Protein 5J34 (pdb70)

Sequence (1436 aa):
KRYTTITLLPGDGIGPEVVSIAKNVLQQAGSLEGVEFNFRREMPIGGAALDLVGVPLPEETISAAKESDAVLLGAIGGYKWDNNEKHLRPEKGLLQIIRAALKVFANLRPATVLPQLVDASTLKREVAEGVDLMVVRELTGGIYFGEPRGIKTNENGEEVGFNTEVYAAHEIDRIARVAFETARKRRGKLCSVVDMMANVLEASILWRKRVTALASEYPDVELSHMYVDNNAAMQLVRDPKQFDTIVTNNIFGDILSDEASMMITGSIGMLPSASLSDDSGPGLFEPIHGSAPDIAGQDKANPLATILSAAMLLKYGLGEEKAAKRIEDAVLVALNNGFRTGDIYSAGTKLVGCKEMGEEVLKSVDSKRYTITLLPGDGIGPEVVSIAKNVLQQAGSLEGVEFNFREMPIGGAALDLVVGVPLPEETISAAKESDAVLLGAIGGYKWDNNEKHLRPEKGLLQIRAALKVFANLRPATTVLPQLVDASTLKREVAEGVDLMVVRELTGGIYFGEPRGIKTNENGEEVGFNTEVYAAHEIDRIARVAFETARKRRGKLCSVVDMMANVLEASILWRKRVTALASEYPDVEELSHMYVDDNNAAMQLVRRDPKQFDTIVTNNIFGDILSDEASMITGSIGMLPSASLSDDSGPGLFEEPIHGSAPDIAGQDKANPLATILSAAMLLKYGLGEEKAAKRIEDAVLVALNNGFRTGDIYSAGTKLVGCKEMGEEVLKSVDSKRYTTITLLPGDGIGPEVVSIAKNVLQQAGSLEGVEFNFRREMPIGGAALDLVGVPLPEETISAAKESDAVLLGAIGGYKWDNNEKHLRPEKGLLQIIRAALKVFANLRPATTVLPQLVDDASTLKREVAEGVDLMVVRELTGGIYFGEPRGIKTNENGEEVGFNTEVYAAHEIDRIARVAFETARKRRGKLCSVVDMMANVLEASILWRKRVTALASEYPDVEELSHMYVDNNAAMQLVRDPKQFDTIVTNNIFGDILSDEASMMITGSIGMLPSASLSDSGPGLFEEPIHGSAPDIAGQDKANPLATILSAAMLLKYGLGEEKAAKRIEDAVLVALNNGFRTGDIYSAGTKLVGCKEMGEEVLKSVDSKRYTITLLPGDGIGPEVVSIAKNVLQQAGSLEGVEFNFRREMPIGGAALDLVGVPLPEETISAAKESDAVLLGAIGGYKWDNNEKHLRPEKGLLQIIRAALKVFANLRPATTVLPQLVVDDASTLKREVAEGVDLMVVRELTGGIYFGEPRGIKTNENGEEVGFNTEVYAAHEIDRIARVAFETARKRRGKLCSVVDMMANVLEASILWRKRVTALASEYPDVELSHMYVDNNAAMQLVRRDPKQFDTIVTNNIFGDILSDEASMITGSIGMLPSASLSDSGPGLFEPIHGSAPDIAGQDKANPLATILSAAMLLKYGLGEEKAAKRIEDAVLVALNNGFRTGDIYSAGTKLVGCKEMGEEVLKSVDS

Foldseek 3Di:
DEFEEEEEQEFFCSVVLSVLLVLLLQLLLVVVVYHYDYDYDYAAVRCCVVPNARADPVSLVSCQPGLAYFTGFHADPVCPPPDPRRGRVVRVLVSCVSQVLQWKKWWQAADPLQQVLFPADSVQLHQQTAIETEGANAFFVPAPDFDWDQPDDRDIDGDTGGDDDLVSLLVSLVVQQVVCVVWVQEEEEEEACVPDPRRVSSCVSNVVCCVVSVSHHYHYYYLVVLLVCLRVHSNVHYYYYYYHVSSVVNSVSSNVRSNFLLQIKMWGHHDDTYIYIYRPDHSPNVCGPVQQGASNRSSLSSLCCCCVRPVNNSSSVLLVVLLSVLSVQQEDGPRRDDPPGHHDGNVVSSVSSSVSSVD/DEFEEEEEQEFFCSVVLSVLLVVLLQLLLVVVVYHYDYDYDYAAVRCCVVPNARADPVSLVSCQPGLAYFTGFHADPVCPPPDPRRGRVVRVLVSCVSNVLQWKKWWQAQDPLQQVLFPADSVQLHQQTAIEIEGANDFFVPAPDFDWDQPPVRDIDGDTDGDDDLVSLQVSLVVQQVVLVVWVQEEEEEEACVPDPRRVSSCVSNVVCCVVNVSHHYHYYYLVVLLVCLRVHSNVHYYYYYYHVSSVVSSVSSNNRSNFLLQIKMWGHHDDTYIYIYRPDHSPNVCGPVQQGASNRSSLSSLCCCCVRPVNNSSSVLLVVLLSVLSVQQEDGPRRDDPPGHHDGNVVSSVSSVVSSND/DEFEEEEEQEFFCSVVLSVLLVVLLQLLLVVVVYHYDYDYDYAAVRCCVVPNARADVVSLVSCQVGLAYFTGFHADPVCPPPDDRRGRVVRVLVSCVSQVLQWKKWWQAQDPLQQVLFPADSVQLHQQTAIETEGANAFFVPAPDFDWDQDDPRDIDGDTGGDDDLVSLLVSLVVLQVVCVVWVQEEEEEEACVPDPRRVSSVVSNVVCCVVSVSHHYHYYYLVVLLVCLRVHSNVHYYYYYYHVSSVVNSVSSCNRSNFLLQIKMWGHHDDTYIYIYRPDHSPNVCGPVQQGASNRSSLSSLCCCVVRPVNNSSSVLLVVLLVVLSVQQEDRPRRDDPPGHHDGNVVSSVSSSVSSND/DEFEEEEEQEFFCSVVLSVLLVVLLQLLLVVVVYHYDYDYDYAAVRCCVVPNARADPVSLVSCQPGLAYFTGFHADPVCPPPPPRRGRVVRVLVSCVSNQLQWKKWWQAQDPLQQVLFPADSVQLHQQTAIETEGANAFFVPAPDFDWDQDPVRDIDGDTGGDDDLVSLLVSLVVQQVVLVVWVQEEEEEEACVPDPRRVSSVVSNVVCCVVSVSHHYHYYYLVVLLVCLRVHSNVHYYYYYYHVSSVVNSVSSCVRSNQLLQIKMWRHHDDTYIYIYRPDHSPNVCGPVQQGASNRSSLSSLCCCCVRPVNNSSSVLSVVLLSVLSVQQEDGPRRDDPPGHHDGNVVSSVSSSVSSND

Structure (mmCIF, N/CA/C/O backbone):
data_5J34
#
_entry.id   5J34
#
_cell.length_a   76.803
_cell.length_b   76.820
_cell.length_c   209.497
_cell.angle_alpha   90.00
_cell.angle_beta   90.22
_cell.angle_gamma   90.00
#
_symmetry.space_group_name_H-M   'P 1 21 1'
#
loop_
_entity.id
_entity.type
_entity.pdbx_description
1 polymer '3-isopropylmalate dehydrogenase 2, chloroplastic'
2 non-polymer 'MAGNESIUM ION'
3 non-polymer 'SULFATE ION'
4 water water
#
loop_
_atom_site.group_PDB
_atom_site.id
_atom_site.type_symbol
_atom_site.label_atom_id
_atom_site.label_alt_id
_atom_site.label_comp_id
_atom_site.label_asym_id
_atom_site.label_entity_id
_atom_site.label_seq_id
_atom_site.pdbx_PDB_ins_code
_atom_site.Cartn_x
_atom_site.Cartn_y
_atom_site.Cartn_z
_atom_site.occupancy
_atom_site.B_iso_or_equiv
_atom_site.auth_seq_id
_atom_site.auth_comp_id
_atom_site.auth_asym_id
_atom_site.auth_atom_id
_atom_site.pdbx_PDB_model_num
ATOM 1 N N . LYS A 1 41 ? 37.682 15.706 68.295 1.00 80.52 41 LYS A N 1
ATOM 2 C CA . LYS A 1 41 ? 37.720 14.348 68.825 1.00 76.57 41 LYS A CA 1
ATOM 3 C C . LYS A 1 41 ? 36.510 13.549 68.347 1.00 69.49 41 LYS A C 1
ATOM 4 O O . LYS A 1 41 ? 36.624 12.359 68.058 1.00 69.99 41 LYS A O 1
ATOM 10 N N . ARG A 1 42 ? 35.352 14.202 68.258 1.00 61.89 42 ARG A N 1
ATOM 11 C CA . ARG A 1 42 ? 34.170 13.547 67.709 1.00 58.48 42 ARG A CA 1
ATOM 12 C C . ARG A 1 42 ? 33.533 14.330 66.568 1.00 53.49 42 ARG A C 1
ATOM 13 O O . ARG A 1 42 ? 33.173 15.496 66.718 1.00 54.28 42 ARG A O 1
ATOM 21 N N . TYR A 1 43 ? 33.387 13.669 65.428 1.00 41.54 43 TYR A N 1
ATOM 22 C CA . TYR A 1 43 ? 32.777 14.290 64.268 1.00 39.79 43 TYR A CA 1
ATOM 23 C C . TYR A 1 43 ? 31.485 13.597 63.856 1.00 40.42 43 TYR A C 1
ATOM 24 O O . TYR A 1 43 ? 31.315 12.398 64.056 1.00 49.66 43 TYR A O 1
ATOM 33 N N . THR A 1 44 ? 30.588 14.369 63.256 1.00 37.73 44 THR A N 1
ATOM 34 C CA A THR A 1 44 ? 29.370 13.816 62.678 0.46 36.86 44 THR A CA 1
ATOM 35 C CA B THR A 1 44 ? 29.360 13.844 62.681 0.54 37.30 44 THR A CA 1
ATOM 36 C C . THR A 1 44 ? 29.545 13.667 61.170 1.00 38.52 44 THR A C 1
ATOM 37 O O . THR A 1 44 ? 29.847 14.636 60.469 1.00 34.93 44 THR A O 1
ATOM 44 N N . ILE A 1 45 ? 29.379 12.433 60.685 1.00 32.25 45 ILE A N 1
ATOM 45 C CA . ILE A 1 45 ? 29.541 12.096 59.266 1.00 28.56 45 ILE A CA 1
ATOM 46 C C . ILE A 1 45 ? 28.235 11.561 58.696 1.00 35.15 45 ILE A C 1
ATOM 47 O O . ILE A 1 45 ? 27.671 10.587 59.213 1.00 36.70 45 ILE A O 1
ATOM 52 N N . THR A 1 46 ? 27.755 12.202 57.638 1.00 30.86 46 THR A N 1
ATOM 53 C CA . THR A 1 46 ? 26.622 11.681 56.880 1.00 30.25 46 THR A CA 1
ATOM 54 C C . THR A 1 46 ? 27.108 10.717 55.800 1.00 30.17 46 THR A C 1
ATOM 55 O O . THR A 1 46 ? 27.945 11.073 54.968 1.00 30.48 46 THR A O 1
ATOM 59 N N . LEU A 1 47 ? 26.580 9.498 55.812 1.00 33.13 47 LEU A N 1
ATOM 60 C CA . LEU A 1 47 ? 26.893 8.527 54.762 1.00 26.76 47 LEU A CA 1
ATOM 61 C C . LEU A 1 47 ? 25.750 8.472 53.762 1.00 29.45 47 LEU A C 1
ATOM 62 O O . LEU A 1 47 ? 24.590 8.332 54.144 1.00 28.69 47 LEU A O 1
ATOM 67 N N . LEU A 1 48 ? 26.082 8.587 52.486 1.00 31.78 48 LEU A N 1
ATOM 68 C CA . LEU A 1 48 ? 25.110 8.433 51.421 1.00 31.30 48 LEU A CA 1
ATOM 69 C C . LEU A 1 48 ? 25.508 7.241 50.551 1.00 27.53 48 LEU A C 1
ATOM 70 O O . LEU A 1 48 ? 26.166 7.414 49.538 1.00 29.74 48 LEU A O 1
ATOM 75 N N . PRO A 1 49 ? 25.119 6.026 50.965 1.00 29.37 49 PRO A N 1
ATOM 76 C CA . PRO A 1 49 ? 25.493 4.804 50.243 1.00 36.97 49 PRO A CA 1
ATOM 77 C C . PRO A 1 49 ? 25.101 4.862 48.765 1.00 35.85 49 PRO A C 1
ATOM 78 O O . PRO A 1 49 ? 25.889 4.498 47.886 1.00 35.18 49 PRO A O 1
ATOM 82 N N . GLY A 1 50 ? 23.890 5.326 48.491 1.00 30.69 50 GLY A N 1
ATOM 83 C CA . GLY A 1 50 ? 23.444 5.443 47.113 1.00 32.54 50 GLY A CA 1
ATOM 84 C C . GLY A 1 50 ? 23.166 4.109 46.440 1.00 31.32 50 GLY A C 1
ATOM 85 O O . GLY A 1 50 ? 22.615 3.190 47.054 1.00 31.88 50 GLY A O 1
ATOM 86 N N . ASP A 1 51 ? 23.563 4.011 45.173 1.00 30.77 51 ASP A N 1
ATOM 87 C CA . ASP A 1 51 ? 23.139 2.933 44.282 1.00 35.35 51 ASP A CA 1
ATOM 88 C C . ASP A 1 51 ? 24.264 1.977 43.885 1.00 37.12 51 ASP A C 1
ATOM 89 O O . ASP A 1 51 ? 25.443 2.285 44.056 1.00 35.66 51 ASP A O 1
ATOM 94 N N . GLY A 1 52 ? 23.882 0.821 43.346 1.00 35.26 52 GLY A N 1
ATOM 95 C CA . GLY A 1 52 ? 24.834 -0.125 42.777 1.00 39.04 52 GLY A CA 1
ATOM 96 C C . GLY A 1 52 ? 25.869 -0.615 43.777 1.00 44.46 52 GLY A C 1
ATOM 97 O O . GLY A 1 52 ? 25.520 -1.217 44.794 1.00 42.48 52 GLY A O 1
ATOM 98 N N . ILE A 1 53 ? 27.143 -0.354 43.494 1.00 37.71 53 ILE A N 1
ATOM 99 C CA . ILE A 1 53 ? 28.214 -0.787 44.383 1.00 41.54 53 ILE A CA 1
ATOM 100 C C . ILE A 1 53 ? 28.433 0.214 45.516 1.00 40.97 53 ILE A C 1
ATOM 101 O O . ILE A 1 53 ? 29.237 -0.023 46.416 1.00 38.23 53 ILE A O 1
ATOM 106 N N . GLY A 1 54 ? 27.708 1.326 45.461 1.00 32.04 54 GLY A N 1
ATOM 107 C CA . GLY A 1 54 ? 27.800 2.382 46.461 1.00 29.76 54 GLY A CA 1
ATOM 108 C C . GLY A 1 54 ? 27.743 1.932 47.922 1.00 33.43 54 GLY A C 1
ATOM 109 O O . GLY A 1 54 ? 28.653 2.237 48.701 1.00 32.30 54 GLY A O 1
ATOM 110 N N . PRO A 1 55 ? 26.680 1.206 48.306 1.00 36.59 55 PRO A N 1
ATOM 111 C CA . PRO A 1 55 ? 26.593 0.772 49.709 1.00 33.49 55 PRO A CA 1
ATOM 112 C C . PRO A 1 55 ? 27.761 -0.123 50.141 1.00 41.11 55 PRO A C 1
ATOM 113 O O . PRO A 1 55 ? 28.269 0.011 51.262 1.00 39.71 55 PRO A O 1
ATOM 117 N N . GLU A 1 56 ? 28.175 -1.016 49.251 1.00 36.54 56 GLU A N 1
ATOM 118 C CA . GLU A 1 56 ? 29.269 -1.941 49.507 1.00 39.87 56 GLU A CA 1
ATOM 119 C C . GLU A 1 56 ? 30.585 -1.212 49.776 1.00 37.77 56 GLU A C 1
ATOM 120 O O . GLU A 1 56 ? 31.293 -1.533 50.723 1.00 37.38 56 GLU A O 1
ATOM 126 N N . VAL A 1 57 ? 30.934 -0.246 48.933 1.00 33.66 57 VAL A N 1
ATOM 127 C CA . VAL A 1 57 ? 32.239 0.380 49.084 1.00 32.89 57 VAL A CA 1
ATOM 128 C C . VAL A 1 57 ? 32.225 1.427 50.209 1.00 38.79 57 VAL A C 1
ATOM 129 O O . VAL A 1 57 ? 33.236 1.612 50.892 1.00 34.53 57 VAL A O 1
ATOM 133 N N . VAL A 1 58 ? 31.091 2.093 50.420 1.00 31.65 58 VAL A N 1
ATOM 134 C CA . VAL A 1 58 ? 30.957 3.021 51.550 1.00 32.48 58 VAL A CA 1
ATOM 135 C C . VAL A 1 58 ? 31.047 2.293 52.893 1.00 33.34 58 VAL A C 1
ATOM 136 O O . VAL A 1 58 ? 31.613 2.815 53.856 1.00 37.86 58 VAL A O 1
ATOM 140 N N . SER A 1 59 ? 30.496 1.087 52.963 1.00 34.94 59 SER A N 1
ATOM 141 C CA . SER A 1 59 ? 30.550 0.317 54.200 1.00 40.06 59 SER A CA 1
ATOM 142 C C . SER A 1 59 ? 31.998 -0.001 54.584 1.00 44.58 59 SER A C 1
ATOM 143 O O . SER A 1 59 ? 32.376 0.058 55.755 1.00 38.14 59 SER A O 1
ATOM 146 N N . ILE A 1 60 ? 32.815 -0.333 53.592 1.00 35.06 60 ILE A N 1
ATOM 147 C CA . ILE A 1 60 ? 34.228 -0.585 53.849 1.00 42.48 60 ILE A CA 1
ATOM 148 C C . ILE A 1 60 ? 34.971 0.704 54.218 1.00 39.57 60 ILE A C 1
ATOM 149 O O . ILE A 1 60 ? 35.762 0.717 55.165 1.00 39.82 60 ILE A O 1
ATOM 154 N N . ALA A 1 61 ? 34.715 1.783 53.480 1.00 34.34 61 ALA A N 1
ATOM 155 C CA . ALA A 1 61 ? 35.359 3.066 53.769 1.00 33.69 61 ALA A CA 1
ATOM 156 C C . ALA A 1 61 ? 34.991 3.583 55.166 1.00 33.82 61 ALA A C 1
ATOM 157 O O . ALA A 1 61 ? 35.827 4.160 55.858 1.00 38.88 61 ALA A O 1
ATOM 159 N N . LYS A 1 62 ? 33.736 3.393 55.560 1.00 35.43 62 LYS A N 1
ATOM 160 C CA . LYS A 1 62 ? 33.285 3.733 56.910 1.00 35.38 62 LYS A CA 1
ATOM 161 C C . LYS A 1 62 ? 34.177 3.086 57.973 1.00 40.93 62 LYS A C 1
ATOM 162 O O . LYS A 1 62 ? 34.625 3.741 58.919 1.00 41.15 62 LYS A O 1
ATOM 168 N N . ASN A 1 63 ? 34.438 1.794 57.810 1.00 39.11 63 ASN A N 1
ATOM 169 C CA . ASN A 1 63 ? 35.257 1.063 58.768 1.00 43.14 63 ASN A CA 1
ATOM 170 C C . ASN A 1 63 ? 36.717 1.497 58.764 1.00 40.83 63 ASN A C 1
ATOM 171 O O . ASN A 1 63 ? 37.339 1.612 59.820 1.00 44.71 63 ASN A O 1
ATOM 176 N N . VAL A 1 64 ? 37.266 1.737 57.576 1.00 38.99 64 VAL A N 1
ATOM 177 C CA . VAL A 1 64 ? 38.640 2.209 57.467 1.00 41.78 64 VAL A CA 1
ATOM 178 C C . VAL A 1 64 ? 38.759 3.577 58.132 1.00 42.54 64 VAL A C 1
ATOM 179 O O . VAL A 1 64 ? 39.742 3.872 58.811 1.00 40.59 64 VAL A O 1
ATOM 183 N N . LEU A 1 65 ? 37.742 4.406 57.924 1.00 39.45 65 LEU A N 1
ATOM 184 C CA . LEU A 1 65 ? 37.705 5.747 58.490 1.00 41.74 65 LEU A CA 1
ATOM 185 C C . LEU A 1 65 ? 37.676 5.675 60.011 1.00 43.78 65 LEU A C 1
ATOM 186 O O . LEU A 1 65 ? 38.395 6.405 60.692 1.00 46.78 65 LEU A O 1
ATOM 191 N N . GLN A 1 66 ? 36.849 4.776 60.536 1.00 42.52 66 GLN A N 1
ATOM 192 C CA . GLN A 1 66 ? 36.782 4.535 61.979 1.00 40.84 66 GLN A CA 1
ATOM 193 C C . GLN A 1 66 ? 38.127 4.157 62.575 1.00 54.35 66 GLN A C 1
ATOM 194 O O . GLN A 1 66 ? 38.585 4.767 63.547 1.00 57.00 66 GLN A O 1
ATOM 200 N N . GLN A 1 67 ? 38.743 3.124 62.006 1.00 48.37 67 GLN A N 1
ATOM 201 C CA . GLN A 1 67 ? 39.995 2.599 62.542 1.00 47.35 67 GLN A CA 1
ATOM 202 C C . GLN A 1 67 ? 41.121 3.620 62.474 1.00 53.65 67 GLN A C 1
ATOM 203 O O . GLN A 1 67 ? 41.846 3.814 63.448 1.00 52.86 67 GLN A O 1
ATOM 209 N N . ALA A 1 68 ? 41.268 4.263 61.318 1.00 54.15 68 ALA A N 1
ATOM 210 C CA . ALA A 1 68 ? 42.314 5.259 61.122 1.00 52.19 68 ALA A CA 1
ATOM 211 C C . ALA A 1 68 ? 42.130 6.428 62.075 1.00 46.72 68 ALA A C 1
ATOM 212 O O . ALA A 1 68 ? 43.088 6.879 62.707 1.00 52.57 68 ALA A O 1
ATOM 214 N N . GLY A 1 69 ? 40.896 6.912 62.176 1.00 44.20 69 GLY A N 1
ATOM 215 C CA . GLY A 1 69 ? 40.578 7.984 63.098 1.00 48.03 69 GLY A CA 1
ATOM 216 C C . GLY A 1 69 ? 40.830 7.579 64.538 1.00 51.89 69 GLY A C 1
ATOM 217 O O . GLY A 1 69 ? 41.339 8.367 65.335 1.00 55.14 69 GLY A O 1
ATOM 218 N N . SER A 1 70 ? 40.491 6.336 64.862 1.00 49.96 70 SER A N 1
ATOM 219 C CA . SER A 1 70 ? 40.661 5.810 66.213 1.00 53.56 70 SER A CA 1
ATOM 220 C C . SER A 1 70 ? 42.108 5.897 66.679 1.00 62.01 70 SER A C 1
ATOM 221 O O . SER A 1 70 ? 42.379 6.162 67.849 1.00 63.97 70 SER A O 1
ATOM 224 N N . LEU A 1 71 ? 43.038 5.683 65.755 1.00 60.80 71 LEU A N 1
ATOM 225 C CA . LEU A 1 71 ? 44.456 5.695 66.089 1.00 68.04 71 LEU A CA 1
ATOM 226 C C . LEU A 1 71 ? 45.007 7.108 66.265 1.00 59.85 71 LEU A C 1
ATOM 227 O O . LEU A 1 71 ? 46.169 7.288 66.629 1.00 68.18 71 LEU A O 1
ATOM 232 N N . GLU A 1 72 ? 44.166 8.104 66.011 1.00 59.11 72 GLU A N 1
ATOM 233 C CA . GLU A 1 72 ? 44.536 9.499 66.206 1.00 65.03 72 GLU A CA 1
ATOM 234 C C . GLU A 1 72 ? 43.630 10.151 67.244 1.00 67.68 72 GLU A C 1
ATOM 235 O O . GLU A 1 72 ? 43.562 11.377 67.342 1.00 63.69 72 GLU A O 1
ATOM 241 N N . GLY A 1 73 ? 42.932 9.321 68.013 1.00 60.01 73 GLY A N 1
ATOM 242 C CA . GLY A 1 73 ? 42.031 9.807 69.041 1.00 65.07 73 GLY A CA 1
ATOM 243 C C . GLY A 1 73 ? 40.793 10.478 68.474 1.00 61.06 73 GLY A C 1
ATOM 244 O O . GLY A 1 73 ? 40.220 11.370 69.098 1.00 66.52 73 GLY A O 1
ATOM 245 N N . VAL A 1 74 ? 40.374 10.051 67.288 1.00 53.89 74 VAL A N 1
ATOM 246 C CA . VAL A 1 74 ? 39.204 10.641 66.650 1.00 50.49 74 VAL A CA 1
ATOM 247 C C . VAL A 1 74 ? 38.072 9.625 66.518 1.00 60.18 74 VAL A C 1
ATOM 248 O O . VAL A 1 74 ? 38.290 8.487 66.098 1.00 61.01 74 VAL A O 1
ATOM 252 N N . GLU A 1 75 ? 36.862 10.042 66.881 1.00 54.96 75 GLU A N 1
ATOM 253 C CA . GLU A 1 75 ? 35.689 9.177 66.811 1.00 47.27 75 GLU A CA 1
ATOM 254 C C . GLU A 1 75 ? 34.600 9.814 65.967 1.00 47.47 75 GLU A C 1
ATOM 255 O O . GLU A 1 75 ? 34.561 11.033 65.808 1.00 54.88 75 GLU A O 1
ATOM 261 N N . PHE A 1 76 ? 33.718 8.986 65.419 1.00 49.22 76 PHE A N 1
ATOM 262 C CA . PHE A 1 76 ? 32.698 9.474 64.501 1.00 39.29 76 PHE A CA 1
ATOM 263 C C . PHE A 1 76 ? 31.312 8.990 64.901 1.00 47.15 76 PHE A C 1
ATOM 264 O O . PHE A 1 76 ? 31.163 7.883 65.422 1.00 46.71 76 PHE A O 1
ATOM 272 N N . ASN A 1 77 ? 30.313 9.838 64.673 1.00 46.16 77 ASN A N 1
ATOM 273 C CA . ASN A 1 77 ? 28.917 9.416 64.644 1.00 42.17 77 ASN A CA 1
ATOM 274 C C . ASN A 1 77 ? 28.462 9.387 63.201 1.00 40.41 77 ASN A C 1
ATOM 275 O O . ASN A 1 77 ? 28.507 10.408 62.509 1.00 40.83 77 ASN A O 1
ATOM 280 N N . PHE A 1 78 ? 28.023 8.221 62.746 1.00 42.60 78 PHE A N 1
ATOM 281 C CA . PHE A 1 78 ? 27.602 8.059 61.357 1.00 38.42 78 PHE A CA 1
ATOM 282 C C . PHE A 1 78 ? 26.087 8.018 61.229 1.00 39.54 78 PHE A C 1
ATOM 283 O O . PHE A 1 78 ? 25.411 7.415 62.049 1.00 36.61 78 PHE A O 1
ATOM 291 N N A ARG A 1 79 ? 25.552 8.678 60.209 0.65 34.06 79 ARG A N 1
ATOM 292 N N B ARG A 1 79 ? 25.564 8.653 60.188 0.35 35.35 79 ARG A N 1
ATOM 293 C CA A ARG A 1 79 ? 24.139 8.525 59.870 0.65 39.09 79 ARG A CA 1
ATOM 294 C CA B ARG A 1 79 ? 24.150 8.541 59.855 0.35 38.35 79 ARG A CA 1
ATOM 295 C C A ARG A 1 79 ? 24.007 8.283 58.367 0.65 35.38 79 ARG A C 1
ATOM 296 C C B ARG A 1 79 ? 23.994 8.295 58.358 0.35 35.46 79 ARG A C 1
ATOM 297 O O A ARG A 1 79 ? 24.520 9.059 57.556 0.65 31.72 79 ARG A O 1
ATOM 298 O O B ARG A 1 79 ? 24.479 9.079 57.541 0.35 32.35 79 ARG A O 1
ATOM 313 N N . GLU A 1 80 ? 23.331 7.200 57.999 1.00 35.11 80 GLU A N 1
ATOM 314 C CA . GLU A 1 80 ? 23.111 6.892 56.581 1.00 33.39 80 GLU A CA 1
ATOM 315 C C . GLU A 1 80 ? 21.816 7.556 56.131 1.00 32.12 80 GLU A C 1
ATOM 316 O O . GLU A 1 80 ? 20.814 7.503 56.845 1.00 33.94 80 GLU A O 1
ATOM 322 N N . MET A 1 81 ? 21.837 8.184 54.958 1.00 32.30 81 MET A N 1
ATOM 323 C CA . MET A 1 81 ? 20.653 8.870 54.458 1.00 34.54 81 MET A CA 1
ATOM 324 C C . MET A 1 81 ? 20.446 8.533 52.986 1.00 31.05 81 MET A C 1
ATOM 325 O O . MET A 1 81 ? 21.397 8.188 52.286 1.00 32.12 81 MET A O 1
ATOM 330 N N . PRO A 1 82 ? 19.192 8.594 52.517 1.00 30.51 82 PRO A N 1
ATOM 331 C CA . PRO A 1 82 ? 18.931 8.183 51.129 1.00 32.64 82 PRO A CA 1
ATOM 332 C C . PRO A 1 82 ? 19.259 9.249 50.079 1.00 31.67 82 PRO A C 1
ATOM 333 O O . PRO A 1 82 ? 19.045 10.443 50.293 1.00 31.15 82 PRO A O 1
ATOM 337 N N . ILE A 1 83 ? 19.789 8.792 48.947 1.00 29.17 83 ILE A N 1
ATOM 338 C CA . ILE A 1 83 ? 20.039 9.641 47.784 1.00 29.43 83 ILE A CA 1
ATOM 339 C C . ILE A 1 83 ? 19.974 8.764 46.539 1.00 31.49 83 ILE A C 1
ATOM 340 O O . ILE A 1 83 ? 20.176 7.544 46.617 1.00 30.12 83 ILE A O 1
ATOM 345 N N . GLY A 1 84 ? 19.664 9.374 45.397 1.00 28.99 84 GLY A N 1
ATOM 346 C CA . GLY A 1 84 ? 19.726 8.680 44.119 1.00 27.30 84 GLY A CA 1
ATOM 347 C C . GLY A 1 84 ? 18.562 7.735 43.920 1.00 35.01 84 GLY A C 1
ATOM 348 O O . GLY A 1 84 ? 17.449 8.018 44.350 1.00 33.74 84 GLY A O 1
ATOM 349 N N . GLY A 1 85 ? 18.821 6.606 43.266 1.00 33.79 85 GLY A N 1
ATOM 350 C CA . GLY A 1 85 ? 17.795 5.597 43.066 1.00 34.33 85 GLY A CA 1
ATOM 351 C C . GLY A 1 85 ? 17.240 5.066 44.381 1.00 38.66 85 GLY A C 1
ATOM 352 O O . GLY A 1 85 ? 16.050 4.769 44.490 1.00 37.44 85 GLY A O 1
ATOM 353 N N . ALA A 1 86 ? 18.104 4.951 45.383 1.00 33.63 86 ALA A N 1
ATOM 354 C CA . ALA A 1 86 ? 17.690 4.464 46.695 1.00 34.55 86 ALA A CA 1
ATOM 355 C C . ALA A 1 86 ? 16.633 5.382 47.297 1.00 32.18 86 ALA A C 1
ATOM 356 O O . ALA A 1 86 ? 15.670 4.923 47.912 1.00 38.14 86 ALA A O 1
ATOM 358 N N . ALA A 1 87 ? 16.816 6.683 47.100 1.00 34.04 87 ALA A N 1
ATOM 359 C CA . ALA A 1 87 ? 15.858 7.669 47.587 1.00 31.04 87 ALA A CA 1
ATOM 360 C C . ALA A 1 87 ? 14.592 7.623 46.740 1.00 30.81 87 ALA A C 1
ATOM 361 O O . ALA A 1 87 ? 13.480 7.756 47.251 1.00 34.02 87 ALA A O 1
ATOM 363 N N . LEU A 1 88 ? 14.764 7.436 45.433 1.00 32.33 88 LEU A N 1
ATOM 364 C CA . LEU A 1 88 ? 13.611 7.356 44.540 1.00 36.12 88 LEU A CA 1
ATOM 365 C C . LEU A 1 88 ? 12.695 6.205 44.935 1.00 38.98 88 LEU A C 1
ATOM 366 O O . LEU A 1 88 ? 11.463 6.347 44.960 1.00 38.46 88 LEU A O 1
ATOM 371 N N . ASP A 1 89 ? 13.301 5.067 45.261 1.00 37.93 89 ASP A N 1
ATOM 372 C CA . ASP A 1 89 ? 12.541 3.882 45.642 1.00 40.15 89 ASP A CA 1
ATOM 373 C C . ASP A 1 89 ? 11.902 4.020 47.021 1.00 44.20 89 ASP A C 1
ATOM 374 O O . ASP A 1 89 ? 10.816 3.509 47.263 1.00 42.80 89 ASP A O 1
ATOM 379 N N . LEU A 1 90 ? 12.590 4.710 47.918 1.00 40.58 90 LEU A N 1
ATOM 380 C CA . LEU A 1 90 ? 12.156 4.834 49.304 1.00 41.89 90 LEU A CA 1
ATOM 381 C C . LEU A 1 90 ? 11.198 6.008 49.511 1.00 40.61 90 LEU A C 1
ATOM 382 O O . LEU A 1 90 ? 10.135 5.854 50.110 1.00 43.29 90 LEU A O 1
ATOM 387 N N . VAL A 1 91 ? 11.578 7.175 49.000 1.00 43.94 91 VAL A N 1
ATOM 388 C CA . VAL A 1 91 ? 10.841 8.408 49.255 1.00 43.66 91 VAL A CA 1
ATOM 389 C C . VAL A 1 91 ? 10.113 8.937 48.018 1.00 47.42 91 VAL A C 1
ATOM 390 O O . VAL A 1 91 ? 9.084 9.600 48.135 1.00 52.06 91 VAL A O 1
ATOM 394 N N . GLY A 1 92 ? 10.649 8.656 46.835 1.00 38.35 92 GLY A N 1
ATOM 395 C CA . GLY A 1 92 ? 10.003 9.066 45.597 1.00 43.60 92 GLY A CA 1
ATOM 396 C C . GLY A 1 92 ? 10.664 10.235 44.883 1.00 41.90 92 GLY A C 1
ATOM 397 O O . GLY A 1 92 ? 10.213 10.655 43.820 1.00 41.62 92 GLY A O 1
ATOM 398 N N . VAL A 1 93 ? 11.721 10.778 45.481 1.00 34.87 93 VAL A N 1
ATOM 399 C CA . VAL A 1 93 ? 12.507 11.837 44.858 1.00 34.82 93 VAL A CA 1
ATOM 400 C C . VAL A 1 93 ? 13.981 11.483 44.997 1.00 33.61 93 VAL A C 1
ATOM 401 O O . VAL A 1 93 ? 14.335 10.687 45.863 1.00 36.69 93 VAL A O 1
ATOM 405 N N . PRO A 1 94 ? 14.845 12.062 44.139 1.00 31.73 94 PRO A N 1
ATOM 406 C CA . PRO A 1 94 ? 16.285 11.767 44.178 1.00 34.34 94 PRO A CA 1
ATOM 407 C C . PRO A 1 94 ? 17.001 12.312 45.394 1.00 32.85 94 PRO A C 1
ATOM 408 O O . PRO A 1 94 ? 18.065 11.786 45.752 1.00 32.61 94 PRO A O 1
ATOM 412 N N . LEU A 1 95 ? 16.458 13.363 46.001 1.00 32.86 95 LEU A N 1
ATOM 413 C CA . LEU A 1 95 ? 17.078 13.934 47.188 1.00 33.39 95 LEU A CA 1
ATOM 414 C C . LEU A 1 95 ? 16.029 14.484 48.150 1.00 29.83 95 LEU A C 1
ATOM 415 O O . LEU A 1 95 ? 15.538 15.593 47.956 1.00 34.56 95 LEU A O 1
ATOM 420 N N . PRO A 1 96 ? 15.678 13.708 49.186 1.00 28.53 96 PRO A N 1
ATOM 421 C CA . PRO A 1 96 ? 14.715 14.250 50.155 1.00 28.88 96 PRO A CA 1
ATOM 422 C C . PRO A 1 96 ? 15.334 15.341 51.010 1.00 25.58 96 PRO A C 1
ATOM 423 O O . PRO A 1 96 ? 16.563 15.381 51.185 1.00 28.02 96 PRO A O 1
ATOM 427 N N . GLU A 1 97 ? 14.482 16.232 51.509 1.00 28.14 97 GLU A N 1
ATOM 428 C CA . GLU A 1 97 ? 14.920 17.333 52.350 1.00 33.37 97 GLU A CA 1
ATOM 429 C C . GLU A 1 97 ? 15.655 16.835 53.598 1.00 34.01 97 GLU A C 1
ATOM 430 O O . GLU A 1 97 ? 16.640 17.440 54.026 1.00 30.55 97 GLU A O 1
ATOM 436 N N . GLU A 1 98 ? 15.184 15.733 54.175 1.00 29.80 98 GLU A N 1
ATOM 437 C CA . GLU A 1 98 ? 15.822 15.173 55.371 1.00 31.87 98 GLU A CA 1
ATOM 438 C C . GLU A 1 98 ? 17.309 14.887 55.114 1.00 28.37 98 GLU A C 1
ATOM 439 O O . GLU A 1 98 ? 18.147 15.077 55.996 1.00 30.49 98 GLU A O 1
ATOM 445 N N . THR A 1 99 ? 17.638 14.461 53.893 1.00 25.77 99 THR A N 1
ATOM 446 C CA . THR A 1 99 ? 19.017 14.168 53.544 1.00 25.33 99 THR A CA 1
ATOM 447 C C . THR A 1 99 ? 19.843 15.449 53.444 1.00 31.55 99 THR A C 1
ATOM 448 O O . THR A 1 99 ? 20.999 15.484 53.879 1.00 28.42 99 THR A O 1
ATOM 452 N N . ILE A 1 100 ? 19.254 16.495 52.871 1.00 27.35 100 ILE A N 1
ATOM 453 C CA . ILE A 1 100 ? 19.911 17.802 52.829 1.00 25.10 100 ILE A CA 1
ATOM 454 C C . ILE A 1 100 ? 20.166 18.312 54.243 1.00 30.44 100 ILE A C 1
ATOM 455 O O . ILE A 1 100 ? 21.271 18.759 54.568 1.00 29.26 100 ILE A O 1
ATOM 460 N N . SER A 1 101 ? 19.141 18.232 55.083 1.00 29.77 101 SER A N 1
ATOM 461 C CA . SER A 1 101 ? 19.259 18.689 56.468 1.00 26.66 101 SER A CA 1
ATOM 462 C C . SER A 1 101 ? 20.382 17.947 57.195 1.00 37.77 101 SER A C 1
ATOM 463 O O . SER A 1 101 ? 21.245 18.563 57.823 1.00 33.84 101 SER A O 1
ATOM 466 N N . ALA A 1 102 ? 20.362 16.622 57.110 1.00 31.30 102 ALA A N 1
ATOM 467 C CA . ALA A 1 102 ? 21.371 15.806 57.786 1.00 34.15 102 ALA A CA 1
ATOM 468 C C . ALA A 1 102 ? 22.784 16.113 57.293 1.00 34.80 102 ALA A C 1
ATOM 469 O O . ALA A 1 102 ? 23.716 16.208 58.098 1.00 32.88 102 ALA A O 1
ATOM 471 N N . ALA A 1 103 ? 22.938 16.245 55.974 1.00 29.16 103 ALA A N 1
ATOM 472 C CA . ALA A 1 103 ? 24.215 16.598 55.380 1.00 30.99 103 ALA A CA 1
ATOM 473 C C . ALA A 1 103 ? 24.693 17.949 55.900 1.00 35.75 103 ALA A C 1
ATOM 474 O O . ALA A 1 103 ? 25.829 18.070 56.347 1.00 30.50 103 ALA A O 1
ATOM 476 N N . LYS A 1 104 ? 23.826 18.960 55.845 1.00 28.53 104 LYS A N 1
ATOM 477 C CA . LYS A 1 104 ? 24.203 20.309 56.250 1.00 32.49 104 LYS A CA 1
ATOM 478 C C . LYS A 1 104 ? 24.608 20.402 57.711 1.00 42.54 104 LYS A C 1
ATOM 479 O O . LYS A 1 104 ? 25.466 21.219 58.066 1.00 38.15 104 LYS A O 1
ATOM 485 N N . GLU A 1 105 ? 23.989 19.576 58.555 1.00 32.45 105 GLU A N 1
ATOM 486 C CA . GLU A 1 105 ? 24.250 19.635 59.987 1.00 36.47 105 GLU A CA 1
ATOM 487 C C . GLU A 1 105 ? 25.443 18.777 60.396 1.00 33.19 105 GLU A C 1
ATOM 488 O O . GLU A 1 105 ? 25.832 18.781 61.544 1.00 37.92 105 GLU A O 1
ATOM 494 N N . SER A 1 106 ? 26.031 18.067 59.446 1.00 31.65 106 SER A N 1
ATOM 495 C CA . SER A 1 106 ? 27.154 17.180 59.746 1.00 39.03 106 SER A CA 1
ATOM 496 C C . SER A 1 106 ? 28.491 17.870 59.482 1.00 34.07 106 SER A C 1
ATOM 497 O O . SER A 1 106 ? 28.539 19.000 58.990 1.00 32.45 106 SER A O 1
ATOM 500 N N . ASP A 1 107 ? 29.578 17.203 59.851 1.00 31.22 107 ASP A N 1
ATOM 501 C CA . ASP A 1 107 ? 30.908 17.759 59.656 1.00 33.19 107 ASP A CA 1
ATOM 502 C C . ASP A 1 107 ? 31.451 17.434 58.273 1.00 34.00 107 ASP A C 1
ATOM 503 O O . ASP A 1 107 ? 32.311 18.140 57.761 1.00 30.81 107 ASP A O 1
ATOM 508 N N . ALA A 1 108 ? 30.950 16.356 57.681 1.00 28.79 108 ALA A N 1
ATOM 509 C CA . ALA A 1 108 ? 31.382 15.945 56.345 1.00 29.35 108 ALA A CA 1
ATOM 510 C C . ALA A 1 108 ? 30.458 14.865 55.810 1.00 31.41 108 ALA A C 1
ATOM 511 O O . ALA A 1 108 ? 29.780 14.176 56.574 1.00 30.47 108 ALA A O 1
ATOM 513 N N . VAL A 1 109 ? 30.449 14.717 54.489 1.00 26.20 109 VAL A N 1
ATOM 514 C CA . VAL A 1 109 ? 29.556 13.791 53.821 1.00 29.21 109 VAL A CA 1
ATOM 515 C C . VAL A 1 109 ? 30.357 12.833 52.924 1.00 27.36 109 VAL A C 1
ATOM 516 O O . VAL A 1 109 ? 31.191 13.265 52.123 1.00 27.59 109 VAL A O 1
ATOM 520 N N . LEU A 1 110 ? 30.097 11.540 53.073 1.00 26.49 110 LEU A N 1
ATOM 521 C CA . LEU A 1 110 ? 30.742 10.518 52.246 1.00 30.41 110 LEU A CA 1
ATOM 522 C C . LEU A 1 110 ? 29.686 9.809 51.415 1.00 25.71 110 LEU A C 1
ATOM 523 O O . LEU A 1 110 ? 28.788 9.178 51.958 1.00 28.72 110 LEU A O 1
ATOM 528 N N . LEU A 1 111 ? 29.813 9.925 50.095 1.00 26.00 111 LEU A N 1
ATOM 529 C CA . LEU A 1 111 ? 28.827 9.416 49.154 1.00 29.48 111 LEU A CA 1
ATOM 530 C C . LEU A 1 111 ? 29.407 8.256 48.354 1.00 26.17 111 LEU A C 1
ATOM 531 O O . LEU A 1 111 ? 30.578 8.274 47.977 1.00 32.66 111 LEU A O 1
ATOM 536 N N . GLY A 1 112 ? 28.589 7.239 48.103 1.00 29.27 112 GLY A N 1
ATOM 537 C CA . GLY A 1 112 ? 29.037 6.091 47.338 1.00 28.66 112 GLY A CA 1
ATOM 538 C C . GLY A 1 112 ? 28.973 6.306 45.844 1.00 30.93 112 GLY A C 1
ATOM 539 O O . GLY A 1 112 ? 29.939 6.726 45.220 1.00 33.41 112 GLY A O 1
ATOM 540 N N . ALA A 1 113 ? 27.826 5.993 45.262 1.00 31.93 113 ALA A N 1
ATOM 541 C CA . ALA A 1 113 ? 27.633 6.192 43.835 1.00 33.65 113 ALA 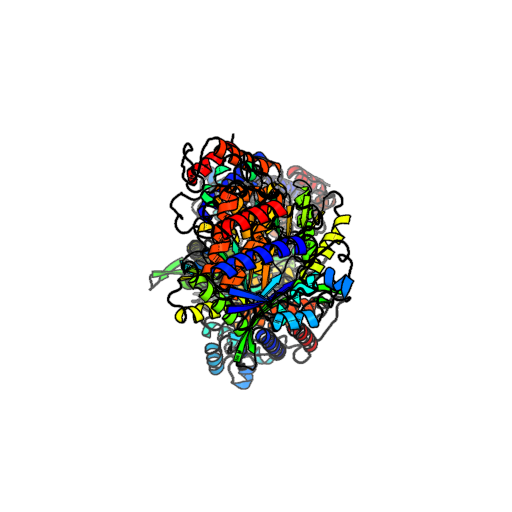A CA 1
ATOM 542 C C . ALA A 1 113 ? 26.159 6.411 43.565 1.00 32.03 113 ALA A C 1
ATOM 543 O O . ALA A 1 113 ? 25.318 6.146 44.422 1.00 30.98 113 ALA A O 1
ATOM 545 N N . ILE A 1 114 ? 25.845 6.897 42.374 1.00 34.30 114 ILE A N 1
ATOM 546 C CA . ILE A 1 114 ? 24.466 7.191 42.033 1.00 33.78 114 ILE A CA 1
ATOM 547 C C . ILE A 1 114 ? 24.175 6.706 40.615 1.00 31.85 114 ILE A C 1
ATOM 548 O O . ILE A 1 114 ? 24.996 6.885 39.714 1.00 35.83 114 ILE A O 1
ATOM 553 N N . GLY A 1 115 ? 23.034 6.041 40.436 1.00 34.10 115 GLY A N 1
ATOM 554 C CA . GLY A 1 115 ? 22.587 5.638 39.111 1.00 33.64 115 GLY A CA 1
ATOM 555 C C . GLY A 1 115 ? 22.212 4.177 38.955 1.00 40.07 115 GLY A C 1
ATOM 556 O O . GLY A 1 115 ? 22.729 3.303 39.652 1.00 44.39 115 GLY A O 1
ATOM 557 N N . GLY A 1 116 ? 21.308 3.907 38.017 1.00 44.40 116 GLY A N 1
ATOM 558 C CA . GLY A 1 116 ? 20.853 2.552 37.775 1.00 45.14 116 GLY A CA 1
ATOM 559 C C . GLY A 1 116 ? 19.872 2.460 36.620 1.00 56.20 116 GLY A C 1
ATOM 560 O O . GLY A 1 116 ? 19.192 3.438 36.301 1.00 49.49 116 GLY A O 1
ATOM 561 N N . TYR A 1 117 ? 19.797 1.280 36.008 1.00 54.73 117 TYR A N 1
ATOM 562 C CA . TYR A 1 117 ? 18.928 1.037 34.857 1.00 62.36 117 TYR A CA 1
ATOM 563 C C . TYR A 1 117 ? 17.470 1.357 35.149 1.00 59.14 117 TYR A C 1
ATOM 564 O O . TYR A 1 117 ? 16.742 1.862 34.292 1.00 57.41 117 TYR A O 1
ATOM 573 N N . LYS A 1 118 ? 17.059 1.044 36.372 1.00 57.49 118 LYS A N 1
ATOM 574 C CA . LYS A 1 118 ? 15.667 1.124 36.788 1.00 58.33 118 LYS A CA 1
ATOM 575 C C . LYS A 1 118 ? 15.072 2.520 36.595 1.00 55.60 118 LYS A C 1
ATOM 576 O O . LYS A 1 118 ? 13.892 2.663 36.275 1.00 58.55 118 LYS A O 1
ATOM 582 N N . TRP A 1 119 ? 15.898 3.544 36.778 1.00 49.03 119 TRP A N 1
ATOM 583 C CA . TRP A 1 119 ? 15.415 4.918 36.815 1.00 48.89 119 TRP A CA 1
ATOM 584 C C . TRP A 1 119 ? 15.842 5.706 35.579 1.00 58.19 119 TRP A C 1
ATOM 585 O O . TRP A 1 119 ? 15.573 6.902 35.475 1.00 58.03 119 TRP A O 1
ATOM 596 N N . ASP A 1 120 ? 16.501 5.030 34.640 1.00 58.29 120 ASP A N 1
ATOM 597 C CA . ASP A 1 120 ? 17.060 5.702 33.466 1.00 63.75 120 ASP A CA 1
ATOM 598 C C . ASP A 1 120 ? 15.986 6.324 32.580 1.00 68.06 120 ASP A C 1
ATOM 599 O O . ASP A 1 120 ? 16.248 7.285 31.858 1.00 79.30 120 ASP A O 1
ATOM 604 N N . ASN A 1 121 ? 14.775 5.785 32.637 1.00 57.92 121 ASN A N 1
ATOM 605 C CA . ASN A 1 121 ? 13.684 6.338 31.851 1.00 65.38 121 ASN A CA 1
ATOM 606 C C . ASN A 1 121 ? 12.701 7.165 32.673 1.00 65.87 121 ASN A C 1
ATOM 607 O O . ASN A 1 121 ? 11.562 7.383 32.249 1.00 65.77 121 ASN A O 1
ATOM 612 N N . ASN A 1 122 ? 13.140 7.614 33.850 1.00 61.64 122 ASN A N 1
ATOM 613 C CA . ASN A 1 122 ? 12.400 8.617 34.608 1.00 59.37 122 ASN A CA 1
ATOM 614 C C . ASN A 1 122 ? 12.489 9.973 33.920 1.00 57.11 122 ASN A C 1
ATOM 615 O O . ASN A 1 122 ? 13.431 10.231 33.169 1.00 61.34 122 ASN A O 1
ATOM 620 N N . GLU A 1 123 ? 11.523 10.847 34.191 1.00 58.89 123 GLU A N 1
ATOM 621 C CA . GLU A 1 123 ? 11.651 12.252 33.819 1.00 62.98 123 GLU A CA 1
ATOM 622 C C . GLU A 1 123 ? 12.941 12.809 34.410 1.00 58.47 123 GLU A C 1
ATOM 623 O O . GLU A 1 123 ? 13.430 12.299 35.421 1.00 54.67 123 GLU A O 1
ATOM 629 N N . LYS A 1 124 ? 13.469 13.865 33.797 1.00 59.82 124 LYS A N 1
ATOM 630 C CA . LYS A 1 124 ? 14.793 14.383 34.138 1.00 55.98 124 LYS A CA 1
ATOM 631 C C . LYS A 1 124 ? 14.941 14.770 35.609 1.00 46.54 124 LYS A C 1
ATOM 632 O O . LYS A 1 124 ? 15.944 14.445 36.231 1.00 47.59 124 LYS A O 1
ATOM 638 N N . HIS A 1 125 ? 13.944 15.451 36.164 1.00 43.86 125 HIS A N 1
ATOM 639 C CA . HIS A 1 125 ? 14.044 15.927 37.538 1.00 46.79 125 HIS A CA 1
ATOM 640 C C . HIS A 1 125 ? 13.870 14.788 38.540 1.00 45.54 125 HIS A C 1
ATOM 641 O O . HIS A 1 125 ? 14.049 14.980 39.741 1.00 49.27 125 HIS A O 1
ATOM 648 N N . LEU A 1 126 ? 13.529 13.603 38.044 1.00 46.43 126 LEU A N 1
ATOM 649 C CA . LEU A 1 126 ? 13.382 12.437 38.909 1.00 45.12 126 LEU A CA 1
ATOM 650 C C . LEU A 1 126 ? 14.396 11.349 38.576 1.00 46.27 126 LEU A C 1
ATOM 651 O O . LEU A 1 126 ? 14.202 10.188 38.921 1.00 45.29 126 LEU A O 1
ATOM 656 N N . ARG A 1 127 ? 15.469 11.724 37.891 1.00 40.25 127 ARG A N 1
ATOM 657 C CA . ARG A 1 127 ? 16.580 10.806 37.664 1.00 40.67 127 ARG A CA 1
ATOM 658 C C . ARG A 1 127 ? 17.550 10.868 38.838 1.00 40.96 127 ARG A C 1
ATOM 659 O O . ARG A 1 127 ? 17.695 11.914 39.476 1.00 35.41 127 ARG A O 1
ATOM 667 N N . PRO A 1 128 ? 18.211 9.741 39.144 1.00 38.61 128 PRO A N 1
ATOM 668 C CA . PRO A 1 128 ? 19.111 9.716 40.305 1.00 35.66 128 PRO A CA 1
ATOM 669 C C . PRO A 1 128 ? 20.152 10.831 40.261 1.00 30.34 128 PRO A C 1
ATOM 670 O O . PRO A 1 128 ? 20.451 11.416 41.300 1.00 35.19 128 PRO A O 1
ATOM 674 N N . GLU A 1 129 ? 20.650 11.150 39.065 1.00 31.22 129 GLU A N 1
ATOM 675 C CA . GLU A 1 129 ? 21.698 12.161 38.910 1.00 33.05 129 GLU A CA 1
ATOM 676 C C . GLU A 1 129 ? 21.267 13.534 39.406 1.00 33.08 129 GLU A C 1
ATOM 677 O O . GLU A 1 129 ? 22.091 14.314 39.877 1.00 34.60 129 GLU A O 1
ATOM 683 N N . LYS A 1 130 ? 19.978 13.835 39.281 1.00 33.63 130 LYS A N 1
ATOM 684 C CA . LYS A 1 130 ? 19.437 15.105 39.753 1.00 37.59 130 LYS A CA 1
ATOM 685 C C . LYS A 1 130 ? 19.735 15.325 41.233 1.00 31.09 130 LYS A C 1
ATOM 686 O O . LYS A 1 130 ? 19.994 16.447 41.667 1.00 31.54 130 LYS A O 1
ATOM 692 N N . GLY A 1 131 ? 19.702 14.246 42.006 1.00 26.32 131 GLY A N 1
ATOM 693 C CA . GLY A 1 131 ? 19.950 14.341 43.432 1.00 26.47 131 GLY A CA 1
ATOM 694 C C . GLY A 1 131 ? 21.378 14.775 43.714 1.00 30.06 131 GLY A C 1
ATOM 695 O O . GLY A 1 131 ? 21.649 15.471 44.692 1.00 28.14 131 GLY A O 1
ATOM 696 N N . LEU A 1 132 ? 22.299 14.368 42.852 1.00 30.79 132 LEU A N 1
ATOM 697 C CA . LEU A 1 132 ? 23.691 14.767 43.026 1.00 30.35 132 LEU A CA 1
ATOM 698 C C . LEU A 1 132 ? 23.845 16.257 42.723 1.00 34.19 132 LEU A C 1
ATOM 699 O O . LEU A 1 132 ? 24.508 16.974 43.463 1.00 28.00 132 LEU A O 1
ATOM 704 N N . LEU A 1 133 ? 23.226 16.727 41.643 1.00 29.19 133 LEU A N 1
ATOM 705 C CA . LEU A 1 133 ? 23.265 18.156 41.335 1.00 25.52 133 LEU A CA 1
ATOM 706 C C . LEU A 1 133 ? 22.634 18.952 42.476 1.00 31.08 133 LEU A C 1
ATOM 707 O O . LEU A 1 133 ? 23.149 19.997 42.881 1.00 27.70 133 LEU A O 1
ATOM 712 N N . GLN A 1 134 ? 21.523 18.448 42.995 1.00 26.27 134 GLN A N 1
ATOM 713 C CA . GLN A 1 134 ? 20.808 19.156 44.055 1.00 28.55 134 GLN A CA 1
ATOM 714 C C . GLN A 1 134 ? 21.597 19.217 45.364 1.00 27.83 134 GLN A C 1
ATOM 715 O O . GLN A 1 134 ? 21.559 20.235 46.063 1.00 27.59 134 GLN A O 1
ATOM 721 N N . ILE A 1 135 ? 22.310 18.155 45.725 1.00 26.36 135 ILE A N 1
ATOM 722 C CA A ILE A 1 135 ? 22.979 18.187 47.022 0.62 26.82 135 ILE A CA 1
ATOM 723 C CA B ILE A 1 135 ? 23.017 18.139 47.009 0.38 26.91 135 ILE A CA 1
ATOM 724 C C . ILE A 1 135 ? 24.248 19.043 46.945 1.00 27.12 135 ILE A C 1
ATOM 725 O O . ILE A 1 135 ? 24.632 19.672 47.930 1.00 27.59 135 ILE A O 1
ATOM 734 N N . ARG A 1 136 ? 24.871 19.114 45.768 1.00 26.45 136 ARG A N 1
ATOM 735 C CA . ARG A 1 136 ? 26.009 20.008 45.573 1.00 26.23 136 ARG A CA 1
ATOM 736 C C . ARG A 1 136 ? 25.562 21.452 45.725 1.00 28.29 136 ARG A C 1
ATOM 737 O O . ARG A 1 136 ? 26.250 22.266 46.351 1.00 29.22 136 ARG A O 1
ATOM 745 N N . ALA A 1 137 ? 24.414 21.771 45.129 1.00 23.11 137 ALA A N 1
ATOM 746 C CA . ALA A 1 137 ? 23.867 23.119 45.209 1.00 25.23 137 ALA A CA 1
ATOM 747 C C . ALA A 1 137 ? 23.513 23.459 46.659 1.00 24.16 137 ALA A C 1
ATOM 748 O O . ALA A 1 137 ? 23.827 24.545 47.138 1.00 30.55 137 ALA A O 1
ATOM 750 N N . ALA A 1 138 ? 22.849 22.534 47.337 1.00 24.72 138 ALA A N 1
ATOM 751 C CA . ALA A 1 138 ? 22.380 22.788 48.703 1.00 27.31 138 ALA A CA 1
ATOM 752 C C . ALA A 1 138 ? 23.550 22.936 49.687 1.00 29.45 138 ALA A C 1
ATOM 753 O O . ALA A 1 138 ? 23.486 23.746 50.613 1.00 31.61 138 ALA A O 1
ATOM 755 N N . LEU A 1 139 ? 24.615 22.165 49.481 1.00 23.88 139 LEU A N 1
ATOM 756 C CA . LEU A 1 139 ? 25.805 22.265 50.337 1.00 25.86 139 LEU A CA 1
ATOM 757 C C . LEU A 1 139 ? 26.734 23.387 49.900 1.00 32.30 139 LEU A C 1
ATOM 758 O O . LEU A 1 139 ? 27.766 23.629 50.536 1.00 31.55 139 LEU A O 1
ATOM 763 N N . LYS A 1 140 ? 26.385 24.051 48.797 1.00 28.96 140 LYS A N 1
ATOM 764 C CA . LYS A 1 140 ? 27.223 25.112 48.227 1.00 28.84 140 LYS A CA 1
ATOM 765 C C . LYS A 1 140 ? 28.669 24.685 48.035 1.00 27.32 140 LYS A C 1
ATOM 766 O O . LYS A 1 140 ? 29.597 25.457 48.286 1.00 29.08 140 LYS A O 1
ATOM 772 N N . VAL A 1 141 ? 28.873 23.458 47.570 1.00 29.32 141 VAL A N 1
ATOM 773 C CA . VAL A 1 141 ? 30.230 22.972 47.368 1.00 25.02 141 VAL A CA 1
ATOM 774 C C . VAL A 1 141 ? 30.667 23.299 45.932 1.00 30.26 141 VAL A C 1
ATOM 775 O O . VAL A 1 141 ? 30.611 22.459 45.037 1.00 31.97 141 VAL A O 1
ATOM 779 N N . PHE A 1 142 ? 31.094 24.546 45.737 1.00 24.92 142 PHE A N 1
ATOM 780 C CA . PHE A 1 142 ? 31.474 25.073 44.414 1.00 24.84 142 PHE A CA 1
ATOM 781 C C . PHE A 1 142 ? 32.842 24.586 43.926 1.00 26.43 142 PHE A C 1
ATOM 782 O O . PHE A 1 142 ? 33.210 24.828 42.785 1.00 25.56 142 PHE A O 1
ATOM 790 N N . ALA A 1 143 ? 33.612 23.927 44.787 1.00 28.59 143 ALA A N 1
ATOM 791 C CA . ALA A 1 143 ? 34.962 23.528 44.404 1.00 27.49 143 ALA A CA 1
ATOM 792 C C . ALA A 1 143 ? 35.104 22.011 44.335 1.00 24.27 143 ALA A C 1
ATOM 793 O O . ALA A 1 143 ? 35.060 21.341 45.352 1.00 28.29 143 ALA A O 1
ATOM 795 N N . ASN A 1 144 ? 35.295 21.485 43.131 1.00 23.13 144 ASN A N 1
ATOM 796 C CA . ASN A 1 144 ? 35.475 20.044 42.947 1.00 27.30 144 ASN A CA 1
ATOM 797 C C . ASN A 1 144 ? 36.961 19.735 42.802 1.00 23.27 144 ASN A C 1
ATOM 798 O O . ASN A 1 144 ? 37.609 20.214 41.881 1.00 26.27 144 ASN A O 1
ATOM 803 N N . LEU A 1 145 ? 37.492 18.942 43.722 1.00 22.26 145 LEU A N 1
ATOM 804 C CA . LEU A 1 145 ? 38.914 18.579 43.724 1.00 24.55 145 LEU A CA 1
ATOM 805 C C . LEU A 1 145 ? 39.065 17.138 43.281 1.00 27.55 145 LEU A C 1
ATOM 806 O O . LEU A 1 145 ? 38.580 16.244 43.956 1.00 25.11 145 LEU A O 1
ATOM 811 N N . ARG A 1 146 ? 39.739 16.915 42.159 1.00 24.92 146 ARG A N 1
ATOM 812 C CA . ARG A 1 146 ? 39.976 15.560 41.671 1.00 25.47 146 ARG A CA 1
ATOM 813 C C . ARG A 1 146 ? 41.454 15.325 41.419 1.00 24.62 146 ARG A C 1
ATOM 814 O O . ARG A 1 146 ? 42.003 15.818 40.426 1.00 24.83 146 ARG A O 1
ATOM 822 N N . PRO A 1 147 ? 42.105 14.603 42.333 1.00 27.23 147 PRO A N 1
ATOM 823 C CA . PRO A 1 147 ? 43.530 14.292 42.189 1.00 28.93 147 PRO A CA 1
ATOM 824 C C . PRO A 1 147 ? 43.745 13.141 41.215 1.00 30.87 147 PRO A C 1
ATOM 825 O O . PRO A 1 147 ? 43.211 12.045 41.410 1.00 36.58 147 PRO A O 1
ATOM 829 N N . ALA A 1 148 ? 44.506 13.398 40.160 1.00 25.56 148 ALA A N 1
ATOM 830 C CA . ALA A 1 148 ? 44.904 12.340 39.247 1.00 22.89 148 ALA A CA 1
ATOM 831 C C . ALA A 1 148 ? 46.347 11.952 39.548 1.00 30.15 148 ALA A C 1
ATOM 832 O O . ALA A 1 148 ? 47.266 12.693 39.218 1.00 28.23 148 ALA A O 1
ATOM 834 N N . THR A 1 149 ? 46.533 10.808 40.199 1.00 27.80 149 THR A N 1
ATOM 835 C CA . THR A 1 149 ? 47.865 10.302 40.500 1.00 31.99 149 THR A CA 1
ATOM 836 C C . THR A 1 149 ? 48.061 8.936 39.891 1.00 34.49 149 THR A C 1
ATOM 837 O O . THR A 1 149 ? 47.132 8.129 39.806 1.00 39.19 149 THR A O 1
ATOM 841 N N . VAL A 1 150 ? 49.280 8.672 39.458 1.00 30.81 150 VAL A N 1
ATOM 842 C CA . VAL A 1 150 ? 49.602 7.335 39.006 1.00 30.99 150 VAL A CA 1
ATOM 843 C C . VAL A 1 150 ? 50.378 6.673 40.124 1.00 33.15 150 VAL A C 1
ATOM 844 O O . VAL A 1 150 ? 51.482 7.102 40.458 1.00 35.45 150 VAL A O 1
ATOM 848 N N . LEU A 1 151 ? 49.785 5.653 40.733 1.00 34.30 151 LEU A N 1
ATOM 849 C CA . LEU A 1 151 ? 50.482 4.913 41.782 1.00 36.22 151 LEU A CA 1
ATOM 850 C C . LEU A 1 151 ? 51.556 4.017 41.174 1.00 36.14 151 LEU A C 1
ATOM 851 O O . LEU A 1 151 ? 51.328 3.399 40.139 1.00 35.00 151 LEU A O 1
ATOM 856 N N . PRO A 1 152 ? 52.728 3.927 41.833 1.00 38.78 152 PRO A N 1
ATOM 857 C CA . PRO A 1 152 ? 53.855 3.118 41.344 1.00 38.49 152 PRO A CA 1
ATOM 858 C C . PRO A 1 152 ? 53.462 1.678 41.015 1.00 44.26 152 PRO A C 1
ATOM 859 O O . PRO A 1 152 ? 53.989 1.093 40.072 1.00 44.35 152 PRO A O 1
ATOM 863 N N . GLN A 1 153 ? 52.544 1.111 41.791 1.00 36.15 153 GLN A N 1
ATOM 864 C CA . GLN A 1 153 ? 52.155 -0.281 41.607 1.00 37.04 153 GLN A CA 1
ATOM 865 C C . GLN A 1 153 ? 51.247 -0.475 40.390 1.00 37.45 153 GLN A C 1
ATOM 866 O O . GLN A 1 153 ? 51.062 -1.604 39.926 1.00 36.11 153 GLN A O 1
ATOM 872 N N . LEU A 1 154 ? 50.690 0.622 39.878 1.00 34.34 154 LEU A N 1
ATOM 873 C CA . LEU A 1 154 ? 49.678 0.542 38.829 1.00 34.33 154 LEU A CA 1
ATOM 874 C C . LEU A 1 154 ? 50.054 1.316 37.568 1.00 38.53 154 LEU A C 1
ATOM 875 O O . LEU A 1 154 ? 49.179 1.628 36.756 1.00 33.87 154 LEU A O 1
ATOM 880 N N . VAL A 1 155 ? 51.338 1.631 37.416 1.00 31.79 155 VAL A N 1
ATOM 881 C CA . VAL A 1 155 ? 51.805 2.436 36.284 1.00 33.55 155 VAL A CA 1
ATOM 882 C C . VAL A 1 155 ? 51.461 1.810 34.931 1.00 33.45 155 VAL A C 1
ATOM 883 O O . VAL A 1 155 ? 51.116 2.515 33.998 1.00 34.56 155 VAL A O 1
ATOM 887 N N . ASP A 1 156 ? 51.545 0.485 34.825 1.00 34.83 156 ASP A N 1
ATOM 888 C CA . ASP A 1 156 ? 51.352 -0.161 33.525 1.00 32.35 156 ASP A CA 1
ATOM 889 C C . ASP A 1 156 ? 49.888 -0.144 33.067 1.00 35.17 156 ASP A C 1
ATOM 890 O O . ASP A 1 156 ? 49.601 -0.474 31.923 1.00 35.03 156 ASP A O 1
ATOM 895 N N . ALA A 1 157 ? 48.969 0.254 33.950 1.00 30.23 157 ALA A N 1
ATOM 896 C CA . ALA A 1 157 ? 47.556 0.402 33.574 1.00 29.11 157 ALA A CA 1
ATOM 897 C C . ALA A 1 157 ? 47.318 1.581 32.636 1.00 35.08 157 ALA A C 1
ATOM 898 O O . ALA A 1 157 ? 46.342 1.592 31.887 1.00 34.74 157 ALA A O 1
ATOM 900 N N . SER A 1 158 ? 48.179 2.590 32.702 1.00 27.89 158 SER A N 1
ATOM 901 C CA . SER A 1 158 ? 48.052 3.738 31.809 1.00 28.14 158 SER A CA 1
ATOM 902 C C . SER A 1 158 ? 48.407 3.348 30.376 1.00 29.08 158 SER A C 1
ATOM 903 O O . SER A 1 158 ? 49.272 2.516 30.164 1.00 30.51 158 SER A O 1
ATOM 906 N N . THR A 1 159 ? 47.736 3.945 29.394 1.00 26.76 159 THR A N 1
ATOM 907 C CA . THR A 1 159 ? 48.135 3.747 27.995 1.00 31.70 159 THR A CA 1
ATOM 908 C C . THR A 1 159 ? 49.357 4.596 27.626 1.00 32.43 159 THR A C 1
ATOM 909 O O . THR A 1 159 ? 49.938 4.424 26.548 1.00 30.81 159 THR A O 1
ATOM 913 N N . LEU A 1 160 ? 49.748 5.510 28.513 1.00 27.47 160 LEU A N 1
ATOM 914 C CA . LEU A 1 160 ? 50.981 6.280 28.310 1.00 31.15 160 LEU A CA 1
ATOM 915 C C . LEU A 1 160 ? 52.190 5.430 28.662 1.00 33.05 160 LEU A C 1
ATOM 916 O O . LEU A 1 160 ? 52.119 4.586 29.557 1.00 33.78 160 LEU A O 1
ATOM 921 N N . LYS A 1 161 ? 53.300 5.648 27.958 1.00 29.28 161 LYS A N 1
ATOM 922 C CA . LYS A 1 161 ? 54.554 4.983 28.291 1.00 31.11 161 LYS A CA 1
ATOM 923 C C . LYS A 1 161 ? 54.911 5.176 29.759 1.00 28.60 161 LYS A C 1
ATOM 924 O O . LYS A 1 161 ? 54.561 6.182 30.365 1.00 30.17 161 LYS A O 1
ATOM 930 N N . ARG A 1 162 ? 55.595 4.183 30.313 1.00 30.07 162 ARG A N 1
ATOM 931 C CA . ARG A 1 162 ? 55.996 4.185 31.711 1.00 32.29 162 ARG A CA 1
ATOM 932 C C . ARG A 1 162 ? 56.666 5.486 32.135 1.00 37.89 162 ARG A C 1
ATOM 933 O O . ARG A 1 162 ? 56.271 6.110 33.125 1.00 36.35 162 ARG A O 1
ATOM 941 N N . GLU A 1 163 ? 57.676 5.899 31.374 1.00 34.32 163 GLU A N 1
ATOM 942 C CA . GLU A 1 163 ? 58.465 7.071 31.746 1.00 43.13 163 GLU A CA 1
ATOM 943 C C . GLU A 1 163 ? 57.657 8.361 31.684 1.00 40.94 163 GLU A C 1
ATOM 944 O O . GLU A 1 163 ? 58.069 9.372 32.246 1.00 38.42 163 GLU A O 1
ATOM 950 N N . VAL A 1 164 ? 56.510 8.334 31.004 1.00 30.24 164 VAL A N 1
ATOM 951 C CA . VAL A 1 164 ? 55.627 9.494 30.982 1.00 27.70 164 VAL A CA 1
ATOM 952 C C . VAL A 1 164 ? 54.558 9.425 32.086 1.00 32.65 164 VAL A C 1
ATOM 953 O O . VAL A 1 164 ? 54.239 10.437 32.712 1.00 32.28 164 VAL A O 1
ATOM 957 N N . ALA A 1 165 ? 54.010 8.237 32.328 1.00 31.76 165 ALA A N 1
ATOM 958 C CA . ALA A 1 165 ? 52.939 8.089 33.322 1.00 31.29 165 ALA A CA 1
ATOM 959 C C . ALA A 1 165 ? 53.468 8.043 34.767 1.00 30.21 165 ALA A C 1
ATOM 960 O O . ALA A 1 165 ? 52.786 8.491 35.703 1.00 31.38 165 ALA A O 1
ATOM 962 N N . GLU A 1 166 ? 54.667 7.497 34.951 1.00 30.42 166 GLU A N 1
ATOM 963 C CA . GLU A 1 166 ? 55.224 7.348 36.298 1.00 32.13 166 GLU A CA 1
ATOM 964 C C . GLU A 1 166 ? 55.409 8.711 36.963 1.00 39.11 166 GLU A C 1
ATOM 965 O O . GLU A 1 166 ? 55.958 9.633 36.360 1.00 41.43 166 GLU A O 1
ATOM 971 N N . GLY A 1 167 ? 54.942 8.843 38.203 1.00 36.67 167 GLY A N 1
ATOM 972 C CA . GLY A 1 167 ? 55.078 10.099 38.915 1.00 35.14 167 GLY A CA 1
ATOM 973 C C . GLY A 1 167 ? 54.037 11.177 38.642 1.00 38.15 167 GLY A C 1
ATOM 974 O O . GLY A 1 167 ? 54.108 12.255 39.242 1.00 35.83 167 GLY A O 1
ATOM 975 N N . VAL A 1 168 ? 53.085 10.919 37.743 1.00 31.86 168 VAL A N 1
ATOM 976 C CA . VAL A 1 168 ? 52.001 11.875 37.502 1.00 28.53 168 VAL A CA 1
ATOM 977 C C . VAL A 1 168 ? 51.249 12.093 38.806 1.00 29.59 168 VAL A C 1
ATOM 978 O O . VAL A 1 168 ? 50.946 11.135 39.505 1.00 26.73 168 VAL A O 1
ATOM 982 N N . ASP A 1 169 ? 50.970 13.353 39.130 1.00 27.25 169 ASP A N 1
ATOM 983 C CA . ASP A 1 169 ? 50.391 13.725 40.428 1.00 27.22 169 ASP A CA 1
ATOM 984 C C . ASP A 1 169 ? 49.876 15.140 40.337 1.00 25.04 169 ASP A C 1
ATOM 985 O O . ASP A 1 169 ? 50.588 16.096 40.657 1.00 27.05 169 ASP A O 1
ATOM 990 N N . LEU A 1 170 ? 48.648 15.281 39.866 1.00 22.28 170 LEU A N 1
ATOM 991 C CA . LEU A 1 170 ? 48.086 16.601 39.650 1.00 21.95 170 LEU A CA 1
ATOM 992 C C . LEU A 1 170 ? 46.728 16.662 40.303 1.00 29.69 170 LEU A C 1
ATOM 993 O O . LEU A 1 170 ? 46.138 15.632 40.613 1.00 27.93 170 LEU A O 1
ATOM 998 N N . MET A 1 171 ? 46.246 17.878 40.513 1.00 23.21 171 MET A N 1
ATOM 999 C CA . MET A 1 171 ? 44.937 18.094 41.112 1.00 27.43 171 MET A CA 1
ATOM 1000 C C . MET A 1 171 ? 44.168 19.054 40.247 1.00 23.74 171 MET A C 1
ATOM 1001 O O . MET A 1 171 ? 44.630 20.179 40.039 1.00 25.81 171 MET A O 1
ATOM 1006 N N . VAL A 1 172 ? 43.006 18.632 39.739 1.00 21.37 172 VAL A N 1
ATOM 1007 C CA . VAL A 1 172 ? 42.140 19.550 39.007 1.00 25.16 172 VAL A CA 1
ATOM 1008 C C . VAL A 1 172 ? 41.134 20.148 39.984 1.00 29.40 172 VAL A C 1
ATOM 1009 O O . VAL A 1 172 ? 40.336 19.417 40.593 1.00 26.47 172 VAL A O 1
ATOM 1013 N N . VAL A 1 173 ? 41.208 21.468 40.157 1.00 23.74 173 VAL A N 1
ATOM 1014 C CA . VAL A 1 173 ? 40.220 22.204 40.936 1.00 24.12 173 VAL A CA 1
ATOM 1015 C C . VAL A 1 173 ? 39.217 22.799 39.957 1.00 25.29 173 VAL A C 1
ATOM 1016 O O . VAL A 1 173 ? 39.526 23.721 39.199 1.00 27.47 173 VAL A O 1
ATOM 1020 N N . ARG A 1 174 ? 38.017 22.232 39.965 1.00 23.25 174 ARG A N 1
ATOM 1021 C CA . ARG A 1 174 ? 36.993 22.569 38.978 1.00 23.95 174 ARG A CA 1
ATOM 1022 C C . ARG A 1 174 ? 35.815 23.301 39.629 1.00 26.84 174 ARG A C 1
ATOM 1023 O O . ARG A 1 174 ? 35.269 22.838 40.638 1.00 25.97 174 ARG A O 1
ATOM 1031 N N . GLU A 1 175 ? 35.440 24.456 39.071 1.00 21.92 175 GLU A N 1
ATOM 1032 C CA . GLU A 1 175 ? 34.247 25.172 39.524 1.00 28.85 175 GLU A CA 1
ATOM 1033 C C . GLU A 1 175 ? 33.054 24.249 39.303 1.00 24.38 175 GLU A C 1
ATOM 1034 O O . GLU A 1 175 ? 32.895 23.722 38.220 1.00 25.35 175 GLU A O 1
ATOM 1040 N N . LEU A 1 176 ? 32.233 24.021 40.323 1.00 27.11 176 LEU A N 1
ATOM 1041 C CA . LEU A 1 176 ? 31.306 22.888 40.263 1.00 23.35 176 LEU A CA 1
ATOM 1042 C C . LEU A 1 176 ? 29.828 23.260 40.146 1.00 25.41 176 LEU A C 1
ATOM 1043 O O . LEU A 1 176 ? 29.028 22.460 39.664 1.00 26.49 176 LEU A O 1
ATOM 1048 N N . THR A 1 177 ? 29.452 24.458 40.580 1.00 24.39 177 THR A N 1
ATOM 1049 C CA . THR A 1 177 ? 28.027 24.772 40.642 1.00 25.33 177 THR A CA 1
ATOM 1050 C C . THR A 1 177 ? 27.574 25.901 39.711 1.00 25.48 177 THR A C 1
ATOM 1051 O O . THR A 1 177 ? 26.415 26.336 39.785 1.00 29.83 177 THR A O 1
ATOM 1055 N N . GLY A 1 178 ? 28.456 26.358 38.826 1.00 25.75 178 GLY A N 1
ATOM 1056 C CA . GLY A 1 178 ? 28.117 27.468 37.953 1.00 26.39 178 GLY A CA 1
ATOM 1057 C C . GLY A 1 178 ? 28.506 27.238 36.498 1.00 23.54 178 GLY A C 1
ATOM 1058 O O . GLY A 1 178 ? 28.680 26.098 36.054 1.00 25.78 178 GLY A O 1
ATOM 1059 N N . GLY A 1 179 ? 28.642 28.331 35.752 1.00 24.97 179 GLY A N 1
ATOM 1060 C CA . GLY A 1 179 ? 29.037 28.239 34.353 1.00 21.89 179 GLY A CA 1
ATOM 1061 C C . GLY A 1 179 ? 27.933 27.730 33.440 1.00 26.75 179 GLY A C 1
ATOM 1062 O O . GLY A 1 179 ? 26.768 27.646 33.839 1.00 28.05 179 GLY A O 1
ATOM 1063 N N . ILE A 1 180 ? 28.314 27.361 32.214 1.00 24.48 180 ILE A N 1
ATOM 1064 C CA . ILE A 1 180 ? 27.347 27.118 31.149 1.00 25.02 180 ILE A CA 1
ATOM 1065 C C . ILE A 1 180 ? 26.339 26.000 31.452 1.00 26.60 180 ILE A C 1
ATOM 1066 O O . ILE A 1 180 ? 25.200 26.052 30.976 1.00 27.43 180 ILE A O 1
ATOM 1071 N N . TYR A 1 181 ? 26.733 25.008 32.256 1.00 24.48 181 TYR A N 1
ATOM 1072 C CA . TYR A 1 181 ? 25.799 23.940 32.643 1.00 25.85 181 TYR A CA 1
ATOM 1073 C C . TYR A 1 181 ? 24.569 24.486 33.374 1.00 30.11 181 TYR A C 1
ATOM 1074 O O . TYR A 1 181 ? 23.506 23.856 33.373 1.00 28.83 181 TYR A O 1
ATOM 1083 N N . PHE A 1 182 ? 24.720 25.644 34.017 1.00 25.69 182 PHE A N 1
ATOM 1084 C CA . PHE A 1 182 ? 23.625 26.234 34.782 1.00 27.57 182 PHE A CA 1
ATOM 1085 C C . PHE A 1 182 ? 23.232 27.632 34.291 1.00 29.64 182 PHE A C 1
ATOM 1086 O O . PHE A 1 182 ? 22.359 28.276 34.869 1.00 31.24 182 PHE A O 1
ATOM 1094 N N . GLY A 1 183 ? 23.863 28.082 33.210 1.00 27.64 183 GLY A N 1
ATOM 1095 C CA . GLY A 1 183 ? 23.738 29.459 32.768 1.00 26.14 183 GLY A CA 1
ATOM 1096 C C . GLY A 1 183 ? 22.441 29.791 32.056 1.00 28.38 183 GLY A C 1
ATOM 1097 O O . GLY A 1 183 ? 21.879 28.966 31.333 1.00 30.75 183 GLY A O 1
ATOM 1098 N N . GLU A 1 184 ? 21.969 31.017 32.268 1.00 28.79 184 GLU A N 1
ATOM 1099 C CA . GLU A 1 184 ? 20.777 31.536 31.597 1.00 30.93 184 GLU A CA 1
ATOM 1100 C C . GLU A 1 184 ? 21.140 32.757 30.748 1.00 33.72 184 GLU A C 1
ATOM 1101 O O . GLU A 1 184 ? 22.011 33.533 31.131 1.00 36.34 184 GLU A O 1
ATOM 1107 N N . PRO A 1 185 ? 20.455 32.959 29.612 1.00 32.06 185 PRO A N 1
ATOM 1108 C CA . PRO A 1 185 ? 19.350 32.162 29.076 1.00 34.79 185 PRO A CA 1
ATOM 1109 C C . PRO A 1 185 ? 19.830 30.887 28.394 1.00 31.73 185 PRO A C 1
ATOM 1110 O O . PRO A 1 185 ? 21.027 30.717 28.145 1.00 28.77 185 PRO A O 1
ATOM 1114 N N . ARG A 1 186 ? 18.885 30.003 28.102 1.00 30.78 186 ARG A N 1
ATOM 1115 C CA . ARG A 1 186 ? 19.190 28.708 27.504 1.00 30.02 186 ARG A CA 1
ATOM 1116 C C . ARG A 1 186 ? 17.910 28.178 26.891 1.00 33.35 186 ARG A C 1
ATOM 1117 O O . ARG A 1 186 ? 16.823 28.562 27.310 1.00 34.59 186 ARG A O 1
ATOM 1125 N N . GLY A 1 187 ? 18.028 27.309 25.894 1.00 32.53 187 GLY A N 1
ATOM 1126 C CA . GLY A 1 187 ? 16.832 26.749 25.293 1.00 33.56 187 GLY A CA 1
ATOM 1127 C C . GLY A 1 187 ? 16.993 26.352 23.841 1.00 34.42 187 GLY A C 1
ATOM 1128 O O . GLY A 1 187 ? 18.058 26.486 23.242 1.00 29.71 187 GLY A O 1
ATOM 1129 N N . ILE A 1 188 ? 15.913 25.820 23.294 1.00 31.71 188 ILE A N 1
ATOM 1130 C CA . ILE A 1 188 ? 15.784 25.602 21.870 1.00 34.11 188 ILE A CA 1
ATOM 1131 C C . ILE A 1 188 ? 14.556 26.393 21.452 1.00 39.13 188 ILE A C 1
ATOM 1132 O O . ILE A 1 188 ? 13.465 26.156 21.953 1.00 39.73 188 ILE A O 1
ATOM 1137 N N . LYS A 1 189 ? 14.742 27.373 20.576 1.00 37.11 189 LYS A N 1
ATOM 1138 C CA . LYS A 1 189 ? 13.633 28.215 20.137 1.00 42.10 189 LYS A CA 1
ATOM 1139 C C . LYS A 1 189 ? 13.480 28.123 18.630 1.00 45.60 189 LYS A C 1
ATOM 1140 O O . LYS A 1 189 ? 14.423 27.780 17.928 1.00 42.02 189 LYS A O 1
ATOM 1146 N N . THR A 1 190 ? 12.282 28.413 18.138 1.00 41.91 190 THR A N 1
ATOM 1147 C CA . THR A 1 190 ? 12.046 28.466 16.709 1.00 46.38 190 THR A CA 1
ATOM 1148 C C . THR A 1 190 ? 12.093 29.917 16.286 1.00 58.77 190 THR A C 1
ATOM 1149 O O . THR A 1 190 ? 11.258 30.712 16.716 1.00 62.68 190 THR A O 1
ATOM 1153 N N . ASN A 1 191 ? 13.072 30.276 15.460 1.00 58.03 191 ASN A N 1
ATOM 1154 C CA . ASN A 1 191 ? 13.253 31.681 15.109 1.00 57.16 191 ASN A CA 1
ATOM 1155 C C . ASN A 1 191 ? 12.237 32.121 14.070 1.00 68.39 191 ASN A C 1
ATOM 1156 O O . ASN A 1 191 ? 11.211 31.478 13.886 1.00 62.69 191 ASN A O 1
ATOM 1161 N N . GLU A 1 192 ? 12.524 33.205 13.368 1.00 73.74 192 GLU A N 1
ATOM 1162 C CA . GLU A 1 192 ? 11.483 33.776 12.531 1.00 81.42 192 GLU A CA 1
ATOM 1163 C C . GLU A 1 192 ? 11.013 32.902 11.351 1.00 81.26 192 GLU A C 1
ATOM 1164 O O . GLU A 1 192 ? 9.937 33.199 10.784 1.00 80.38 192 GLU A O 1
ATOM 1170 N N . ASN A 1 193 ? 11.749 31.851 10.969 1.00 84.46 193 ASN A N 1
ATOM 1171 C CA . ASN A 1 193 ? 11.245 31.053 9.864 1.00 84.10 193 ASN A CA 1
ATOM 1172 C C . ASN A 1 193 ? 11.087 29.736 10.542 1.00 81.58 193 ASN A C 1
ATOM 1173 O O . ASN A 1 193 ? 11.120 29.697 11.758 1.00 83.01 193 ASN A O 1
ATOM 1178 N N . GLY A 1 194 ? 11.075 28.624 9.803 1.00 84.41 194 GLY A N 1
ATOM 1179 C CA . GLY A 1 194 ? 10.780 27.319 10.421 1.00 78.89 194 GLY A CA 1
ATOM 1180 C C . GLY A 1 194 ? 11.813 26.768 11.394 1.00 54.47 194 GLY A C 1
ATOM 1181 O O . GLY A 1 194 ? 11.594 25.716 11.995 1.00 62.32 194 GLY A O 1
ATOM 1182 N N . GLU A 1 195 ? 12.906 27.503 11.587 1.00 50.42 195 GLU A N 1
ATOM 1183 C CA . GLU A 1 195 ? 14.163 26.907 12.026 1.00 41.51 195 GLU A CA 1
ATOM 1184 C C . GLU A 1 195 ? 14.455 26.977 13.522 1.00 40.57 195 GLU A C 1
ATOM 1185 O O . GLU A 1 195 ? 14.359 28.036 14.134 1.00 41.42 195 GLU A O 1
ATOM 1191 N N . GLU A 1 196 ? 14.837 25.846 14.102 1.00 35.29 196 GLU A N 1
ATOM 1192 C CA . GLU A 1 196 ? 15.208 25.819 15.505 1.00 33.90 196 GLU A CA 1
ATOM 1193 C C . GLU A 1 196 ? 16.622 26.344 15.709 1.00 40.96 196 GLU A C 1
ATOM 1194 O O . GLU A 1 196 ? 17.507 26.161 14.875 1.00 39.39 196 GLU A O 1
ATOM 1200 N N . VAL A 1 197 ? 16.801 27.027 16.826 1.00 31.62 197 VAL A N 1
ATOM 1201 C CA . VAL A 1 197 ? 18.095 27.519 17.266 1.00 30.14 197 VAL A CA 1
ATOM 1202 C C . VAL A 1 197 ? 18.307 27.071 18.708 1.00 36.65 197 VAL A C 1
ATOM 1203 O O . VAL A 1 197 ? 17.449 27.309 19.553 1.00 35.31 197 VAL A O 1
ATOM 1207 N N . GLY A 1 198 ? 19.436 26.418 18.982 1.00 30.61 198 GLY A N 1
ATOM 1208 C CA . GLY A 1 198 ? 19.731 25.928 20.318 1.00 26.44 198 GLY A CA 1
ATOM 1209 C C . GLY A 1 198 ? 20.843 26.751 20.930 1.00 29.82 198 GLY A C 1
ATOM 1210 O O . GLY A 1 198 ? 21.836 27.032 20.267 1.00 29.97 198 GLY A O 1
ATOM 1211 N N . PHE A 1 199 ? 20.684 27.144 22.193 1.00 30.44 199 PHE A N 1
ATOM 1212 C CA . PHE A 1 199 ? 21.647 28.050 22.809 1.00 27.34 199 PHE A CA 1
ATOM 1213 C C . PHE A 1 199 ? 21.830 27.825 24.302 1.00 28.25 199 PHE A C 1
ATOM 1214 O O . PHE A 1 199 ? 20.936 27.334 24.985 1.00 27.31 199 PHE A O 1
ATOM 1222 N N . ASN A 1 200 ? 23.021 28.181 24.775 1.00 26.31 200 ASN A N 1
ATOM 1223 C CA . ASN A 1 200 ? 23.405 28.108 26.174 1.00 29.48 200 ASN A CA 1
ATOM 1224 C C . ASN A 1 200 ? 24.322 29.276 26.475 1.00 31.39 200 ASN A C 1
ATOM 1225 O O . ASN A 1 200 ? 24.950 29.829 25.568 1.00 27.64 200 ASN A O 1
ATOM 1230 N N . THR A 1 201 ? 24.429 29.623 27.749 1.00 29.94 201 THR A N 1
ATOM 1231 C CA . THR A 1 201 ? 25.205 30.785 28.166 1.00 26.55 201 THR A CA 1
ATOM 1232 C C . THR A 1 201 ? 26.283 30.430 29.178 1.00 27.05 201 THR A C 1
ATOM 1233 O O . THR A 1 201 ? 25.988 30.015 30.286 1.00 28.44 201 THR A O 1
ATOM 1237 N N . GLU A 1 202 ? 27.535 30.587 28.787 1.00 25.02 202 GLU A N 1
ATOM 1238 C CA . GLU A 1 202 ? 28.636 30.468 29.725 1.00 22.14 202 GLU A CA 1
ATOM 1239 C C . GLU A 1 202 ? 28.710 31.804 30.435 1.00 28.13 202 GLU A C 1
ATOM 1240 O O . GLU A 1 202 ? 28.880 32.835 29.797 1.00 29.68 202 GLU A O 1
ATOM 1246 N N . VAL A 1 203 ? 28.514 31.806 31.747 1.00 24.85 203 VAL A N 1
ATOM 1247 C CA . VAL A 1 203 ? 28.515 33.061 32.482 1.00 25.63 203 VAL A CA 1
ATOM 1248 C C . VAL A 1 203 ? 29.061 32.843 33.888 1.00 31.83 203 VAL A C 1
ATOM 1249 O O . VAL A 1 203 ? 28.731 31.850 34.551 1.00 29.02 203 VAL A O 1
ATOM 1253 N N . TYR A 1 204 ? 29.932 33.755 34.314 1.00 31.00 204 TYR A N 1
ATOM 1254 C CA . TYR A 1 204 ? 30.424 33.787 35.686 1.00 31.71 204 TYR A CA 1
ATOM 1255 C C . TYR A 1 204 ? 30.466 35.222 36.175 1.00 29.72 204 TYR A C 1
ATOM 1256 O O . TYR A 1 204 ? 30.900 36.115 35.445 1.00 29.84 204 TYR A O 1
ATOM 1265 N N . ALA A 1 205 ? 30.016 35.433 37.409 1.00 28.82 205 ALA A N 1
ATOM 1266 C CA . ALA A 1 205 ? 30.213 36.702 38.098 1.00 32.22 205 ALA A CA 1
ATOM 1267 C C . ALA A 1 205 ? 31.566 36.668 38.804 1.00 29.71 205 ALA A C 1
ATOM 1268 O O . ALA A 1 205 ? 32.060 35.592 39.139 1.00 28.99 205 ALA A O 1
ATOM 1270 N N . ALA A 1 206 ? 32.161 37.837 39.031 1.00 31.82 206 ALA A N 1
ATOM 1271 C CA . ALA A 1 206 ? 33.494 37.913 39.632 1.00 34.10 206 ALA A CA 1
ATOM 1272 C C . ALA A 1 206 ? 33.614 37.126 40.949 1.00 34.79 206 ALA A C 1
ATOM 1273 O O . ALA A 1 206 ? 34.630 36.462 41.188 1.00 30.77 206 ALA A O 1
ATOM 1275 N N . HIS A 1 207 ? 32.588 37.179 41.795 1.00 30.86 207 HIS A N 1
ATOM 1276 C CA . HIS A 1 207 ? 32.687 36.510 43.095 1.00 32.70 207 HIS A CA 1
ATOM 1277 C C . HIS A 1 207 ? 32.700 34.980 42.960 1.00 31.80 207 HIS A C 1
ATOM 1278 O O . HIS A 1 207 ? 33.272 34.294 43.806 1.00 31.52 207 HIS A O 1
ATOM 1285 N N . GLU A 1 208 ? 32.094 34.453 41.896 1.00 30.16 208 GLU A N 1
ATOM 1286 C CA . GLU A 1 208 ? 32.139 33.016 41.640 1.00 32.49 208 GLU A CA 1
ATOM 1287 C C . GLU A 1 208 ? 33.542 32.572 41.244 1.00 28.84 208 GLU A C 1
ATOM 1288 O O . GLU A 1 208 ? 33.979 31.492 41.620 1.00 27.09 208 GLU A O 1
ATOM 1294 N N . ILE A 1 209 ? 34.228 33.397 40.453 1.00 26.73 209 ILE A N 1
ATOM 1295 C CA . ILE A 1 209 ? 35.605 33.107 40.057 1.00 26.37 209 ILE A CA 1
ATOM 1296 C C . ILE A 1 209 ? 36.549 33.232 41.250 1.00 25.80 209 ILE A C 1
ATOM 1297 O O . ILE A 1 209 ? 37.430 32.390 41.459 1.00 26.72 209 ILE A O 1
ATOM 1302 N N . ASP A 1 210 ? 36.356 34.290 42.028 1.00 27.43 210 ASP A N 1
ATOM 1303 C CA . ASP A 1 210 ? 37.194 34.534 43.197 1.00 28.06 210 ASP A CA 1
ATOM 1304 C C . ASP A 1 210 ? 37.201 33.335 44.154 1.00 35.68 210 ASP A C 1
ATOM 1305 O O . ASP A 1 210 ? 38.256 32.919 44.633 1.00 29.95 210 ASP A O 1
ATOM 1310 N N . ARG A 1 211 ? 36.028 32.773 44.435 1.00 27.15 211 ARG A N 1
ATOM 1311 C CA . ARG A 1 211 ? 35.960 31.774 45.497 1.00 30.65 211 ARG A CA 1
ATOM 1312 C C . ARG A 1 211 ? 36.573 30.441 45.057 1.00 29.15 211 ARG A C 1
ATOM 1313 O O . ARG A 1 211 ? 37.253 29.792 45.859 1.00 27.29 211 ARG A O 1
ATOM 1321 N N . ILE A 1 212 ? 36.375 30.050 43.798 1.00 28.49 212 ILE A N 1
ATOM 1322 C CA . ILE A 1 212 ? 36.999 28.822 43.287 1.00 29.23 212 ILE A CA 1
ATOM 1323 C C . ILE A 1 212 ? 38.516 29.025 43.178 1.00 30.66 212 ILE A C 1
ATOM 1324 O O . ILE A 1 212 ? 39.289 28.127 43.512 1.00 25.56 212 ILE A O 1
ATOM 1329 N N . ALA A 1 213 ? 38.943 30.210 42.744 1.00 25.82 213 ALA A N 1
ATOM 1330 C CA . ALA A 1 213 ? 40.371 30.517 42.679 1.00 30.67 213 ALA A CA 1
ATOM 1331 C C . ALA A 1 213 ? 41.046 30.443 44.063 1.00 30.85 213 ALA A C 1
ATOM 1332 O O . ALA A 1 213 ? 42.114 29.837 44.200 1.00 28.72 213 ALA A O 1
ATOM 1334 N N . ARG A 1 214 ? 40.428 31.048 45.077 1.00 28.36 214 ARG A N 1
ATOM 1335 C CA . ARG A 1 214 ? 40.971 30.989 46.442 1.00 29.54 214 ARG A CA 1
ATOM 1336 C C . ARG A 1 214 ? 41.138 29.557 46.929 1.00 32.73 214 ARG A C 1
ATOM 1337 O O . ARG A 1 214 ? 42.158 29.222 47.529 1.00 29.22 214 ARG A O 1
ATOM 1345 N N . VAL A 1 215 ? 40.141 28.711 46.685 1.00 26.93 215 VAL A N 1
ATOM 1346 C CA . VAL A 1 215 ? 40.269 27.305 47.059 1.00 28.39 215 VAL A CA 1
ATOM 1347 C C . VAL A 1 215 ? 41.452 26.653 46.329 1.00 25.94 215 VAL A C 1
ATOM 1348 O O . VAL A 1 215 ? 42.203 25.863 46.914 1.00 27.16 215 VAL A O 1
ATOM 1352 N N . ALA A 1 216 ? 41.631 27.001 45.054 1.00 25.13 216 ALA A N 1
ATOM 1353 C CA . ALA A 1 216 ? 42.731 26.442 44.280 1.00 22.74 216 ALA A CA 1
ATOM 1354 C C . ALA A 1 216 ? 44.093 26.891 44.821 1.00 25.52 216 ALA A C 1
ATOM 1355 O O . ALA A 1 216 ? 45.007 26.079 44.914 1.00 26.22 216 ALA A O 1
ATOM 1357 N N . PHE A 1 217 ? 44.231 28.172 45.166 1.00 25.69 217 PHE A N 1
ATOM 1358 C CA . PHE A 1 217 ? 45.470 28.655 45.789 1.00 26.26 217 PHE A CA 1
ATOM 1359 C C . PHE A 1 217 ? 45.738 27.946 47.122 1.00 29.17 217 PHE A C 1
ATOM 1360 O O . PHE A 1 217 ? 46.878 27.593 47.426 1.00 28.45 217 PHE A O 1
ATOM 1368 N N . GLU A 1 218 ? 44.696 27.763 47.931 1.00 26.67 218 GLU A N 1
ATOM 1369 C CA . GLU A 1 218 ? 44.858 27.080 49.220 1.00 26.61 218 GLU A CA 1
ATOM 1370 C C . GLU A 1 218 ? 45.233 25.615 49.018 1.00 30.75 218 GLU A C 1
ATOM 1371 O O . GLU A 1 218 ? 46.002 25.041 49.802 1.00 32.35 218 GLU A O 1
ATOM 1377 N N . THR A 1 219 ? 44.678 25.013 47.967 1.00 27.07 219 THR A N 1
ATOM 1378 C CA . THR A 1 219 ? 44.959 23.622 47.622 1.00 29.45 219 THR A CA 1
ATOM 1379 C C . THR A 1 219 ? 46.406 23.463 47.128 1.00 28.04 219 THR A C 1
ATOM 1380 O O . THR A 1 219 ? 47.097 22.526 47.542 1.00 31.10 219 THR A O 1
ATOM 1384 N N . ALA A 1 220 ? 46.877 24.381 46.281 1.00 27.62 220 ALA A N 1
ATOM 1385 C CA . ALA A 1 220 ? 48.297 24.383 45.880 1.00 29.52 220 ALA A CA 1
ATOM 1386 C C . ALA A 1 220 ? 49.231 24.472 47.087 1.00 28.77 220 ALA A C 1
ATOM 1387 O O . ALA A 1 220 ? 50.312 23.873 47.100 1.00 28.12 220 ALA A O 1
ATOM 1389 N N . ARG A 1 221 ? 48.817 25.202 48.115 1.00 28.81 221 ARG A N 1
ATOM 1390 C CA . ARG A 1 221 ? 49.649 25.321 49.313 1.00 31.62 221 ARG A CA 1
ATOM 1391 C C . ARG A 1 221 ? 49.774 24.000 50.071 1.00 32.35 221 ARG A C 1
ATOM 1392 O O . ARG A 1 221 ? 50.728 23.793 50.833 1.00 30.75 221 ARG A O 1
ATOM 1400 N N . LYS A 1 222 ? 48.798 23.125 49.875 1.00 28.33 222 LYS A N 1
ATOM 1401 C CA . LYS A 1 222 ? 48.802 21.809 50.517 1.00 30.80 222 LYS A CA 1
ATOM 1402 C C . LYS A 1 222 ? 49.498 20.768 49.648 1.00 30.51 222 LYS A C 1
ATOM 1403 O O . LYS A 1 222 ? 49.541 19.585 49.993 1.00 29.57 222 LYS A O 1
ATOM 1409 N N . ARG A 1 223 ? 50.024 21.214 48.514 1.00 28.25 223 ARG A N 1
ATOM 1410 C CA . ARG A 1 223 ? 50.645 20.311 47.555 1.00 27.13 223 ARG A CA 1
ATOM 1411 C C . ARG A 1 223 ? 52.076 20.753 47.222 1.00 29.05 223 ARG A C 1
ATOM 1412 O O . ARG A 1 223 ? 52.976 20.569 48.050 1.00 30.14 223 ARG A O 1
ATOM 1420 N N . ARG A 1 224 ? 52.310 21.314 46.034 1.00 26.84 224 ARG A N 1
ATOM 1421 C CA . ARG A 1 224 ? 53.673 21.688 45.664 1.00 32.36 224 ARG A CA 1
ATOM 1422 C C . ARG A 1 224 ? 53.808 23.171 45.325 1.00 31.90 224 ARG A C 1
ATOM 1423 O O . ARG A 1 224 ? 54.857 23.619 44.853 1.00 30.16 224 ARG A O 1
ATOM 1431 N N . GLY A 1 225 ? 52.748 23.929 45.574 1.00 27.13 225 GLY A N 1
ATOM 1432 C CA . GLY A 1 225 ? 52.816 25.378 45.474 1.00 28.74 225 GLY A CA 1
ATOM 1433 C C . GLY A 1 225 ? 52.783 25.902 44.052 1.00 25.62 225 GLY A C 1
ATOM 1434 O O . GLY A 1 225 ? 53.221 27.017 43.784 1.00 28.61 225 GLY A O 1
ATOM 1435 N N . LYS A 1 226 ? 52.248 25.105 43.132 1.00 26.08 226 LYS A N 1
ATOM 1436 C CA . LYS A 1 226 ? 52.177 25.537 41.739 1.00 25.02 226 LYS A CA 1
ATOM 1437 C C . LYS A 1 226 ? 50.757 25.418 41.237 1.00 26.76 226 LYS A C 1
ATOM 1438 O O . LYS A 1 226 ? 50.140 24.359 41.333 1.00 26.69 226 LYS A O 1
ATOM 1444 N N . LEU A 1 227 ? 50.243 26.527 40.719 1.00 25.85 227 LEU A N 1
ATOM 1445 C CA . LEU A 1 227 ? 48.860 26.589 40.253 1.00 23.33 227 LEU A CA 1
ATOM 1446 C C . LEU A 1 227 ? 48.821 27.046 38.798 1.00 24.88 227 LEU A C 1
ATOM 1447 O O . LEU A 1 227 ? 49.431 28.056 38.455 1.00 26.05 227 LEU A O 1
ATOM 1452 N N . CYS A 1 228 ? 48.102 26.300 37.955 1.00 21.80 228 CYS A N 1
ATOM 1453 C CA . CYS A 1 228 ? 47.955 26.657 36.558 1.00 22.37 228 CYS A CA 1
ATOM 1454 C C . CYS A 1 228 ? 46.478 26.934 36.290 1.00 23.82 228 CYS A C 1
ATOM 1455 O O . CYS A 1 228 ? 45.652 26.036 36.416 1.00 24.40 228 CYS A O 1
ATOM 1458 N N . SER A 1 229 ? 46.147 28.179 35.971 1.00 24.08 229 SER A N 1
ATOM 1459 C CA . SER A 1 229 ? 44.763 28.550 35.696 1.00 22.84 229 SER A CA 1
ATOM 1460 C C . SER A 1 229 ? 44.525 28.364 34.207 1.00 24.00 229 SER A C 1
ATOM 1461 O O . SER A 1 229 ? 45.274 28.887 33.390 1.00 24.16 229 SER A O 1
ATOM 1464 N N . VAL A 1 230 ? 43.488 27.613 33.854 1.00 24.82 230 VAL A N 1
ATOM 1465 C CA A VAL A 1 230 ? 43.227 27.191 32.486 0.80 20.90 230 VAL A CA 1
ATOM 1466 C CA B VAL A 1 230 ? 43.296 27.338 32.443 0.20 23.22 230 VAL A CA 1
ATOM 1467 C C . VAL A 1 230 ? 41.929 27.806 31.955 1.00 25.22 230 VAL A C 1
ATOM 1468 O O . VAL A 1 230 ? 40.888 27.672 32.608 1.00 22.96 230 VAL A O 1
ATOM 1475 N N . ASP A 1 231 ? 41.978 28.455 30.795 1.00 23.30 231 ASP A N 1
ATOM 1476 C CA . ASP A 1 231 ? 40.824 29.197 30.296 1.00 22.55 231 ASP A CA 1
ATOM 1477 C C . ASP A 1 231 ? 40.933 29.334 28.781 1.00 22.62 231 ASP A C 1
ATOM 1478 O O . ASP A 1 231 ? 41.836 28.757 28.175 1.00 22.85 231 ASP A O 1
ATOM 1483 N N . MET A 1 232 ? 40.024 30.096 28.178 1.00 25.97 232 MET A N 1
ATOM 1484 C CA A MET A 1 232 ? 40.132 30.460 26.767 0.52 23.81 232 MET A CA 1
ATOM 1485 C CA B MET A 1 232 ? 40.135 30.452 26.763 0.48 23.96 232 MET A CA 1
ATOM 1486 C C . MET A 1 232 ? 40.122 31.970 26.600 1.00 25.91 232 MET A C 1
ATOM 1487 O O . MET A 1 232 ? 39.319 32.518 25.837 1.00 26.83 232 MET A O 1
ATOM 1496 N N . ALA A 1 233 ? 41.016 32.643 27.318 1.00 22.59 233 ALA A N 1
ATOM 1497 C CA . ALA A 1 233 ? 41.033 34.105 27.343 1.00 24.46 233 ALA A CA 1
ATOM 1498 C C . ALA A 1 233 ? 41.432 34.727 26.014 1.00 24.42 233 ALA A C 1
ATOM 1499 O O . ALA A 1 233 ? 41.298 35.937 25.833 1.00 28.70 233 ALA A O 1
ATOM 1501 N N . ASN A 1 234 ? 41.905 33.920 25.076 1.00 25.66 234 ASN A N 1
ATOM 1502 C CA . ASN A 1 234 ? 42.183 34.475 23.755 1.00 27.47 234 ASN A CA 1
ATOM 1503 C C . ASN A 1 234 ? 40.913 34.699 22.929 1.00 35.04 234 ASN A C 1
ATOM 1504 O O . ASN A 1 234 ? 40.964 35.351 21.887 1.00 32.41 234 ASN A O 1
ATOM 1509 N N . VAL A 1 235 ? 39.772 34.182 23.377 1.00 27.16 235 VAL A N 1
ATOM 1510 C CA . VAL A 1 235 ? 38.556 34.341 22.574 1.00 26.53 235 VAL A CA 1
ATOM 1511 C C . VAL A 1 235 ? 37.281 34.604 23.393 1.00 28.57 235 VAL A C 1
ATOM 1512 O O . VAL A 1 235 ? 36.396 35.340 22.940 1.00 29.28 235 VAL A O 1
ATOM 1516 N N . LEU A 1 236 ? 37.177 34.029 24.594 1.00 25.59 236 LEU A N 1
ATOM 1517 C CA . LEU A 1 236 ? 35.950 34.168 25.387 1.00 23.94 236 LEU A CA 1
ATOM 1518 C C . LEU A 1 236 ? 36.063 35.266 26.442 1.00 27.91 236 LEU A C 1
ATOM 1519 O O . LEU A 1 236 ? 36.981 35.247 27.264 1.00 27.58 236 LEU A O 1
ATOM 1524 N N . GLU A 1 237 ? 35.126 36.215 26.401 1.00 25.92 237 GLU A N 1
ATOM 1525 C CA . GLU A 1 237 ? 35.005 37.255 27.420 1.00 22.52 237 GLU A CA 1
ATOM 1526 C C . GLU A 1 237 ? 34.887 36.671 28.820 1.00 26.11 237 GLU A C 1
ATOM 1527 O O . GLU A 1 237 ? 35.444 37.224 29.770 1.00 30.52 237 GLU A O 1
ATOM 1533 N N . ALA A 1 238 ? 34.139 35.575 28.954 1.00 26.18 238 ALA A N 1
ATOM 1534 C CA . ALA A 1 238 ? 33.990 34.921 30.258 1.00 26.29 238 ALA A CA 1
ATOM 1535 C C . ALA A 1 238 ? 35.351 34.449 30.762 1.00 28.16 238 ALA A C 1
ATOM 1536 O O . ALA A 1 238 ? 35.621 34.488 31.955 1.00 29.29 238 ALA A O 1
ATOM 1538 N N . SER A 1 239 ? 36.206 34.017 29.840 1.00 24.78 239 SER A N 1
ATOM 1539 C CA . SER A 1 239 ? 37.568 33.589 30.185 1.00 25.64 239 SER A CA 1
ATOM 1540 C C . SER A 1 239 ? 38.486 34.783 30.442 1.00 25.18 239 SER A C 1
ATOM 1541 O O . SER A 1 239 ? 39.407 34.701 31.248 1.00 24.67 239 SER A O 1
ATOM 1544 N N . ILE A 1 240 ? 38.257 35.887 29.736 1.00 25.61 240 ILE A N 1
ATOM 1545 C CA . ILE A 1 240 ? 39.011 37.104 29.999 1.00 27.93 240 ILE A CA 1
ATOM 1546 C C . ILE A 1 240 ? 38.758 37.558 31.436 1.00 31.94 240 ILE A C 1
ATOM 1547 O O . ILE A 1 240 ? 39.686 37.943 32.161 1.00 27.66 240 ILE A O 1
ATOM 1552 N N . LEU A 1 241 ? 37.504 37.496 31.865 1.00 28.69 241 LEU A N 1
ATOM 1553 C CA . LEU A 1 241 ? 37.192 37.895 33.236 1.00 27.82 241 LEU A CA 1
ATOM 1554 C C . LEU A 1 241 ? 37.771 36.878 34.220 1.00 27.19 241 LEU A C 1
ATOM 1555 O O . LEU A 1 241 ? 38.266 37.259 35.285 1.00 30.43 241 LEU A O 1
ATOM 1560 N N . TRP A 1 242 ? 37.702 35.593 33.866 1.00 26.88 242 TRP A N 1
ATOM 1561 C CA . TRP A 1 242 ? 38.315 34.526 34.670 1.00 25.31 242 TRP A CA 1
ATOM 1562 C C . TRP A 1 242 ? 39.777 34.877 34.944 1.00 27.48 242 TRP A C 1
ATOM 1563 O O . TRP A 1 242 ? 40.216 34.978 36.098 1.00 28.75 242 TRP A O 1
ATOM 1574 N N . ARG A 1 243 ? 40.523 35.095 33.868 1.00 25.95 243 ARG A N 1
ATOM 1575 C CA . ARG A 1 243 ? 41.955 35.328 33.988 1.00 27.88 243 ARG A CA 1
ATOM 1576 C C . ARG A 1 243 ? 42.242 36.605 34.753 1.00 30.01 243 ARG A C 1
ATOM 1577 O O . ARG A 1 243 ? 43.188 36.660 35.536 1.00 33.24 243 ARG A O 1
ATOM 1585 N N . LYS A 1 244 ? 41.424 37.631 34.538 1.00 27.21 244 LYS A N 1
ATOM 1586 C CA . LYS A 1 244 ? 41.603 38.883 35.263 1.00 28.59 244 LYS A CA 1
ATOM 1587 C C . LYS A 1 244 ? 41.476 38.691 36.782 1.00 31.41 244 LYS A C 1
ATOM 1588 O O . LYS A 1 244 ? 42.310 39.180 37.551 1.00 31.94 244 LYS A O 1
ATOM 1594 N N . ARG A 1 245 ? 40.444 37.976 37.218 1.00 30.94 245 ARG A N 1
ATOM 1595 C CA . ARG A 1 245 ? 40.243 37.782 38.658 1.00 30.40 245 ARG A CA 1
ATOM 1596 C C . ARG A 1 245 ? 41.344 36.905 39.264 1.00 31.14 245 ARG A C 1
ATOM 1597 O O . ARG A 1 245 ? 41.832 37.192 40.355 1.00 32.58 245 ARG A O 1
ATOM 1605 N N . VAL A 1 246 ? 41.729 35.838 38.567 1.00 30.49 246 VAL A N 1
ATOM 1606 C CA . VAL A 1 246 ? 42.763 34.940 39.090 1.00 31.87 246 VAL A CA 1
ATOM 1607 C C . VAL A 1 246 ? 44.084 35.692 39.204 1.00 30.54 246 VAL A C 1
ATOM 1608 O O . VAL A 1 246 ? 44.759 35.626 40.228 1.00 31.87 246 VAL A O 1
ATOM 1612 N N . THR A 1 247 ? 44.433 36.427 38.153 1.00 28.10 247 THR A N 1
ATOM 1613 C CA . THR A 1 247 ? 45.645 37.226 38.145 1.00 32.64 247 THR A CA 1
ATOM 1614 C C . THR A 1 247 ? 45.669 38.220 39.311 1.00 36.73 247 THR A C 1
ATOM 1615 O O . THR A 1 247 ? 46.713 38.423 39.940 1.00 33.43 247 THR A O 1
ATOM 1619 N N . ALA A 1 248 ? 44.517 38.805 39.627 1.00 30.89 248 ALA A N 1
ATOM 1620 C CA . ALA A 1 248 ? 44.448 39.811 40.692 1.00 33.42 248 ALA A CA 1
ATOM 1621 C C . ALA A 1 248 ? 44.645 39.195 42.073 1.00 34.88 248 ALA A C 1
ATOM 1622 O O . ALA A 1 248 ? 45.143 39.851 42.981 1.00 37.31 248 ALA A O 1
ATOM 1624 N N . LEU A 1 249 ? 44.238 37.942 42.231 1.00 33.13 249 LEU A N 1
ATOM 1625 C CA . LEU A 1 249 ? 44.365 37.271 43.524 1.00 38.41 249 LEU A CA 1
ATOM 1626 C C . LEU A 1 249 ? 45.792 36.805 43.804 1.00 33.08 249 LEU A C 1
ATOM 1627 O O . LEU A 1 249 ? 46.125 36.475 44.945 1.00 38.31 249 LEU A O 1
ATOM 1632 N N . ALA A 1 250 ? 46.626 36.773 42.769 1.00 31.50 250 ALA A N 1
ATOM 1633 C CA . ALA A 1 250 ? 47.982 36.242 42.911 1.00 33.77 250 ALA A CA 1
ATOM 1634 C C . ALA A 1 250 ? 48.745 36.941 44.030 1.00 37.06 250 ALA A C 1
ATOM 1635 O O . ALA A 1 250 ? 49.461 36.292 44.782 1.00 36.61 250 ALA A O 1
ATOM 1637 N N . SER A 1 251 ? 48.573 38.254 44.158 1.00 37.90 251 SER A N 1
ATOM 1638 C CA . SER A 1 251 ? 49.321 39.018 45.156 1.00 41.95 251 SER A CA 1
ATOM 1639 C C . SER A 1 251 ? 48.940 38.630 46.586 1.00 42.26 251 SER A C 1
ATOM 1640 O O . SER A 1 251 ? 49.693 38.888 47.527 1.00 38.28 251 SER A O 1
ATOM 1643 N N . GLU A 1 252 ? 47.770 38.020 46.752 1.00 37.09 252 GLU A N 1
ATOM 1644 C CA . GLU A 1 252 ? 47.322 37.599 48.080 1.00 40.32 252 GLU A CA 1
ATOM 1645 C C . GLU A 1 252 ? 47.877 36.222 48.415 1.00 40.34 252 GLU A C 1
ATOM 1646 O O . GLU A 1 252 ? 47.876 35.805 49.567 1.00 41.62 252 GLU A O 1
ATOM 1652 N N . TYR A 1 253 ? 48.334 35.516 47.390 1.00 37.15 253 TYR A N 1
ATOM 1653 C CA . TYR A 1 253 ? 48.997 34.233 47.556 1.00 36.16 253 TYR A CA 1
ATOM 1654 C C . TYR A 1 253 ? 50.360 34.274 46.873 1.00 33.38 253 TYR A C 1
ATOM 1655 O O . TYR A 1 253 ? 50.617 33.486 45.957 1.00 34.22 253 TYR A O 1
ATOM 1664 N N . PRO A 1 254 ? 51.242 35.193 47.309 1.00 38.39 254 PRO A N 1
ATOM 1665 C CA . PRO A 1 254 ? 52.497 35.396 46.578 1.00 41.08 254 PRO A CA 1
ATOM 1666 C C . PRO A 1 254 ? 53.439 34.203 46.678 1.00 38.98 254 PRO A C 1
ATOM 1667 O O . PRO A 1 254 ? 54.369 34.104 45.883 1.00 38.71 254 PRO A O 1
ATOM 1671 N N . ASP A 1 255 ? 53.200 33.326 47.649 1.00 35.98 255 ASP A N 1
ATOM 1672 C CA . ASP A 1 255 ? 53.991 32.114 47.828 1.00 35.57 255 ASP A CA 1
ATOM 1673 C C . ASP A 1 255 ? 53.721 31.065 46.737 1.00 30.46 255 ASP A C 1
ATOM 1674 O O . ASP A 1 255 ? 54.562 30.213 46.472 1.00 35.48 255 ASP A O 1
ATOM 1679 N N . VAL A 1 256 ? 52.550 31.131 46.103 1.00 27.86 256 VAL A N 1
ATOM 1680 C CA . VAL A 1 256 ? 52.169 30.164 45.077 1.00 27.60 256 VAL A CA 1
ATOM 1681 C C . VAL A 1 256 ? 52.626 30.628 43.689 1.00 31.82 256 VAL A C 1
ATOM 1682 O O . VAL A 1 256 ? 52.485 31.799 43.355 1.00 31.92 256 VAL A O 1
ATOM 1686 N N . GLU A 1 257 ? 53.195 29.717 42.898 1.00 28.48 257 GLU A N 1
ATOM 1687 C CA . GLU A 1 257 ? 53.610 30.043 41.528 1.00 30.24 257 GLU A CA 1
ATOM 1688 C C . GLU A 1 257 ? 52.418 29.921 40.597 1.00 29.75 257 GLU A C 1
ATOM 1689 O O . GLU A 1 257 ? 51.928 28.816 40.380 1.00 30.86 257 GLU A O 1
ATOM 1695 N N . LEU A 1 258 ? 51.966 31.046 40.044 1.00 26.12 258 LEU A N 1
ATOM 1696 C CA . LEU A 1 258 ? 50.780 31.058 39.188 1.00 26.13 258 LEU A CA 1
ATOM 1697 C C . LEU A 1 258 ? 51.167 31.149 37.723 1.00 25.69 258 LEU A C 1
ATOM 1698 O O . LEU A 1 258 ? 51.985 31.990 37.338 1.00 28.60 258 LEU A O 1
ATOM 1703 N N . SER A 1 259 ? 50.587 30.280 36.907 1.00 25.57 259 SER A N 1
ATOM 1704 C CA . SER A 1 259 ? 50.760 30.369 35.469 1.00 26.41 259 SER A CA 1
ATOM 1705 C C . SER A 1 259 ? 49.375 30.261 34.844 1.00 25.69 259 SER A C 1
ATOM 1706 O O . SER A 1 259 ? 48.419 29.912 35.533 1.00 25.15 259 SER A O 1
ATOM 1709 N N . HIS A 1 260 ? 49.274 30.582 33.555 1.00 23.83 260 HIS A N 1
ATOM 1710 C CA . HIS A 1 260 ? 48.007 30.495 32.840 1.00 26.53 260 HIS A CA 1
ATOM 1711 C C . HIS A 1 260 ? 48.207 29.656 31.585 1.00 27.34 260 HIS A C 1
ATOM 1712 O O . HIS A 1 260 ? 49.280 29.686 30.966 1.00 26.36 260 HIS A O 1
ATOM 1719 N N . MET A 1 261 ? 47.172 28.922 31.196 1.00 23.01 261 MET A N 1
ATOM 1720 C CA . MET A 1 261 ? 47.280 28.059 30.020 1.00 26.70 261 MET A CA 1
ATOM 1721 C C . MET A 1 261 ? 45.939 27.969 29.322 1.00 24.48 261 MET A C 1
ATOM 1722 O O . MET A 1 261 ? 44.906 27.956 29.971 1.00 22.69 261 MET A O 1
ATOM 1727 N N . TYR A 1 262 ? 45.942 27.925 27.994 1.00 23.02 262 TYR A N 1
ATOM 1728 C CA . TYR A 1 262 ? 44.686 27.782 27.277 1.00 22.69 262 TYR A CA 1
ATOM 1729 C C . TYR A 1 262 ? 44.206 26.343 27.347 1.00 23.48 262 TYR A C 1
ATOM 1730 O O . TYR A 1 262 ? 45.014 25.409 27.416 1.00 24.55 262 TYR A O 1
ATOM 1739 N N . VAL A 1 263 ? 42.891 26.155 27.303 1.00 19.38 263 VAL A N 1
ATOM 1740 C CA . VAL A 1 263 ? 42.300 24.821 27.431 1.00 23.60 263 VAL A CA 1
ATOM 1741 C C . VAL A 1 263 ? 42.812 23.818 26.397 1.00 24.65 263 VAL A C 1
ATOM 1742 O O . VAL A 1 263 ? 43.124 22.669 26.739 1.00 23.80 263 VAL A O 1
ATOM 1746 N N . ASP A 1 264 ? 42.870 24.214 25.124 1.00 20.47 264 ASP A N 1
ATOM 1747 C CA . ASP A 1 264 ? 43.263 23.224 24.121 1.00 20.05 264 ASP A CA 1
ATOM 1748 C C . ASP A 1 264 ? 44.737 22.852 24.348 1.00 23.76 264 ASP A C 1
ATOM 1749 O O . ASP A 1 264 ? 45.116 21.691 24.189 1.00 26.73 264 ASP A O 1
ATOM 1754 N N A ASN A 1 265 ? 45.559 23.821 24.744 0.62 23.12 265 ASN A N 1
ATOM 1755 N N B ASN A 1 265 ? 45.551 23.823 24.753 0.38 23.37 265 ASN A N 1
ATOM 1756 C CA A ASN A 1 265 ? 46.949 23.513 25.091 0.62 24.62 265 ASN A CA 1
ATOM 1757 C CA B ASN A 1 265 ? 46.934 23.523 25.110 0.38 24.93 265 ASN A CA 1
ATOM 1758 C C A ASN A 1 265 ? 47.053 22.591 26.322 0.62 26.71 265 ASN A C 1
ATOM 1759 C C B ASN A 1 265 ? 47.018 22.564 26.301 0.38 25.97 265 ASN A C 1
ATOM 1760 O O A ASN A 1 265 ? 47.901 21.694 26.364 0.62 26.10 265 ASN A O 1
ATOM 1761 O O B ASN A 1 265 ? 47.819 21.626 26.297 0.38 25.99 265 ASN A O 1
ATOM 1770 N N . ALA A 1 266 ? 46.193 22.798 27.317 1.00 22.95 266 ALA A N 1
ATOM 1771 C CA . ALA A 1 266 ? 46.196 21.924 28.494 1.00 22.91 266 ALA A CA 1
ATOM 1772 C C . ALA A 1 266 ? 45.798 20.494 28.118 1.00 25.45 266 ALA A C 1
ATOM 1773 O O . ALA A 1 266 ? 46.349 19.526 28.645 1.00 23.60 266 ALA A O 1
ATOM 1775 N N . ALA A 1 267 ? 44.844 20.361 27.205 1.00 23.15 267 ALA A N 1
ATOM 1776 C CA . ALA A 1 267 ? 44.468 19.044 26.712 1.00 25.69 267 ALA A CA 1
ATOM 1777 C C . ALA A 1 267 ? 45.661 18.368 26.029 1.00 27.49 267 ALA A C 1
ATOM 1778 O O . ALA A 1 267 ? 45.840 17.167 26.144 1.00 23.20 267 ALA A O 1
ATOM 1780 N N . MET A 1 268 ? 46.486 19.135 25.324 1.00 22.48 268 MET A N 1
ATOM 1781 C CA . MET A 1 268 ? 47.688 18.564 24.726 1.00 24.18 268 MET A CA 1
ATOM 1782 C C . MET A 1 268 ? 48.749 18.256 25.789 1.00 25.96 268 MET A C 1
ATOM 1783 O O . MET A 1 268 ? 49.413 17.216 25.734 1.00 21.58 268 MET A O 1
ATOM 1788 N N . GLN A 1 269 ? 48.898 19.146 26.765 1.00 20.52 269 GLN A N 1
ATOM 1789 C CA . GLN A 1 269 ? 49.980 18.990 27.751 1.00 25.20 269 GLN A CA 1
ATOM 1790 C C . GLN A 1 269 ? 49.729 17.810 28.694 1.00 24.51 269 GLN A C 1
ATOM 1791 O O . GLN A 1 269 ? 50.668 17.180 29.180 1.00 25.62 269 GLN A O 1
ATOM 1797 N N . LEU A 1 270 ? 48.468 17.505 28.948 1.00 24.21 270 LEU A N 1
ATOM 1798 C CA . LEU A 1 270 ? 48.130 16.320 29.738 1.00 23.77 270 LEU A CA 1
ATOM 1799 C C . LEU A 1 270 ? 48.584 15.039 29.047 1.00 26.71 270 LEU A C 1
ATOM 1800 O O . LEU A 1 270 ? 48.910 14.056 29.696 1.00 24.28 270 LEU A O 1
ATOM 1805 N N . VAL A 1 271 ? 48.605 15.049 27.716 1.00 23.24 271 VAL A N 1
ATOM 1806 C CA . VAL A 1 271 ? 49.088 13.900 26.957 1.00 21.49 271 VAL A CA 1
ATOM 1807 C C . VAL A 1 271 ? 50.610 13.888 26.836 1.00 26.64 271 VAL A C 1
ATOM 1808 O O . VAL A 1 271 ? 51.249 12.845 26.955 1.00 25.58 271 VAL A O 1
ATOM 1812 N N . ARG A 1 272 ? 51.189 15.058 26.600 1.00 24.51 272 ARG A N 1
ATOM 1813 C CA . ARG A 1 272 ? 52.623 15.150 26.341 1.00 27.65 272 ARG A CA 1
ATOM 1814 C C . ARG A 1 272 ? 53.514 15.094 27.574 1.00 26.71 272 ARG A C 1
ATOM 1815 O O . ARG A 1 272 ? 54.588 14.500 27.534 1.00 27.06 272 ARG A O 1
ATOM 1823 N N . ASP A 1 273 ? 53.102 15.764 28.646 1.00 26.82 273 ASP A N 1
ATOM 1824 C CA . ASP A 1 273 ? 53.945 15.870 29.838 1.00 30.20 273 ASP A CA 1
ATOM 1825 C C . ASP A 1 273 ? 53.086 16.174 31.058 1.00 30.02 273 ASP A C 1
ATOM 1826 O O . ASP A 1 273 ? 53.170 17.261 31.632 1.00 29.78 273 ASP A O 1
ATOM 1831 N N . PRO A 1 274 ? 52.226 15.221 31.443 1.00 26.14 274 PRO A N 1
ATOM 1832 C CA . PRO A 1 274 ? 51.312 15.485 32.556 1.00 25.10 274 PRO A CA 1
ATOM 1833 C C . PRO A 1 274 ? 52.051 15.712 33.887 1.00 24.03 274 PRO A C 1
ATOM 1834 O O . PRO A 1 274 ? 51.482 16.328 34.796 1.00 26.71 274 PRO A O 1
ATOM 1838 N N . LYS A 1 275 ? 53.300 15.261 33.991 1.00 28.04 275 LYS A N 1
ATOM 1839 C CA . LYS A 1 275 ? 54.061 15.478 35.227 1.00 26.90 275 LYS A CA 1
ATOM 1840 C C . LYS A 1 275 ? 54.320 16.959 35.508 1.00 30.98 275 LYS A C 1
ATOM 1841 O O . LYS A 1 275 ? 54.709 17.321 36.614 1.00 30.00 275 LYS A O 1
ATOM 1847 N N . GLN A 1 276 ? 54.099 17.823 34.519 1.00 26.80 276 GLN A N 1
ATOM 1848 C CA . GLN A 1 276 ? 54.371 19.247 34.710 1.00 28.40 276 GLN A CA 1
ATOM 1849 C C . GLN A 1 276 ? 53.383 19.905 35.670 1.00 30.76 276 GLN A C 1
ATOM 1850 O O . GLN A 1 276 ? 53.683 20.952 36.244 1.00 29.84 276 GLN A O 1
ATOM 1856 N N . PHE A 1 277 ? 52.200 19.312 35.828 1.00 23.89 277 PHE A N 1
ATOM 1857 C CA . PHE A 1 277 ? 51.146 19.942 36.628 1.00 22.38 277 PHE A CA 1
ATOM 1858 C C . PHE A 1 277 ? 51.172 19.567 38.104 1.00 29.61 277 PHE A C 1
ATOM 1859 O O . PHE A 1 277 ? 51.404 18.418 38.463 1.00 27.31 277 PHE A O 1
ATOM 1867 N N . ASP A 1 278 ? 50.923 20.563 38.950 1.00 25.05 278 ASP A N 1
ATOM 1868 C CA . ASP A 1 278 ? 50.635 20.339 40.361 1.00 25.49 278 ASP A CA 1
ATOM 1869 C C . ASP A 1 278 ? 49.137 20.533 40.518 1.00 27.57 278 ASP A C 1
ATOM 1870 O O . ASP A 1 278 ? 48.380 19.571 40.537 1.00 28.47 278 ASP A O 1
ATOM 1875 N N . THR A 1 279 ? 48.713 21.785 40.608 1.00 25.25 279 THR A N 1
ATOM 1876 C CA . THR A 1 279 ? 47.302 22.108 40.758 1.00 22.47 279 THR A CA 1
ATOM 1877 C C . THR A 1 279 ? 46.841 22.893 39.540 1.00 24.64 279 THR A C 1
ATOM 1878 O O . THR A 1 279 ? 47.562 23.747 39.037 1.00 24.57 279 THR A O 1
ATOM 1882 N N . ILE A 1 280 ? 45.650 22.561 39.056 1.00 22.25 280 ILE A N 1
ATOM 1883 C CA . ILE A 1 280 ? 45.022 23.249 37.941 1.00 24.85 280 ILE A CA 1
ATOM 1884 C C . ILE A 1 280 ? 43.727 23.838 38.455 1.00 25.96 280 ILE A C 1
ATOM 1885 O O . ILE A 1 280 ? 43.024 23.174 39.208 1.00 25.80 280 ILE A O 1
ATOM 1890 N N . VAL A 1 281 ? 43.400 25.071 38.075 1.00 21.58 281 VAL A N 1
ATOM 1891 C CA . VAL A 1 281 ? 42.059 25.572 38.371 1.00 21.08 281 VAL A CA 1
ATOM 1892 C C . VAL A 1 281 ? 41.383 25.996 37.083 1.00 20.31 281 VAL A C 1
ATOM 1893 O O . VAL A 1 281 ? 42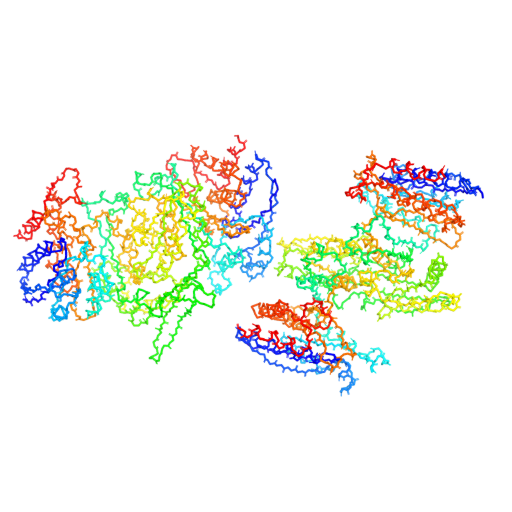.003 26.590 36.210 1.00 22.85 281 VAL A O 1
ATOM 1897 N N . THR A 1 282 ? 40.101 25.681 36.953 1.00 20.40 282 THR A N 1
ATOM 1898 C CA . THR A 1 282 ? 39.418 25.998 35.709 1.00 21.89 282 THR A CA 1
ATOM 1899 C C . THR A 1 282 ? 37.914 25.996 35.953 1.00 24.59 282 THR A C 1
ATOM 1900 O O . THR A 1 282 ? 37.471 25.694 37.070 1.00 23.83 282 THR A O 1
ATOM 1904 N N . ASN A 1 283 ? 37.127 26.366 34.946 1.00 21.25 283 ASN A N 1
ATOM 1905 C CA . ASN A 1 283 ? 35.684 26.463 35.156 1.00 23.19 283 ASN A CA 1
ATOM 1906 C C . ASN A 1 283 ? 35.012 25.087 35.098 1.00 25.78 283 ASN A C 1
ATOM 1907 O O . ASN A 1 283 ? 35.674 24.056 35.044 1.00 22.48 283 ASN A O 1
ATOM 1912 N N . ASN A 1 284 ? 33.690 25.078 35.090 1.00 21.92 284 ASN A N 1
ATOM 1913 C CA . ASN A 1 284 ? 32.973 23.822 35.236 1.00 24.41 284 ASN A CA 1
ATOM 1914 C C . ASN A 1 284 ? 33.130 22.928 33.980 1.00 23.77 284 ASN A C 1
ATOM 1915 O O . ASN A 1 284 ? 33.556 21.771 34.066 1.00 23.94 284 ASN A O 1
ATOM 1920 N N . ILE A 1 285 ? 32.827 23.466 32.809 1.00 21.24 285 ILE A N 1
ATOM 1921 C CA . ILE A 1 285 ? 32.863 22.631 31.610 1.00 21.45 285 ILE A CA 1
ATOM 1922 C C . ILE A 1 285 ? 34.302 22.234 31.232 1.00 23.15 285 ILE A C 1
ATOM 1923 O O . ILE A 1 285 ? 34.551 21.087 30.854 1.00 23.62 285 ILE A O 1
ATOM 1928 N N . PHE A 1 286 ? 35.254 23.156 31.337 1.00 22.68 286 PHE A N 1
ATOM 1929 C CA . PHE A 1 286 ? 36.639 22.808 31.018 1.00 21.54 286 PHE A CA 1
ATOM 1930 C C . PHE A 1 286 ? 37.200 21.842 32.058 1.00 24.01 286 PHE A C 1
ATOM 1931 O O . PHE A 1 286 ? 37.948 20.923 31.732 1.00 20.71 286 PHE A O 1
ATOM 1939 N N . GLY A 1 287 ? 36.822 22.037 33.316 1.00 21.58 287 GLY A N 1
ATOM 1940 C CA . GLY A 1 287 ? 37.279 21.147 34.370 1.00 21.09 287 GLY A CA 1
ATOM 1941 C C . GLY A 1 287 ? 36.728 19.752 34.222 1.00 25.26 287 GLY A C 1
ATOM 1942 O O . GLY A 1 287 ? 37.402 18.771 34.480 1.00 23.28 287 GLY A O 1
ATOM 1943 N N . ASP A 1 288 ? 35.475 19.671 33.809 1.00 18.54 288 ASP A N 1
ATOM 1944 C CA . ASP A 1 288 ? 34.840 18.399 33.537 1.00 22.58 288 ASP A CA 1
ATOM 1945 C C . ASP A 1 288 ? 35.659 17.652 32.472 1.00 28.96 288 ASP A C 1
ATOM 1946 O O . ASP A 1 288 ? 36.096 16.514 32.682 1.00 25.07 288 ASP A O 1
ATOM 1951 N N . ILE A 1 289 ? 35.906 18.318 31.347 1.00 21.65 289 ILE A N 1
ATOM 1952 C CA . ILE A 1 289 ? 36.614 17.675 30.229 1.00 20.17 289 ILE A CA 1
ATOM 1953 C C . ILE A 1 289 ? 38.054 17.325 30.616 1.00 25.05 289 ILE A C 1
ATOM 1954 O O . ILE A 1 289 ? 38.494 16.190 30.449 1.00 21.06 289 ILE A O 1
ATOM 1959 N N . LEU A 1 290 ? 38.782 18.299 31.146 1.00 21.07 290 LEU A N 1
ATOM 1960 C CA . LEU A 1 290 ? 40.209 18.096 31.427 1.00 20.26 290 LEU A CA 1
ATOM 1961 C C . LEU A 1 290 ? 40.445 17.081 32.560 1.00 22.36 290 LEU A C 1
ATOM 1962 O O . LEU A 1 290 ? 41.392 16.280 32.504 1.00 20.90 290 LEU A O 1
ATOM 1967 N N . SER A 1 291 ? 39.597 17.106 33.588 1.00 24.20 291 SER A N 1
ATOM 1968 C CA . SER A 1 291 ? 39.762 16.127 34.662 1.00 23.09 291 SER A CA 1
ATOM 1969 C C . SER A 1 291 ? 39.502 14.717 34.152 1.00 23.85 291 SER A C 1
ATOM 1970 O O . SER A 1 291 ? 40.224 13.793 34.505 1.00 23.41 291 SER A O 1
ATOM 1973 N N . ASP A 1 292 ? 38.473 14.539 33.322 1.00 22.97 292 ASP A N 1
ATOM 1974 C CA . ASP A 1 292 ? 38.203 13.210 32.788 1.00 23.09 292 ASP A CA 1
ATOM 1975 C C . ASP A 1 292 ? 39.369 12.722 31.938 1.00 23.47 292 ASP A C 1
ATOM 1976 O O . ASP A 1 292 ? 39.748 11.556 32.034 1.00 21.85 292 ASP A O 1
ATOM 1981 N N . GLU A 1 293 ? 39.945 13.606 31.123 1.00 21.70 293 GLU A N 1
ATOM 1982 C CA . GLU A 1 293 ? 41.152 13.249 30.372 1.00 23.08 293 GLU A CA 1
ATOM 1983 C C . GLU A 1 293 ? 42.271 12.801 31.330 1.00 21.91 293 GLU A C 1
ATOM 1984 O O . GLU A 1 293 ? 42.905 11.765 31.128 1.00 22.64 293 GLU A O 1
ATOM 1990 N N . ALA A 1 294 ? 42.514 13.598 32.363 1.00 24.45 294 ALA A N 1
ATOM 1991 C CA . ALA A 1 294 ? 43.558 13.273 33.340 1.00 25.33 294 ALA A CA 1
ATOM 1992 C C . ALA A 1 294 ? 43.272 11.938 34.017 1.00 22.45 294 ALA A C 1
ATOM 1993 O O . ALA A 1 294 ? 44.176 11.123 34.216 1.00 25.66 294 ALA A O 1
ATOM 1995 N N . SER A 1 295 ? 42.013 11.713 34.379 1.00 22.37 295 SER A N 1
ATOM 1996 C CA . SER A 1 295 ? 41.637 10.463 35.031 1.00 26.62 295 SER A CA 1
ATOM 1997 C C . SER A 1 295 ? 41.993 9.268 34.155 1.00 25.43 295 SER A C 1
ATOM 1998 O O . SER A 1 295 ? 42.559 8.279 34.622 1.00 25.03 295 SER A O 1
ATOM 2001 N N . MET A 1 296 ? 41.671 9.352 32.870 1.00 23.14 296 MET A N 1
ATOM 2002 C CA A MET A 1 296 ? 41.955 8.244 31.955 0.52 21.68 296 MET A CA 1
ATOM 2003 C CA B MET A 1 296 ? 41.955 8.233 31.974 0.48 21.36 296 MET A CA 1
ATOM 2004 C C . MET A 1 296 ? 43.456 8.058 31.768 1.00 23.76 296 MET A C 1
ATOM 2005 O O . MET A 1 296 ? 43.951 6.926 31.633 1.00 25.36 296 MET A O 1
ATOM 2014 N N . ILE A 1 297 ? 44.179 9.169 31.746 1.00 23.95 297 ILE A N 1
ATOM 2015 C CA . ILE A 1 297 ? 45.637 9.108 31.654 1.00 26.19 297 ILE A CA 1
ATOM 2016 C C . ILE A 1 297 ? 46.272 8.287 32.792 1.00 25.58 297 ILE A C 1
ATOM 2017 O O . ILE A 1 297 ? 47.251 7.563 32.577 1.00 28.31 297 ILE A O 1
ATOM 2022 N N . THR A 1 298 ? 45.720 8.372 33.999 1.00 25.85 298 THR A N 1
ATOM 2023 C CA . THR A 1 298 ? 46.281 7.579 35.098 1.00 25.82 298 THR A CA 1
ATOM 2024 C C . THR A 1 298 ? 46.070 6.090 34.870 1.00 31.93 298 THR A C 1
ATOM 2025 O O . THR A 1 298 ? 46.834 5.261 35.375 1.00 28.66 298 THR A O 1
ATOM 2029 N N . GLY A 1 299 ? 45.016 5.748 34.132 1.00 34.19 299 GLY A N 1
ATOM 2030 C CA . GLY A 1 299 ? 44.805 4.373 33.717 1.00 32.33 299 GLY A CA 1
ATOM 2031 C C . GLY A 1 299 ? 43.902 3.549 34.623 1.00 39.46 299 GLY A C 1
ATOM 2032 O O . GLY A 1 299 ? 43.457 2.471 34.239 1.00 36.25 299 GLY A O 1
ATOM 2033 N N . SER A 1 300 ? 43.629 4.030 35.831 1.00 35.21 300 SER A N 1
ATOM 2034 C CA . SER A 1 300 ? 42.826 3.240 36.763 1.00 31.91 300 SER A CA 1
ATOM 2035 C C . SER A 1 300 ? 41.698 4.050 37.385 1.00 33.85 300 SER A C 1
ATOM 2036 O O . SER A 1 300 ? 41.841 4.586 38.488 1.00 30.25 300 SER A O 1
ATOM 2039 N N . ILE A 1 301 ? 40.567 4.120 36.687 1.00 33.42 301 ILE A N 1
ATOM 2040 C CA . ILE A 1 301 ? 39.441 4.940 37.139 1.00 27.99 301 ILE A CA 1
ATOM 2041 C C . ILE A 1 301 ? 38.928 4.484 38.509 1.00 28.09 301 ILE A C 1
ATOM 2042 O O . ILE A 1 301 ? 38.519 5.305 39.325 1.00 31.58 301 ILE A O 1
ATOM 2047 N N . GLY A 1 302 ? 38.986 3.180 38.775 1.00 30.36 302 GLY A N 1
ATOM 2048 C CA . GLY A 1 302 ? 38.531 2.641 40.053 1.00 31.94 302 GLY A CA 1
ATOM 2049 C C . GLY A 1 302 ? 39.334 3.054 41.281 1.00 32.91 302 GLY A C 1
ATOM 2050 O O . GLY A 1 302 ? 38.961 2.739 42.416 1.00 32.81 302 GLY A O 1
ATOM 2051 N N . MET A 1 303 ? 40.435 3.768 41.066 1.00 33.26 303 MET A N 1
ATOM 2052 C CA . MET A 1 303 ? 41.303 4.190 42.161 1.00 30.80 303 MET A CA 1
ATOM 2053 C C . MET A 1 303 ? 41.086 5.642 42.583 1.00 32.36 303 MET A C 1
ATOM 2054 O O . MET A 1 303 ? 41.632 6.086 43.589 1.00 31.17 303 MET A O 1
ATOM 2059 N N . LEU A 1 304 ? 40.300 6.387 41.814 1.00 26.17 304 LEU A N 1
ATOM 2060 C CA . LEU A 1 304 ? 40.313 7.845 41.928 1.00 24.62 304 LEU A CA 1
ATOM 2061 C C . LEU A 1 304 ? 39.235 8.448 42.830 1.00 27.11 304 LEU A C 1
ATOM 2062 O O . LEU A 1 304 ? 38.036 8.252 42.606 1.00 28.63 304 LEU A O 1
ATOM 2067 N N . PRO A 1 305 ? 39.661 9.219 43.845 1.00 30.09 305 PRO A N 1
ATOM 2068 C CA . PRO A 1 305 ? 38.737 9.880 44.770 1.00 23.90 305 PRO A CA 1
ATOM 2069 C C . PRO A 1 305 ? 38.368 11.306 44.339 1.00 25.98 305 PRO A C 1
ATOM 2070 O O . PRO A 1 305 ? 38.916 11.828 43.365 1.00 26.93 305 PRO A O 1
ATOM 2074 N N . SER A 1 306 ? 37.440 11.932 45.061 1.00 26.35 306 SER A N 1
ATOM 2075 C CA . SER A 1 306 ? 37.126 13.332 44.794 1.00 26.69 306 SER A CA 1
ATOM 2076 C C . SER A 1 306 ? 36.607 14.002 46.047 1.00 25.90 306 SER A C 1
ATOM 2077 O O . SER A 1 306 ? 36.084 13.345 46.955 1.00 24.43 306 SER A O 1
ATOM 2080 N N . ALA A 1 307 ? 36.789 15.315 46.090 1.00 24.79 307 ALA A N 1
ATOM 2081 C CA . ALA A 1 307 ? 36.300 16.145 47.181 1.00 28.37 307 ALA A CA 1
ATOM 2082 C C . ALA A 1 307 ? 35.542 17.310 46.569 1.00 28.16 307 ALA A C 1
ATOM 2083 O O . ALA A 1 307 ? 35.947 17.846 45.543 1.00 30.71 307 ALA A O 1
ATOM 2085 N N . SER A 1 308 ? 34.443 17.694 47.193 1.00 26.90 308 SER A N 1
ATOM 2086 C CA . SER A 1 308 ? 33.714 18.884 46.790 1.00 21.77 308 SER A CA 1
ATOM 2087 C C . SER A 1 308 ? 33.599 19.760 48.017 1.00 24.84 308 SER A C 1
ATOM 2088 O O . SER A 1 308 ? 33.005 19.360 49.027 1.00 27.89 308 SER A O 1
ATOM 2091 N N . LEU A 1 309 ? 34.208 20.940 47.939 1.00 23.96 309 LEU A N 1
ATOM 2092 C CA . LEU A 1 309 ? 34.355 21.798 49.108 1.00 24.31 309 LEU A CA 1
ATOM 2093 C C . LEU A 1 309 ? 33.543 23.079 48.998 1.00 26.26 309 LEU A C 1
ATOM 2094 O O . LEU A 1 309 ? 33.310 23.582 47.907 1.00 29.95 309 LEU A O 1
ATOM 2099 N N . SER A 1 310 ? 33.131 23.597 50.157 1.00 26.92 310 SER A N 1
ATOM 2100 C CA . SER A 1 310 ? 32.428 24.873 50.258 1.00 28.55 310 SER A CA 1
ATOM 2101 C C . SER A 1 310 ? 33.274 25.880 51.031 1.00 33.97 310 SER A C 1
ATOM 2102 O O . SER A 1 310 ? 34.385 25.566 51.454 1.00 37.78 310 SER A O 1
ATOM 2105 N N . ASP A 1 311 ? 32.737 27.079 51.229 1.00 34.45 311 ASP A N 1
ATOM 2106 C CA A ASP A 1 311 ? 33.421 28.121 51.990 0.45 36.88 311 ASP A CA 1
ATOM 2107 C CA B ASP A 1 311 ? 33.441 28.116 51.982 0.55 36.10 311 ASP A CA 1
ATOM 2108 C C . ASP A 1 311 ? 33.517 27.792 53.477 1.00 41.78 311 ASP A C 1
ATOM 2109 O O . ASP A 1 311 ? 34.557 27.995 54.100 1.00 39.42 311 ASP A O 1
ATOM 2118 N N . SER A 1 312 ? 32.427 27.296 54.058 1.00 39.08 312 SER A N 1
ATOM 2119 C CA . SER A 1 312 ? 32.436 27.073 55.506 1.00 44.25 312 SER A CA 1
ATOM 2120 C C . SER A 1 312 ? 31.611 25.901 56.038 1.00 51.59 312 SER A C 1
ATOM 2121 O O . SER A 1 312 ? 31.502 25.731 57.250 1.00 68.15 312 SER A O 1
ATOM 2124 N N . GLY A 1 313 ? 31.025 25.098 55.164 1.00 41.57 313 GLY A N 1
ATOM 2125 C CA . GLY A 1 313 ? 30.239 23.968 55.628 1.00 44.09 313 GLY A CA 1
ATOM 2126 C C . GLY A 1 313 ? 30.917 22.633 55.381 1.00 39.84 313 GLY A C 1
ATOM 2127 O O . GLY A 1 313 ? 32.085 22.589 54.985 1.00 34.54 313 GLY A O 1
ATOM 2128 N N . PRO A 1 314 ? 30.187 21.532 55.610 1.00 32.57 314 PRO A N 1
ATOM 2129 C CA . PRO A 1 314 ? 30.701 20.191 55.323 1.00 32.17 314 PRO A CA 1
ATOM 2130 C C . PRO A 1 314 ? 30.975 19.988 53.838 1.00 30.75 314 PRO A C 1
ATOM 2131 O O . PRO A 1 314 ? 30.220 20.473 52.985 1.00 31.05 314 PRO A O 1
ATOM 2135 N N . GLY A 1 315 ? 32.055 19.274 53.550 1.00 24.25 315 GLY A N 1
ATOM 2136 C CA . GLY A 1 315 ? 32.394 18.912 52.185 1.00 25.16 315 GLY A CA 1
ATOM 2137 C C . GLY A 1 315 ? 31.723 17.608 51.807 1.00 31.23 315 GLY A C 1
ATOM 2138 O O . GLY A 1 315 ? 31.168 16.906 52.663 1.00 26.93 315 GLY A O 1
ATOM 2139 N N . LEU A 1 316 ? 31.781 17.288 50.519 1.00 26.15 316 LEU A N 1
ATOM 2140 C CA . LEU A 1 316 ? 31.204 16.066 49.986 1.00 28.66 316 LEU A CA 1
ATOM 2141 C C . LEU A 1 316 ? 32.286 15.245 49.279 1.00 27.62 316 LEU A C 1
ATOM 2142 O O . LEU A 1 316 ? 32.941 15.716 48.345 1.00 27.82 316 LEU A O 1
ATOM 2147 N N . PHE A 1 317 ? 32.461 14.011 49.733 1.00 25.83 317 PHE A N 1
ATOM 2148 C CA . PHE A 1 317 ? 33.584 13.184 49.305 1.00 26.37 317 PHE A CA 1
ATOM 2149 C C . PHE A 1 317 ? 33.054 11.902 48.662 1.00 28.11 317 PHE A C 1
ATOM 2150 O O . PHE A 1 317 ? 32.158 11.263 49.198 1.00 29.17 317 PHE A O 1
ATOM 2158 N N . GLU A 1 318 ? 33.579 11.565 47.478 1.00 25.32 318 GLU A N 1
ATOM 2159 C CA . GLU A 1 318 ? 32.950 10.575 46.622 1.00 27.54 318 GLU A CA 1
ATOM 2160 C C . GLU A 1 318 ? 33.956 10.019 45.625 1.00 26.51 318 GLU A C 1
ATOM 2161 O O . GLU A 1 318 ? 34.758 10.776 45.093 1.00 26.76 318 GLU A O 1
ATOM 2167 N N . PRO A 1 319 ? 33.911 8.704 45.358 1.00 26.65 319 PRO A N 1
ATOM 2168 C CA . PRO A 1 319 ? 34.751 8.190 44.269 1.00 23.96 319 PRO A CA 1
ATOM 2169 C C . PRO A 1 319 ? 34.235 8.711 42.932 1.00 30.11 319 PRO A C 1
ATOM 2170 O O . PRO A 1 319 ? 33.036 8.991 42.807 1.00 26.75 319 PRO A O 1
ATOM 2174 N N . ILE A 1 320 ? 35.092 8.837 41.931 1.00 28.41 320 ILE A N 1
ATOM 2175 C CA . ILE A 1 320 ? 34.569 9.335 40.671 1.00 27.69 320 ILE A CA 1
ATOM 2176 C C . ILE A 1 320 ? 33.967 8.244 39.811 1.00 30.06 320 ILE A C 1
ATOM 2177 O O . ILE A 1 320 ? 33.275 8.558 38.844 1.00 28.70 320 ILE A O 1
ATOM 2182 N N . HIS A 1 321 ? 34.218 6.974 40.133 1.00 26.28 321 HIS A N 1
ATOM 2183 C CA . HIS A 1 321 ? 33.612 5.899 39.347 1.00 28.90 321 HIS A CA 1
ATOM 2184 C C . HIS A 1 321 ? 32.100 5.903 39.551 1.00 33.35 321 HIS A C 1
ATOM 2185 O O . HIS A 1 321 ? 31.585 6.548 40.458 1.00 35.02 321 HIS A O 1
ATOM 2192 N N . GLY A 1 322 ? 31.386 5.195 38.689 1.00 36.73 322 GLY A N 1
ATOM 2193 C CA . GLY A 1 322 ? 29.939 5.182 38.777 1.00 39.32 322 GLY A CA 1
ATOM 2194 C C . GLY A 1 322 ? 29.440 4.118 39.731 1.00 35.59 322 GLY A C 1
ATOM 2195 O O . GLY A 1 322 ? 30.206 3.601 40.558 1.00 34.26 322 GLY A O 1
ATOM 2196 N N . SER A 1 323 ? 28.163 3.772 39.600 1.00 33.65 323 SER A N 1
ATOM 2197 C CA . SER A 1 323 ? 27.539 2.794 40.487 1.00 37.05 323 SER A CA 1
ATOM 2198 C C . SER A 1 323 ? 27.770 1.356 40.040 1.00 39.70 323 SER A C 1
ATOM 2199 O O . SER A 1 323 ? 27.418 0.420 40.759 1.00 35.90 323 SER A O 1
ATOM 2202 N N . ALA A 1 324 ? 28.369 1.194 38.858 1.00 36.63 324 ALA A N 1
ATOM 2203 C CA . ALA A 1 324 ? 28.715 -0.122 38.300 1.00 39.43 324 ALA A CA 1
ATOM 2204 C C . ALA A 1 324 ? 27.670 -1.191 38.591 1.00 41.00 324 ALA A C 1
ATOM 2205 O O . ALA A 1 324 ? 27.967 -2.190 39.247 1.00 42.71 324 ALA A O 1
ATOM 2207 N N . PRO A 1 325 ? 26.434 -0.980 38.115 1.00 42.19 325 PRO A N 1
ATOM 2208 C CA . PRO A 1 325 ? 25.330 -1.864 38.492 1.00 45.84 325 PRO A CA 1
ATOM 2209 C C . PRO A 1 325 ? 25.537 -3.333 38.107 1.00 52.83 325 PRO A C 1
ATOM 2210 O O . PRO A 1 325 ? 24.939 -4.205 38.732 1.00 62.95 325 PRO A O 1
ATOM 2214 N N . ASP A 1 326 ? 26.384 -3.608 37.121 1.00 51.08 326 ASP A N 1
ATOM 2215 C CA . ASP A 1 326 ? 26.551 -4.977 36.640 1.00 58.57 326 ASP A CA 1
ATOM 2216 C C . ASP A 1 326 ? 27.341 -5.885 37.589 1.00 57.60 326 ASP A C 1
ATOM 2217 O O . ASP A 1 326 ? 27.265 -7.108 37.478 1.00 54.11 326 ASP A O 1
ATOM 2222 N N . ILE A 1 327 ? 28.094 -5.300 38.517 1.00 48.05 327 ILE A N 1
ATOM 2223 C CA . ILE A 1 327 ? 28.860 -6.098 39.471 1.00 48.34 327 ILE A CA 1
ATOM 2224 C C . ILE A 1 327 ? 28.394 -5.884 40.906 1.00 51.77 327 ILE A C 1
ATOM 2225 O O . ILE A 1 327 ? 29.046 -6.337 41.850 1.00 50.09 327 ILE A O 1
ATOM 2230 N N . ALA A 1 328 ? 27.273 -5.189 41.070 1.00 45.35 328 ALA A N 1
ATOM 2231 C CA . ALA A 1 328 ? 26.717 -4.962 42.400 1.00 47.26 328 ALA A CA 1
ATOM 2232 C C . ALA A 1 328 ? 26.346 -6.294 43.039 1.00 53.46 328 ALA A C 1
ATOM 2233 O O . ALA A 1 328 ? 25.812 -7.185 42.375 1.00 60.15 328 ALA A O 1
ATOM 2235 N N . GLY A 1 329 ? 26.656 -6.435 44.324 1.00 50.34 329 GLY A N 1
ATOM 2236 C CA . GLY A 1 329 ? 26.341 -7.647 45.059 1.00 51.92 329 GLY A CA 1
ATOM 2237 C C . GLY A 1 329 ? 27.205 -8.839 44.693 1.00 56.50 329 GLY A C 1
ATOM 2238 O O . GLY A 1 329 ? 26.996 -9.937 45.206 1.00 66.74 329 GLY A O 1
ATOM 2239 N N . GLN A 1 330 ? 28.181 -8.632 43.813 1.00 53.74 330 GLN A N 1
ATOM 2240 C CA . GLN A 1 330 ? 29.019 -9.729 43.335 1.00 52.31 330 GLN A CA 1
ATOM 2241 C C . GLN A 1 330 ? 30.402 -9.725 43.985 1.00 58.61 330 GLN A C 1
ATOM 2242 O O . GLN A 1 330 ? 31.252 -10.547 43.638 1.00 55.34 330 GLN A O 1
ATOM 2248 N N . ASP A 1 331 ? 30.622 -8.795 44.913 1.00 53.99 331 ASP A N 1
ATOM 2249 C CA . ASP A 1 331 ? 31.872 -8.713 45.671 1.00 48.94 331 ASP A CA 1
ATOM 2250 C C . ASP A 1 331 ? 33.070 -8.501 44.742 1.00 46.12 331 ASP A C 1
ATOM 2251 O O . ASP A 1 331 ? 34.138 -9.073 44.948 1.00 53.69 331 ASP A O 1
ATOM 2256 N N . LYS A 1 332 ? 32.884 -7.679 43.714 1.00 47.44 332 LYS A N 1
ATOM 2257 C CA . LYS A 1 332 ? 33.943 -7.426 42.745 1.00 49.98 332 LYS A CA 1
ATOM 2258 C C . LYS A 1 332 ? 34.468 -6.000 42.791 1.00 49.02 332 LYS A C 1
ATOM 2259 O O . LYS A 1 332 ? 35.571 -5.731 42.309 1.00 42.22 332 LYS A O 1
ATOM 2265 N N . ALA A 1 333 ? 33.672 -5.093 43.355 1.00 42.82 333 ALA A N 1
ATOM 2266 C CA . ALA A 1 333 ? 33.989 -3.669 43.346 1.00 40.93 333 ALA A CA 1
ATOM 2267 C C . ALA A 1 333 ? 35.363 -3.371 43.922 1.00 36.67 333 ALA A C 1
ATOM 2268 O O . ALA A 1 333 ? 35.847 -4.078 44.801 1.00 38.30 333 ALA A O 1
ATOM 2270 N N . ASN A 1 334 ? 35.986 -2.321 43.402 1.00 32.60 334 ASN A N 1
ATOM 2271 C CA . ASN A 1 334 ? 37.205 -1.779 43.978 1.00 33.55 334 ASN A CA 1
ATOM 2272 C C . ASN A 1 334 ? 36.837 -0.763 45.071 1.00 32.82 334 ASN A C 1
ATOM 2273 O O . ASN A 1 334 ? 36.293 0.293 44.769 1.00 32.88 334 ASN A O 1
ATOM 2278 N N . PRO A 1 335 ? 37.110 -1.087 46.348 1.00 31.47 335 PRO A N 1
ATOM 2279 C CA . PRO A 1 335 ? 36.752 -0.139 47.413 1.00 33.71 335 PRO A CA 1
ATOM 2280 C C . PRO A 1 335 ? 37.780 0.990 47.610 1.00 33.92 335 PRO A C 1
ATOM 2281 O O . PRO A 1 335 ? 37.527 1.913 48.393 1.00 31.20 335 PRO A O 1
ATOM 2285 N N . LEU A 1 336 ? 38.914 0.921 46.919 1.00 31.16 336 LEU A N 1
ATOM 2286 C CA . LEU A 1 336 ? 40.021 1.839 47.196 1.00 31.09 336 LEU A CA 1
ATOM 2287 C C . LEU A 1 336 ? 39.712 3.309 46.865 1.00 34.09 336 LEU A C 1
ATOM 2288 O O . LEU A 1 336 ? 40.155 4.203 47.592 1.00 30.96 336 LEU A O 1
ATOM 2293 N N . ALA A 1 337 ? 38.956 3.576 45.797 1.00 30.36 337 ALA A N 1
ATOM 2294 C CA . ALA A 1 337 ? 38.588 4.960 45.492 1.00 32.71 337 ALA A CA 1
ATOM 2295 C C . ALA A 1 337 ? 37.768 5.574 46.628 1.00 26.47 337 ALA A C 1
ATOM 2296 O O . ALA A 1 337 ? 37.969 6.730 46.972 1.00 30.86 337 ALA A O 1
ATOM 2298 N N . THR A 1 338 ? 36.835 4.809 47.186 1.00 27.27 338 THR A N 1
ATOM 2299 C CA . THR A 1 338 ? 35.990 5.344 48.258 1.00 31.97 338 THR A CA 1
ATOM 2300 C C . THR A 1 338 ? 36.809 5.485 49.535 1.00 31.46 338 THR A C 1
ATOM 2301 O O . THR A 1 338 ? 36.660 6.462 50.286 1.00 32.13 338 THR A O 1
ATOM 2305 N N . ILE A 1 339 ? 37.685 4.513 49.770 1.00 30.66 339 ILE A N 1
ATOM 2306 C CA . ILE A 1 339 ? 38.622 4.591 50.885 1.00 31.54 339 ILE A CA 1
ATOM 2307 C C . ILE A 1 339 ? 39.500 5.843 50.766 1.00 28.68 339 ILE A C 1
ATOM 2308 O O . ILE A 1 339 ? 39.692 6.575 51.738 1.00 31.52 339 ILE A O 1
ATOM 2313 N N . LEU A 1 340 ? 40.003 6.111 49.568 1.00 27.05 340 LEU A N 1
ATOM 2314 C CA . LEU A 1 340 ? 40.819 7.297 49.357 1.00 25.02 340 LEU A CA 1
ATOM 2315 C C . LEU A 1 340 ? 39.979 8.567 49.414 1.00 26.50 340 LEU A C 1
ATOM 2316 O O . LEU A 1 340 ? 40.502 9.639 49.692 1.00 28.78 340 LEU A O 1
ATOM 2321 N N . SER A 1 341 ? 38.680 8.448 49.146 1.00 26.71 341 SER A N 1
ATOM 2322 C CA . SER A 1 341 ? 37.782 9.586 49.310 1.00 24.81 341 SER A CA 1
ATOM 2323 C C . SER A 1 341 ? 37.595 9.892 50.791 1.00 22.72 341 SER A C 1
ATOM 2324 O O . SER A 1 341 ? 37.469 11.057 51.172 1.00 29.44 341 SER A O 1
ATOM 2327 N N . ALA A 1 342 ? 37.590 8.849 51.624 1.00 27.84 342 ALA A N 1
ATOM 2328 C CA . ALA A 1 342 ? 37.520 9.051 53.068 1.00 29.56 342 ALA A CA 1
ATOM 2329 C C . ALA A 1 342 ? 38.827 9.678 53.564 1.00 29.97 342 ALA A C 1
ATOM 2330 O O . ALA A 1 342 ? 38.836 10.421 54.546 1.00 31.07 342 ALA A O 1
ATOM 2332 N N . ALA A 1 343 ? 39.932 9.395 52.887 1.00 31.52 343 ALA A N 1
ATOM 2333 C CA . ALA A 1 343 ? 41.180 10.065 53.236 1.00 30.23 343 ALA A CA 1
ATOM 2334 C C . ALA A 1 343 ? 41.100 11.553 52.873 1.00 32.47 343 ALA A C 1
ATOM 2335 O O . ALA A 1 343 ? 41.558 12.409 53.639 1.00 34.03 343 ALA A O 1
ATOM 2337 N N . MET A 1 344 ? 40.516 11.872 51.717 1.00 30.95 344 MET A N 1
ATOM 2338 C CA . MET A 1 344 ? 40.327 13.280 51.368 1.00 29.17 344 MET A CA 1
ATOM 2339 C C . MET A 1 344 ? 39.370 13.949 52.374 1.00 27.73 344 MET A C 1
ATOM 2340 O O . MET A 1 344 ? 39.565 15.096 52.756 1.00 28.78 344 MET A O 1
ATOM 2345 N N . LEU A 1 345 ? 38.339 13.217 52.790 1.00 28.43 345 LEU A N 1
ATOM 2346 C CA . LEU A 1 345 ? 37.412 13.692 53.820 1.00 29.55 345 LEU A CA 1
ATOM 2347 C C . LEU A 1 345 ? 38.173 14.137 55.060 1.00 31.66 345 LEU A C 1
ATOM 2348 O O . LEU A 1 345 ? 37.961 15.226 55.575 1.00 30.40 345 LEU A O 1
ATOM 2353 N N . LEU A 1 346 ? 39.069 13.286 55.535 1.00 33.51 346 LEU A N 1
ATOM 2354 C CA . LEU A 1 346 ? 39.855 13.599 56.726 1.00 32.94 346 LEU A CA 1
ATOM 2355 C C . LEU A 1 346 ? 40.747 14.820 56.488 1.00 34.94 346 LEU A C 1
ATOM 2356 O O . LEU A 1 346 ? 40.785 15.741 57.299 1.00 38.55 346 LEU A O 1
ATOM 2361 N N . LYS A 1 347 ? 41.453 14.831 55.361 1.00 35.16 347 LYS A N 1
ATOM 2362 C CA . LYS A 1 347 ? 42.443 15.877 55.105 1.00 34.25 347 LYS A CA 1
ATOM 2363 C C . LYS A 1 347 ? 41.798 17.202 54.712 1.00 36.85 347 LYS A C 1
ATOM 2364 O O . LYS A 1 347 ? 42.030 18.225 55.356 1.00 38.10 347 LYS A O 1
ATOM 2370 N N . TYR A 1 348 ? 41.002 17.174 53.644 1.00 33.59 348 TYR A N 1
ATOM 2371 C CA . TYR A 1 348 ? 40.404 18.385 53.088 1.00 32.07 348 TYR A CA 1
ATOM 2372 C C . TYR A 1 348 ? 39.123 18.784 53.793 1.00 35.75 348 TYR A C 1
ATOM 2373 O O . TYR A 1 348 ? 38.770 19.957 53.819 1.00 39.99 348 TYR A O 1
ATOM 2382 N N . GLY A 1 349 ? 38.426 17.806 54.359 1.00 33.96 349 GLY A N 1
ATOM 2383 C CA . GLY A 1 349 ? 37.173 18.079 55.031 1.00 30.04 349 GLY A CA 1
ATOM 2384 C C . GLY A 1 349 ? 37.357 18.485 56.482 1.00 39.72 349 GLY A C 1
ATOM 2385 O O . GLY A 1 349 ? 36.758 19.460 56.925 1.00 38.31 349 GLY A O 1
ATOM 2386 N N . LEU A 1 350 ? 38.195 17.754 57.216 1.00 33.13 350 LEU A N 1
ATOM 2387 C CA . LEU A 1 350 ? 38.276 17.928 58.670 1.00 33.10 350 LEU A CA 1
ATOM 2388 C C . LEU A 1 350 ? 39.642 18.401 59.169 1.00 37.02 350 LEU A C 1
ATOM 2389 O O . LEU A 1 350 ? 39.795 18.724 60.341 1.00 38.46 350 LEU A O 1
ATOM 2394 N N . GLY A 1 351 ? 40.637 18.446 58.292 1.00 39.85 351 GLY A N 1
ATOM 2395 C CA . GLY A 1 351 ? 41.965 18.871 58.708 1.00 42.91 351 GLY A CA 1
ATOM 2396 C C . GLY A 1 351 ? 42.676 17.843 59.569 1.00 46.18 351 GLY A C 1
ATOM 2397 O O . GLY A 1 351 ? 43.629 18.163 60.293 1.00 47.74 351 GLY A O 1
ATOM 2398 N N . GLU A 1 352 ? 42.213 16.599 59.496 1.00 43.20 352 GLU A N 1
ATOM 2399 C CA . GLU A 1 352 ? 42.853 15.505 60.212 1.00 47.58 352 GLU A CA 1
ATOM 2400 C C . GLU A 1 352 ? 43.916 14.870 59.322 1.00 47.49 352 GLU A C 1
ATOM 2401 O O . GLU A 1 352 ? 43.696 13.816 58.725 1.00 41.82 352 GLU A O 1
ATOM 2407 N N . GLU A 1 353 ? 45.070 15.528 59.248 1.00 47.99 353 GLU A N 1
ATOM 2408 C CA . GLU A 1 353 ? 46.137 15.145 58.326 1.00 52.17 353 GLU A CA 1
ATOM 2409 C C . GLU A 1 353 ? 46.739 13.780 58.639 1.00 49.18 353 GLU A C 1
ATOM 2410 O O . GLU A 1 353 ? 46.957 12.966 57.741 1.00 43.36 353 GLU A O 1
ATOM 2416 N N . LYS A 1 354 ? 47.011 13.534 59.915 1.00 49.05 354 LYS A N 1
ATOM 2417 C CA . LYS A 1 354 ? 47.650 12.285 60.309 1.00 52.83 354 LYS A CA 1
ATOM 2418 C C . LYS A 1 354 ? 46.764 11.077 60.033 1.00 50.72 354 LYS A C 1
ATOM 2419 O O . LYS A 1 354 ? 47.243 10.057 59.539 1.00 48.53 354 LYS A O 1
ATOM 2425 N N . ALA A 1 355 ? 45.476 11.200 60.346 1.00 43.57 355 ALA A N 1
ATOM 2426 C CA . ALA A 1 355 ? 44.530 10.116 60.119 1.00 44.64 355 ALA A CA 1
ATOM 2427 C C . ALA A 1 355 ? 44.399 9.832 58.626 1.00 45.66 355 ALA A C 1
ATOM 2428 O O . ALA A 1 355 ? 44.297 8.679 58.202 1.00 42.31 355 ALA A O 1
ATOM 2430 N N . ALA A 1 356 ? 44.415 10.891 57.825 1.00 42.47 356 ALA A N 1
ATOM 2431 C CA . ALA A 1 356 ? 44.318 10.741 56.377 1.00 37.52 356 ALA A CA 1
ATOM 2432 C C . ALA A 1 356 ? 45.531 10.003 55.823 1.00 42.47 356 ALA A C 1
ATOM 2433 O O . ALA A 1 356 ? 45.404 9.155 54.936 1.00 40.73 356 ALA A O 1
ATOM 2435 N N . LYS A 1 357 ? 46.709 10.345 56.341 1.00 39.09 357 LYS A N 1
ATOM 2436 C CA . LYS A 1 357 ? 47.951 9.707 55.917 1.00 42.02 357 LYS A CA 1
ATOM 2437 C C . LYS A 1 357 ? 47.934 8.217 56.271 1.00 43.15 357 LYS A C 1
ATOM 2438 O O . LYS A 1 357 ? 48.424 7.387 55.509 1.00 47.80 357 LYS A O 1
ATOM 2444 N N . ARG A 1 358 ? 47.352 7.882 57.422 1.00 43.09 358 ARG A N 1
ATOM 2445 C CA . ARG A 1 358 ? 47.228 6.487 57.832 1.00 40.84 358 ARG A CA 1
ATOM 2446 C C . ARG A 1 358 ? 46.467 5.678 56.791 1.00 43.00 358 ARG A C 1
ATOM 2447 O O . ARG A 1 358 ? 46.850 4.559 56.459 1.00 45.91 358 ARG A O 1
ATOM 2455 N N . ILE A 1 359 ? 45.385 6.254 56.278 1.00 38.57 359 ILE A N 1
ATOM 2456 C CA . ILE A 1 359 ? 44.596 5.590 55.258 1.00 35.95 359 ILE A CA 1
ATOM 2457 C C . ILE A 1 359 ? 45.391 5.430 53.955 1.00 38.80 359 ILE A C 1
ATOM 2458 O O . ILE A 1 359 ? 45.470 4.340 53.395 1.00 36.55 359 ILE A O 1
ATOM 2463 N N . GLU A 1 360 ? 45.980 6.519 53.480 1.00 39.05 360 GLU A N 1
ATOM 2464 C CA . GLU A 1 360 ? 46.766 6.471 52.256 1.00 40.80 360 GLU A CA 1
ATOM 2465 C C . GLU A 1 360 ? 47.894 5.445 52.355 1.00 46.20 360 GLU A C 1
ATOM 2466 O O . GLU A 1 360 ? 48.132 4.682 51.415 1.00 40.06 360 GLU A O 1
ATOM 2472 N N . ASP A 1 361 ? 48.570 5.408 53.501 1.00 38.90 361 ASP A N 1
ATOM 2473 C CA . ASP A 1 361 ? 49.652 4.450 53.702 1.00 47.29 361 ASP A CA 1
ATOM 2474 C C . ASP A 1 361 ? 49.159 3.007 53.623 1.00 46.18 361 ASP A C 1
ATOM 2475 O O . ASP A 1 361 ? 49.827 2.153 53.045 1.00 47.61 361 ASP A O 1
ATOM 2480 N N . ALA A 1 362 ? 47.993 2.733 54.203 1.00 46.32 362 ALA A N 1
ATOM 2481 C CA . ALA A 1 362 ? 47.483 1.363 54.244 1.00 46.84 362 ALA A CA 1
ATOM 2482 C C . ALA A 1 362 ? 47.062 0.883 52.858 1.00 45.19 362 ALA A C 1
ATOM 2483 O O . ALA A 1 362 ? 47.197 -0.301 52.537 1.00 44.01 362 ALA A O 1
ATOM 2485 N N . VAL A 1 363 ? 46.539 1.796 52.043 1.00 44.64 363 VAL A N 1
ATOM 2486 C CA . VAL A 1 363 ? 46.219 1.461 50.658 1.00 38.39 363 VAL A CA 1
ATOM 2487 C C . VAL A 1 363 ? 47.490 1.070 49.908 1.00 42.85 363 VAL A C 1
ATOM 2488 O O . VAL A 1 363 ? 47.512 0.071 49.186 1.00 38.85 363 VAL A O 1
ATOM 2492 N N . LEU A 1 364 ? 48.556 1.841 50.102 1.00 37.91 364 LEU A N 1
ATOM 2493 C CA . LEU A 1 364 ? 49.833 1.529 49.460 1.00 45.32 364 LEU A CA 1
ATOM 2494 C C . LEU A 1 364 ? 50.385 0.182 49.919 1.00 49.18 364 LEU A C 1
ATOM 2495 O O . LEU A 1 364 ? 50.990 -0.545 49.130 1.00 45.41 364 LEU A O 1
ATOM 2500 N N . VAL A 1 365 ? 50.173 -0.158 51.188 1.00 46.17 365 VAL A N 1
ATOM 2501 C CA . VAL A 1 365 ? 50.678 -1.422 51.707 1.00 44.82 365 VAL A CA 1
ATOM 2502 C C . VAL A 1 365 ? 49.929 -2.588 51.064 1.00 43.47 365 VAL A C 1
ATOM 2503 O O . VAL A 1 365 ? 50.535 -3.585 50.666 1.00 45.25 365 VAL A O 1
ATOM 2507 N N . ALA A 1 366 ? 48.611 -2.453 50.955 1.00 42.55 366 ALA A N 1
ATOM 2508 C CA . ALA A 1 366 ? 47.796 -3.481 50.322 1.00 44.75 366 ALA A CA 1
ATOM 2509 C C . ALA A 1 366 ? 48.252 -3.731 48.877 1.00 42.26 366 ALA A C 1
ATOM 2510 O O . ALA A 1 366 ? 48.406 -4.881 48.451 1.00 45.43 366 ALA A O 1
ATOM 2512 N N . LEU A 1 367 ? 48.484 -2.653 48.133 1.00 41.46 367 LEU A N 1
ATOM 2513 C CA . LEU A 1 367 ? 48.956 -2.769 46.754 1.00 38.43 367 LEU A CA 1
ATOM 2514 C C . LEU A 1 367 ? 50.370 -3.349 46.687 1.00 47.94 367 LEU A C 1
ATOM 2515 O O . LEU A 1 367 ? 50.665 -4.189 45.828 1.00 45.00 367 LEU A O 1
ATOM 2520 N N . ASN A 1 368 ? 51.238 -2.901 47.592 1.00 42.48 368 ASN A N 1
ATOM 2521 C CA . ASN A 1 368 ? 52.583 -3.464 47.711 1.00 47.59 368 ASN A CA 1
ATOM 2522 C C . ASN A 1 368 ? 52.556 -4.955 47.997 1.00 51.79 368 ASN A C 1
ATOM 2523 O O . ASN A 1 368 ? 53.448 -5.683 47.580 1.00 54.06 368 ASN A O 1
ATOM 2528 N N . ASN A 1 369 ? 51.533 -5.406 48.715 1.00 51.95 369 ASN A N 1
ATOM 2529 C CA . ASN A 1 369 ? 51.410 -6.821 49.041 1.00 55.08 369 ASN A CA 1
ATOM 2530 C C . ASN A 1 369 ? 50.818 -7.625 47.888 1.00 54.89 369 ASN A C 1
ATOM 2531 O O . ASN A 1 369 ? 50.631 -8.839 47.993 1.00 52.44 369 ASN A O 1
ATOM 2536 N N . GLY A 1 370 ? 50.529 -6.942 46.786 1.00 50.50 370 GLY A N 1
ATOM 2537 C CA . GLY A 1 370 ? 50.155 -7.616 45.559 1.00 49.37 370 GLY A CA 1
ATOM 2538 C C . GLY A 1 370 ? 48.665 -7.790 45.351 1.00 50.79 370 GLY A C 1
ATOM 2539 O O . GLY A 1 370 ? 48.246 -8.391 44.360 1.00 50.19 370 GLY A O 1
ATOM 2540 N N . PHE A 1 371 ? 47.861 -7.271 46.273 1.00 42.53 371 PHE A N 1
ATOM 2541 C CA . PHE A 1 371 ? 46.414 -7.435 46.177 1.00 45.40 371 PHE A CA 1
ATOM 2542 C C . PHE A 1 371 ? 45.812 -6.536 45.103 1.00 46.57 371 PHE A C 1
ATOM 2543 O O . PHE A 1 371 ? 46.138 -5.349 45.010 1.00 39.07 371 PHE A O 1
ATOM 2551 N N . ARG A 1 372 ? 44.937 -7.110 44.282 1.00 43.09 372 ARG A N 1
ATOM 2552 C CA . ARG A 1 372 ? 44.268 -6.349 43.221 1.00 41.80 372 ARG A CA 1
ATOM 2553 C C . ARG A 1 372 ? 42.831 -6.817 43.048 1.00 41.24 372 ARG A C 1
ATOM 2554 O O . ARG A 1 372 ? 42.577 -8.022 42.980 1.00 45.93 372 ARG A O 1
ATOM 2562 N N . THR A 1 373 ? 41.891 -5.882 42.968 1.00 38.49 373 THR A N 1
ATOM 2563 C CA . THR A 1 373 ? 40.556 -6.230 42.499 1.00 43.47 373 THR A CA 1
ATOM 2564 C C . THR A 1 373 ? 40.635 -6.360 40.973 1.00 45.95 373 THR A C 1
ATOM 2565 O O . THR A 1 373 ? 41.655 -6.007 40.375 1.00 46.07 373 THR A O 1
ATOM 2569 N N . GLY A 1 374 ? 39.580 -6.879 40.351 1.00 43.98 374 GLY A N 1
ATOM 2570 C CA . GLY A 1 374 ? 39.603 -7.200 38.929 1.00 44.45 374 GLY A CA 1
ATOM 2571 C C . GLY A 1 374 ? 39.983 -6.060 37.996 1.00 39.97 374 GLY A C 1
ATOM 2572 O O . GLY A 1 374 ? 40.650 -6.269 36.981 1.00 42.76 374 GLY A O 1
ATOM 2573 N N . ASP A 1 375 ? 39.570 -4.850 38.357 1.00 36.41 375 ASP A N 1
ATOM 2574 C CA . ASP A 1 375 ? 39.781 -3.673 37.520 1.00 40.37 375 ASP A CA 1
ATOM 2575 C C . ASP A 1 375 ? 41.240 -3.227 37.490 1.00 43.79 375 ASP A C 1
ATOM 2576 O O . ASP A 1 375 ? 41.643 -2.472 36.606 1.00 46.74 375 ASP A O 1
ATOM 2581 N N . ILE A 1 376 ? 42.024 -3.665 38.470 1.00 34.36 376 ILE A N 1
ATOM 2582 C CA . ILE A 1 376 ? 43.447 -3.326 38.512 1.00 38.53 376 ILE A CA 1
ATOM 2583 C C . ILE A 1 376 ? 44.332 -4.564 38.519 1.00 44.69 376 ILE A C 1
ATOM 2584 O O . ILE A 1 376 ? 45.523 -4.489 38.831 1.00 45.53 376 ILE A O 1
ATOM 2589 N N . TYR A 1 377 ? 43.749 -5.704 38.167 1.00 39.42 377 TYR A N 1
ATOM 2590 C CA . TYR A 1 377 ? 44.487 -6.959 38.180 1.00 42.68 377 TYR A CA 1
ATOM 2591 C C . TYR A 1 377 ? 45.513 -7.018 37.048 1.00 49.01 377 TYR A C 1
ATOM 2592 O O . TYR A 1 377 ? 45.243 -6.586 35.931 1.00 46.20 377 TYR A O 1
ATOM 2601 N N . SER A 1 378 ? 46.687 -7.559 37.350 1.00 45.76 378 SER A N 1
ATOM 2602 C CA . SER A 1 378 ? 47.710 -7.810 36.341 1.00 50.79 378 SER A CA 1
ATOM 2603 C C . SER A 1 378 ? 48.452 -9.082 36.703 1.00 55.83 378 SER A C 1
ATOM 2604 O O . SER A 1 378 ? 48.445 -9.491 37.860 1.00 53.88 378 SER A O 1
ATOM 2607 N N . ALA A 1 379 ? 49.082 -9.709 35.713 1.00 56.16 379 ALA A N 1
ATOM 2608 C CA . ALA A 1 379 ? 49.768 -10.977 35.926 1.00 53.95 379 ALA A CA 1
ATOM 2609 C C . ALA A 1 379 ? 50.749 -10.903 37.092 1.00 58.14 379 ALA A C 1
ATOM 2610 O O . ALA A 1 379 ? 51.486 -9.927 37.235 1.00 62.89 379 ALA A O 1
ATOM 2612 N N . GLY A 1 380 ? 50.737 -11.932 37.936 1.00 58.28 380 GLY A N 1
ATOM 2613 C CA . GLY A 1 380 ? 51.651 -12.005 39.058 1.00 57.29 380 GLY A CA 1
ATOM 2614 C C . GLY A 1 380 ? 51.125 -11.347 40.318 1.00 58.84 380 GLY A C 1
ATOM 2615 O O . GLY A 1 380 ? 51.805 -11.320 41.340 1.00 63.42 380 GLY A O 1
ATOM 2616 N N . THR A 1 381 ? 49.915 -10.807 40.256 1.00 54.53 381 THR A N 1
ATOM 2617 C CA . THR A 1 381 ? 49.319 -10.217 41.449 1.00 53.53 381 THR A CA 1
ATOM 2618 C C . THR A 1 381 ? 48.257 -11.142 42.029 1.00 52.57 381 THR A C 1
ATOM 2619 O O . THR A 1 381 ? 47.959 -12.193 41.465 1.00 56.77 381 THR A O 1
ATOM 2623 N N . LYS A 1 382 ? 47.710 -10.756 43.175 1.00 53.33 382 LYS A N 1
ATOM 2624 C CA . LYS A 1 382 ? 46.693 -11.557 43.845 1.00 57.58 382 LYS A CA 1
ATOM 2625 C C . LYS A 1 382 ? 45.309 -10.977 43.589 1.00 53.04 382 LYS A C 1
ATOM 2626 O O . LYS A 1 382 ? 44.951 -9.962 44.179 1.00 48.58 382 LYS A O 1
ATOM 2632 N N . LEU A 1 383 ? 44.538 -11.619 42.716 1.00 51.21 383 LEU A N 1
ATOM 2633 C CA . LEU A 1 383 ? 43.170 -11.185 42.443 1.00 47.77 383 LEU A CA 1
ATOM 2634 C C . LEU A 1 383 ? 42.289 -11.422 43.661 1.00 51.87 383 LEU A C 1
ATOM 2635 O O . LEU A 1 383 ? 42.187 -12.546 44.150 1.00 53.36 383 LEU A O 1
ATOM 2640 N N . VAL A 1 384 ? 41.667 -10.362 44.161 1.00 48.79 384 VAL A N 1
ATOM 2641 C CA . VAL A 1 384 ? 40.800 -10.475 45.330 1.00 52.18 384 VAL A CA 1
ATOM 2642 C C . VAL A 1 384 ? 39.465 -9.781 45.107 1.00 46.82 384 VAL A C 1
ATOM 2643 O O . VAL A 1 384 ? 39.310 -8.968 44.190 1.00 52.35 384 VAL A O 1
ATOM 2647 N N . GLY A 1 385 ? 38.504 -10.108 45.962 1.00 49.87 385 GLY A N 1
ATOM 2648 C CA . GLY A 1 385 ? 37.203 -9.479 45.925 1.00 46.41 385 GLY A CA 1
ATOM 2649 C C . GLY A 1 385 ? 37.197 -8.195 46.724 1.00 45.48 385 GLY A C 1
ATOM 2650 O O . GLY A 1 385 ? 38.186 -7.845 47.370 1.00 45.08 385 GLY A O 1
ATOM 2651 N N . CYS A 1 386 ? 36.072 -7.494 46.675 1.00 40.95 386 CYS A N 1
ATOM 2652 C CA . CYS A 1 386 ? 35.912 -6.244 47.394 1.00 42.00 386 CYS A CA 1
ATOM 2653 C C . CYS A 1 386 ? 36.171 -6.398 48.895 1.00 45.00 386 CYS A C 1
ATOM 2654 O O . CYS A 1 386 ? 36.938 -5.627 49.476 1.00 49.99 386 CYS A O 1
ATOM 2657 N N . LYS A 1 387 ? 35.534 -7.390 49.513 1.00 47.70 387 LYS A N 1
ATOM 2658 C CA . LYS A 1 387 ? 35.681 -7.614 50.950 1.00 47.20 387 LYS A CA 1
ATOM 2659 C C . LYS A 1 387 ? 37.139 -7.846 51.348 1.00 52.09 387 LYS A C 1
ATOM 2660 O O . LYS A 1 387 ? 37.652 -7.195 52.258 1.00 50.00 387 LYS A O 1
ATOM 2666 N N . GLU A 1 388 ? 37.805 -8.767 50.657 1.00 48.30 388 GLU A N 1
ATOM 2667 C CA . GLU A 1 388 ? 39.182 -9.108 50.995 1.00 46.36 388 GLU A CA 1
ATOM 2668 C C . GLU A 1 388 ? 40.128 -7.917 50.817 1.00 45.99 388 GLU A C 1
ATOM 2669 O O . GLU A 1 388 ? 41.042 -7.726 51.618 1.00 46.15 388 GLU A O 1
ATOM 2675 N N . MET A 1 389 ? 39.911 -7.111 49.779 1.00 46.20 389 MET A N 1
ATOM 2676 C CA . MET A 1 389 ? 40.711 -5.899 49.607 1.00 42.60 389 MET A CA 1
ATOM 2677 C C . MET A 1 389 ? 40.493 -4.960 50.797 1.00 46.60 389 MET A C 1
ATOM 2678 O O . MET A 1 389 ? 41.448 -4.412 51.350 1.00 42.36 389 MET A O 1
ATOM 2683 N N . GLY A 1 390 ? 39.234 -4.788 51.192 1.00 45.00 390 GLY A N 1
ATOM 2684 C CA . GLY A 1 390 ? 38.909 -3.981 52.353 1.00 45.38 390 GLY A CA 1
ATOM 2685 C C . GLY A 1 390 ? 39.612 -4.495 53.596 1.00 48.55 390 GLY A C 1
ATOM 2686 O O . GLY A 1 390 ? 40.184 -3.721 54.368 1.00 48.93 390 GLY A O 1
ATOM 2687 N N . GLU A 1 391 ? 39.575 -5.812 53.781 1.00 47.07 391 GLU A N 1
ATOM 2688 C CA . GLU A 1 391 ? 40.214 -6.441 54.933 1.00 56.16 391 GLU A CA 1
ATOM 2689 C C . GLU A 1 391 ? 41.714 -6.180 54.954 1.00 53.90 391 GLU A C 1
ATOM 2690 O O . GLU A 1 391 ? 42.280 -5.918 56.011 1.00 49.72 391 GLU A O 1
ATOM 2696 N N . GLU A 1 392 ? 42.354 -6.231 53.789 1.00 48.65 392 GLU A N 1
ATOM 2697 C CA . GLU A 1 392 ? 43.799 -6.033 53.725 1.00 50.12 392 GLU A CA 1
ATOM 2698 C C . GLU A 1 392 ? 44.178 -4.597 54.072 1.00 46.61 392 GLU A C 1
ATOM 2699 O O . GLU A 1 392 ? 45.187 -4.360 54.729 1.00 47.76 392 GLU A O 1
ATOM 2705 N N . VAL A 1 393 ? 43.375 -3.639 53.621 1.00 45.11 393 VAL A N 1
ATOM 2706 C CA . VAL A 1 393 ? 43.600 -2.246 53.991 1.00 42.60 393 VAL A CA 1
ATOM 2707 C C . VAL A 1 393 ? 43.449 -2.086 55.513 1.00 41.54 393 VAL A C 1
ATOM 2708 O O . VAL A 1 393 ? 44.268 -1.436 56.165 1.00 47.39 393 VAL A O 1
ATOM 2712 N N . LEU A 1 394 ? 42.409 -2.690 56.073 1.00 44.79 394 LEU A N 1
ATOM 2713 C CA . LEU A 1 394 ? 42.146 -2.573 57.511 1.00 50.78 394 LEU A CA 1
ATOM 2714 C C . LEU A 1 394 ? 43.287 -3.109 58.383 1.00 54.96 394 LEU A C 1
ATOM 2715 O O . LEU A 1 394 ? 43.566 -2.563 59.454 1.00 57.49 394 LEU A O 1
ATOM 2720 N N . LYS A 1 395 ? 43.956 -4.166 57.934 1.00 56.03 395 LYS A N 1
ATOM 2721 C CA . LYS A 1 395 ? 45.054 -4.712 58.734 1.00 56.44 395 LYS A CA 1
ATOM 2722 C C . LYS A 1 395 ? 46.287 -3.814 58.728 1.00 57.21 395 LYS A C 1
ATOM 2723 O O . LYS A 1 395 ? 46.995 -3.739 59.726 1.00 63.00 395 LYS A O 1
ATOM 2729 N N . SER A 1 396 ? 46.548 -3.118 57.628 1.00 50.86 396 SER A N 1
ATOM 2730 C CA . SER A 1 396 ? 47.706 -2.238 57.609 1.00 60.30 396 SER A CA 1
ATOM 2731 C C . SER A 1 396 ? 47.450 -1.058 58.533 1.00 59.54 396 SER A C 1
ATOM 2732 O O . SER A 1 396 ? 48.337 -0.645 59.284 1.00 64.83 396 SER A O 1
ATOM 2735 N N . VAL A 1 397 ? 46.231 -0.529 58.480 1.00 49.06 397 VAL A N 1
ATOM 2736 C CA . VAL A 1 397 ? 45.817 0.502 59.419 1.00 57.92 397 VAL A CA 1
ATOM 2737 C C . VAL A 1 397 ? 46.067 0.039 60.848 1.00 56.26 397 VAL A C 1
ATOM 2738 O O . VAL A 1 397 ? 46.724 0.726 61.626 1.00 62.25 397 VAL A O 1
ATOM 2742 N N . ASP A 1 398 ? 45.551 -1.139 61.175 1.00 57.84 398 ASP A N 1
ATOM 2743 C CA . ASP A 1 398 ? 45.585 -1.641 62.551 1.00 60.98 398 ASP A CA 1
ATOM 2744 C C . ASP A 1 398 ? 46.912 -2.305 62.914 1.00 68.88 398 ASP A C 1
ATOM 2745 O O . ASP A 1 398 ? 47.089 -2.769 64.039 1.00 73.25 398 ASP A O 1
ATOM 2750 N N . SER A 1 399 ? 47.842 -2.346 61.966 1.00 69.53 399 SER A N 1
ATOM 2751 C CA . SER A 1 399 ? 49.153 -2.936 62.218 1.00 79.45 399 SER A CA 1
ATOM 2752 C C . SER A 1 399 ? 49.929 -2.122 63.246 1.00 85.02 399 SER A C 1
ATOM 2753 O O . SER A 1 399 ? 50.901 -1.447 62.910 1.00 92.56 399 SER A O 1
ATOM 2756 N N . LYS B 1 41 ? 76.159 22.890 36.460 1.00 80.16 41 LYS B N 1
ATOM 2757 C CA . LYS B 1 41 ? 76.165 24.256 35.949 1.00 72.24 41 LYS B CA 1
ATOM 2758 C C . LYS B 1 41 ? 74.940 25.022 36.444 1.00 66.31 41 LYS B C 1
ATOM 2759 O O . LYS B 1 41 ? 75.041 26.204 36.773 1.00 66.33 41 LYS B O 1
ATOM 2765 N N . ARG B 1 42 ? 73.787 24.354 36.501 1.00 57.96 42 ARG B N 1
ATOM 2766 C CA . ARG B 1 42 ? 72.587 24.981 37.057 1.00 56.19 42 ARG B CA 1
ATOM 2767 C C . ARG B 1 42 ? 71.978 24.186 38.209 1.00 53.60 42 ARG B C 1
ATOM 2768 O O . ARG B 1 42 ? 71.659 23.004 38.069 1.00 52.10 42 ARG B O 1
ATOM 2776 N N . TYR B 1 43 ? 71.805 24.856 39.344 1.00 39.70 43 TYR B N 1
ATOM 2777 C CA . TYR B 1 43 ? 71.186 24.244 40.514 1.00 36.78 43 TYR B CA 1
ATOM 2778 C C . TYR B 1 43 ? 69.911 24.973 40.913 1.00 42.12 43 TYR B C 1
ATOM 2779 O O . TYR B 1 43 ? 69.778 26.172 40.694 1.00 48.55 43 TYR B O 1
ATOM 2788 N N . THR B 1 44 ? 68.992 24.248 41.536 1.00 39.32 44 THR B N 1
ATOM 2789 C CA . THR B 1 44 ? 67.789 24.854 42.079 1.00 39.22 44 THR B CA 1
ATOM 2790 C C . THR B 1 44 ? 67.954 25.002 43.580 1.00 41.30 44 THR B C 1
ATOM 2791 O O . THR B 1 44 ? 68.267 24.029 44.266 1.00 36.45 44 THR B O 1
ATOM 2795 N N . ILE B 1 45 ? 67.778 26.225 44.074 1.00 31.07 45 ILE B N 1
ATOM 2796 C CA . ILE B 1 45 ? 67.937 26.518 45.492 1.00 29.21 45 ILE B CA 1
ATOM 2797 C C . ILE B 1 45 ? 66.629 27.037 46.058 1.00 33.02 45 ILE B C 1
ATOM 2798 O O . ILE B 1 45 ? 66.026 27.961 45.504 1.00 38.00 45 ILE B O 1
ATOM 2803 N N . THR B 1 46 ? 66.183 26.422 47.149 1.00 31.22 46 THR B N 1
ATOM 2804 C CA . THR B 1 46 ? 65.041 26.919 47.888 1.00 31.07 46 THR B CA 1
ATOM 2805 C C . THR B 1 46 ? 65.536 27.872 48.969 1.00 30.89 46 THR B C 1
ATOM 2806 O O . THR B 1 46 ? 66.414 27.518 49.760 1.00 31.51 46 THR B O 1
ATOM 2810 N N . LEU B 1 47 ? 64.986 29.081 48.989 1.00 29.65 47 LEU B N 1
ATOM 2811 C CA . LEU B 1 47 ? 65.288 30.040 50.050 1.00 28.82 47 LEU B CA 1
ATOM 2812 C C . LEU B 1 47 ? 64.140 30.064 51.040 1.00 27.26 47 LEU B C 1
ATOM 2813 O O . LEU B 1 47 ? 62.981 30.187 50.655 1.00 30.21 47 LEU B O 1
ATOM 2818 N N . LEU B 1 48 ? 64.469 29.936 52.316 1.00 27.84 48 LEU B N 1
ATOM 2819 C CA . LEU B 1 48 ? 63.498 30.087 53.379 1.00 31.88 48 LEU B CA 1
ATOM 2820 C C . LEU B 1 48 ? 63.908 31.286 54.236 1.00 28.67 48 LEU B C 1
ATOM 2821 O O . LEU B 1 48 ? 64.601 31.116 55.227 1.00 30.34 48 LEU B O 1
ATOM 2826 N N . PRO B 1 49 ? 63.500 32.502 53.829 1.00 32.66 49 PRO B N 1
ATOM 2827 C CA . PRO B 1 49 ? 63.892 33.733 54.530 1.00 38.59 49 PRO B CA 1
ATOM 2828 C C . PRO B 1 49 ? 63.503 33.697 56.009 1.00 35.53 49 PRO B C 1
ATOM 2829 O O . PRO B 1 49 ? 64.297 34.051 56.885 1.00 34.63 49 PRO B O 1
ATOM 2833 N N . GLY B 1 50 ? 62.283 33.263 56.286 1.00 28.41 50 GLY B N 1
ATOM 2834 C CA . GLY B 1 50 ? 61.839 33.143 57.666 1.00 29.02 50 GLY B CA 1
ATOM 2835 C C . GLY B 1 50 ? 61.535 34.465 58.349 1.00 31.77 50 GLY B C 1
ATOM 2836 O O . GLY B 1 50 ? 60.973 35.373 57.736 1.00 31.04 50 GLY B O 1
ATOM 2837 N N . ASP B 1 51 ? 61.926 34.568 59.619 1.00 29.48 51 ASP B N 1
ATOM 2838 C CA . ASP B 1 51 ? 61.490 35.644 60.510 1.00 33.01 51 ASP B CA 1
ATOM 2839 C C . ASP B 1 51 ? 62.618 36.580 60.939 1.00 36.26 51 ASP B C 1
ATOM 2840 O O . ASP B 1 51 ? 63.794 36.248 60.790 1.00 36.80 51 ASP B O 1
ATOM 2845 N N . GLY B 1 52 ? 62.242 37.732 61.500 1.00 34.49 52 GLY B N 1
ATOM 2846 C CA . GLY B 1 52 ? 63.199 38.683 62.054 1.00 34.73 52 GLY B CA 1
ATOM 2847 C C . GLY B 1 52 ? 64.232 39.132 61.032 1.00 40.01 52 GLY B C 1
ATOM 2848 O O . GLY B 1 52 ? 63.880 39.665 59.979 1.00 34.79 52 GLY B O 1
ATOM 2849 N N . ILE B 1 53 ? 65.509 38.911 61.330 1.00 40.50 53 ILE B N 1
ATOM 2850 C CA . ILE B 1 53 ? 66.570 39.345 60.428 1.00 37.15 53 ILE B CA 1
ATOM 2851 C C . ILE B 1 53 ? 66.804 38.331 59.316 1.00 42.49 53 ILE B C 1
ATOM 2852 O O . ILE B 1 53 ? 67.631 38.557 58.433 1.00 40.80 53 ILE B O 1
ATOM 2857 N N . GLY B 1 54 ? 66.065 37.223 59.362 1.00 33.14 54 GLY B N 1
ATOM 2858 C CA . GLY B 1 54 ? 66.140 36.177 58.349 1.00 31.22 54 GLY B CA 1
ATOM 2859 C C . GLY B 1 54 ? 66.142 36.643 56.898 1.00 35.06 54 GLY B C 1
ATOM 2860 O O . GLY B 1 54 ? 67.079 36.353 56.151 1.00 34.78 54 GLY B O 1
ATOM 2861 N N . PRO B 1 55 ? 65.087 37.362 56.483 1.00 35.53 55 PRO B N 1
ATOM 2862 C CA . PRO B 1 55 ? 65.000 37.810 55.084 1.00 33.07 55 PRO B CA 1
ATOM 2863 C C . PRO B 1 55 ? 66.159 38.723 54.670 1.00 36.92 55 PRO B C 1
ATOM 2864 O O . PRO B 1 55 ? 66.667 38.634 53.546 1.00 35.48 55 PRO B O 1
ATOM 2868 N N . GLU B 1 56 ? 66.566 39.592 55.583 1.00 35.19 56 GLU B N 1
ATOM 2869 C CA . GLU B 1 56 ? 67.649 40.523 55.333 1.00 42.21 56 GLU B CA 1
ATOM 2870 C C . GLU B 1 56 ? 68.958 39.787 55.063 1.00 43.11 56 GLU B C 1
ATOM 2871 O O . GLU B 1 56 ? 69.677 40.124 54.126 1.00 36.62 56 GLU B O 1
ATOM 2877 N N . VAL B 1 57 ? 69.279 38.785 55.879 1.00 34.65 57 VAL B N 1
ATOM 2878 C CA . VAL B 1 57 ? 70.587 38.158 55.749 1.00 37.22 57 VAL B CA 1
ATOM 2879 C C . VAL B 1 57 ? 70.591 37.127 54.612 1.00 39.74 57 VAL B C 1
ATOM 2880 O O . VAL B 1 57 ? 71.624 36.921 53.965 1.00 34.16 57 VAL B O 1
ATOM 2884 N N . VAL B 1 58 ? 69.440 36.512 54.338 1.00 32.17 58 VAL B N 1
ATOM 2885 C CA . VAL B 1 58 ? 69.333 35.568 53.220 1.00 30.91 58 VAL B CA 1
ATOM 2886 C C . VAL B 1 58 ? 69.438 36.293 51.877 1.00 33.02 58 VAL B C 1
ATOM 2887 O O . VAL B 1 58 ? 70.040 35.787 50.932 1.00 35.71 58 VAL B O 1
ATOM 2891 N N . SER B 1 59 ? 68.864 37.486 51.798 1.00 34.88 59 SER B N 1
ATOM 2892 C CA . SER B 1 59 ? 68.925 38.273 50.576 1.00 38.65 59 SER B CA 1
ATOM 2893 C C . SER B 1 59 ? 70.373 38.570 50.185 1.00 42.76 59 SER B C 1
ATOM 2894 O O . SER B 1 59 ? 70.745 38.509 49.007 1.00 37.79 59 SER B O 1
ATOM 2897 N N . ILE B 1 60 ? 71.193 38.885 51.180 1.00 37.09 60 ILE B N 1
ATOM 2898 C CA . ILE B 1 60 ? 72.608 39.137 50.939 1.00 38.97 60 ILE B CA 1
ATOM 2899 C C . ILE B 1 60 ? 73.354 37.850 50.569 1.00 39.18 60 ILE B C 1
ATOM 2900 O O . ILE B 1 60 ? 74.126 37.834 49.605 1.00 38.73 60 ILE B O 1
ATOM 2905 N N . ALA B 1 61 ? 73.121 36.777 51.327 1.00 33.78 61 ALA B N 1
ATOM 2906 C CA . ALA B 1 61 ? 73.743 35.482 51.036 1.00 33.99 61 ALA B CA 1
ATOM 2907 C C . ALA B 1 61 ? 73.402 34.987 49.627 1.00 32.65 61 ALA B C 1
ATOM 2908 O O . ALA B 1 61 ? 74.254 34.418 48.943 1.00 37.38 61 ALA B O 1
ATOM 2910 N N . LYS B 1 62 ? 72.152 35.194 49.212 1.00 33.22 62 LYS B N 1
ATOM 2911 C CA . LYS B 1 62 ? 71.700 34.816 47.878 1.00 38.02 62 LYS B CA 1
ATOM 2912 C C . LYS B 1 62 ? 72.589 35.450 46.811 1.00 43.55 62 LYS B C 1
ATOM 2913 O O . LYS B 1 62 ? 73.050 34.780 45.882 1.00 43.62 62 LYS B O 1
ATOM 2919 N N . ASN B 1 63 ? 72.838 36.746 46.961 1.00 40.78 63 ASN B N 1
ATOM 2920 C CA . ASN B 1 63 ? 73.653 37.485 46.005 1.00 44.90 63 ASN B CA 1
ATOM 2921 C C . ASN B 1 63 ? 75.128 37.093 46.043 1.00 43.83 63 ASN B C 1
ATOM 2922 O O . ASN B 1 63 ? 75.784 37.021 45.006 1.00 45.36 63 ASN B O 1
ATOM 2927 N N . VAL B 1 64 ? 75.654 36.843 47.235 1.00 41.40 64 VAL B N 1
ATOM 2928 C CA . VAL B 1 64 ? 77.032 36.381 47.349 1.00 40.07 64 VAL B CA 1
ATOM 2929 C C . VAL B 1 64 ? 77.156 35.017 46.677 1.00 40.84 64 VAL B C 1
ATOM 2930 O O . VAL B 1 64 ? 78.129 34.744 45.968 1.00 43.76 64 VAL B O 1
ATOM 2934 N N . LEU B 1 65 ? 76.154 34.172 46.904 1.00 39.49 65 LEU B N 1
ATOM 2935 C CA . LEU B 1 65 ? 76.101 32.838 46.319 1.00 40.62 65 LEU B CA 1
ATOM 2936 C C . LEU B 1 65 ? 76.109 32.918 44.801 1.00 43.23 65 LEU B C 1
ATOM 2937 O O . LEU B 1 65 ? 76.818 32.173 44.124 1.00 46.97 65 LEU B O 1
ATOM 2942 N N . GLN B 1 66 ? 75.305 33.833 44.272 1.00 43.11 66 GLN B N 1
ATOM 2943 C CA . GLN B 1 66 ? 75.248 34.078 42.835 1.00 40.71 66 GLN B CA 1
ATOM 2944 C C . GLN B 1 66 ? 76.581 34.481 42.239 1.00 49.67 66 GLN B C 1
ATOM 2945 O O . GLN B 1 66 ? 77.043 33.884 41.262 1.00 50.78 66 GLN B O 1
ATOM 2951 N N . GLN B 1 67 ? 77.179 35.524 42.805 1.00 47.60 67 GLN B N 1
ATOM 2952 C CA . GLN B 1 67 ? 78.425 36.060 42.276 1.00 45.48 67 GLN B CA 1
ATOM 2953 C C . GLN B 1 67 ? 79.557 35.043 42.355 1.00 45.44 67 GLN B C 1
ATOM 2954 O O . GLN B 1 67 ? 80.278 34.840 41.385 1.00 48.74 67 GLN B O 1
ATOM 2960 N N . ALA B 1 68 ? 79.709 34.401 43.509 1.00 45.81 68 ALA B N 1
ATOM 2961 C CA . ALA B 1 68 ? 80.747 33.391 43.682 1.00 48.13 68 ALA B CA 1
ATOM 2962 C C . ALA B 1 68 ? 80.535 32.218 42.735 1.00 47.90 68 ALA B C 1
ATOM 2963 O O . ALA B 1 68 ? 81.486 31.720 42.136 1.00 51.43 68 ALA B O 1
ATOM 2965 N N . GLY B 1 69 ? 79.287 31.772 42.616 1.00 45.01 69 GLY B N 1
ATOM 2966 C CA . GLY B 1 69 ? 78.955 30.676 41.723 1.00 46.43 69 GLY B CA 1
ATOM 2967 C C . GLY B 1 69 ? 79.245 31.030 40.277 1.00 48.98 69 GLY B C 1
ATOM 2968 O O . GLY B 1 69 ? 79.782 30.221 39.513 1.00 51.68 69 GLY B O 1
ATOM 2969 N N . SER B 1 70 ? 78.904 32.261 39.910 1.00 48.61 70 SER B N 1
ATOM 2970 C CA . SER B 1 70 ? 79.105 32.754 38.554 1.00 51.11 70 SER B CA 1
ATOM 2971 C C . SER B 1 70 ? 80.556 32.645 38.109 1.00 58.93 70 SER B C 1
ATOM 2972 O O . SER B 1 70 ? 80.839 32.321 36.956 1.00 59.80 70 SER B O 1
ATOM 2975 N N . LEU B 1 71 ? 81.476 32.908 39.028 1.00 57.48 71 LEU B N 1
ATOM 2976 C CA . LEU B 1 71 ? 82.899 32.893 38.708 1.00 64.94 71 LEU B CA 1
ATOM 2977 C C . LEU B 1 71 ? 83.449 31.482 38.516 1.00 57.01 71 LEU B C 1
ATOM 2978 O O . LEU B 1 71 ? 84.599 31.308 38.119 1.00 64.03 71 LEU B O 1
ATOM 2983 N N . GLU B 1 72 ? 82.619 30.485 38.789 1.00 56.84 72 GLU B N 1
ATOM 2984 C CA . GLU B 1 72 ? 82.985 29.090 38.589 1.00 62.96 72 GLU B CA 1
ATOM 2985 C C . GLU B 1 72 ? 82.058 28.454 37.562 1.00 64.66 72 GLU B C 1
ATOM 2986 O O . GLU B 1 72 ? 82.015 27.233 37.420 1.00 65.25 72 GLU B O 1
ATOM 2992 N N . GLY B 1 73 ? 81.307 29.294 36.857 1.00 59.56 73 GLY B N 1
ATOM 2993 C CA . GLY B 1 73 ? 80.414 28.829 35.812 1.00 59.82 73 GLY B CA 1
ATOM 2994 C C . GLY B 1 73 ? 79.165 28.144 36.328 1.00 56.70 73 GLY B C 1
ATOM 2995 O O . GLY B 1 73 ? 78.604 27.275 35.660 1.00 64.95 73 GLY B O 1
ATOM 2996 N N . VAL B 1 74 ? 78.722 28.538 37.519 1.00 54.20 74 VAL B N 1
ATOM 2997 C CA . VAL B 1 74 ? 77.549 27.943 38.138 1.00 49.23 74 VAL B CA 1
ATOM 2998 C C . VAL B 1 74 ? 76.400 28.945 38.247 1.00 58.44 74 VAL B C 1
ATOM 2999 O O . VAL B 1 74 ? 76.596 30.082 38.686 1.00 55.93 74 VAL B O 1
ATOM 3003 N N . GLU B 1 75 ? 75.205 28.516 37.846 1.00 53.33 75 GLU B N 1
ATOM 3004 C CA . GLU B 1 75 ? 74.011 29.353 37.912 1.00 45.50 75 GLU B CA 1
ATOM 3005 C C . GLU B 1 75 ? 72.951 28.736 38.805 1.00 48.71 75 GLU B C 1
ATOM 3006 O O . GLU B 1 75 ? 72.918 27.519 39.000 1.00 54.47 75 GLU B O 1
ATOM 3012 N N . PHE B 1 76 ? 72.078 29.579 39.343 1.00 46.97 76 PHE B N 1
ATOM 3013 C CA . PHE B 1 76 ? 71.054 29.118 40.271 1.00 39.85 76 PHE B CA 1
ATOM 3014 C C . PHE B 1 76 ? 69.663 29.602 39.872 1.00 49.50 76 PHE B C 1
ATOM 3015 O O . PHE B 1 76 ? 69.503 30.720 39.377 1.00 49.00 76 PHE B O 1
ATOM 3023 N N . ASN B 1 77 ? 68.671 28.740 40.070 1.00 42.27 77 ASN B N 1
ATOM 3024 C CA . ASN B 1 77 ? 67.274 29.146 40.108 1.00 41.50 77 ASN B CA 1
ATOM 3025 C C . ASN B 1 77 ? 66.850 29.206 41.574 1.00 38.81 77 ASN B C 1
ATOM 3026 O O . ASN B 1 77 ? 66.918 28.201 42.278 1.00 43.37 77 ASN B O 1
ATOM 3031 N N . PHE B 1 78 ? 66.423 30.373 42.041 1.00 42.32 78 PHE B N 1
ATOM 3032 C CA . PHE B 1 78 ? 65.986 30.520 43.429 1.00 42.01 78 PHE B CA 1
ATOM 3033 C C . PHE B 1 78 ? 64.470 30.534 43.544 1.00 42.93 78 PHE B C 1
ATOM 3034 O O . PHE B 1 78 ? 63.796 31.103 42.700 1.00 39.86 78 PHE B O 1
ATOM 3042 N N . ARG B 1 79 ? 63.937 29.901 44.584 1.00 36.31 79 ARG B N 1
ATOM 3043 C CA . ARG B 1 79 ? 62.522 30.055 44.915 1.00 41.18 79 ARG B CA 1
ATOM 3044 C C . ARG B 1 79 ? 62.405 30.317 46.409 1.00 34.18 79 ARG B C 1
ATOM 3045 O O . ARG B 1 79 ? 62.892 29.528 47.219 1.00 33.53 79 ARG B O 1
ATOM 3053 N N . GLU B 1 80 ? 61.771 31.423 46.776 1.00 33.10 80 GLU B N 1
ATOM 3054 C CA . GLU B 1 80 ? 61.523 31.694 48.192 1.00 30.00 80 GLU B CA 1
ATOM 3055 C C . GLU B 1 80 ? 60.225 31.021 48.634 1.00 34.62 80 GLU B C 1
ATOM 3056 O O . GLU B 1 80 ? 59.211 31.094 47.931 1.00 38.40 80 GLU B O 1
ATOM 3062 N N . MET B 1 81 ? 60.254 30.377 49.797 1.00 32.31 81 MET B N 1
ATOM 3063 C CA . MET B 1 81 ? 59.072 29.688 50.309 1.00 34.06 81 MET B CA 1
ATOM 3064 C C . MET B 1 81 ? 58.864 30.012 51.785 1.00 31.57 81 MET B C 1
ATOM 3065 O O . MET B 1 81 ? 59.822 30.307 52.496 1.00 32.41 81 MET B O 1
ATOM 3070 N N . PRO B 1 82 ? 57.607 29.984 52.248 1.00 29.94 82 PRO B N 1
ATOM 3071 C CA . PRO B 1 82 ? 57.356 30.374 53.648 1.00 31.22 82 PRO B CA 1
ATOM 3072 C C . PRO B 1 82 ? 57.685 29.303 54.688 1.00 30.12 82 PRO B C 1
ATOM 3073 O O . PRO B 1 82 ? 57.488 28.109 54.463 1.00 31.56 82 PRO B O 1
ATOM 3077 N N . ILE B 1 83 ? 58.190 29.753 55.835 1.00 29.52 83 ILE B N 1
ATOM 3078 C CA . ILE B 1 83 ? 58.414 28.887 56.988 1.00 28.48 83 ILE B CA 1
ATOM 3079 C C . ILE B 1 83 ? 58.330 29.767 58.231 1.00 29.41 83 ILE B C 1
ATOM 3080 O O . ILE B 1 83 ? 58.498 30.987 58.137 1.00 28.80 83 ILE B O 1
ATOM 3085 N N . GLY B 1 84 ? 58.044 29.160 59.379 1.00 27.99 84 GLY B N 1
ATOM 3086 C CA . GLY B 1 84 ? 58.071 29.862 60.653 1.00 25.98 84 GLY B CA 1
ATOM 3087 C C . GLY B 1 84 ? 56.913 30.815 60.851 1.00 34.54 84 GLY B C 1
ATOM 3088 O O . GLY B 1 84 ? 55.797 30.546 60.412 1.00 33.83 84 GLY B O 1
ATOM 3089 N N . GLY B 1 85 ? 57.178 31.937 61.516 1.00 30.44 85 GLY B N 1
ATOM 3090 C CA . GLY B 1 85 ? 56.152 32.941 61.727 1.00 33.75 85 GLY B CA 1
ATOM 3091 C C . GLY B 1 85 ? 55.602 33.480 60.415 1.00 39.23 85 GLY B C 1
ATOM 3092 O O . GLY B 1 85 ? 54.412 33.792 60.306 1.00 37.39 85 GLY B O 1
ATOM 3093 N N . ALA B 1 86 ? 56.472 33.582 59.414 1.00 33.56 86 ALA B N 1
ATOM 3094 C CA . ALA B 1 86 ? 56.071 34.073 58.100 1.00 38.08 86 ALA B CA 1
ATOM 3095 C C . ALA B 1 86 ? 55.031 33.149 57.479 1.00 34.41 86 ALA B C 1
ATOM 3096 O O . ALA B 1 86 ? 54.068 33.609 56.867 1.00 36.88 86 ALA B O 1
ATOM 3098 N N . ALA B 1 87 ? 55.224 31.844 57.648 1.00 33.65 87 ALA B N 1
ATOM 3099 C CA . ALA B 1 87 ? 54.240 30.873 57.176 1.00 30.29 87 ALA B CA 1
ATOM 3100 C C . ALA B 1 87 ? 52.977 30.951 58.015 1.00 31.07 87 ALA B C 1
ATOM 3101 O O . ALA B 1 87 ? 51.868 30.880 57.489 1.00 35.32 87 ALA B O 1
ATOM 3103 N N . LEU B 1 88 ? 53.141 31.112 59.329 1.00 32.12 88 LEU B N 1
ATOM 3104 C CA . LEU B 1 88 ? 51.987 31.197 60.213 1.00 35.21 88 LEU B CA 1
ATOM 3105 C C . LEU B 1 88 ? 51.066 32.338 59.802 1.00 39.52 88 LEU B C 1
ATOM 3106 O O . LEU B 1 88 ? 49.842 32.174 59.724 1.00 36.98 88 LEU B O 1
ATOM 3111 N N . ASP B 1 89 ? 51.662 33.496 59.530 1.00 36.16 89 ASP B N 1
ATOM 3112 C CA . ASP B 1 89 ? 50.892 34.674 59.137 1.00 37.46 89 ASP B CA 1
ATOM 3113 C C . ASP B 1 89 ? 50.226 34.508 57.772 1.00 38.59 89 ASP B C 1
ATOM 3114 O O . ASP B 1 89 ? 49.114 34.976 57.543 1.00 42.41 89 ASP B O 1
ATOM 3119 N N . LEU B 1 90 ? 50.926 33.835 56.872 1.00 36.69 90 LEU B N 1
ATOM 3120 C CA . LEU B 1 90 ? 50.506 33.712 55.484 1.00 39.60 90 LEU B CA 1
ATOM 3121 C C . LEU B 1 90 ? 49.577 32.518 55.250 1.00 43.61 90 LEU B C 1
ATOM 3122 O O . LEU B 1 90 ? 48.520 32.664 54.634 1.00 43.87 90 LEU B O 1
ATOM 3127 N N . VAL B 1 91 ? 49.950 31.343 55.753 1.00 39.21 91 VAL B N 1
ATOM 3128 C CA A VAL B 1 91 ? 49.207 30.116 55.486 0.56 44.22 91 VAL B CA 1
ATOM 3129 C CA B VAL B 1 91 ? 49.159 30.146 55.480 0.44 44.59 91 VAL B CA 1
ATOM 3130 C C . VAL B 1 91 ? 48.477 29.583 56.725 1.00 49.41 91 VAL B C 1
ATOM 3131 O O . VAL B 1 91 ? 47.478 28.871 56.616 1.00 55.37 91 VAL B O 1
ATOM 3138 N N . GLY B 1 92 ? 48.990 29.910 57.906 1.00 42.11 92 GLY B N 1
ATOM 3139 C CA . GLY B 1 92 ? 48.360 29.461 59.140 1.00 43.89 92 GLY B CA 1
ATOM 3140 C C . GLY B 1 92 ? 49.041 28.302 59.859 1.00 43.66 92 GLY B C 1
ATOM 3141 O O . GLY B 1 92 ? 48.617 27.910 60.948 1.00 41.86 92 GLY B O 1
ATOM 3142 N N . VAL B 1 93 ? 50.083 27.743 59.253 1.00 35.44 93 VAL B N 1
ATOM 3143 C CA . VAL B 1 93 ? 50.865 26.682 59.885 1.00 36.54 93 VAL B CA 1
ATOM 3144 C C . VAL B 1 93 ? 52.342 27.033 59.769 1.00 36.61 93 VAL B C 1
ATOM 3145 O O . VAL B 1 93 ? 52.702 27.857 58.934 1.00 37.84 93 VAL B O 1
ATOM 3149 N N . PRO B 1 94 ? 53.202 26.425 60.613 1.00 32.55 94 PRO B N 1
ATOM 3150 C CA . PRO B 1 94 ? 54.638 26.732 60.580 1.00 30.99 94 PRO B CA 1
ATOM 3151 C C . PRO B 1 94 ? 55.355 26.237 59.338 1.00 32.20 94 PRO B C 1
ATOM 3152 O O . PRO B 1 94 ? 56.404 26.778 58.971 1.00 31.32 94 PRO B O 1
ATOM 3156 N N . LEU B 1 95 ? 54.813 25.201 58.709 1.00 30.92 95 LEU B N 1
ATOM 3157 C CA . LEU B 1 95 ? 55.460 24.628 57.542 1.00 29.21 95 LEU B CA 1
ATOM 3158 C C . LEU B 1 95 ? 54.428 24.051 56.587 1.00 28.58 95 LEU B C 1
ATOM 3159 O O . LEU B 1 95 ? 53.980 22.918 56.769 1.00 34.41 95 LEU B O 1
ATOM 3164 N N . PRO B 1 96 ? 54.048 24.831 55.567 1.00 30.26 96 PRO B N 1
ATOM 3165 C CA . PRO B 1 96 ? 53.087 24.292 54.597 1.00 32.00 96 PRO B CA 1
ATOM 3166 C C . PRO B 1 96 ? 53.720 23.205 53.741 1.00 26.34 96 PRO B C 1
ATOM 3167 O O . PRO B 1 96 ? 54.952 23.149 53.574 1.00 28.25 96 PRO B O 1
ATOM 3171 N N . GLU B 1 97 ? 52.870 22.321 53.236 1.00 26.12 97 GLU B N 1
ATOM 3172 C CA . GLU B 1 97 ? 53.308 21.215 52.404 1.00 31.40 97 GLU B CA 1
ATOM 3173 C C . GLU B 1 97 ? 54.061 21.701 51.155 1.00 32.36 97 GLU B C 1
ATOM 3174 O O . GLU B 1 97 ? 55.052 21.090 50.747 1.00 31.29 97 GLU B O 1
ATOM 3180 N N . GLU B 1 98 ? 53.604 22.807 50.569 1.00 29.21 98 GLU B N 1
ATOM 3181 C CA . GLU B 1 98 ? 54.252 23.373 49.374 1.00 29.31 98 GLU B CA 1
ATOM 3182 C C . GLU B 1 98 ? 55.731 23.648 49.650 1.00 26.83 98 GLU B C 1
ATOM 3183 O O . GLU B 1 98 ? 56.575 23.489 48.773 1.00 30.26 98 GLU B O 1
ATOM 3189 N N . THR B 1 99 ? 56.042 24.035 50.886 1.00 24.07 99 THR B N 1
ATOM 3190 C CA . THR B 1 99 ? 57.420 24.354 51.243 1.00 24.92 99 THR B CA 1
ATOM 3191 C C . THR B 1 99 ? 58.235 23.075 51.353 1.00 28.08 99 THR B C 1
ATOM 3192 O O . THR B 1 99 ? 59.383 23.021 50.912 1.00 30.93 99 THR B O 1
ATOM 3196 N N . ILE B 1 100 ? 57.643 22.043 51.947 1.00 29.25 100 ILE B N 1
ATOM 3197 C CA . ILE B 1 100 ? 58.291 20.742 51.969 1.00 27.16 100 ILE B CA 1
ATOM 3198 C C . ILE B 1 100 ? 58.579 20.276 50.538 1.00 32.16 100 ILE B C 1
ATOM 3199 O O . ILE B 1 100 ? 59.685 19.845 50.226 1.00 26.95 100 ILE B O 1
ATOM 3204 N N . SER B 1 101 ? 57.585 20.392 49.668 1.00 30.51 101 SER B N 1
ATOM 3205 C CA . SER B 1 101 ? 57.721 19.920 48.286 1.00 30.37 101 SER B CA 1
ATOM 3206 C C . SER B 1 101 ? 58.815 20.667 47.527 1.00 34.25 101 SER B C 1
ATOM 3207 O O . SER B 1 101 ? 59.643 20.057 46.854 1.00 33.65 101 SER B O 1
ATOM 3210 N N . ALA B 1 102 ? 58.797 21.990 47.616 1.00 29.92 102 ALA B N 1
ATOM 3211 C CA . ALA B 1 102 ? 59.807 22.810 46.951 1.00 39.61 102 ALA B CA 1
ATOM 3212 C C . ALA B 1 102 ? 61.219 22.481 47.442 1.00 33.68 102 ALA B C 1
ATOM 3213 O O . ALA B 1 102 ? 62.156 22.401 46.647 1.00 33.80 102 ALA B O 1
ATOM 3215 N N . ALA B 1 103 ? 61.359 22.303 48.753 1.00 27.07 103 ALA B N 1
ATOM 3216 C CA . ALA B 1 103 ? 62.643 21.952 49.346 1.00 28.50 103 ALA B CA 1
ATOM 3217 C C . ALA B 1 103 ? 63.129 20.600 48.819 1.00 32.68 103 ALA B C 1
ATOM 3218 O O . ALA B 1 103 ? 64.253 20.477 48.344 1.00 32.83 103 ALA B O 1
ATOM 3220 N N . LYS B 1 104 ? 62.259 19.594 48.886 1.00 29.26 104 LYS B N 1
ATOM 3221 C CA . LYS B 1 104 ? 62.604 18.245 48.456 1.00 31.22 104 LYS B CA 1
ATOM 3222 C C . LYS B 1 104 ? 63.006 18.184 46.994 1.00 40.26 104 LYS B C 1
ATOM 3223 O O . LYS B 1 104 ? 63.856 17.383 46.613 1.00 35.42 104 LYS B O 1
ATOM 3229 N N . GLU B 1 105 ? 62.367 19.017 46.177 1.00 29.65 105 GLU B N 1
ATOM 3230 C CA . GLU B 1 105 ? 62.606 18.980 44.742 1.00 32.76 105 GLU B CA 1
ATOM 3231 C C . GLU B 1 105 ? 63.807 19.820 44.336 1.00 32.55 105 GLU B C 1
ATOM 3232 O O . GLU B 1 105 ? 64.206 19.796 43.192 1.00 37.54 105 GLU B O 1
ATOM 3238 N N . SER B 1 106 ? 64.401 20.535 45.278 1.00 31.98 106 SER B N 1
ATOM 3239 C CA . SER B 1 106 ? 65.553 21.379 44.960 1.00 41.89 106 SER B CA 1
ATOM 3240 C C . SER B 1 106 ? 66.885 20.675 45.246 1.00 35.30 106 SER B C 1
ATOM 3241 O O . SER B 1 106 ? 66.918 19.545 45.741 1.00 34.19 106 SER B O 1
ATOM 3244 N N . ASP B 1 107 ? 67.981 21.341 44.905 1.00 30.79 107 ASP B N 1
ATOM 3245 C CA . ASP B 1 107 ? 69.310 20.775 45.116 1.00 36.54 107 ASP B CA 1
ATOM 3246 C C . ASP B 1 107 ? 69.858 21.124 46.491 1.00 35.99 107 ASP B C 1
ATOM 3247 O O . ASP B 1 107 ? 70.727 20.431 47.014 1.00 33.08 107 ASP B O 1
ATOM 3252 N N . ALA B 1 108 ? 69.369 22.221 47.055 1.00 28.35 108 ALA B N 1
ATOM 3253 C CA . ALA B 1 108 ? 69.776 22.641 48.394 1.00 27.24 108 ALA B CA 1
ATOM 3254 C C . ALA B 1 108 ? 68.847 23.711 48.922 1.00 30.35 108 ALA B C 1
ATOM 3255 O O . ALA B 1 108 ? 68.186 24.417 48.150 1.00 29.80 108 ALA B O 1
ATOM 3257 N N . VAL B 1 109 ? 68.824 23.842 50.249 1.00 27.68 109 VAL B N 1
ATOM 3258 C CA . VAL B 1 109 ? 67.924 24.761 50.917 1.00 30.99 109 VAL B CA 1
ATOM 3259 C C . VAL B 1 109 ? 68.724 25.701 51.820 1.00 30.20 109 VAL B C 1
ATOM 3260 O O . VAL B 1 109 ? 69.569 25.255 52.598 1.00 27.63 109 VAL B O 1
ATOM 3264 N N . LEU B 1 110 ? 68.462 26.994 51.697 1.00 27.47 110 LEU B N 1
ATOM 3265 C CA . LEU B 1 110 ? 69.128 28.007 52.526 1.00 32.06 110 LEU B CA 1
ATOM 3266 C C . LEU B 1 110 ? 68.079 28.728 53.351 1.00 28.41 110 LEU B C 1
ATOM 3267 O O . LEU B 1 110 ? 67.178 29.371 52.804 1.00 30.48 110 LEU B O 1
ATOM 3272 N N . LEU B 1 111 ? 68.203 28.598 54.668 1.00 27.16 111 LEU B N 1
ATOM 3273 C CA . LEU B 1 111 ? 67.225 29.105 55.615 1.00 26.75 111 LEU B CA 1
ATOM 3274 C C . LEU B 1 111 ? 67.789 30.279 56.419 1.00 27.88 111 LEU B C 1
ATOM 3275 O O . LEU B 1 111 ? 68.961 30.283 56.793 1.00 31.23 111 LEU B O 1
ATOM 3280 N N . GLY B 1 112 ? 66.960 31.284 56.673 1.00 28.60 112 GLY B N 1
ATOM 3281 C CA . GLY B 1 112 ? 67.409 32.429 57.444 1.00 26.66 112 GLY B CA 1
ATOM 3282 C C . GLY B 1 112 ? 67.313 32.236 58.941 1.00 31.24 112 GLY B C 1
ATOM 3283 O O . GLY B 1 112 ? 68.268 31.835 59.603 1.00 32.40 112 GLY B O 1
ATOM 3284 N N . ALA B 1 113 ? 66.154 32.547 59.493 1.00 31.13 113 ALA B N 1
ATOM 3285 C CA . ALA B 1 113 ? 65.955 32.384 60.925 1.00 31.57 113 ALA B CA 1
ATOM 3286 C C . ALA B 1 113 ? 64.488 32.161 61.197 1.00 29.70 113 ALA B C 1
ATOM 3287 O O . ALA B 1 113 ? 63.644 32.439 60.348 1.00 32.65 113 ALA B O 1
ATOM 3289 N N . ILE B 1 114 ? 64.189 31.674 62.397 1.00 34.05 114 ILE B N 1
ATOM 3290 C CA . ILE B 1 114 ? 62.830 31.326 62.753 1.00 36.26 114 ILE B CA 1
ATOM 3291 C C . ILE B 1 114 ? 62.540 31.799 64.176 1.00 33.54 114 ILE B C 1
ATOM 3292 O O . ILE B 1 114 ? 63.366 31.626 65.068 1.00 36.95 114 ILE B O 1
ATOM 3297 N N . GLY B 1 115 ? 61.389 32.439 64.360 1.00 31.05 115 GLY B N 1
ATOM 3298 C CA . GLY B 1 115 ? 60.925 32.824 65.683 1.00 30.68 115 GLY B CA 1
ATOM 3299 C C . GLY B 1 115 ? 60.582 34.294 65.846 1.00 37.81 115 GLY B C 1
ATOM 3300 O O . GLY B 1 115 ? 61.105 35.152 65.135 1.00 41.67 115 GLY B O 1
ATOM 3301 N N . GLY B 1 116 ? 59.702 34.588 66.800 1.00 44.40 116 GLY B N 1
ATOM 3302 C CA . GLY B 1 116 ? 59.319 35.962 67.084 1.00 48.54 116 GLY B CA 1
ATOM 3303 C C . GLY B 1 116 ? 58.272 36.076 68.176 1.00 55.16 116 GLY B C 1
ATOM 3304 O O . GLY B 1 116 ? 57.545 35.117 68.442 1.00 49.91 116 GLY B O 1
ATOM 3305 N N . TYR B 1 117 ? 58.191 37.257 68.792 1.00 51.66 117 TYR B N 1
ATOM 3306 C CA . TYR B 1 117 ? 57.301 37.504 69.924 1.00 55.10 117 TYR B CA 1
ATOM 3307 C C . TYR B 1 117 ? 55.849 37.202 69.609 1.00 56.39 117 TYR B C 1
ATOM 3308 O O . TYR B 1 117 ? 55.102 36.735 70.469 1.00 53.44 117 TYR B O 1
ATOM 3317 N N . LYS B 1 118 ? 55.462 37.486 68.370 1.00 54.01 118 LYS B N 1
ATOM 3318 C CA . LYS B 1 118 ? 54.076 37.397 67.943 1.00 55.99 118 LYS B CA 1
ATOM 3319 C C . LYS B 1 118 ? 53.489 36.009 68.186 1.00 50.95 118 LYS B C 1
ATOM 3320 O O . LYS B 1 118 ? 52.327 35.877 68.572 1.00 58.52 118 LYS B O 1
ATOM 3326 N N . TRP B 1 119 ? 54.305 34.980 67.975 1.00 46.84 119 TRP B N 1
ATOM 3327 C CA . TRP B 1 119 ? 53.815 33.609 67.961 1.00 48.81 119 TRP B CA 1
ATOM 3328 C C . TRP B 1 119 ? 54.238 32.814 69.195 1.00 59.29 119 TRP B C 1
ATOM 3329 O O . TRP B 1 119 ? 53.991 31.612 69.278 1.00 56.94 119 TRP B O 1
ATOM 3340 N N . ASP B 1 120 ? 54.865 33.486 70.158 1.00 62.31 120 ASP B N 1
ATOM 3341 C CA . ASP B 1 120 ? 55.401 32.802 71.336 1.00 63.51 120 ASP B CA 1
ATOM 3342 C C . ASP B 1 120 ? 54.308 32.175 72.200 1.00 66.12 120 ASP B C 1
ATOM 3343 O O . ASP B 1 120 ? 54.560 31.214 72.926 1.00 75.64 120 ASP B O 1
ATOM 3348 N N . ASN B 1 121 ? 53.096 32.710 72.123 1.00 59.71 121 ASN B N 1
ATOM 3349 C CA . ASN B 1 121 ? 51.999 32.170 72.911 1.00 65.34 121 ASN B CA 1
ATOM 3350 C C . ASN B 1 121 ? 51.041 31.300 72.107 1.00 62.35 121 ASN B C 1
ATOM 3351 O O . ASN B 1 121 ? 49.925 31.019 72.555 1.00 62.28 121 ASN B O 1
ATOM 3356 N N . ASN B 1 122 ? 51.481 30.882 70.920 1.00 62.47 122 ASN B N 1
ATOM 3357 C CA . ASN B 1 122 ? 50.753 29.897 70.129 1.00 59.15 122 ASN B CA 1
ATOM 3358 C C . ASN B 1 122 ? 50.809 28.527 70.785 1.00 57.39 122 ASN B C 1
ATOM 3359 O O . ASN B 1 122 ? 51.762 28.223 71.504 1.00 53.56 122 ASN B O 1
ATOM 3364 N N . GLU B 1 123 ? 49.806 27.695 70.517 1.00 57.39 123 GLU B N 1
ATOM 3365 C CA . GLU B 1 123 ? 49.904 26.268 70.804 1.00 60.34 123 GLU B CA 1
ATOM 3366 C C . GLU B 1 123 ? 51.225 25.712 70.274 1.00 57.39 123 GLU B C 1
ATOM 3367 O O . GLU B 1 123 ? 51.763 26.215 69.283 1.00 53.23 123 GLU B O 1
ATOM 3373 N N . LYS B 1 124 ? 51.727 24.668 70.928 1.00 50.52 124 LYS B N 1
ATOM 3374 C CA . LYS B 1 124 ? 53.037 24.090 70.622 1.00 51.97 124 LYS B CA 1
ATOM 3375 C C . LYS B 1 124 ? 53.216 23.739 69.147 1.00 50.26 124 LYS B C 1
ATOM 3376 O O . LYS B 1 124 ? 54.225 24.090 68.539 1.00 47.36 124 LYS B O 1
ATOM 3382 N N . HIS B 1 125 ? 52.232 23.055 68.571 1.00 48.28 125 HIS B N 1
ATOM 3383 C CA . HIS B 1 125 ? 52.351 22.589 67.196 1.00 47.41 125 HIS B CA 1
ATOM 3384 C C . HIS B 1 125 ? 52.195 23.732 66.200 1.00 42.80 125 HIS B C 1
ATOM 3385 O O . HIS B 1 125 ? 52.330 23.534 64.994 1.00 41.78 125 HIS B O 1
ATOM 3392 N N . LEU B 1 126 ? 51.913 24.929 66.705 1.00 42.49 126 LEU B N 1
ATOM 3393 C CA . LEU B 1 126 ? 51.786 26.099 65.844 1.00 39.70 126 LEU B CA 1
ATOM 3394 C C . LEU B 1 126 ? 52.791 27.183 66.218 1.00 45.18 126 LEU B C 1
ATOM 3395 O O . LEU B 1 126 ? 52.585 28.358 65.921 1.00 44.15 126 LEU B O 1
ATOM 3400 N N . ARG B 1 127 ? 53.871 26.796 66.885 1.00 41.75 127 ARG B N 1
ATOM 3401 C CA . ARG B 1 127 ? 54.968 27.728 67.099 1.00 40.69 127 ARG B CA 1
ATOM 3402 C C . ARG B 1 127 ? 55.936 27.658 65.921 1.00 40.02 127 ARG B C 1
ATOM 3403 O O . ARG B 1 127 ? 56.065 26.610 65.269 1.00 36.30 127 ARG B O 1
ATOM 3411 N N . PRO B 1 128 ? 56.606 28.780 65.620 1.00 37.83 128 PRO B N 1
ATOM 3412 C CA . PRO B 1 128 ? 57.484 28.815 64.446 1.00 35.86 128 PRO B CA 1
ATOM 3413 C C . PRO B 1 128 ? 58.519 27.696 64.462 1.00 35.05 128 PRO B C 1
ATOM 3414 O O . PRO B 1 128 ? 58.819 27.135 63.407 1.00 36.36 128 PRO B O 1
ATOM 3418 N N . GLU B 1 129 ? 59.013 27.355 65.653 1.00 34.04 129 GLU B N 1
ATOM 3419 C CA . GLU B 1 129 ? 60.068 26.354 65.808 1.00 35.89 129 GLU B CA 1
ATOM 3420 C C . GLU B 1 129 ? 59.634 24.959 65.350 1.00 32.30 129 GLU B C 1
ATOM 3421 O O . GLU B 1 129 ? 60.453 24.159 64.908 1.00 34.26 129 GLU B O 1
ATOM 3427 N N . LYS B 1 130 ? 58.342 24.668 65.466 1.00 35.28 130 LYS B N 1
ATOM 3428 C CA . LYS B 1 130 ? 57.802 23.401 64.992 1.00 36.55 130 LYS B CA 1
ATOM 3429 C C . LYS B 1 130 ? 58.102 23.200 63.502 1.00 29.43 130 LYS B C 1
ATOM 3430 O O . LYS B 1 130 ? 58.390 22.088 63.060 1.00 31.35 130 LYS B O 1
ATOM 3436 N N . GLY B 1 131 ? 58.046 24.285 62.736 1.00 28.10 131 GLY B N 1
ATOM 3437 C CA . GLY B 1 131 ? 58.348 24.229 61.316 1.00 25.40 131 GLY B CA 1
ATOM 3438 C C . GLY B 1 131 ? 59.763 23.760 61.019 1.00 28.83 131 GLY B C 1
ATOM 3439 O O . GLY B 1 131 ? 60.005 23.049 60.047 1.00 28.80 131 GLY B O 1
ATOM 3440 N N . LEU B 1 132 ? 60.707 24.174 61.855 1.00 31.24 132 LEU B N 1
ATOM 3441 C CA . LEU B 1 132 ? 62.090 23.741 61.705 1.00 27.81 132 LEU B CA 1
ATOM 3442 C C . LEU B 1 132 ? 62.230 22.243 62.000 1.00 29.11 132 LEU B C 1
ATOM 3443 O O . LEU B 1 132 ? 62.878 21.518 61.247 1.00 28.19 132 LEU B O 1
ATOM 3448 N N . LEU B 1 133 ? 61.623 21.777 63.091 1.00 25.95 133 LEU B N 1
ATOM 3449 C CA . LEU B 1 133 ? 61.643 20.348 63.390 1.00 26.08 133 LEU B CA 1
ATOM 3450 C C . LEU B 1 133 ? 61.011 19.551 62.255 1.00 30.55 133 LEU B C 1
ATOM 3451 O O . LEU B 1 133 ? 61.527 18.502 61.850 1.00 27.53 133 LEU B O 1
ATOM 3456 N N . GLN B 1 134 ? 59.891 20.052 61.745 1.00 26.34 134 GLN B N 1
ATOM 3457 C CA . GLN B 1 134 ? 59.173 19.345 60.701 1.00 26.78 134 GLN B CA 1
ATOM 3458 C C . GLN B 1 134 ? 59.955 19.294 59.392 1.00 27.58 134 GLN B C 1
ATOM 3459 O O . GLN B 1 134 ? 59.925 18.280 58.697 1.00 29.43 134 GLN B O 1
ATOM 3465 N N . ILE B 1 135 ? 60.652 20.368 59.040 1.00 24.61 135 ILE B N 1
ATOM 3466 C CA . ILE B 1 135 ? 61.327 20.347 57.738 1.00 25.69 135 ILE B CA 1
ATOM 3467 C C . ILE B 1 135 ? 62.593 19.480 57.801 1.00 26.10 135 ILE B C 1
ATOM 3468 O O . ILE B 1 135 ? 62.955 18.829 56.820 1.00 26.79 135 ILE B O 1
ATOM 3473 N N . ARG B 1 136 ? 63.236 19.428 58.967 1.00 24.06 136 ARG B N 1
ATOM 3474 C CA . ARG B 1 136 ? 64.374 18.521 59.150 1.00 27.47 136 ARG B CA 1
ATOM 3475 C C . ARG B 1 136 ? 63.929 17.080 58.978 1.00 29.03 136 ARG B C 1
ATOM 3476 O O . ARG B 1 136 ? 64.602 16.284 58.306 1.00 31.04 136 ARG B O 1
ATOM 3484 N N . ALA B 1 137 ? 62.803 16.742 59.603 1.00 26.15 137 ALA B N 1
ATOM 3485 C CA . ALA B 1 137 ? 62.270 15.388 59.508 1.00 25.75 137 ALA B CA 1
ATOM 3486 C C . ALA B 1 137 ? 61.913 15.067 58.048 1.00 25.69 137 ALA B C 1
ATOM 3487 O O . ALA B 1 137 ? 62.271 14.012 57.530 1.00 31.17 137 ALA B O 1
ATOM 3489 N N . ALA B 1 138 ? 61.195 15.976 57.404 1.00 25.91 138 ALA B N 1
ATOM 3490 C CA . ALA B 1 138 ? 60.747 15.747 56.023 1.00 29.10 138 ALA B CA 1
ATOM 3491 C C . ALA B 1 138 ? 61.927 15.559 55.059 1.00 33.65 138 ALA B C 1
ATOM 3492 O O . ALA B 1 138 ? 61.880 14.711 54.162 1.00 27.42 138 ALA B O 1
ATOM 3494 N N . LEU B 1 139 ? 62.986 16.341 55.256 1.00 25.36 139 LEU B N 1
ATOM 3495 C CA . LEU B 1 139 ? 64.172 16.281 54.394 1.00 28.00 139 LEU B CA 1
ATOM 3496 C C . LEU B 1 139 ? 65.109 15.153 54.812 1.00 27.99 139 LEU B C 1
ATOM 3497 O O . LEU B 1 139 ? 66.109 14.879 54.135 1.00 28.48 139 LEU B O 1
ATOM 3502 N N . LYS B 1 140 ? 64.794 14.516 55.941 1.00 27.70 140 LYS B N 1
ATOM 3503 C CA . LYS B 1 140 ? 65.612 13.434 56.499 1.00 27.42 140 LYS B CA 1
ATOM 3504 C C . LYS B 1 140 ? 67.067 13.838 56.679 1.00 29.27 140 LYS B C 1
ATOM 3505 O O . LYS B 1 140 ? 67.972 13.040 56.422 1.00 28.08 140 LYS B O 1
ATOM 3511 N N . VAL B 1 141 ? 67.290 15.070 57.128 1.00 27.85 141 VAL B N 1
ATOM 3512 C CA . VAL B 1 141 ? 68.641 15.556 57.362 1.00 27.59 141 VAL B CA 1
ATOM 3513 C C . VAL B 1 141 ? 69.055 15.232 58.803 1.00 30.66 141 VAL B C 1
ATOM 3514 O O . VAL B 1 141 ? 68.971 16.064 59.712 1.00 28.57 141 VAL B O 1
ATOM 3518 N N . PHE B 1 142 ? 69.502 13.993 58.982 1.00 28.27 142 PHE B N 1
ATOM 3519 C CA . PHE B 1 142 ? 69.844 13.441 60.295 1.00 27.57 142 PHE B CA 1
ATOM 3520 C C . PHE B 1 142 ? 71.211 13.895 60.796 1.00 27.50 142 PHE B C 1
ATOM 3521 O O . PHE B 1 142 ? 71.580 13.578 61.914 1.00 23.53 142 PHE B O 1
ATOM 3529 N N . ALA B 1 143 ? 71.974 14.608 59.970 1.00 25.61 143 ALA B N 1
ATOM 3530 C CA . ALA B 1 143 ? 73.329 15.013 60.371 1.00 26.69 143 ALA B CA 1
ATOM 3531 C C . ALA B 1 143 ? 73.479 16.528 60.425 1.00 26.06 143 ALA B C 1
ATOM 3532 O O . ALA B 1 143 ? 73.478 17.190 59.396 1.00 28.34 143 ALA B O 1
ATOM 3534 N N . ASN B 1 144 ? 73.635 17.067 61.624 1.00 23.89 144 ASN B N 1
ATOM 3535 C CA . ASN B 1 144 ? 73.839 18.499 61.802 1.00 22.17 144 ASN B CA 1
ATOM 3536 C C . ASN B 1 144 ? 75.341 18.794 61.925 1.00 24.42 144 ASN B C 1
ATOM 3537 O O . ASN B 1 144 ? 76.005 18.272 62.810 1.00 26.83 144 ASN B O 1
ATOM 3542 N N . LEU B 1 145 ? 75.872 19.594 61.002 1.00 22.47 145 LEU B N 1
ATOM 3543 C CA . LEU B 1 145 ? 77.291 19.975 61.011 1.00 23.21 145 LEU B CA 1
ATOM 3544 C C . LEU B 1 145 ? 77.436 21.417 61.469 1.00 27.92 145 LEU B C 1
ATOM 3545 O O . LEU B 1 145 ? 76.968 22.323 60.789 1.00 27.60 145 LEU B O 1
ATOM 3550 N N . ARG B 1 146 ? 78.089 21.633 62.612 1.00 25.95 146 ARG B N 1
ATOM 3551 C CA . ARG B 1 146 ? 78.348 22.986 63.091 1.00 22.95 146 ARG B CA 1
ATOM 3552 C C . ARG B 1 146 ? 79.826 23.188 63.357 1.00 21.35 146 ARG B C 1
ATOM 3553 O O . ARG B 1 146 ? 80.350 22.668 64.350 1.00 24.74 146 ARG B O 1
ATOM 3561 N N . PRO B 1 147 ? 80.497 23.927 62.467 1.00 27.56 147 PRO B N 1
ATOM 3562 C CA . PRO B 1 147 ? 81.923 24.230 62.618 1.00 27.17 147 PRO B CA 1
ATOM 3563 C C . PRO B 1 147 ? 82.139 25.386 63.579 1.00 34.85 147 PRO B C 1
ATOM 3564 O O . PRO B 1 147 ? 81.585 26.468 63.391 1.00 38.11 147 PRO B O 1
ATOM 3568 N N . ALA B 1 148 ? 82.930 25.141 64.617 1.00 25.55 148 ALA B N 1
ATOM 3569 C CA . ALA B 1 148 ? 83.277 26.174 65.563 1.00 24.70 148 ALA B CA 1
ATOM 3570 C C . ALA B 1 148 ? 84.717 26.571 65.286 1.00 29.49 148 ALA B C 1
ATOM 3571 O O . ALA B 1 148 ? 85.642 25.834 65.619 1.00 27.08 148 ALA B O 1
ATOM 3573 N N . THR B 1 149 ? 84.883 27.714 64.630 1.00 28.45 149 THR B N 1
ATOM 3574 C CA A THR B 1 149 ? 86.201 28.234 64.302 0.63 33.06 149 THR B CA 1
ATOM 3575 C CA B THR B 1 149 ? 86.200 28.248 64.303 0.37 33.16 149 THR B CA 1
ATOM 3576 C C . THR B 1 149 ? 86.405 29.601 64.943 1.00 36.80 149 THR B C 1
ATOM 3577 O O . THR B 1 149 ? 85.485 30.420 65.003 1.00 41.14 149 THR B O 1
ATOM 3584 N N . VAL B 1 150 ? 87.610 29.843 65.426 1.00 29.60 150 VAL B N 1
ATOM 3585 C CA . VAL B 1 150 ? 87.941 31.171 65.882 1.00 31.25 150 VAL B CA 1
ATOM 3586 C C . VAL B 1 150 ? 88.727 31.817 64.751 1.00 35.51 150 VAL B C 1
ATOM 3587 O O . VAL B 1 150 ? 89.827 31.374 64.413 1.00 34.55 150 VAL B O 1
ATOM 3591 N N . LEU B 1 151 ? 88.143 32.841 64.142 1.00 32.12 151 LEU B N 1
ATOM 3592 C CA . LEU B 1 151 ? 88.831 33.563 63.081 1.00 32.80 151 LEU B CA 1
ATOM 3593 C C . LEU B 1 151 ? 89.897 34.483 63.676 1.00 41.47 151 LEU B C 1
ATOM 3594 O O . LEU B 1 151 ? 89.672 35.100 64.722 1.00 36.01 151 LEU B O 1
ATOM 3599 N N . PRO B 1 152 ? 91.060 34.587 63.003 1.00 40.79 152 PRO B N 1
ATOM 3600 C CA . PRO B 1 152 ? 92.199 35.372 63.497 1.00 40.54 152 PRO B CA 1
ATOM 3601 C C . PRO B 1 152 ? 91.825 36.819 63.823 1.00 42.16 152 PRO B C 1
ATOM 3602 O O . PRO B 1 152 ? 92.370 37.393 64.756 1.00 42.80 152 PRO B O 1
ATOM 3606 N N . GLN B 1 153 ? 90.900 37.393 63.059 1.00 39.90 153 GLN B N 1
ATOM 3607 C CA . GLN B 1 153 ? 90.525 38.790 63.252 1.00 38.05 153 GLN B CA 1
ATOM 3608 C C . GLN B 1 153 ? 89.609 38.966 64.466 1.00 36.69 153 GLN B C 1
ATOM 3609 O O . GLN B 1 153 ? 89.406 40.086 64.930 1.00 36.56 153 GLN B O 1
ATOM 3615 N N . LEU B 1 154 ? 89.065 37.864 64.979 1.00 32.32 154 LEU B N 1
ATOM 3616 C CA . LEU B 1 154 ? 88.030 37.929 66.003 1.00 35.28 154 LEU B CA 1
ATOM 3617 C C . LEU B 1 154 ? 88.405 37.174 67.277 1.00 37.32 154 LEU B C 1
ATOM 3618 O O . LEU B 1 154 ? 87.532 36.858 68.083 1.00 32.74 154 LEU B O 1
ATOM 3623 N N . VAL B 1 155 ? 89.690 36.875 67.446 1.00 33.69 155 VAL B N 1
ATOM 3624 C CA . VAL B 1 155 ? 90.145 36.081 68.592 1.00 33.54 155 VAL B CA 1
ATOM 3625 C C . VAL B 1 155 ? 89.763 36.713 69.929 1.00 31.05 155 VAL B C 1
ATOM 3626 O O . VAL B 1 155 ? 89.380 36.017 70.865 1.00 35.46 155 VAL B O 1
ATOM 3630 N N . ASP B 1 156 ? 89.847 38.035 70.020 1.00 35.42 156 ASP B N 1
ATOM 3631 C CA . ASP B 1 156 ? 89.633 38.696 71.305 1.00 35.36 156 ASP B CA 1
ATOM 3632 C C . ASP B 1 156 ? 88.177 38.654 71.766 1.00 33.41 156 ASP B C 1
ATOM 3633 O O . ASP B 1 156 ? 87.875 38.994 72.906 1.00 35.04 156 ASP B O 1
ATOM 3638 N N . ALA B 1 157 ? 87.277 38.235 70.881 1.00 31.13 157 ALA B N 1
ATOM 3639 C CA . ALA B 1 157 ? 85.872 38.102 71.237 1.00 32.61 157 ALA B CA 1
ATOM 3640 C C . ALA B 1 157 ? 85.647 36.927 72.182 1.00 34.03 157 ALA B C 1
ATOM 3641 O O . ALA B 1 157 ? 84.682 36.917 72.935 1.00 35.32 157 ALA B O 1
ATOM 3643 N N . SER B 1 158 ? 86.531 35.935 72.140 1.00 29.83 158 SER B N 1
ATOM 3644 C CA . SER B 1 158 ? 86.399 34.782 73.031 1.00 31.06 158 SER B CA 1
ATOM 3645 C C . SER B 1 158 ? 86.702 35.168 74.471 1.00 31.87 158 SER B C 1
ATOM 3646 O O . SER B 1 158 ? 87.543 36.032 74.714 1.00 32.53 158 SER B O 1
ATOM 3649 N N . THR B 1 159 ? 86.028 34.530 75.428 1.00 27.60 159 THR B N 1
ATOM 3650 C CA . THR B 1 159 ? 86.390 34.726 76.835 1.00 29.82 159 THR B CA 1
ATOM 3651 C C . THR B 1 159 ? 87.605 33.874 77.199 1.00 28.26 159 THR B C 1
ATOM 3652 O O . THR B 1 159 ? 88.188 34.055 78.267 1.00 29.76 159 THR B O 1
ATOM 3656 N N . LEU B 1 160 ? 87.999 32.956 76.310 1.00 26.39 160 LEU B N 1
ATOM 3657 C CA . LEU B 1 160 ? 89.242 32.200 76.519 1.00 31.56 160 LEU B CA 1
ATOM 3658 C C . LEU B 1 160 ? 90.461 33.063 76.200 1.00 34.05 160 LEU B C 1
ATOM 3659 O O . LEU B 1 160 ? 90.403 33.935 75.326 1.00 31.77 160 LEU B O 1
ATOM 3664 N N . LYS B 1 161 ? 91.567 32.825 76.909 1.00 30.68 161 LYS B N 1
ATOM 3665 C CA . LYS B 1 161 ? 92.822 33.502 76.609 1.00 31.60 161 LYS B CA 1
ATOM 3666 C C . LYS B 1 161 ? 93.207 33.321 75.139 1.00 29.62 161 LYS B C 1
ATOM 3667 O O . LYS B 1 161 ? 92.911 32.293 74.543 1.00 30.53 161 LYS B O 1
ATOM 3673 N N . ARG B 1 162 ? 93.869 34.324 74.576 1.00 30.26 162 ARG B N 1
ATOM 3674 C CA . ARG B 1 162 ? 94.238 34.301 73.162 1.00 35.70 162 ARG B CA 1
ATOM 3675 C C . ARG B 1 162 ? 94.964 33.015 72.760 1.00 35.61 162 ARG B C 1
ATOM 3676 O O . ARG B 1 162 ? 94.605 32.379 71.771 1.00 35.37 162 ARG B O 1
ATOM 3684 N N . GLU B 1 163 ? 95.971 32.616 73.535 1.00 33.25 163 GLU B N 1
ATOM 3685 C CA . GLU B 1 163 ? 96.758 31.439 73.166 1.00 41.23 163 GLU B CA 1
ATOM 3686 C C . GLU B 1 163 ? 95.937 30.147 73.175 1.00 41.35 163 GLU B C 1
ATOM 3687 O O . GLU B 1 163 ? 96.328 29.159 72.562 1.00 39.25 163 GLU B O 1
ATOM 3693 N N . VAL B 1 164 ? 94.796 30.155 73.860 1.00 31.95 164 VAL B N 1
ATOM 3694 C CA . VAL B 1 164 ? 93.928 28.984 73.879 1.00 30.37 164 VAL B CA 1
ATOM 3695 C C . VAL B 1 164 ? 92.871 29.046 72.768 1.00 32.67 164 VAL B C 1
ATOM 3696 O O . VAL B 1 164 ? 92.542 28.027 72.148 1.00 32.52 164 VAL B O 1
ATOM 3700 N N . ALA B 1 165 ? 92.329 30.234 72.519 1.00 28.17 165 ALA B N 1
ATOM 3701 C CA . ALA B 1 165 ? 91.262 30.376 71.519 1.00 28.90 165 ALA B CA 1
ATOM 3702 C C . ALA B 1 165 ? 91.805 30.408 70.085 1.00 29.63 165 ALA B C 1
ATOM 3703 O O . ALA B 1 165 ? 91.148 29.914 69.156 1.00 30.59 165 ALA B O 1
ATOM 3705 N N . GLU B 1 166 ? 92.989 30.994 69.901 1.00 30.36 166 GLU B N 1
ATOM 3706 C CA . GLU B 1 166 ? 93.531 31.159 68.550 1.00 30.11 166 GLU B CA 1
ATOM 3707 C C . GLU B 1 166 ? 93.732 29.790 67.887 1.00 39.66 166 GLU B C 1
ATOM 3708 O O . GLU B 1 166 ? 94.262 28.865 68.495 1.00 40.83 166 GLU B O 1
ATOM 3714 N N . GLY B 1 167 ? 93.275 29.652 66.647 1.00 39.19 167 GLY B N 1
ATOM 3715 C CA . GLY B 1 167 ? 93.426 28.396 65.939 1.00 35.87 167 GLY B CA 1
ATOM 3716 C C . GLY B 1 167 ? 92.395 27.307 66.212 1.00 42.92 167 GLY B C 1
ATOM 3717 O O . GLY B 1 167 ? 92.474 26.238 65.604 1.00 35.99 167 GLY B O 1
ATOM 3718 N N . VAL B 1 168 ? 91.448 27.544 67.125 1.00 34.44 168 VAL B N 1
ATOM 3719 C CA . VAL B 1 168 ? 90.360 26.588 67.335 1.00 30.38 168 VAL B CA 1
ATOM 3720 C C . VAL B 1 168 ? 89.612 26.403 66.021 1.00 28.10 168 VAL B C 1
ATOM 3721 O O . VAL B 1 168 ? 89.285 27.375 65.346 1.00 27.50 168 VAL B O 1
ATOM 3725 N N . ASP B 1 169 ? 89.357 25.147 65.666 1.00 28.55 169 ASP B N 1
ATOM 3726 C CA . ASP B 1 169 ? 88.778 24.797 64.368 1.00 28.41 169 ASP B CA 1
ATOM 3727 C C . ASP B 1 169 ? 88.249 23.388 64.458 1.00 28.19 169 ASP B C 1
ATOM 3728 O O . ASP B 1 169 ? 88.947 22.424 64.133 1.00 27.74 169 ASP B O 1
ATOM 3733 N N . LEU B 1 170 ? 87.025 23.259 64.940 1.00 26.37 170 LEU B N 1
ATOM 3734 C CA . LEU B 1 170 ? 86.448 21.941 65.118 1.00 20.28 170 LEU B CA 1
ATOM 3735 C C . LEU B 1 170 ? 85.095 21.889 64.443 1.00 26.54 170 LEU B C 1
ATOM 3736 O O . LEU B 1 170 ? 84.521 22.919 64.104 1.00 26.78 170 LEU B O 1
ATOM 3741 N N . MET B 1 171 ? 84.602 20.677 64.248 1.00 24.01 171 MET B N 1
ATOM 3742 C CA . MET B 1 171 ? 83.297 20.458 63.629 1.00 23.52 171 MET B CA 1
ATOM 3743 C C . MET B 1 171 ? 82.518 19.506 64.512 1.00 26.06 171 MET B C 1
ATOM 3744 O O . MET B 1 171 ? 82.985 18.395 64.763 1.00 25.29 171 MET B O 1
ATOM 3749 N N . VAL B 1 172 ? 81.348 19.923 64.999 1.00 23.08 172 VAL B N 1
ATOM 3750 C CA . VAL B 1 172 ? 80.497 18.993 65.737 1.00 25.37 172 VAL B CA 1
ATOM 3751 C C . VAL B 1 172 ? 79.479 18.400 64.775 1.00 29.80 172 VAL B C 1
ATOM 3752 O O . VAL B 1 172 ? 78.689 19.133 64.174 1.00 25.62 172 VAL B O 1
ATOM 3756 N N . VAL B 1 173 ? 79.538 17.079 64.605 1.00 22.06 173 VAL B N 1
ATOM 3757 C CA . VAL B 1 173 ? 78.558 16.346 63.807 1.00 24.43 173 VAL B CA 1
ATOM 3758 C C . VAL B 1 173 ? 77.575 15.734 64.792 1.00 25.88 173 VAL B C 1
ATOM 3759 O O . VAL B 1 173 ? 77.927 14.823 65.553 1.00 26.11 173 VAL B O 1
ATOM 3763 N N . ARG B 1 174 ? 76.349 16.259 64.779 1.00 24.63 174 ARG B N 1
ATOM 3764 C CA . ARG B 1 174 ? 75.339 15.921 65.774 1.00 23.21 174 ARG B CA 1
ATOM 3765 C C . ARG B 1 174 ? 74.162 15.217 65.113 1.00 24.94 174 ARG B C 1
ATOM 3766 O O . ARG B 1 174 ? 73.621 15.699 64.105 1.00 24.70 174 ARG B O 1
ATOM 3774 N N . GLU B 1 175 ? 73.783 14.060 65.654 1.00 20.62 175 GLU B N 1
ATOM 3775 C CA . GLU B 1 175 ? 72.587 13.356 65.168 1.00 24.44 175 GLU B CA 1
ATOM 3776 C C . GLU B 1 175 ? 71.392 14.280 65.364 1.00 25.23 175 GLU B C 1
ATOM 3777 O O . GLU B 1 175 ? 71.209 14.803 66.449 1.00 26.14 175 GLU B O 1
ATOM 3783 N N . LEU B 1 176 ? 70.586 14.520 64.333 1.00 28.28 176 LEU B N 1
ATOM 3784 C CA . LEU B 1 176 ? 69.644 15.637 64.410 1.00 21.75 176 LEU B CA 1
ATOM 3785 C C . LEU B 1 176 ? 68.169 15.249 64.553 1.00 23.66 176 LEU B C 1
ATOM 3786 O O . LEU B 1 176 ? 67.368 16.041 65.046 1.00 26.92 176 LEU B O 1
ATOM 3791 N N . THR B 1 177 ? 67.804 14.044 64.132 1.00 23.68 177 THR B N 1
ATOM 3792 C CA . THR B 1 177 ? 66.380 13.732 64.032 1.00 25.06 177 THR B CA 1
ATOM 3793 C C . THR B 1 177 ? 65.920 12.593 64.942 1.00 25.51 177 THR B C 1
ATOM 3794 O O . THR B 1 177 ? 64.758 12.187 64.883 1.00 26.07 177 THR B O 1
ATOM 3798 N N . GLY B 1 178 ? 66.808 12.101 65.802 1.00 24.80 178 GLY B N 1
ATOM 3799 C CA . GLY B 1 178 ? 66.440 11.035 66.716 1.00 28.53 178 GLY B CA 1
ATOM 3800 C C . GLY B 1 178 ? 66.834 11.290 68.164 1.00 25.96 178 GLY B C 1
ATOM 3801 O O . GLY B 1 178 ? 67.011 12.437 68.594 1.00 27.61 178 GLY B O 1
ATOM 3802 N N . GLY B 1 179 ? 66.969 10.206 68.919 1.00 29.64 179 GLY B N 1
ATOM 3803 C CA . GLY B 1 179 ? 67.352 10.293 70.317 1.00 27.80 179 GLY B CA 1
ATOM 3804 C C . GLY B 1 179 ? 66.240 10.772 71.230 1.00 25.66 179 GLY B C 1
ATOM 3805 O O . GLY B 1 179 ? 65.072 10.837 70.836 1.00 27.03 179 GLY B O 1
ATOM 3806 N N . ILE B 1 180 ? 66.613 11.130 72.456 1.00 25.40 180 ILE B N 1
ATOM 3807 C CA . ILE B 1 180 ? 65.637 11.383 73.520 1.00 25.54 180 ILE B CA 1
ATOM 3808 C C . ILE B 1 180 ? 64.644 12.519 73.208 1.00 27.96 180 ILE B C 1
ATOM 3809 O O . ILE B 1 180 ? 63.504 12.485 73.681 1.00 28.04 180 ILE B O 1
ATOM 3814 N N . TYR B 1 181 ? 65.038 13.496 72.382 1.00 23.88 181 TYR B N 1
ATOM 3815 C CA . TYR B 1 181 ? 64.099 14.561 71.989 1.00 24.81 181 TYR B CA 1
ATOM 3816 C C . TYR B 1 181 ? 62.871 14.010 71.267 1.00 26.14 181 TYR B C 1
ATOM 3817 O O . TYR B 1 181 ? 61.803 14.638 71.265 1.00 28.17 181 TYR B O 1
ATOM 3826 N N . PHE B 1 182 ? 63.031 12.842 70.646 1.00 23.69 182 PHE B N 1
ATOM 3827 C CA . PHE B 1 182 ? 61.954 12.251 69.857 1.00 25.05 182 PHE B CA 1
ATOM 3828 C C . PHE B 1 182 ? 61.563 10.861 70.360 1.00 31.85 182 PHE B C 1
ATOM 3829 O O . PHE B 1 182 ? 60.661 10.226 69.817 1.00 30.23 182 PHE B O 1
ATOM 3837 N N . GLY B 1 183 ? 62.226 10.405 71.417 1.00 28.74 183 GLY B N 1
ATOM 3838 C CA . GLY B 1 183 ? 62.072 9.041 71.882 1.00 26.20 183 GLY B CA 1
ATOM 3839 C C . GLY B 1 183 ? 60.745 8.693 72.536 1.00 29.21 183 GLY B C 1
ATOM 3840 O O . GLY B 1 183 ? 60.161 9.500 73.278 1.00 31.13 183 GLY B O 1
ATOM 3841 N N . GLU B 1 184 ? 60.277 7.473 72.269 1.00 30.38 184 GLU B N 1
ATOM 3842 C CA . GLU B 1 184 ? 59.088 6.925 72.925 1.00 34.59 184 GLU B CA 1
ATOM 3843 C C . GLU B 1 184 ? 59.464 5.721 73.795 1.00 34.51 184 GLU B C 1
ATOM 3844 O O . GLU B 1 184 ? 60.343 4.949 73.431 1.00 35.63 184 GLU B O 1
ATOM 3850 N N . PRO B 1 185 ? 58.782 5.534 74.935 1.00 34.34 185 PRO B N 1
ATOM 3851 C CA . PRO B 1 185 ? 57.675 6.332 75.474 1.00 37.16 185 PRO B CA 1
ATOM 3852 C C . PRO B 1 185 ? 58.125 7.599 76.199 1.00 31.02 185 PRO B C 1
ATOM 3853 O O . PRO B 1 185 ? 59.309 7.769 76.511 1.00 28.34 185 PRO B O 1
ATOM 3857 N N . ARG B 1 186 ? 57.164 8.478 76.466 1.00 31.58 186 ARG B N 1
ATOM 3858 C CA . ARG B 1 186 ? 57.441 9.763 77.098 1.00 29.94 186 ARG B CA 1
ATOM 3859 C C . ARG B 1 186 ? 56.155 10.302 77.699 1.00 33.43 186 ARG B C 1
ATOM 3860 O O . ARG B 1 186 ? 55.066 9.974 77.235 1.00 36.34 186 ARG B O 1
ATOM 3868 N N . GLY B 1 187 ? 56.265 11.122 78.737 1.00 33.21 187 GLY B N 1
ATOM 3869 C CA . GLY B 1 187 ? 55.071 11.718 79.301 1.00 32.45 187 GLY B CA 1
ATOM 3870 C C . GLY B 1 187 ? 55.222 12.130 80.746 1.00 35.11 187 GLY B C 1
ATOM 3871 O O . GLY B 1 187 ? 56.283 11.980 81.361 1.00 29.99 187 GLY B O 1
ATOM 3872 N N . ILE B 1 188 ? 54.154 12.710 81.262 1.00 30.72 188 ILE B N 1
ATOM 3873 C CA . ILE B 1 188 ? 53.980 12.890 82.692 1.00 34.02 188 ILE B CA 1
ATOM 3874 C C . ILE B 1 188 ? 52.760 12.093 83.101 1.00 40.99 188 ILE B C 1
ATOM 3875 O O . ILE B 1 188 ? 51.643 12.399 82.690 1.00 38.68 188 ILE B O 1
ATOM 3880 N N . LYS B 1 189 ? 52.978 11.049 83.895 1.00 39.52 189 LYS B N 1
ATOM 3881 C CA . LYS B 1 189 ? 51.883 10.202 84.345 1.00 40.12 189 LYS B CA 1
ATOM 3882 C C . LYS B 1 189 ? 51.693 10.342 85.849 1.00 48.37 189 LYS B C 1
ATOM 3883 O O . LYS B 1 189 ? 52.600 10.771 86.567 1.00 44.05 189 LYS B O 1
ATOM 3889 N N . THR B 1 190 ? 50.507 9.983 86.321 1.00 46.11 190 THR B N 1
ATOM 3890 C CA . THR B 1 190 ? 50.239 9.927 87.744 1.00 48.24 190 THR B CA 1
ATOM 3891 C C . THR B 1 190 ? 50.207 8.473 88.183 1.00 58.37 190 THR B C 1
ATOM 3892 O O . THR B 1 190 ? 49.371 7.706 87.700 1.00 58.01 190 THR B O 1
ATOM 3896 N N . ASN B 1 191 ? 51.113 8.082 89.079 1.00 56.69 191 ASN B N 1
ATOM 3897 C CA . ASN B 1 191 ? 51.089 6.714 89.594 1.00 62.59 191 ASN B CA 1
ATOM 3898 C C . ASN B 1 191 ? 49.991 6.582 90.649 1.00 64.24 191 ASN B C 1
ATOM 3899 O O . ASN B 1 191 ? 49.252 7.536 90.892 1.00 65.86 191 ASN B O 1
ATOM 3904 N N . GLU B 1 192 ? 49.868 5.409 91.263 1.00 74.21 192 GLU B N 1
ATOM 3905 C CA . GLU B 1 192 ? 48.717 5.145 92.125 1.00 82.67 192 GLU B CA 1
ATOM 3906 C C . GLU B 1 192 ? 48.637 6.087 93.325 1.00 84.41 192 GLU B C 1
ATOM 3907 O O . GLU B 1 192 ? 47.538 6.435 93.772 1.00 84.12 192 GLU B O 1
ATOM 3913 N N . ASN B 1 193 ? 49.795 6.512 93.827 1.00 81.68 193 ASN B N 1
ATOM 3914 C CA . ASN B 1 193 ? 49.853 7.381 94.998 1.00 80.62 193 ASN B CA 1
ATOM 3915 C C . ASN B 1 193 ? 49.342 8.794 94.725 1.00 74.85 193 ASN B C 1
ATOM 3916 O O . ASN B 1 193 ? 49.148 9.580 95.652 1.00 69.47 193 ASN B O 1
ATOM 3921 N N . GLY B 1 194 ? 49.118 9.112 93.454 1.00 61.51 194 GLY B N 1
ATOM 3922 C CA . GLY B 1 194 ? 48.657 10.437 93.084 1.00 63.22 194 GLY B CA 1
ATOM 3923 C C . GLY B 1 194 ? 49.836 11.349 92.812 1.00 56.38 194 GLY B C 1
ATOM 3924 O O . GLY B 1 194 ? 49.685 12.556 92.637 1.00 65.59 194 GLY B O 1
ATOM 3925 N N . GLU B 1 195 ? 51.021 10.752 92.771 1.00 49.29 195 GLU B N 1
ATOM 3926 C CA . GLU B 1 195 ? 52.255 11.484 92.523 1.00 40.71 195 GLU B CA 1
ATOM 3927 C C . GLU B 1 195 ? 52.624 11.458 91.040 1.00 38.45 195 GLU B C 1
ATOM 3928 O O . GLU B 1 195 ? 52.554 10.413 90.395 1.00 41.46 195 GLU B O 1
ATOM 3934 N N . GLU B 1 196 ? 53.021 12.603 90.500 1.00 33.40 196 GLU B N 1
ATOM 3935 C CA . GLU B 1 196 ? 53.439 12.655 89.099 1.00 32.04 196 GLU B CA 1
ATOM 3936 C C . GLU B 1 196 ? 54.849 12.134 88.884 1.00 36.06 196 GLU B C 1
ATOM 3937 O O . GLU B 1 196 ? 55.732 12.295 89.719 1.00 36.74 196 GLU B O 1
ATOM 3943 N N . VAL B 1 197 ? 55.034 11.495 87.739 1.00 31.49 197 VAL B N 1
ATOM 3944 C CA . VAL B 1 197 ? 56.308 10.956 87.312 1.00 30.90 197 VAL B CA 1
ATOM 3945 C C . VAL B 1 197 ? 56.537 11.404 85.875 1.00 33.91 197 VAL B C 1
ATOM 3946 O O . VAL B 1 197 ? 55.691 11.176 85.024 1.00 36.85 197 VAL B O 1
ATOM 3950 N N . GLY B 1 198 ? 57.666 12.061 85.621 1.00 27.10 198 GLY B N 1
ATOM 3951 C CA . GLY B 1 198 ? 57.990 12.545 84.289 1.00 25.58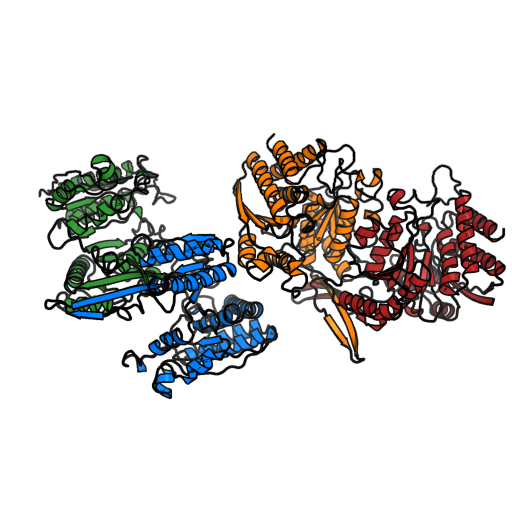 198 GLY B CA 1
ATOM 3952 C C . GLY B 1 198 ? 59.066 11.677 83.686 1.00 29.37 198 GLY B C 1
ATOM 3953 O O . GLY B 1 198 ? 60.023 11.310 84.369 1.00 30.68 198 GLY B O 1
ATOM 3954 N N . PHE B 1 199 ? 58.931 11.347 82.407 1.00 28.71 199 PHE B N 1
ATOM 3955 C CA . PHE B 1 199 ? 59.894 10.439 81.803 1.00 25.34 199 PHE B CA 1
ATOM 3956 C C . PHE B 1 199 ? 60.094 10.647 80.308 1.00 30.22 199 PHE B C 1
ATOM 3957 O O . PHE B 1 199 ? 59.214 11.133 79.601 1.00 26.96 199 PHE B O 1
ATOM 3965 N N . ASN B 1 200 ? 61.287 10.275 79.860 1.00 27.97 200 ASN B N 1
ATOM 3966 C CA . ASN B 1 200 ? 61.680 10.353 78.460 1.00 29.94 200 ASN B CA 1
ATOM 3967 C C . ASN B 1 200 ? 62.596 9.197 78.165 1.00 29.14 200 ASN B C 1
ATOM 3968 O O . ASN B 1 200 ? 63.198 8.637 79.081 1.00 28.63 200 ASN B O 1
ATOM 3973 N N . THR B 1 201 ? 62.732 8.869 76.885 1.00 27.84 201 THR B N 1
ATOM 3974 C CA . THR B 1 201 ? 63.479 7.696 76.462 1.00 29.20 201 THR B CA 1
ATOM 3975 C C . THR B 1 201 ? 64.560 8.054 75.463 1.00 29.89 201 THR B C 1
ATOM 3976 O O . THR B 1 201 ? 64.265 8.483 74.357 1.00 27.56 201 THR B O 1
ATOM 3980 N N . GLU B 1 202 ? 65.816 7.912 75.868 1.00 26.43 202 GLU B N 1
ATOM 3981 C CA . GLU B 1 202 ? 66.922 8.010 74.944 1.00 22.11 202 GLU B CA 1
ATOM 3982 C C . GLU B 1 202 ? 67.003 6.671 74.233 1.00 29.00 202 GLU B C 1
ATOM 3983 O O . GLU B 1 202 ? 67.144 5.641 74.877 1.00 31.14 202 GLU B O 1
ATOM 3989 N N . VAL B 1 203 ? 66.864 6.673 72.914 1.00 26.53 203 VAL B N 1
ATOM 3990 C CA . VAL B 1 203 ? 66.862 5.423 72.175 1.00 27.42 203 VAL B CA 1
ATOM 3991 C C . VAL B 1 203 ? 67.404 5.648 70.767 1.00 33.32 203 VAL B C 1
ATOM 3992 O O . VAL B 1 203 ? 67.038 6.618 70.088 1.00 26.33 203 VAL B O 1
ATOM 3996 N N . TYR B 1 204 ? 68.304 4.760 70.353 1.00 27.19 204 TYR B N 1
ATOM 3997 C CA . TYR B 1 204 ? 68.793 4.714 68.981 1.00 26.51 204 TYR B CA 1
ATOM 3998 C C . TYR B 1 204 ? 68.821 3.272 68.494 1.00 30.66 204 TYR B C 1
ATOM 3999 O O . TYR B 1 204 ? 69.236 2.370 69.226 1.00 28.01 204 TYR B O 1
ATOM 4008 N N . ALA B 1 205 ? 68.394 3.070 67.252 1.00 31.48 205 ALA B N 1
ATOM 4009 C CA . ALA B 1 205 ? 68.577 1.802 66.565 1.00 32.32 205 ALA B CA 1
ATOM 4010 C C . ALA B 1 205 ? 69.929 1.837 65.861 1.00 29.14 205 ALA B C 1
ATOM 4011 O O . ALA B 1 205 ? 70.411 2.907 65.516 1.00 28.30 205 ALA B O 1
ATOM 4013 N N . ALA B 1 206 ? 70.526 0.672 65.629 1.00 30.26 206 ALA B N 1
ATOM 4014 C CA . ALA B 1 206 ? 71.859 0.601 65.026 1.00 31.93 206 ALA B CA 1
ATOM 4015 C C . ALA B 1 206 ? 71.978 1.404 63.720 1.00 35.12 206 ALA B C 1
ATOM 4016 O O . ALA B 1 206 ? 72.971 2.103 63.508 1.00 30.68 206 ALA B O 1
ATOM 4018 N N . HIS B 1 207 ? 70.968 1.329 62.856 1.00 32.02 207 HIS B N 1
ATOM 4019 C CA . HIS B 1 207 ? 71.074 1.999 61.558 1.00 32.29 207 HIS B CA 1
ATOM 4020 C C . HIS B 1 207 ? 71.078 3.524 61.705 1.00 33.51 207 HIS B C 1
ATOM 4021 O O . HIS B 1 207 ? 71.620 4.224 60.854 1.00 30.80 207 HIS B O 1
ATOM 4028 N N . GLU B 1 208 ? 70.482 4.037 62.781 1.00 27.65 208 GLU B N 1
ATOM 4029 C CA . GLU B 1 208 ? 70.512 5.471 63.038 1.00 29.48 208 GLU B CA 1
ATOM 4030 C C . GLU B 1 208 ? 71.907 5.916 63.445 1.00 28.27 208 GLU B C 1
ATOM 4031 O O . GLU B 1 208 ? 72.360 7.000 63.085 1.00 24.61 208 GLU B O 1
ATOM 4037 N N . ILE B 1 209 ? 72.568 5.084 64.241 1.00 25.09 209 ILE B N 1
ATOM 4038 C CA . ILE B 1 209 ? 73.935 5.375 64.657 1.00 26.31 209 ILE B CA 1
ATOM 4039 C C . ILE B 1 209 ? 74.891 5.274 63.459 1.00 24.65 209 ILE B C 1
ATOM 4040 O O . ILE B 1 209 ? 75.744 6.140 63.257 1.00 28.19 209 ILE B O 1
ATOM 4045 N N . ASP B 1 210 ? 74.742 4.218 62.669 1.00 23.79 210 ASP B N 1
ATOM 4046 C CA . ASP B 1 210 ? 75.619 4.009 61.516 1.00 24.95 210 ASP B CA 1
ATOM 4047 C C . ASP B 1 210 ? 75.626 5.207 60.568 1.00 31.79 210 ASP B C 1
ATOM 4048 O O . ASP B 1 210 ? 76.678 5.645 60.122 1.00 30.17 210 ASP B O 1
ATOM 4053 N N . ARG B 1 211 ? 74.448 5.733 60.248 1.00 27.55 211 ARG B N 1
ATOM 4054 C CA . ARG B 1 211 ? 74.378 6.736 59.196 1.00 28.57 211 ARG B CA 1
ATOM 4055 C C . ARG B 1 211 ? 74.978 8.074 59.660 1.00 29.73 211 ARG B C 1
ATOM 4056 O O . ARG B 1 211 ? 75.655 8.742 58.876 1.00 27.65 211 ARG B O 1
ATOM 4064 N N . ILE B 1 212 ? 74.752 8.463 60.918 1.00 27.09 212 ILE B N 1
ATOM 4065 C CA . ILE B 1 212 ? 75.365 9.693 61.429 1.00 26.17 212 ILE B CA 1
ATOM 4066 C C . ILE B 1 212 ? 76.881 9.500 61.548 1.00 28.84 212 ILE B C 1
ATOM 4067 O O . ILE B 1 212 ? 77.652 10.412 61.240 1.00 26.67 212 ILE B O 1
ATOM 4072 N N . ALA B 1 213 ? 77.317 8.313 61.966 1.00 23.08 213 ALA B N 1
ATOM 4073 C CA . ALA B 1 213 ? 78.757 8.039 62.052 1.00 26.48 213 ALA B CA 1
ATOM 4074 C C . ALA B 1 213 ? 79.439 8.114 60.672 1.00 29.99 213 ALA B C 1
ATOM 4075 O O . ALA B 1 213 ? 80.519 8.698 60.547 1.00 26.33 213 ALA B O 1
ATOM 4077 N N . ARG B 1 214 ? 78.826 7.503 59.657 1.00 30.05 214 ARG B N 1
ATOM 4078 C CA . ARG B 1 214 ? 79.362 7.565 58.288 1.00 31.73 214 ARG B CA 1
ATOM 4079 C C . ARG B 1 214 ? 79.515 9.004 57.798 1.00 32.53 214 ARG B C 1
ATOM 4080 O O . ARG B 1 214 ? 80.526 9.352 57.184 1.00 28.70 214 ARG B O 1
ATOM 4088 N N . VAL B 1 215 ? 78.512 9.840 58.050 1.00 26.22 215 VAL B N 1
ATOM 4089 C CA . VAL B 1 215 ? 78.646 11.244 57.673 1.00 28.70 215 VAL B CA 1
ATOM 4090 C C . VAL B 1 215 ? 79.833 11.872 58.415 1.00 23.42 215 VAL B C 1
ATOM 4091 O O . VAL B 1 215 ? 80.607 12.623 57.831 1.00 25.91 215 VAL B O 1
ATOM 4095 N N . ALA B 1 216 ? 79.992 11.530 59.690 1.00 24.02 216 ALA B N 1
ATOM 4096 C CA . ALA B 1 216 ? 81.099 12.069 60.475 1.00 25.35 216 ALA B CA 1
ATOM 4097 C C . ALA B 1 216 ? 82.463 11.620 59.942 1.00 27.44 216 ALA B C 1
ATOM 4098 O O . ALA B 1 216 ? 83.386 12.425 59.874 1.00 26.89 216 ALA B O 1
ATOM 4100 N N . PHE B 1 217 ? 82.599 10.344 59.579 1.00 27.21 217 PHE B N 1
ATOM 4101 C CA . PHE B 1 217 ? 83.844 9.863 58.963 1.00 29.97 217 PHE B CA 1
ATOM 4102 C C . PHE B 1 217 ? 84.113 10.601 57.646 1.00 32.18 217 PHE B C 1
ATOM 4103 O O . PHE B 1 217 ? 85.233 11.036 57.380 1.00 27.85 217 PHE B O 1
ATOM 4111 N N . GLU B 1 218 ? 83.080 10.748 56.826 1.00 27.43 218 GLU B N 1
ATOM 4112 C CA . GLU B 1 218 ? 83.236 11.445 55.544 1.00 28.64 218 GLU B CA 1
ATOM 4113 C C . GLU B 1 218 ? 83.605 12.910 55.755 1.00 26.84 218 GLU B C 1
ATOM 4114 O O . GLU B 1 218 ? 84.321 13.511 54.944 1.00 30.95 218 GLU B O 1
ATOM 4120 N N . THR B 1 219 ? 83.112 13.483 56.846 1.00 27.02 219 THR B N 1
ATOM 4121 C CA . THR B 1 219 ? 83.366 14.888 57.152 1.00 26.86 219 THR B CA 1
ATOM 4122 C C . THR B 1 219 ? 84.811 15.075 57.636 1.00 27.60 219 THR B C 1
ATOM 4123 O O . THR B 1 219 ? 85.483 16.034 57.252 1.00 28.24 219 THR B O 1
ATOM 4127 N N . ALA B 1 220 ? 85.297 14.151 58.461 1.00 27.78 220 ALA B N 1
ATOM 4128 C CA . ALA B 1 220 ? 86.707 14.189 58.884 1.00 28.49 220 ALA B CA 1
ATOM 4129 C C . ALA B 1 220 ? 87.656 14.082 57.690 1.00 27.60 220 ALA B C 1
ATOM 4130 O O . ALA B 1 220 ? 88.740 14.671 57.686 1.00 29.36 220 ALA B O 1
ATOM 4132 N N . ARG B 1 221 ? 87.249 13.336 56.670 1.00 26.91 221 ARG B N 1
ATOM 4133 C CA . ARG B 1 221 ? 88.060 13.214 55.458 1.00 29.22 221 ARG B CA 1
ATOM 4134 C C . ARG B 1 221 ? 88.183 14.532 54.701 1.00 31.76 221 ARG B C 1
ATOM 4135 O O . ARG B 1 221 ? 89.126 14.728 53.929 1.00 32.44 221 ARG B O 1
ATOM 4143 N N . LYS B 1 222 ? 87.213 15.414 54.908 1.00 29.30 222 LYS B N 1
ATOM 4144 C CA . LYS B 1 222 ? 87.193 16.723 54.258 1.00 29.72 222 LYS B CA 1
ATOM 4145 C C . LYS B 1 222 ? 87.889 17.772 55.116 1.00 30.45 222 LYS B C 1
ATOM 4146 O O . LYS B 1 222 ? 87.937 18.948 54.755 1.00 30.49 222 LYS B O 1
ATOM 4152 N N . ARG B 1 223 ? 88.416 17.334 56.256 1.00 28.28 223 ARG B N 1
ATOM 4153 C CA . ARG B 1 223 ? 89.020 18.244 57.219 1.00 30.63 223 ARG B CA 1
ATOM 4154 C C . ARG B 1 223 ? 90.446 17.805 57.561 1.00 28.39 223 ARG B C 1
ATOM 4155 O O . ARG B 1 223 ? 91.354 17.979 56.739 1.00 31.68 223 ARG B O 1
ATOM 4163 N N . ARG B 1 224 ? 90.660 17.231 58.746 1.00 26.19 224 ARG B N 1
ATOM 4164 C CA . ARG B 1 224 ? 92.029 16.879 59.123 1.00 29.79 224 ARG B CA 1
ATOM 4165 C C . ARG B 1 224 ? 92.172 15.401 59.452 1.00 31.39 224 ARG B C 1
ATOM 4166 O O . ARG B 1 224 ? 93.214 14.971 59.946 1.00 28.86 224 ARG B O 1
ATOM 4174 N N . GLY B 1 225 ? 91.116 14.634 59.205 1.00 24.24 225 GLY B N 1
ATOM 4175 C CA . GLY B 1 225 ? 91.181 13.186 59.304 1.00 30.01 225 GLY B CA 1
ATOM 4176 C C . GLY B 1 225 ? 91.149 12.646 60.721 1.00 27.48 225 GLY B C 1
ATOM 4177 O O . GLY B 1 225 ? 91.585 11.524 60.973 1.00 29.08 225 GLY B O 1
ATOM 4178 N N . LYS B 1 226 ? 90.647 13.440 61.662 1.00 25.58 226 LYS B N 1
ATOM 4179 C CA . LYS B 1 226 ? 90.566 12.982 63.053 1.00 26.13 226 LYS B CA 1
ATOM 4180 C C . LYS B 1 226 ? 89.136 13.071 63.540 1.00 31.05 226 LYS B C 1
ATOM 4181 O O . LYS B 1 226 ? 88.506 14.117 63.434 1.00 25.27 226 LYS B O 1
ATOM 4187 N N . LEU B 1 227 ? 88.626 11.965 64.075 1.00 29.72 227 LEU B N 1
ATOM 4188 C CA . LEU B 1 227 ? 87.238 11.910 64.532 1.00 29.06 227 LEU B CA 1
ATOM 4189 C C . LEU B 1 227 ? 87.192 11.463 65.981 1.00 27.90 227 LEU B C 1
ATOM 4190 O O . LEU B 1 227 ? 87.773 10.435 66.328 1.00 27.92 227 LEU B O 1
ATOM 4195 N N . CYS B 1 228 ? 86.508 12.240 66.816 1.00 22.36 228 CYS B N 1
ATOM 4196 C CA . CYS B 1 228 ? 86.332 11.883 68.211 1.00 22.74 228 CYS B CA 1
ATOM 4197 C C . CYS B 1 228 ? 84.848 11.599 68.456 1.00 23.92 228 CYS B C 1
ATOM 4198 O O . CYS B 1 228 ? 84.006 12.488 68.309 1.00 23.31 228 CYS B O 1
ATOM 4201 N N . SER B 1 229 ? 84.523 10.356 68.789 1.00 23.71 229 SER B N 1
ATOM 4202 C CA . SER B 1 229 ? 83.138 9.977 69.041 1.00 23.93 229 SER B CA 1
ATOM 4203 C C . SER B 1 229 ? 82.872 10.140 70.534 1.00 24.73 229 SER B C 1
ATOM 4204 O O . SER B 1 229 ? 83.611 9.602 71.353 1.00 24.55 229 SER B O 1
ATOM 4207 N N . VAL B 1 230 ? 81.841 10.902 70.883 1.00 23.77 230 VAL B N 1
ATOM 4208 C CA A VAL B 1 230 ? 81.561 11.310 72.261 0.83 22.78 230 VAL B CA 1
ATOM 4209 C CA B VAL B 1 230 ? 81.631 11.164 72.298 0.17 23.91 230 VAL B CA 1
ATOM 4210 C C . VAL B 1 230 ? 80.263 10.695 72.786 1.00 23.83 230 VAL B C 1
ATOM 4211 O O . VAL B 1 230 ? 79.219 10.853 72.145 1.00 22.52 230 VAL B O 1
ATOM 4218 N N . ASP B 1 231 ? 80.310 10.027 73.934 1.00 23.72 231 ASP B N 1
ATOM 4219 C CA . ASP B 1 231 ? 79.147 9.293 74.421 1.00 22.40 231 ASP B CA 1
ATOM 4220 C C . ASP B 1 231 ? 79.214 9.166 75.939 1.00 22.47 231 ASP B C 1
ATOM 4221 O O . ASP B 1 231 ? 80.097 9.748 76.564 1.00 24.11 231 ASP B O 1
ATOM 4226 N N . MET B 1 232 ? 78.303 8.386 76.521 1.00 24.02 232 MET B N 1
ATOM 4227 C CA A MET B 1 232 ? 78.407 8.044 77.939 0.55 24.14 232 MET B CA 1
ATOM 4228 C CA B MET B 1 232 ? 78.361 8.041 77.935 0.45 25.24 232 MET B CA 1
ATOM 4229 C C . MET B 1 232 ? 78.394 6.532 78.120 1.00 24.74 232 MET B C 1
ATOM 4230 O O . MET B 1 232 ? 77.626 5.994 78.915 1.00 25.70 232 MET B O 1
ATOM 4239 N N . ALA B 1 233 ? 79.271 5.857 77.377 1.00 23.75 233 ALA B N 1
ATOM 4240 C CA . ALA B 1 233 ? 79.300 4.392 77.348 1.00 26.05 233 ALA B CA 1
ATOM 4241 C C . ALA B 1 233 ? 79.674 3.760 78.691 1.00 26.86 233 ALA B C 1
ATOM 4242 O O . ALA B 1 233 ? 79.515 2.554 78.882 1.00 28.76 233 ALA B O 1
ATOM 4244 N N . ASN B 1 234 ? 80.156 4.558 79.630 1.00 27.46 234 ASN B N 1
ATOM 4245 C CA . ASN B 1 234 ? 80.436 4.006 80.956 1.00 33.13 234 ASN B CA 1
ATOM 4246 C C . ASN B 1 234 ? 79.172 3.787 81.786 1.00 36.11 234 ASN B C 1
ATOM 4247 O O . ASN B 1 234 ? 79.224 3.132 82.828 1.00 31.28 234 ASN B O 1
ATOM 4252 N N . VAL B 1 235 ? 78.038 4.331 81.348 1.00 28.13 235 VAL B N 1
ATOM 4253 C CA . VAL B 1 235 ? 76.821 4.177 82.142 1.00 28.47 235 VAL B CA 1
ATOM 4254 C C . VAL B 1 235 ? 75.547 3.907 81.315 1.00 30.32 235 VAL B C 1
ATOM 4255 O O . VAL B 1 235 ? 74.657 3.182 81.773 1.00 29.10 235 VAL B O 1
ATOM 4259 N N . LEU B 1 236 ? 75.457 4.448 80.100 1.00 25.43 236 LEU B N 1
ATOM 4260 C CA . LEU B 1 236 ? 74.224 4.305 79.317 1.00 27.00 236 LEU B CA 1
ATOM 4261 C C . LEU B 1 236 ? 74.329 3.219 78.248 1.00 30.45 236 LEU B C 1
ATOM 4262 O O . LEU B 1 236 ? 75.210 3.275 77.385 1.00 27.58 236 LEU B O 1
ATOM 4267 N N . GLU B 1 237 ? 73.407 2.260 78.294 1.00 24.32 237 GLU B N 1
ATOM 4268 C CA . GLU B 1 237 ? 73.315 1.217 77.272 1.00 25.78 237 GLU B CA 1
ATOM 4269 C C . GLU B 1 237 ? 73.199 1.814 75.875 1.00 30.30 237 GLU B C 1
ATOM 4270 O O . GLU B 1 237 ? 73.784 1.287 74.933 1.00 30.33 237 GLU B O 1
ATOM 4276 N N . ALA B 1 238 ? 72.439 2.901 75.737 1.00 27.14 238 ALA B N 1
ATOM 4277 C CA . ALA B 1 238 ? 72.306 3.566 74.432 1.00 29.26 238 ALA B CA 1
ATOM 4278 C C . ALA B 1 238 ? 73.671 4.045 73.926 1.00 28.10 238 ALA B C 1
ATOM 4279 O O . ALA B 1 238 ? 73.949 4.015 72.726 1.00 28.68 238 ALA B O 1
ATOM 4281 N N . SER B 1 239 ? 74.527 4.464 74.853 1.00 25.98 239 SER B N 1
ATOM 4282 C CA . SER B 1 239 ? 75.887 4.893 74.510 1.00 26.85 239 SER B CA 1
ATOM 4283 C C . SER B 1 239 ? 76.824 3.701 74.266 1.00 26.53 239 SER B C 1
ATOM 4284 O O . SER B 1 239 ? 77.745 3.782 73.451 1.00 27.18 239 SER B O 1
ATOM 4287 N N . ILE B 1 240 ? 76.606 2.598 74.978 1.00 24.54 240 ILE B N 1
ATOM 4288 C CA . ILE B 1 240 ? 77.346 1.374 74.690 1.00 26.12 240 ILE B CA 1
ATOM 4289 C C . ILE B 1 240 ? 77.102 0.933 73.245 1.00 29.69 240 ILE B C 1
ATOM 4290 O O . ILE B 1 240 ? 78.034 0.535 72.533 1.00 27.08 240 ILE B O 1
ATOM 4295 N N . LEU B 1 241 ? 75.853 1.013 72.798 1.00 29.14 241 LEU B N 1
ATOM 4296 C CA . LEU B 1 241 ? 75.539 0.628 71.425 1.00 27.21 241 LEU B CA 1
ATOM 4297 C C . LEU B 1 241 ? 76.130 1.639 70.450 1.00 25.62 241 LEU B C 1
ATOM 4298 O O . LEU B 1 241 ? 76.642 1.263 69.392 1.00 26.66 241 LEU B O 1
ATOM 4303 N N . TRP B 1 242 ? 76.030 2.919 70.798 1.00 24.68 242 TRP B N 1
ATOM 4304 C CA . TRP B 1 242 ? 76.661 3.984 70.016 1.00 25.12 242 TRP B CA 1
ATOM 4305 C C . TRP B 1 242 ? 78.125 3.649 69.762 1.00 27.33 242 TRP B C 1
ATOM 4306 O O . TRP B 1 242 ? 78.575 3.577 68.609 1.00 29.15 242 TRP B O 1
ATOM 4317 N N . ARG B 1 243 ? 78.865 3.439 70.851 1.00 25.32 243 ARG B N 1
ATOM 4318 C CA . ARG B 1 243 ? 80.299 3.197 70.752 1.00 26.62 243 ARG B CA 1
ATOM 4319 C C . ARG B 1 243 ? 80.598 1.902 69.990 1.00 30.60 243 ARG B C 1
ATOM 4320 O O . ARG B 1 243 ? 81.547 1.847 69.213 1.00 32.38 243 ARG B O 1
ATOM 4328 N N . LYS B 1 244 ? 79.780 0.873 70.185 1.00 28.07 244 LYS B N 1
ATOM 4329 C CA . LYS B 1 244 ? 79.971 -0.368 69.436 1.00 28.07 244 LYS B CA 1
ATOM 4330 C C . LYS B 1 244 ? 79.822 -0.180 67.908 1.00 33.71 244 LYS B C 1
ATOM 4331 O O . LYS B 1 244 ? 80.627 -0.703 67.125 1.00 29.51 244 LYS B O 1
ATOM 4337 N N . ARG B 1 245 ? 78.797 0.549 67.478 1.00 27.90 245 ARG B N 1
ATOM 4338 C CA . ARG B 1 245 ? 78.601 0.756 66.044 1.00 26.46 245 ARG B CA 1
ATOM 4339 C C . ARG B 1 245 ? 79.703 1.635 65.449 1.00 29.11 245 ARG B C 1
ATOM 4340 O O . ARG B 1 245 ? 80.195 1.365 64.349 1.00 31.27 245 ARG B O 1
ATOM 4348 N N . VAL B 1 246 ? 80.088 2.689 66.160 1.00 31.42 246 VAL B N 1
ATOM 4349 C CA . VAL B 1 246 ? 81.115 3.595 65.640 1.00 31.59 246 VAL B CA 1
ATOM 4350 C C . VAL B 1 246 ? 82.442 2.849 65.550 1.00 31.09 246 VAL B C 1
ATOM 4351 O O . VAL B 1 246 ? 83.133 2.920 64.538 1.00 31.61 246 VAL B O 1
ATOM 4355 N N . THR B 1 247 ? 82.779 2.101 66.595 1.00 27.06 247 THR B N 1
ATOM 4356 C CA . THR B 1 247 ? 83.996 1.301 66.597 1.00 30.08 247 THR B CA 1
ATOM 4357 C C . THR B 1 247 ? 84.027 0.310 65.422 1.00 36.14 247 THR B C 1
ATOM 4358 O O . THR B 1 247 ? 85.062 0.145 64.776 1.00 32.91 247 THR B O 1
ATOM 4362 N N . ALA B 1 248 ? 82.882 -0.299 65.113 1.00 32.70 248 ALA B N 1
ATOM 4363 C CA . ALA B 1 248 ? 82.815 -1.297 64.044 1.00 35.74 248 ALA B CA 1
ATOM 4364 C C . ALA B 1 248 ? 83.030 -0.665 62.676 1.00 34.57 248 ALA B C 1
ATOM 4365 O O . ALA B 1 248 ? 83.545 -1.306 61.766 1.00 35.31 248 ALA B O 1
ATOM 4367 N N . LEU B 1 249 ? 82.628 0.592 62.528 1.00 29.17 249 LEU B N 1
ATOM 4368 C CA . LEU B 1 249 ? 82.756 1.273 61.235 1.00 34.83 249 LEU B CA 1
ATOM 4369 C C . LEU B 1 249 ? 84.186 1.733 60.948 1.00 36.13 249 LEU B C 1
ATOM 4370 O O . LEU B 1 249 ? 84.536 1.998 59.790 1.00 39.95 249 LEU B O 1
ATOM 4375 N N . ALA B 1 250 ? 85.005 1.826 61.993 1.00 33.13 250 ALA B N 1
ATOM 4376 C CA . ALA B 1 250 ? 86.385 2.298 61.847 1.00 34.63 250 ALA B CA 1
ATOM 4377 C C . ALA B 1 250 ? 87.145 1.578 60.738 1.00 38.12 250 ALA B C 1
ATOM 4378 O O . ALA B 1 250 ? 87.895 2.206 59.999 1.00 37.77 250 ALA B O 1
ATOM 4380 N N . SER B 1 251 ? 86.952 0.265 60.622 1.00 36.60 251 SER B N 1
ATOM 4381 C CA . SER B 1 251 ? 87.671 -0.523 59.622 1.00 41.19 251 SER B CA 1
ATOM 4382 C C . SER B 1 251 ? 87.300 -0.126 58.186 1.00 39.78 251 SER B C 1
ATOM 4383 O O . SER B 1 251 ? 88.048 -0.398 57.243 1.00 38.87 251 SER B O 1
ATOM 4386 N N . GLU B 1 252 ? 86.147 0.515 58.021 1.00 37.96 252 GLU B N 1
ATOM 4387 C CA . GLU B 1 252 ? 85.707 0.953 56.703 1.00 40.80 252 GLU B CA 1
ATOM 4388 C C . GLU B 1 252 ? 86.306 2.310 56.356 1.00 42.62 252 GLU B C 1
ATOM 4389 O O . GLU B 1 252 ? 86.353 2.696 55.192 1.00 39.29 252 GLU B O 1
ATOM 4395 N N . TYR B 1 253 ? 86.752 3.031 57.378 1.00 38.99 253 TYR B N 1
ATOM 4396 C CA . TYR B 1 253 ? 87.432 4.310 57.202 1.00 34.03 253 TYR B CA 1
ATOM 4397 C C . TYR B 1 253 ? 88.794 4.279 57.892 1.00 34.09 253 TYR B C 1
ATOM 4398 O O . TYR B 1 253 ? 89.034 5.060 58.818 1.00 34.45 253 TYR B O 1
ATOM 4407 N N . PRO B 1 254 ? 89.694 3.383 57.451 1.00 39.55 254 PRO B N 1
ATOM 4408 C CA . PRO B 1 254 ? 90.953 3.188 58.182 1.00 39.21 254 PRO B CA 1
ATOM 4409 C C . PRO B 1 254 ? 91.889 4.387 58.084 1.00 39.26 254 PRO B C 1
ATOM 4410 O O . PRO B 1 254 ? 92.826 4.501 58.871 1.00 41.63 254 PRO B O 1
ATOM 4414 N N . ASP B 1 255 ? 91.635 5.261 57.116 1.00 38.69 255 ASP B N 1
ATOM 4415 C CA . ASP B 1 255 ? 92.419 6.475 56.936 1.00 37.48 255 ASP B CA 1
ATOM 4416 C C . ASP B 1 255 ? 92.127 7.503 58.035 1.00 31.71 255 ASP B C 1
ATOM 4417 O O . ASP B 1 255 ? 92.948 8.374 58.307 1.00 36.23 255 ASP B O 1
ATOM 4422 N N . VAL B 1 256 ? 90.956 7.397 58.660 1.00 29.39 256 VAL B N 1
ATOM 4423 C CA . VAL B 1 256 ? 90.551 8.332 59.703 1.00 30.99 256 VAL B CA 1
ATOM 4424 C C . VAL B 1 256 ? 90.974 7.840 61.089 1.00 31.19 256 VAL B C 1
ATOM 4425 O O . VAL B 1 256 ? 90.795 6.667 61.416 1.00 36.00 256 VAL B O 1
ATOM 4429 N N . GLU B 1 257 ? 91.561 8.732 61.886 1.00 29.72 257 GLU B N 1
ATOM 4430 C CA A GLU B 1 257 ? 91.963 8.408 63.248 0.60 31.20 257 GLU B CA 1
ATOM 4431 C CA B GLU B 1 257 ? 91.962 8.376 63.242 0.40 31.07 257 GLU B CA 1
ATOM 4432 C C . GLU B 1 257 ? 90.776 8.547 64.178 1.00 30.04 257 GLU B C 1
ATOM 4433 O O . GLU B 1 257 ? 90.310 9.662 64.409 1.00 30.30 257 GLU B O 1
ATOM 4444 N N . LEU B 1 258 ? 90.291 7.427 64.709 1.00 30.79 258 LEU B N 1
ATOM 4445 C CA . LEU B 1 258 ? 89.127 7.450 65.584 1.00 30.25 258 LEU B CA 1
ATOM 4446 C C . LEU B 1 258 ? 89.524 7.385 67.047 1.00 28.48 258 LEU B C 1
ATOM 4447 O O . LEU B 1 258 ? 90.355 6.570 67.437 1.00 29.92 258 LEU B O 1
ATOM 4452 N N . SER B 1 259 ? 88.931 8.249 67.858 1.00 25.77 259 SER B N 1
ATOM 4453 C CA . SER B 1 259 ? 89.081 8.139 69.305 1.00 25.96 259 SER B CA 1
ATOM 4454 C C . SER B 1 259 ? 87.693 8.244 69.935 1.00 27.38 259 SER B C 1
ATOM 4455 O O . SER B 1 259 ? 86.721 8.582 69.248 1.00 26.49 259 SER B O 1
ATOM 4458 N N . HIS B 1 260 ? 87.605 7.955 71.236 1.00 25.29 260 HIS B N 1
ATOM 4459 C CA . HIS B 1 260 ? 86.343 8.017 71.950 1.00 28.64 260 HIS B CA 1
ATOM 4460 C C . HIS B 1 260 ? 86.526 8.835 73.214 1.00 24.93 260 HIS B C 1
ATOM 4461 O O . HIS B 1 260 ? 87.589 8.798 73.844 1.00 25.61 260 HIS B O 1
ATOM 4468 N N . MET B 1 261 ? 85.497 9.577 73.580 1.00 23.30 261 MET B N 1
ATOM 4469 C CA . MET B 1 261 ? 85.572 10.421 74.772 1.00 25.18 261 MET B CA 1
ATOM 4470 C C . MET B 1 261 ? 84.220 10.502 75.453 1.00 23.73 261 MET B C 1
ATOM 4471 O O . MET B 1 261 ? 83.180 10.519 74.791 1.00 23.38 261 MET B O 1
ATOM 4476 N N . TYR B 1 262 ? 84.213 10.542 76.782 1.00 26.55 262 TYR B N 1
ATOM 4477 C CA . TYR B 1 262 ? 82.948 10.694 77.483 1.00 22.39 262 TYR B CA 1
ATOM 4478 C C . TYR B 1 262 ? 82.473 12.145 77.417 1.00 23.60 262 TYR B C 1
ATOM 4479 O O . TYR B 1 262 ? 83.280 13.072 77.380 1.00 24.30 262 TYR B O 1
ATOM 4488 N N . VAL B 1 263 ? 81.158 12.332 77.408 1.00 19.35 263 VAL B N 1
ATOM 4489 C CA . VAL B 1 263 ? 80.559 13.659 77.304 1.00 24.27 263 VAL B CA 1
ATOM 4490 C C . VAL B 1 263 ? 81.068 14.658 78.355 1.00 24.76 263 VAL B C 1
ATOM 4491 O O . VAL B 1 263 ? 81.410 15.791 78.013 1.00 22.08 263 VAL B O 1
ATOM 4495 N N . ASP B 1 264 ? 81.119 14.271 79.631 1.00 23.14 264 ASP B N 1
ATOM 4496 C CA A ASP B 1 264 ? 81.550 15.255 80.626 0.68 21.75 264 ASP B CA 1
ATOM 4497 C CA B ASP B 1 264 ? 81.593 15.180 80.675 0.32 25.99 264 ASP B CA 1
ATOM 4498 C C . ASP B 1 264 ? 83.033 15.601 80.422 1.00 24.15 264 ASP B C 1
ATOM 4499 O O . ASP B 1 264 ? 83.406 16.760 80.601 1.00 26.66 264 ASP B O 1
ATOM 4508 N N A ASN B 1 265 ? 83.849 14.639 80.009 0.58 25.56 265 ASN B N 1
ATOM 4509 N N B ASN B 1 265 ? 83.861 14.654 79.997 0.42 25.81 265 ASN B N 1
ATOM 4510 C CA A ASN B 1 265 ? 85.241 14.951 79.680 0.58 27.28 265 ASN B CA 1
ATOM 4511 C CA B ASN B 1 265 ? 85.247 14.990 79.679 0.42 26.81 265 ASN B CA 1
ATOM 4512 C C A ASN B 1 265 ? 85.345 15.895 78.469 0.58 25.56 265 ASN B C 1
ATOM 4513 C C B ASN B 1 265 ? 85.326 15.933 78.477 0.42 25.55 265 ASN B C 1
ATOM 4514 O O A ASN B 1 265 ? 86.182 16.797 78.447 0.58 26.50 265 ASN B O 1
ATOM 4515 O O B ASN B 1 265 ? 86.135 16.860 78.462 0.42 24.61 265 ASN B O 1
ATOM 4524 N N . ALA B 1 266 ? 84.481 15.704 77.476 1.00 23.37 266 ALA B N 1
ATOM 4525 C CA . ALA B 1 266 ? 84.474 16.578 76.293 1.00 23.26 266 ALA B CA 1
ATOM 4526 C C . ALA B 1 266 ? 84.100 18.011 76.686 1.00 25.80 266 ALA B C 1
ATOM 4527 O O . ALA B 1 266 ? 84.653 18.982 76.162 1.00 24.37 266 ALA B O 1
ATOM 4529 N N . ALA B 1 267 ? 83.152 18.138 77.606 1.00 22.40 267 ALA B N 1
ATOM 4530 C CA . ALA B 1 267 ? 82.733 19.453 78.084 1.00 24.04 267 ALA B CA 1
ATOM 4531 C C . ALA B 1 267 ? 83.913 20.140 78.762 1.00 28.09 267 ALA B C 1
ATOM 4532 O O . ALA B 1 267 ? 84.097 21.340 78.643 1.00 23.94 267 ALA B O 1
ATOM 4534 N N . MET B 1 268 ? 84.728 19.367 79.464 1.00 23.57 268 MET B N 1
ATOM 4535 C CA . MET B 1 268 ? 85.942 19.921 80.059 1.00 20.50 268 MET B CA 1
ATOM 4536 C C . MET B 1 268 ? 87.003 20.246 79.001 1.00 24.04 268 MET B C 1
ATOM 4537 O O . MET B 1 268 ? 87.650 21.300 79.053 1.00 23.92 268 MET B O 1
ATOM 4542 N N . GLN B 1 269 ? 87.175 19.355 78.031 1.00 23.13 269 GLN B N 1
ATOM 4543 C CA . GLN B 1 269 ? 88.260 19.523 77.062 1.00 26.41 269 GLN B CA 1
ATOM 4544 C C . GLN B 1 269 ? 87.999 20.702 76.123 1.00 25.18 269 GLN B C 1
ATOM 4545 O O . GLN B 1 269 ? 88.931 21.320 75.627 1.00 25.13 269 GLN B O 1
ATOM 4551 N N . LEU B 1 270 ? 86.732 21.012 75.868 1.00 23.28 270 LEU B N 1
ATOM 4552 C CA . LEU B 1 270 ? 86.405 22.186 75.060 1.00 22.07 270 LEU B CA 1
ATOM 4553 C C . LEU B 1 270 ? 86.856 23.478 75.732 1.00 26.56 270 LEU B C 1
ATOM 4554 O O . LEU B 1 270 ? 87.169 24.461 75.064 1.00 25.42 270 LEU B O 1
ATOM 4559 N N . VAL B 1 271 ? 86.874 23.474 77.065 1.00 21.60 271 VAL B N 1
ATOM 4560 C CA . VAL B 1 271 ? 87.345 24.614 77.844 1.00 21.66 271 VAL B CA 1
ATOM 4561 C C . VAL B 1 271 ? 88.876 24.609 77.980 1.00 26.03 271 VAL B C 1
ATOM 4562 O O . VAL B 1 271 ? 89.522 25.657 77.881 1.00 26.81 271 VAL B O 1
ATOM 4566 N N A ARG B 1 272 ? 89.453 23.430 78.203 0.48 25.21 272 ARG B N 1
ATOM 4567 N N B ARG B 1 272 ? 89.443 23.422 78.171 0.52 25.30 272 ARG B N 1
ATOM 4568 C CA A ARG B 1 272 ? 90.887 23.324 78.496 0.48 24.73 272 ARG B CA 1
ATOM 4569 C CA B ARG B 1 272 ? 90.863 23.294 78.493 0.52 25.17 272 ARG B CA 1
ATOM 4570 C C A ARG B 1 272 ? 91.782 23.400 77.259 0.48 24.83 272 ARG B C 1
ATOM 4571 C C B ARG B 1 272 ? 91.788 23.361 77.278 0.52 24.75 272 ARG B C 1
ATOM 4572 O O A ARG B 1 272 ? 92.840 24.033 77.285 0.48 26.32 272 ARG B O 1
ATOM 4573 O O B ARG B 1 272 ? 92.869 23.953 77.339 0.52 25.70 272 ARG B O 1
ATOM 4588 N N . ASP B 1 273 ? 91.375 22.732 76.186 1.00 26.53 273 ASP B N 1
ATOM 4589 C CA . ASP B 1 273 ? 92.223 22.635 74.991 1.00 27.99 273 ASP B CA 1
ATOM 4590 C C . ASP B 1 273 ? 91.371 22.335 73.766 1.00 29.19 273 ASP B C 1
ATOM 4591 O O . ASP B 1 273 ? 91.447 21.242 73.204 1.00 29.99 273 ASP B O 1
ATOM 4596 N N . PRO B 1 274 ? 90.525 23.297 73.371 1.00 27.96 274 PRO B N 1
ATOM 4597 C CA . PRO B 1 274 ? 89.604 23.061 72.259 1.00 27.29 274 PRO B CA 1
ATOM 4598 C C . PRO B 1 274 ? 90.341 22.835 70.920 1.00 26.04 274 PRO B C 1
ATOM 4599 O O . PRO B 1 274 ? 89.769 22.224 70.019 1.00 25.35 274 PRO B O 1
ATOM 4603 N N . LYS B 1 275 ? 91.595 23.272 70.810 1.00 26.40 275 LYS B N 1
ATOM 4604 C CA . LYS B 1 275 ? 92.366 23.035 69.579 1.00 27.04 275 LYS B CA 1
ATOM 4605 C C . LYS B 1 275 ? 92.620 21.547 69.303 1.00 28.28 275 LYS B C 1
ATOM 4606 O O . LYS B 1 275 ? 93.002 21.177 68.195 1.00 30.66 275 LYS B O 1
ATOM 4612 N N . GLN B 1 276 ? 92.393 20.689 70.295 1.00 26.62 276 GLN B N 1
ATOM 4613 C CA . GLN B 1 276 ? 92.690 19.266 70.123 1.00 30.19 276 GLN B CA 1
ATOM 4614 C C . GLN B 1 276 ? 91.712 18.594 69.161 1.00 33.41 276 GLN B C 1
ATOM 4615 O O . GLN B 1 276 ? 92.011 17.550 68.587 1.00 31.01 276 GLN B O 1
ATOM 4621 N N . PHE B 1 277 ? 90.537 19.188 68.997 1.00 22.41 277 PHE B N 1
ATOM 4622 C CA . PHE B 1 277 ? 89.485 18.576 68.181 1.00 24.49 277 PHE B CA 1
ATOM 4623 C C . PHE B 1 277 ? 89.525 18.955 66.707 1.00 30.69 277 PHE B C 1
ATOM 4624 O O . PHE B 1 277 ? 89.744 20.107 66.358 1.00 28.40 277 PHE B O 1
ATOM 4632 N N . ASP B 1 278 ? 89.309 17.959 65.856 1.00 27.03 278 ASP B N 1
ATOM 4633 C CA . ASP B 1 278 ? 89.006 18.182 64.448 1.00 27.09 278 ASP B CA 1
ATOM 4634 C C . ASP B 1 278 ? 87.500 18.006 64.292 1.00 29.51 278 ASP B C 1
ATOM 4635 O O . ASP B 1 278 ? 86.748 18.969 64.322 1.00 28.18 278 ASP B O 1
ATOM 4640 N N . THR B 1 279 ? 87.075 16.760 64.149 1.00 24.61 279 THR B N 1
ATOM 4641 C CA . THR B 1 279 ? 85.665 16.428 63.990 1.00 23.35 279 THR B CA 1
ATOM 4642 C C . THR B 1 279 ? 85.203 15.656 65.228 1.00 25.94 279 THR B C 1
ATOM 4643 O O . THR B 1 279 ? 85.942 14.839 65.780 1.00 25.26 279 THR B O 1
ATOM 4647 N N . ILE B 1 280 ? 84.011 15.989 65.697 1.00 22.23 280 ILE B N 1
ATOM 4648 C CA . ILE B 1 280 ? 83.384 15.308 66.819 1.00 20.38 280 ILE B CA 1
ATOM 4649 C C . ILE B 1 280 ? 82.095 14.694 66.286 1.00 25.73 280 ILE B C 1
ATOM 4650 O O . ILE B 1 280 ? 81.398 15.337 65.508 1.00 27.15 280 ILE B O 1
ATOM 4655 N N . VAL B 1 281 ? 81.768 13.466 66.682 1.00 22.97 281 VAL B N 1
ATOM 4656 C CA . VAL B 1 281 ? 80.427 12.957 66.371 1.00 21.55 281 VAL B CA 1
ATOM 4657 C C . VAL B 1 281 ? 79.742 12.517 67.654 1.00 23.60 281 VAL B C 1
ATOM 4658 O O . VAL B 1 281 ? 80.366 11.917 68.521 1.00 22.45 281 VAL B O 1
ATOM 4662 N N . THR B 1 282 ? 78.456 12.833 67.785 1.00 22.15 282 THR B N 1
ATOM 4663 C CA . THR B 1 282 ? 77.748 12.507 69.015 1.00 22.87 282 THR B CA 1
ATOM 4664 C C . THR B 1 282 ? 76.244 12.528 68.770 1.00 28.01 282 THR B C 1
ATOM 4665 O O . THR B 1 282 ? 75.793 12.869 67.667 1.00 23.53 282 THR B O 1
ATOM 4669 N N . ASN B 1 283 ? 75.463 12.155 69.780 1.00 23.64 283 ASN B N 1
ATOM 4670 C CA . ASN B 1 283 ? 74.024 12.043 69.565 1.00 22.93 283 ASN B CA 1
ATOM 4671 C C . ASN B 1 283 ? 73.346 13.422 69.602 1.00 24.15 283 ASN B C 1
ATOM 4672 O O . ASN B 1 283 ? 74.008 14.453 69.666 1.00 23.41 283 ASN B O 1
ATOM 4677 N N . ASN B 1 284 ? 72.022 13.439 69.560 1.00 21.32 284 ASN B N 1
ATOM 4678 C CA . ASN B 1 284 ? 71.299 14.695 69.450 1.00 21.50 284 ASN B CA 1
ATOM 4679 C C . ASN B 1 284 ? 71.452 15.568 70.721 1.00 22.27 284 ASN B C 1
ATOM 4680 O O . ASN B 1 284 ? 71.869 16.738 70.664 1.00 23.51 284 ASN B O 1
ATOM 4685 N N . ILE B 1 285 ? 71.155 15.002 71.876 1.00 20.04 285 ILE B N 1
ATOM 4686 C CA . ILE B 1 285 ? 71.160 15.825 73.083 1.00 19.51 285 ILE B CA 1
ATOM 4687 C C . ILE B 1 285 ? 72.594 16.233 73.470 1.00 23.65 285 ILE B C 1
ATOM 4688 O O . ILE B 1 285 ? 72.832 17.386 73.830 1.00 22.20 285 ILE B O 1
ATOM 4693 N N . PHE B 1 286 ? 73.555 15.324 73.355 1.00 20.98 286 PHE B N 1
ATOM 4694 C CA . PHE B 1 286 ? 74.940 15.664 73.702 1.00 18.67 286 PHE B CA 1
ATOM 4695 C C . PHE B 1 286 ? 75.524 16.640 72.677 1.00 23.88 286 PHE B C 1
ATOM 4696 O O . PHE B 1 286 ? 76.275 17.563 73.027 1.00 21.89 286 PHE B O 1
ATOM 4704 N N . GLY B 1 287 ? 75.155 16.445 71.413 1.00 24.08 287 GLY B N 1
ATOM 4705 C CA . GLY B 1 287 ? 75.586 17.335 70.344 1.00 23.02 287 GLY B CA 1
ATOM 4706 C C . GLY B 1 287 ? 75.047 18.735 70.515 1.00 26.19 287 GLY B C 1
ATOM 4707 O O . GLY B 1 287 ? 75.746 19.714 70.295 1.00 23.63 287 GLY B O 1
ATOM 4708 N N . ASP B 1 288 ? 73.787 18.816 70.913 1.00 19.95 288 ASP B N 1
ATOM 4709 C CA . ASP B 1 288 ? 73.145 20.088 71.199 1.00 22.16 288 ASP B CA 1
ATOM 4710 C C . ASP B 1 288 ? 73.966 20.831 72.261 1.00 28.33 288 ASP B C 1
ATOM 4711 O O . ASP B 1 288 ? 74.459 21.943 72.033 1.00 23.76 288 ASP B O 1
ATOM 4716 N N . ILE B 1 289 ? 74.153 20.189 73.406 1.00 22.57 289 ILE B N 1
ATOM 4717 C CA . ILE B 1 289 ? 74.902 20.812 74.508 1.00 23.65 289 ILE B CA 1
ATOM 4718 C C . ILE B 1 289 ? 76.353 21.153 74.130 1.00 24.69 289 ILE B C 1
ATOM 4719 O O . ILE B 1 289 ? 76.811 22.271 74.347 1.00 22.16 289 ILE B O 1
ATOM 4724 N N . LEU B 1 290 ? 77.078 20.188 73.577 1.00 21.35 290 LEU B N 1
ATOM 4725 C CA . LEU B 1 290 ? 78.512 20.387 73.336 1.00 21.69 290 LEU B CA 1
ATOM 4726 C C . LEU B 1 290 ? 78.725 21.398 72.201 1.00 22.35 290 LEU B C 1
ATOM 4727 O O . LEU B 1 290 ? 79.669 22.183 72.232 1.00 20.86 290 LEU B O 1
ATOM 4732 N N . SER B 1 291 ? 77.849 21.390 71.199 1.00 20.96 291 SER B N 1
ATOM 4733 C CA . SER B 1 291 ? 78.030 22.364 70.114 1.00 23.20 291 SER B CA 1
ATOM 4734 C C . SER B 1 291 ? 77.770 23.775 70.611 1.00 24.58 291 SER B C 1
ATOM 4735 O O . SER B 1 291 ? 78.468 24.699 70.220 1.00 24.71 291 SER B O 1
ATOM 4738 N N . ASP B 1 292 ? 76.766 23.953 71.471 1.00 22.71 292 ASP B N 1
ATOM 4739 C CA . ASP B 1 292 ? 76.502 25.294 71.983 1.00 20.72 292 ASP B CA 1
ATOM 4740 C C . ASP B 1 292 ? 77.672 25.783 72.832 1.00 22.87 292 ASP B C 1
ATOM 4741 O O . ASP B 1 292 ? 78.084 26.949 72.726 1.00 23.20 292 ASP B O 1
ATOM 4746 N N . GLU B 1 293 ? 78.212 24.899 73.665 1.00 22.45 293 GLU B N 1
ATOM 4747 C CA . GLU B 1 293 ? 79.428 25.243 74.413 1.00 24.26 293 GLU B CA 1
ATOM 4748 C C . GLU B 1 293 ? 80.541 25.682 73.459 1.00 22.46 293 GLU B C 1
ATOM 4749 O O . GLU B 1 293 ? 81.151 26.742 73.645 1.00 22.93 293 GLU B O 1
ATOM 4755 N N . ALA B 1 294 ? 80.811 24.867 72.440 1.00 21.61 294 ALA B N 1
ATOM 4756 C CA . ALA B 1 294 ? 81.849 25.206 71.463 1.00 22.50 294 ALA B CA 1
ATOM 4757 C C . ALA B 1 294 ? 81.576 26.549 70.774 1.00 22.76 294 ALA B C 1
ATOM 4758 O O . ALA B 1 294 ? 82.486 27.366 70.589 1.00 24.50 294 ALA B O 1
ATOM 4760 N N . SER B 1 295 ? 80.324 26.776 70.381 1.00 21.27 295 SER B N 1
ATOM 4761 C CA . SER B 1 295 ? 79.956 28.046 69.757 1.00 22.91 295 SER B CA 1
ATOM 4762 C C . SER B 1 295 ? 80.313 29.238 70.637 1.00 26.76 295 SER B C 1
ATOM 4763 O O . SER B 1 295 ? 80.914 30.204 70.187 1.00 25.11 295 SER B O 1
ATOM 4766 N N . MET B 1 296 ? 79.953 29.166 71.909 1.00 23.90 296 MET B N 1
ATOM 4767 C CA . MET B 1 296 ? 80.239 30.278 72.813 1.00 20.05 296 MET B CA 1
ATOM 4768 C C . MET B 1 296 ? 81.742 30.456 73.042 1.00 23.41 296 MET B C 1
ATOM 4769 O O . MET B 1 296 ? 82.234 31.581 73.197 1.00 24.86 296 MET B O 1
ATOM 4774 N N . ILE B 1 297 ? 82.468 29.347 73.082 1.00 23.36 297 ILE B N 1
ATOM 4775 C CA . ILE B 1 297 ? 83.927 29.417 73.193 1.00 23.98 297 ILE B CA 1
ATOM 4776 C C . ILE B 1 297 ? 84.566 30.236 72.047 1.00 26.07 297 ILE B C 1
ATOM 4777 O O . ILE B 1 297 ? 85.537 30.974 72.264 1.00 28.06 297 ILE B O 1
ATOM 4782 N N . THR B 1 298 ? 84.016 30.138 70.840 1.00 24.47 298 THR B N 1
ATOM 4783 C CA . THR B 1 298 ? 84.585 30.911 69.722 1.00 25.10 298 THR B CA 1
ATOM 4784 C C . THR B 1 298 ? 84.401 32.417 69.947 1.00 33.06 298 THR B C 1
ATOM 4785 O O . THR B 1 298 ? 85.180 33.234 69.436 1.00 28.85 298 THR B O 1
ATOM 4789 N N . GLY B 1 299 ? 83.365 32.781 70.701 1.00 32.73 299 GLY B N 1
ATOM 4790 C CA . GLY B 1 299 ? 83.153 34.172 71.068 1.00 32.37 299 GLY B CA 1
ATOM 4791 C C . GLY B 1 299 ? 82.227 34.989 70.171 1.00 38.12 299 GLY B C 1
ATOM 4792 O O . GLY B 1 299 ? 81.744 36.042 70.581 1.00 34.42 299 GLY B O 1
ATOM 4793 N N . SER B 1 300 ? 81.986 34.537 68.947 1.00 34.58 300 SER B N 1
ATOM 4794 C CA . SER B 1 300 ? 81.160 35.318 68.026 1.00 29.96 300 SER B CA 1
ATOM 4795 C C . SER B 1 300 ? 80.031 34.512 67.401 1.00 33.99 300 SER B C 1
ATOM 4796 O O . SER B 1 300 ? 80.156 34.005 66.286 1.00 30.75 300 SER B O 1
ATOM 4799 N N . ILE B 1 301 ? 78.914 34.414 68.114 1.00 31.10 301 ILE B N 1
ATOM 4800 C CA . ILE B 1 301 ? 77.798 33.577 67.669 1.00 32.58 301 ILE B CA 1
ATOM 4801 C C . ILE B 1 301 ? 77.296 33.997 66.281 1.00 33.54 301 ILE B C 1
ATOM 4802 O O . ILE B 1 301 ? 76.880 33.157 65.484 1.00 32.11 301 ILE B O 1
ATOM 4807 N N . GLY B 1 302 ? 77.380 35.291 65.981 1.00 30.94 302 GLY B N 1
ATOM 4808 C CA . GLY B 1 302 ? 76.905 35.820 64.709 1.00 34.63 302 GLY B CA 1
ATOM 4809 C C . GLY B 1 302 ? 77.726 35.444 63.482 1.00 33.77 302 GLY B C 1
ATOM 4810 O O . GLY B 1 302 ? 77.370 35.786 62.352 1.00 33.58 302 GLY B O 1
ATOM 4811 N N . MET B 1 303 ? 78.829 34.737 63.699 1.00 31.74 303 MET B N 1
ATOM 4812 C CA . MET B 1 303 ? 79.699 34.300 62.612 1.00 28.62 303 MET B CA 1
ATOM 4813 C C . MET B 1 303 ? 79.477 32.841 62.193 1.00 30.44 303 MET B C 1
ATOM 4814 O O . MET B 1 303 ? 80.024 32.388 61.185 1.00 32.33 303 MET B O 1
ATOM 4819 N N . LEU B 1 304 ? 78.684 32.108 62.967 1.00 24.83 304 LEU B N 1
ATOM 4820 C CA . LEU B 1 304 ? 78.682 30.646 62.883 1.00 23.92 304 LEU B CA 1
ATOM 4821 C C . LEU B 1 304 ? 77.615 30.053 61.967 1.00 26.92 304 LEU B C 1
ATOM 4822 O O . LEU B 1 304 ? 76.418 30.274 62.171 1.00 27.83 304 LEU B O 1
ATOM 4827 N N . PRO B 1 305 ? 78.049 29.291 60.943 1.00 29.46 305 PRO B N 1
ATOM 4828 C CA . PRO B 1 305 ? 77.111 28.663 60.012 1.00 23.28 305 PRO B CA 1
ATOM 4829 C C . PRO B 1 305 ? 76.757 27.232 60.416 1.00 25.07 305 PRO B C 1
ATOM 4830 O O . PRO B 1 305 ? 77.373 26.688 61.328 1.00 25.71 305 PRO B O 1
ATOM 4834 N N . SER B 1 306 ? 75.783 26.625 59.737 1.00 26.05 306 SER B N 1
ATOM 4835 C CA . SER B 1 306 ? 75.495 25.214 59.969 1.00 28.50 306 SER B CA 1
ATOM 4836 C C . SER B 1 306 ? 74.978 24.534 58.708 1.00 24.06 306 SER B C 1
ATOM 4837 O O . SER B 1 306 ? 74.444 25.183 57.803 1.00 26.39 306 SER B O 1
ATOM 4840 N N . ALA B 1 307 ? 75.164 23.222 58.660 1.00 24.60 307 ALA B N 1
ATOM 4841 C CA . ALA B 1 307 ? 74.660 22.397 57.579 1.00 25.99 307 ALA B CA 1
ATOM 4842 C C . ALA B 1 307 ? 73.897 21.223 58.184 1.00 28.64 307 ALA B C 1
ATOM 4843 O O . ALA B 1 307 ? 74.304 20.679 59.200 1.00 32.23 307 ALA B O 1
ATOM 4845 N N . SER B 1 308 ? 72.781 20.848 57.571 1.00 24.95 308 SER B N 1
ATOM 4846 C CA . SER B 1 308 ? 72.078 19.637 57.975 1.00 22.92 308 SER B CA 1
ATOM 4847 C C . SER B 1 308 ? 71.961 18.763 56.735 1.00 23.87 308 SER B C 1
ATOM 4848 O O . SER B 1 308 ? 71.374 19.177 55.725 1.00 28.16 308 SER B O 1
ATOM 4851 N N . LEU B 1 309 ? 72.565 17.579 56.797 1.00 23.06 309 LEU B N 1
ATOM 4852 C CA . LEU B 1 309 ? 72.731 16.741 55.608 1.00 22.84 309 LEU B CA 1
ATOM 4853 C C . LEU B 1 309 ? 71.932 15.455 55.712 1.00 25.39 309 LEU B C 1
ATOM 4854 O O . LEU B 1 309 ? 71.683 14.953 56.800 1.00 27.72 309 LEU B O 1
ATOM 4859 N N . SER B 1 310 ? 71.536 14.934 54.558 1.00 25.26 310 SER B N 1
ATOM 4860 C CA . SER B 1 310 ? 70.807 13.682 54.466 1.00 25.82 310 SER B CA 1
ATOM 4861 C C . SER B 1 310 ? 71.627 12.679 53.666 1.00 30.78 310 SER B C 1
ATOM 4862 O O . SER B 1 310 ? 72.720 12.997 53.199 1.00 37.94 310 SER B O 1
ATOM 4865 N N . ASP B 1 311 ? 71.092 11.479 53.488 1.00 35.80 311 ASP B N 1
ATOM 4866 C CA A ASP B 1 311 ? 71.792 10.448 52.731 0.57 37.40 311 ASP B CA 1
ATOM 4867 C CA B ASP B 1 311 ? 71.774 10.435 52.726 0.43 38.85 311 ASP B CA 1
ATOM 4868 C C . ASP B 1 311 ? 71.879 10.765 51.236 1.00 39.45 311 ASP B C 1
ATOM 4869 O O . ASP B 1 311 ? 72.925 10.565 50.618 1.00 39.15 311 ASP B O 1
ATOM 4878 N N . SER B 1 312 ? 70.794 11.255 50.645 1.00 43.20 312 SER B N 1
ATOM 4879 C CA . SER B 1 312 ? 70.804 11.440 49.190 1.00 53.35 312 SER B CA 1
ATOM 4880 C C . SER B 1 312 ? 70.072 12.662 48.638 1.00 53.05 312 SER B C 1
ATOM 4881 O O . SER B 1 312 ? 70.078 12.886 47.427 1.00 63.46 312 SER B O 1
ATOM 4884 N N . GLY B 1 313 ? 69.429 13.438 49.496 1.00 40.22 313 GLY B N 1
ATOM 4885 C CA . GLY B 1 313 ? 68.671 14.581 49.018 1.00 39.74 313 GLY B CA 1
ATOM 4886 C C . GLY B 1 313 ? 69.331 15.910 49.330 1.00 35.28 313 GLY B C 1
ATOM 4887 O O . GLY B 1 313 ? 70.499 15.956 49.731 1.00 32.68 313 GLY B O 1
ATOM 4888 N N . PRO B 1 314 ? 68.583 17.006 49.147 1.00 30.81 314 PRO B N 1
ATOM 4889 C CA . PRO B 1 314 ? 69.083 18.353 49.430 1.00 31.07 314 PRO B CA 1
ATOM 4890 C C . PRO B 1 314 ? 69.378 18.566 50.909 1.00 32.66 314 PRO B C 1
ATOM 4891 O O . PRO B 1 314 ? 68.611 18.110 51.769 1.00 29.89 314 PRO B O 1
ATOM 4895 N N . GLY B 1 315 ? 70.477 19.257 51.193 1.00 25.46 315 GLY B N 1
ATOM 4896 C CA . GLY B 1 315 ? 70.787 19.632 52.567 1.00 24.05 315 GLY B CA 1
ATOM 4897 C C . GLY B 1 315 ? 70.132 20.945 52.935 1.00 31.59 315 GLY B C 1
ATOM 4898 O O . GLY B 1 315 ? 69.637 21.678 52.068 1.00 26.25 315 GLY B O 1
ATOM 4899 N N . LEU B 1 316 ? 70.128 21.224 54.236 1.00 27.12 316 LEU B N 1
ATOM 4900 C CA . LEU B 1 316 ? 69.553 22.434 54.803 1.00 29.69 316 LEU B CA 1
ATOM 4901 C C . LEU B 1 316 ? 70.664 23.246 55.481 1.00 29.70 316 LEU B C 1
ATOM 4902 O O . LEU B 1 316 ? 71.343 22.756 56.383 1.00 28.94 316 LEU B O 1
ATOM 4907 N N . PHE B 1 317 ? 70.845 24.482 55.031 1.00 25.04 317 PHE B N 1
ATOM 4908 C CA . PHE B 1 317 ? 71.979 25.307 55.457 1.00 25.96 317 PHE B CA 1
ATOM 4909 C C . PHE B 1 317 ? 71.430 26.572 56.111 1.00 27.02 317 PHE B C 1
ATOM 4910 O O . PHE B 1 317 ? 70.519 27.206 55.579 1.00 29.20 317 PHE B O 1
ATOM 4918 N N . GLU B 1 318 ? 71.955 26.914 57.287 1.00 27.55 318 GLU B N 1
ATOM 4919 C CA A GLU B 1 318 ? 71.333 27.933 58.135 0.59 27.27 318 GLU B CA 1
ATOM 4920 C CA B GLU B 1 318 ? 71.377 27.994 58.074 0.41 27.97 318 GLU B CA 1
ATOM 4921 C C . GLU B 1 318 ? 72.342 28.491 59.135 1.00 27.98 318 GLU B C 1
ATOM 4922 O O . GLU B 1 318 ? 73.142 27.733 59.672 1.00 26.10 318 GLU B O 1
ATOM 4933 N N . PRO B 1 319 ? 72.290 29.800 59.415 1.00 24.56 319 PRO B N 1
ATOM 4934 C CA . PRO B 1 319 ? 73.131 30.329 60.492 1.00 23.59 319 PRO B CA 1
ATOM 4935 C C . PRO B 1 319 ? 72.608 29.808 61.838 1.00 28.35 319 PRO B C 1
ATOM 4936 O O . PRO B 1 319 ? 71.418 29.505 61.950 1.00 25.83 319 PRO B O 1
ATOM 4940 N N . ILE B 1 320 ? 73.448 29.704 62.852 1.00 28.53 320 ILE B N 1
ATOM 4941 C CA . ILE B 1 320 ? 72.912 29.197 64.112 1.00 27.99 320 ILE B CA 1
ATOM 4942 C C . ILE B 1 320 ? 72.308 30.285 64.983 1.00 28.32 320 ILE B C 1
ATOM 4943 O O . ILE B 1 320 ? 71.613 29.965 65.947 1.00 30.18 320 ILE B O 1
ATOM 4948 N N . HIS B 1 321 ? 72.549 31.555 64.663 1.00 26.85 321 HIS B N 1
ATOM 4949 C CA . HIS B 1 321 ? 71.951 32.642 65.448 1.00 27.78 321 HIS B CA 1
ATOM 4950 C C . HIS B 1 321 ? 70.442 32.648 65.229 1.00 35.98 321 HIS B C 1
ATOM 4951 O O . HIS B 1 321 ? 69.952 32.056 64.277 1.00 36.42 321 HIS B O 1
ATOM 4958 N N . GLY B 1 322 ? 69.706 33.311 66.111 1.00 37.35 322 GLY B N 1
ATOM 4959 C CA . GLY B 1 322 ? 68.260 33.335 65.996 1.00 40.80 322 GLY B CA 1
ATOM 4960 C C . GLY B 1 322 ? 67.780 34.444 65.081 1.00 33.14 322 GLY B C 1
ATOM 4961 O O . GLY B 1 322 ? 68.557 35.003 64.299 1.00 31.77 322 GLY B O 1
ATOM 4962 N N . SER B 1 323 ? 66.497 34.771 65.187 1.00 32.00 323 SER B N 1
ATOM 4963 C CA . SER B 1 323 ? 65.884 35.759 64.305 1.00 36.51 323 SER B CA 1
ATOM 4964 C C . SER B 1 323 ? 66.123 37.199 64.748 1.00 39.55 323 SER B C 1
ATOM 4965 O O . SER B 1 323 ? 65.786 38.131 64.015 1.00 37.75 323 SER B O 1
ATOM 4968 N N . ALA B 1 324 ? 66.694 37.366 65.943 1.00 39.53 324 ALA B N 1
ATOM 4969 C CA . ALA B 1 324 ? 67.030 38.682 66.509 1.00 41.62 324 ALA B CA 1
ATOM 4970 C C . ALA B 1 324 ? 65.992 39.756 66.200 1.00 43.03 324 ALA B C 1
ATOM 4971 O O . ALA B 1 324 ? 66.300 40.762 65.554 1.00 40.24 324 ALA B O 1
ATOM 4973 N N . PRO B 1 325 ? 64.748 39.545 66.653 1.00 43.96 325 PRO B N 1
ATOM 4974 C CA . PRO B 1 325 ? 63.661 40.447 66.265 1.00 44.70 325 PRO B CA 1
ATOM 4975 C C . PRO B 1 325 ? 63.894 41.897 66.691 1.00 48.58 325 PRO B C 1
ATOM 4976 O O . PRO B 1 325 ? 63.310 42.802 66.100 1.00 57.96 325 PRO B O 1
ATOM 4980 N N . ASP B 1 326 ? 64.746 42.122 67.684 1.00 51.61 326 ASP B N 1
ATOM 4981 C CA . ASP B 1 326 ? 64.946 43.481 68.182 1.00 57.57 326 ASP B CA 1
ATOM 4982 C C . ASP B 1 326 ? 65.747 44.372 67.227 1.00 56.34 326 ASP B C 1
ATOM 4983 O O . ASP B 1 326 ? 65.697 45.596 67.338 1.00 58.92 326 ASP B O 1
ATOM 4988 N N . ILE B 1 327 ? 66.474 43.774 66.286 1.00 48.32 327 ILE B N 1
ATOM 4989 C CA . ILE B 1 327 ? 67.217 44.574 65.314 1.00 48.05 327 ILE B CA 1
ATOM 4990 C C . ILE B 1 327 ? 66.750 44.364 63.876 1.00 50.86 327 ILE B C 1
ATOM 4991 O O . ILE B 1 327 ? 67.409 44.817 62.938 1.00 49.37 327 ILE B O 1
ATOM 4996 N N . ALA B 1 328 ? 65.619 43.685 63.700 1.00 44.32 328 ALA B N 1
ATOM 4997 C CA . ALA B 1 328 ? 65.081 43.469 62.363 1.00 48.63 328 ALA B CA 1
ATOM 4998 C C . ALA B 1 328 ? 64.716 44.810 61.741 1.00 56.87 328 ALA B C 1
ATOM 4999 O O . ALA B 1 328 ? 64.122 45.665 62.399 1.00 61.34 328 ALA B O 1
ATOM 5001 N N . GLY B 1 329 ? 65.097 45.000 60.482 1.00 53.67 329 GLY B N 1
ATOM 5002 C CA . GLY B 1 329 ? 64.772 46.218 59.762 1.00 49.40 329 GLY B CA 1
ATOM 5003 C C . GLY B 1 329 ? 65.643 47.406 60.117 1.00 55.81 329 GLY B C 1
ATOM 5004 O O . GLY B 1 329 ? 65.414 48.503 59.628 1.00 64.62 329 GLY B O 1
ATOM 5005 N N . GLN B 1 330 ? 66.653 47.194 60.955 1.00 52.58 330 GLN B N 1
ATOM 5006 C CA . GLN B 1 330 ? 67.493 48.302 61.404 1.00 55.65 330 GLN B CA 1
ATOM 5007 C C . GLN B 1 330 ? 68.878 48.287 60.764 1.00 53.55 330 GLN B C 1
ATOM 5008 O O . GLN B 1 330 ? 69.736 49.095 61.123 1.00 64.56 330 GLN B O 1
ATOM 5014 N N . ASP B 1 331 ? 69.085 47.368 59.822 1.00 52.94 331 ASP B N 1
ATOM 5015 C CA . ASP B 1 331 ? 70.350 47.251 59.099 1.00 49.49 331 ASP B CA 1
ATOM 5016 C C . ASP B 1 331 ? 71.525 47.043 60.057 1.00 45.55 331 ASP B C 1
ATOM 5017 O O . ASP B 1 331 ? 72.609 47.576 59.852 1.00 55.34 331 ASP B O 1
ATOM 5022 N N . LYS B 1 332 ? 71.301 46.262 61.108 1.00 46.82 332 LYS B N 1
ATOM 5023 C CA . LYS B 1 332 ? 72.345 46.007 62.093 1.00 46.64 332 LYS B CA 1
ATOM 5024 C C . LYS B 1 332 ? 72.875 44.581 62.032 1.00 46.22 332 LYS B C 1
ATOM 5025 O O . LYS B 1 332 ? 73.995 44.312 62.469 1.00 42.27 332 LYS B O 1
ATOM 5031 N N . ALA B 1 333 ? 72.063 43.673 61.498 1.00 43.32 333 ALA B N 1
ATOM 5032 C CA . ALA B 1 333 ? 72.383 42.248 61.487 1.00 41.11 333 ALA B CA 1
ATOM 5033 C C . ALA B 1 333 ? 73.755 41.928 60.895 1.00 35.80 333 ALA B C 1
ATOM 5034 O O . ALA B 1 333 ? 74.241 42.620 60.002 1.00 37.68 333 ALA B O 1
ATOM 5036 N N . ASN B 1 334 ? 74.365 40.863 61.403 1.00 33.33 334 ASN B N 1
ATOM 5037 C CA . ASN B 1 334 ? 75.586 40.316 60.832 1.00 36.88 334 ASN B CA 1
ATOM 5038 C C . ASN B 1 334 ? 75.219 39.294 59.744 1.00 32.29 334 ASN B C 1
ATOM 5039 O O . ASN B 1 334 ? 74.712 38.224 60.053 1.00 32.49 334 ASN B O 1
ATOM 5044 N N . PRO B 1 335 ? 75.451 39.631 58.464 1.00 31.36 335 PRO B N 1
ATOM 5045 C CA . PRO B 1 335 ? 75.112 38.681 57.397 1.00 32.65 335 PRO B CA 1
ATOM 5046 C C . PRO B 1 335 ? 76.143 37.554 57.202 1.00 33.18 335 PRO B C 1
ATOM 5047 O O . PRO B 1 335 ? 75.905 36.650 56.396 1.00 31.57 335 PRO B O 1
ATOM 5051 N N . LEU B 1 336 ? 77.265 37.598 57.916 1.00 30.92 336 LEU B N 1
ATOM 5052 C CA . LEU B 1 336 ? 78.376 36.684 57.613 1.00 34.95 336 LEU B CA 1
ATOM 5053 C C . LEU B 1 336 ? 78.079 35.215 57.912 1.00 34.44 336 LEU B C 1
ATOM 5054 O O . LEU B 1 336 ? 78.543 34.334 57.187 1.00 31.07 336 LEU B O 1
ATOM 5059 N N . ALA B 1 337 ? 77.325 34.936 58.973 1.00 27.55 337 ALA B N 1
ATOM 5060 C CA . ALA B 1 337 ? 76.998 33.545 59.280 1.00 26.70 337 ALA B CA 1
ATOM 5061 C C . ALA B 1 337 ? 76.168 32.926 58.159 1.00 25.43 337 ALA B C 1
ATOM 5062 O O . ALA B 1 337 ? 76.385 31.781 57.797 1.00 28.54 337 ALA B O 1
ATOM 5064 N N . THR B 1 338 ? 75.214 33.681 57.627 1.00 26.12 338 THR B N 1
ATOM 5065 C CA . THR B 1 338 ? 74.375 33.164 56.550 1.00 29.53 338 THR B CA 1
ATOM 5066 C C . THR B 1 338 ? 75.199 33.037 55.268 1.00 31.29 338 THR B C 1
ATOM 5067 O O . THR B 1 338 ? 75.050 32.078 54.502 1.00 32.10 338 THR B O 1
ATOM 5071 N N . ILE B 1 339 ? 76.070 34.014 55.043 1.00 31.41 339 ILE B N 1
ATOM 5072 C CA . ILE B 1 339 ? 76.994 33.963 53.918 1.00 33.30 339 ILE B CA 1
ATOM 5073 C C . ILE B 1 339 ? 77.878 32.717 54.017 1.00 32.54 339 ILE B C 1
ATOM 5074 O O . ILE B 1 339 ? 78.038 31.984 53.041 1.00 32.07 339 ILE B O 1
ATOM 5079 N N . LEU B 1 340 ? 78.420 32.456 55.203 1.00 30.45 340 LEU B N 1
ATOM 5080 C CA . LEU B 1 340 ? 79.234 31.265 55.403 1.00 28.09 340 LEU B CA 1
ATOM 5081 C C . LEU B 1 340 ? 78.379 29.999 55.369 1.00 30.96 340 LEU B C 1
ATOM 5082 O O . LEU B 1 340 ? 78.885 28.912 55.097 1.00 27.99 340 LEU B O 1
ATOM 5087 N N . SER B 1 341 ? 77.085 30.141 55.642 1.00 30.23 341 SER B N 1
ATOM 5088 C CA . SER B 1 341 ? 76.165 29.025 55.453 1.00 30.63 341 SER B CA 1
ATOM 5089 C C . SER B 1 341 ? 75.980 28.720 53.967 1.00 27.08 341 SER B C 1
ATOM 5090 O O . SER B 1 341 ? 75.843 27.555 53.591 1.00 28.41 341 SER B O 1
ATOM 5093 N N . ALA B 1 342 ? 75.988 29.756 53.127 1.00 28.11 342 ALA B N 1
ATOM 5094 C CA . ALA B 1 342 ? 75.941 29.539 51.683 1.00 30.76 342 ALA B CA 1
ATOM 5095 C C . ALA B 1 342 ? 77.241 28.902 51.182 1.00 29.35 342 ALA B C 1
ATOM 5096 O O . ALA B 1 342 ? 77.239 28.148 50.209 1.00 30.44 342 ALA B O 1
ATOM 5098 N N . ALA B 1 343 ? 78.356 29.195 51.842 1.00 29.99 343 ALA B N 1
ATOM 5099 C CA . ALA B 1 343 ? 79.600 28.501 51.526 1.00 30.52 343 ALA B CA 1
ATOM 5100 C C . ALA B 1 343 ? 79.495 27.011 51.874 1.00 30.19 343 ALA B C 1
ATOM 5101 O O . ALA B 1 343 ? 79.941 26.160 51.096 1.00 32.31 343 ALA B O 1
ATOM 5103 N N . MET B 1 344 ? 78.910 26.689 53.029 1.00 25.99 344 MET B N 1
ATOM 5104 C CA . MET B 1 344 ? 78.691 25.288 53.387 1.00 27.36 344 MET B CA 1
ATOM 5105 C C . MET B 1 344 ? 77.727 24.623 52.391 1.00 25.11 344 MET B C 1
ATOM 5106 O O . MET B 1 344 ? 77.917 23.473 52.008 1.00 29.61 344 MET B O 1
ATOM 5111 N N . LEU B 1 345 ? 76.695 25.354 51.982 1.00 26.86 345 LEU B N 1
ATOM 5112 C CA . LEU B 1 345 ? 75.775 24.868 50.952 1.00 26.68 345 LEU B CA 1
ATOM 5113 C C . LEU B 1 345 ? 76.552 24.430 49.706 1.00 33.71 345 LEU B C 1
ATOM 5114 O O . LEU B 1 345 ? 76.339 23.347 49.174 1.00 30.54 345 LEU B O 1
ATOM 5119 N N . LEU B 1 346 ? 77.456 25.283 49.245 1.00 34.95 346 LEU B N 1
ATOM 5120 C CA . LEU B 1 346 ? 78.238 24.980 48.051 1.00 34.99 346 LEU B CA 1
ATOM 5121 C C . LEU B 1 346 ? 79.118 23.755 48.282 1.00 38.43 346 LEU B C 1
ATOM 5122 O O . LEU B 1 346 ? 79.139 22.827 47.473 1.00 38.64 346 LEU B O 1
ATOM 5127 N N . LYS B 1 347 ? 79.832 23.752 49.403 1.00 33.61 347 LYS B N 1
ATOM 5128 C CA . LYS B 1 347 ? 80.810 22.705 49.672 1.00 36.88 347 LYS B CA 1
ATOM 5129 C C . LYS B 1 347 ? 80.170 21.383 50.094 1.00 35.90 347 LYS B C 1
ATOM 5130 O O . LYS B 1 347 ? 80.417 20.353 49.469 1.00 38.26 347 LYS B O 1
ATOM 5136 N N . TYR B 1 348 ? 79.369 21.405 51.161 1.00 30.33 348 TYR B N 1
ATOM 5137 C CA . TYR B 1 348 ? 78.781 20.174 51.687 1.00 29.85 348 TYR B CA 1
ATOM 5138 C C . TYR B 1 348 ? 77.509 19.773 50.957 1.00 35.20 348 TYR B C 1
ATOM 5139 O O . TYR B 1 348 ? 77.153 18.598 50.925 1.00 39.01 348 TYR B O 1
ATOM 5148 N N . GLY B 1 349 ? 76.819 20.751 50.386 1.00 32.45 349 GLY B N 1
ATOM 5149 C CA . GLY B 1 349 ? 75.569 20.470 49.705 1.00 30.66 349 GLY B CA 1
ATOM 5150 C C . GLY B 1 349 ? 75.771 20.075 48.252 1.00 39.22 349 GLY B C 1
ATOM 5151 O O . GLY B 1 349 ? 75.183 19.103 47.781 1.00 38.50 349 GLY B O 1
ATOM 5152 N N . LEU B 1 350 ? 76.612 20.819 47.542 1.00 33.91 350 LEU B N 1
ATOM 5153 C CA . LEU B 1 350 ? 76.695 20.667 46.086 1.00 33.66 350 LEU B CA 1
ATOM 5154 C C . LEU B 1 350 ? 78.059 20.186 45.584 1.00 37.79 350 LEU B C 1
ATOM 5155 O O . LEU B 1 350 ? 78.226 19.913 44.396 1.00 39.25 350 LEU B O 1
ATOM 5160 N N . GLY B 1 351 ? 79.041 20.086 46.475 1.00 40.14 351 GLY B N 1
ATOM 5161 C CA . GLY B 1 351 ? 80.378 19.694 46.053 1.00 39.22 351 GLY B CA 1
ATOM 5162 C C . GLY B 1 351 ? 81.096 20.750 45.227 1.00 49.46 351 GLY B C 1
ATOM 5163 O O . GLY B 1 351 ? 82.076 20.452 44.544 1.00 54.44 351 GLY B O 1
ATOM 5164 N N . GLU B 1 352 ? 80.614 21.988 45.287 1.00 45.50 352 GLU B N 1
ATOM 5165 C CA . GLU B 1 352 ? 81.247 23.091 44.572 1.00 45.70 352 GLU B CA 1
ATOM 5166 C C . GLU B 1 352 ? 82.304 23.768 45.446 1.00 46.62 352 GLU B C 1
ATOM 5167 O O . GLU B 1 352 ? 82.091 24.865 45.962 1.00 42.00 352 GLU B O 1
ATOM 5173 N N . GLU B 1 353 ? 83.449 23.106 45.596 1.00 52.07 353 GLU B N 1
ATOM 5174 C CA . GLU B 1 353 ? 84.473 23.515 46.563 1.00 51.49 353 GLU B CA 1
ATOM 5175 C C . GLU B 1 353 ? 85.152 24.836 46.225 1.00 47.51 353 GLU B C 1
ATOM 5176 O O . GLU B 1 353 ? 85.415 25.649 47.110 1.00 45.68 353 GLU B O 1
ATOM 5182 N N . LYS B 1 354 ? 85.454 25.046 44.948 1.00 45.71 354 LYS B N 1
ATOM 5183 C CA . LYS B 1 354 ? 86.114 26.281 44.537 1.00 45.49 354 LYS B CA 1
ATOM 5184 C C . LYS B 1 354 ? 85.223 27.497 44.782 1.00 50.52 354 LYS B C 1
ATOM 5185 O O . LYS B 1 354 ? 85.693 28.524 45.269 1.00 46.47 354 LYS B O 1
ATOM 5191 N N . ALA B 1 355 ? 83.937 27.376 44.458 1.00 44.30 355 ALA B N 1
ATOM 5192 C CA . ALA B 1 355 ? 83.003 28.473 44.681 1.00 40.30 355 ALA B CA 1
ATOM 5193 C C . ALA B 1 355 ? 82.819 28.728 46.180 1.00 40.09 355 ALA B C 1
ATOM 5194 O O . ALA B 1 355 ? 82.663 29.873 46.613 1.00 42.85 355 ALA B O 1
ATOM 5196 N N . ALA B 1 356 ? 82.829 27.662 46.972 1.00 40.26 356 ALA B N 1
ATOM 5197 C CA . ALA B 1 356 ? 82.721 27.808 48.426 1.00 37.31 356 ALA B CA 1
ATOM 5198 C C . ALA B 1 356 ? 83.933 28.553 48.977 1.00 41.31 356 ALA B C 1
ATOM 5199 O O . ALA B 1 356 ? 83.815 29.380 49.880 1.00 38.63 356 ALA B O 1
ATOM 5201 N N . LYS B 1 357 ? 85.102 28.253 48.428 1.00 40.72 357 LYS B N 1
ATOM 5202 C CA . LYS B 1 357 ? 86.329 28.889 48.888 1.00 48.90 357 LYS B CA 1
ATOM 5203 C C . LYS B 1 357 ? 86.334 30.385 48.539 1.00 49.33 357 LYS B C 1
ATOM 5204 O O . LYS B 1 357 ? 86.862 31.203 49.301 1.00 51.57 357 LYS B O 1
ATOM 5210 N N . ARG B 1 358 ? 85.730 30.744 47.406 1.00 47.58 358 ARG B N 1
ATOM 5211 C CA . ARG B 1 358 ? 85.634 32.149 47.015 1.00 47.49 358 ARG B CA 1
ATOM 5212 C C . ARG B 1 358 ? 84.854 32.942 48.058 1.00 46.38 358 ARG B C 1
ATOM 5213 O O . ARG B 1 358 ? 85.230 34.053 48.414 1.00 47.31 358 ARG B O 1
ATOM 5221 N N . ILE B 1 359 ? 83.761 32.363 48.538 1.00 40.81 359 ILE B N 1
ATOM 5222 C CA . ILE B 1 359 ? 82.954 33.009 49.563 1.00 38.38 359 ILE B CA 1
ATOM 5223 C C . ILE B 1 359 ? 83.748 33.176 50.857 1.00 39.02 359 ILE B C 1
ATOM 5224 O O . ILE B 1 359 ? 83.815 34.269 51.421 1.00 38.59 359 ILE B O 1
ATOM 5229 N N . GLU B 1 360 ? 84.359 32.089 51.311 1.00 39.94 360 GLU B N 1
ATOM 5230 C CA . GLU B 1 360 ? 85.144 32.108 52.539 1.00 43.93 360 GLU B CA 1
ATOM 5231 C C . GLU B 1 360 ? 86.274 33.127 52.454 1.00 42.07 360 GLU B C 1
ATOM 5232 O O . GLU B 1 360 ? 86.507 33.878 53.399 1.00 39.89 360 GLU B O 1
ATOM 5238 N N . ASP B 1 361 ? 86.968 33.159 51.320 1.00 42.46 361 ASP B N 1
ATOM 5239 C CA . ASP B 1 361 ? 88.064 34.105 51.135 1.00 47.91 361 ASP B CA 1
ATOM 5240 C C . ASP B 1 361 ? 87.570 35.546 51.220 1.00 49.44 361 ASP B C 1
ATOM 5241 O O . ASP B 1 361 ? 88.230 36.398 51.809 1.00 45.26 361 ASP B O 1
ATOM 5246 N N . ALA B 1 362 ? 86.404 35.812 50.639 1.00 44.21 362 ALA B N 1
ATOM 5247 C CA . ALA B 1 362 ? 85.878 37.172 50.599 1.00 46.38 362 ALA B CA 1
ATOM 5248 C C . ALA B 1 362 ? 85.449 37.653 51.986 1.00 43.82 362 ALA B C 1
ATOM 5249 O O . ALA B 1 362 ? 85.578 38.836 52.306 1.00 43.55 362 ALA B O 1
ATOM 5251 N N . VAL B 1 363 ? 84.928 36.741 52.800 1.00 38.96 363 VAL B N 1
ATOM 5252 C CA . VAL B 1 363 ? 84.595 37.076 54.185 1.00 35.59 363 VAL B CA 1
ATOM 5253 C C . VAL B 1 363 ? 85.863 37.463 54.953 1.00 39.23 363 VAL B C 1
ATOM 5254 O O . VAL B 1 363 ? 85.877 38.453 55.684 1.00 39.53 363 VAL B O 1
ATOM 5258 N N . LEU B 1 364 ? 86.938 36.708 54.757 1.00 38.49 364 LEU B N 1
ATOM 5259 C CA . LEU B 1 364 ? 88.211 37.032 55.405 1.00 44.18 364 LEU B CA 1
ATOM 5260 C C . LEU B 1 364 ? 88.763 38.382 54.951 1.00 48.93 364 LEU B C 1
ATOM 5261 O O . LEU B 1 364 ? 89.323 39.131 55.753 1.00 47.00 364 LEU B O 1
ATOM 5266 N N . VAL B 1 365 ? 88.614 38.696 53.668 1.00 50.74 365 VAL B N 1
ATOM 5267 C CA . VAL B 1 365 ? 89.104 39.966 53.155 1.00 46.88 365 VAL B CA 1
ATOM 5268 C C . VAL B 1 365 ? 88.357 41.127 53.803 1.00 42.69 365 VAL B C 1
ATOM 5269 O O . VAL B 1 365 ? 88.967 42.106 54.229 1.00 48.08 365 VAL B O 1
ATOM 5273 N N . ALA B 1 366 ? 87.038 41.002 53.887 1.00 40.83 366 ALA B N 1
ATOM 5274 C CA . ALA B 1 366 ? 86.213 42.018 54.524 1.00 45.42 366 ALA B CA 1
ATOM 5275 C C . ALA B 1 366 ? 86.646 42.256 55.971 1.00 41.99 366 ALA B C 1
ATOM 5276 O O . ALA B 1 366 ? 86.759 43.400 56.410 1.00 46.97 366 ALA B O 1
ATOM 5278 N N . LEU B 1 367 ? 86.894 41.174 56.707 1.00 42.05 367 LEU B N 1
ATOM 5279 C CA . LEU B 1 367 ? 87.341 41.293 58.092 1.00 37.94 367 LEU B CA 1
ATOM 5280 C C . LEU B 1 367 ? 88.750 41.886 58.169 1.00 44.53 367 LEU B C 1
ATOM 5281 O O . LEU B 1 367 ? 89.036 42.721 59.039 1.00 46.11 367 LEU B O 1
ATOM 5286 N N . ASN B 1 368 ? 89.619 41.462 57.251 1.00 42.16 368 ASN B N 1
ATOM 5287 C CA . ASN B 1 368 ? 90.974 42.001 57.155 1.00 47.53 368 ASN B CA 1
ATOM 5288 C C . ASN B 1 368 ? 90.960 43.492 56.877 1.00 50.16 368 ASN B C 1
ATOM 5289 O O . ASN B 1 368 ? 91.837 44.224 57.331 1.00 55.46 368 ASN B O 1
ATOM 5294 N N . ASN B 1 369 ? 89.959 43.939 56.127 1.00 48.75 369 ASN B N 1
ATOM 5295 C CA . ASN B 1 369 ? 89.830 45.352 55.803 1.00 52.20 369 ASN B CA 1
ATOM 5296 C C . ASN B 1 369 ? 89.213 46.140 56.957 1.00 52.90 369 ASN B C 1
ATOM 5297 O O . ASN B 1 369 ? 89.018 47.350 56.858 1.00 50.56 369 ASN B O 1
ATOM 5302 N N . GLY B 1 370 ? 88.913 45.445 58.053 1.00 53.49 370 GLY B N 1
ATOM 5303 C CA . GLY B 1 370 ? 88.516 46.105 59.284 1.00 47.21 370 GLY B CA 1
ATOM 5304 C C . GLY B 1 370 ? 87.025 46.274 59.511 1.00 49.46 370 GLY B C 1
ATOM 5305 O O . GLY B 1 370 ? 86.616 46.845 60.523 1.00 52.33 370 GLY B O 1
ATOM 5306 N N . PHE B 1 371 ? 86.205 45.785 58.584 1.00 42.87 371 PHE B N 1
ATOM 5307 C CA . PHE B 1 371 ? 84.760 45.973 58.694 1.00 43.28 371 PHE B CA 1
ATOM 5308 C C . PHE B 1 371 ? 84.163 45.069 59.759 1.00 44.02 371 PHE B C 1
ATOM 5309 O O . PHE B 1 371 ? 84.462 43.877 59.813 1.00 41.32 371 PHE B O 1
ATOM 5317 N N . ARG B 1 372 ? 83.317 45.644 60.607 1.00 45.71 372 ARG B N 1
ATOM 5318 C CA . ARG B 1 372 ? 82.645 44.884 61.665 1.00 44.00 372 ARG B CA 1
ATOM 5319 C C . ARG B 1 372 ? 81.199 45.338 61.830 1.00 40.26 372 ARG B C 1
ATOM 5320 O O . ARG B 1 372 ? 80.934 46.534 61.927 1.00 45.76 372 ARG B O 1
ATOM 5328 N N . THR B 1 373 ? 80.265 44.397 61.882 1.00 40.86 373 THR B N 1
ATOM 5329 C CA . THR B 1 373 ? 78.922 44.730 62.339 1.00 45.71 373 THR B CA 1
ATOM 5330 C C . THR B 1 373 ? 78.969 44.832 63.867 1.00 46.30 373 THR B C 1
ATOM 5331 O O . THR B 1 373 ? 79.961 44.432 64.484 1.00 44.85 373 THR B O 1
ATOM 5335 N N . GLY B 1 374 ? 77.914 45.380 64.470 1.00 41.03 374 GLY B N 1
ATOM 5336 C CA . GLY B 1 374 ? 77.909 45.696 65.893 1.00 41.79 374 GLY B CA 1
ATOM 5337 C C . GLY B 1 374 ? 78.339 44.571 66.818 1.00 42.24 374 GLY B C 1
ATOM 5338 O O . GLY B 1 374 ? 79.046 44.791 67.804 1.00 42.88 374 GLY B O 1
ATOM 5339 N N . ASP B 1 375 ? 77.925 43.357 66.477 1.00 36.99 375 ASP B N 1
ATOM 5340 C CA . ASP B 1 375 ? 78.162 42.185 67.314 1.00 39.50 375 ASP B CA 1
ATOM 5341 C C . ASP B 1 375 ? 79.627 41.750 67.330 1.00 39.72 375 ASP B C 1
ATOM 5342 O O . ASP B 1 375 ? 80.060 41.062 68.247 1.00 43.64 375 ASP B O 1
ATOM 5347 N N . ILE B 1 376 ? 80.386 42.122 66.306 1.00 32.59 376 ILE B N 1
ATOM 5348 C CA . ILE B 1 376 ? 81.810 41.786 66.271 1.00 39.25 376 ILE B CA 1
ATOM 5349 C C . ILE B 1 376 ? 82.693 43.029 66.299 1.00 43.52 376 ILE B C 1
ATOM 5350 O O . ILE B 1 376 ? 83.881 42.975 65.974 1.00 40.41 376 ILE B O 1
ATOM 5355 N N . TYR B 1 377 ? 82.116 44.153 66.701 1.00 41.03 377 TYR B N 1
ATOM 5356 C CA . TYR B 1 377 ? 82.860 45.406 66.693 1.00 40.63 377 TYR B CA 1
ATOM 5357 C C . TYR B 1 377 ? 83.876 45.475 67.834 1.00 46.47 377 TYR B C 1
ATOM 5358 O O . TYR B 1 377 ? 83.602 45.045 68.950 1.00 49.51 377 TYR B O 1
ATOM 5367 N N . SER B 1 378 ? 85.046 46.028 67.536 1.00 45.01 378 SER B N 1
ATOM 5368 C CA . SER B 1 378 ? 86.082 46.263 68.534 1.00 48.87 378 SER B CA 1
ATOM 5369 C C . SER B 1 378 ? 86.803 47.565 68.210 1.00 55.42 378 SER B C 1
ATOM 5370 O O . SER B 1 378 ? 86.773 48.022 67.070 1.00 56.45 378 SER B O 1
ATOM 5373 N N . ALA B 1 379 ? 87.435 48.167 69.213 1.00 55.11 379 ALA B N 1
ATOM 5374 C CA . ALA B 1 379 ? 88.105 49.449 69.025 1.00 50.74 379 ALA B CA 1
ATOM 5375 C C . ALA B 1 379 ? 89.105 49.395 67.877 1.00 54.80 379 ALA B C 1
ATOM 5376 O O . ALA B 1 379 ? 89.894 48.455 67.769 1.00 60.48 379 ALA B O 1
ATOM 5378 N N . GLY B 1 380 ? 89.055 50.400 67.012 1.00 57.02 380 GLY B N 1
ATOM 5379 C CA . GLY B 1 380 ? 89.991 50.489 65.910 1.00 54.78 380 GLY B CA 1
ATOM 5380 C C . GLY B 1 380 ? 89.496 49.852 64.631 1.00 56.38 380 GLY B C 1
ATOM 5381 O O . GLY B 1 380 ? 90.194 49.863 63.620 1.00 61.25 380 GLY B O 1
ATOM 5382 N N . THR B 1 381 ? 88.296 49.285 64.668 1.00 51.76 381 THR B N 1
ATOM 5383 C CA . THR B 1 381 ? 87.713 48.715 63.463 1.00 54.03 381 THR B CA 1
ATOM 5384 C C . THR B 1 381 ? 86.638 49.634 62.890 1.00 54.06 381 THR B C 1
ATOM 5385 O O . THR B 1 381 ? 86.334 50.682 63.459 1.00 52.65 381 THR B O 1
ATOM 5389 N N . LYS B 1 382 ? 86.079 49.249 61.749 1.00 53.28 382 LYS B N 1
ATOM 5390 C CA . LYS B 1 382 ? 85.066 50.063 61.087 1.00 58.57 382 LYS B CA 1
ATOM 5391 C C . LYS B 1 382 ? 83.672 49.499 61.331 1.00 57.86 382 LYS B C 1
ATOM 5392 O O . LYS B 1 382 ? 83.319 48.457 60.780 1.00 54.78 382 LYS B O 1
ATOM 5398 N N . LEU B 1 383 ? 82.884 50.183 62.155 1.00 52.23 383 LEU B N 1
ATOM 5399 C CA . LEU B 1 383 ? 81.522 49.736 62.434 1.00 49.64 383 LEU B CA 1
ATOM 5400 C C . LEU B 1 383 ? 80.645 49.972 61.220 1.00 54.41 383 LEU B C 1
ATOM 5401 O O . LEU B 1 383 ? 80.515 51.102 60.753 1.00 55.41 383 LEU B O 1
ATOM 5406 N N . VAL B 1 384 ? 80.054 48.908 60.694 1.00 47.17 384 VAL B N 1
ATOM 5407 C CA . VAL B 1 384 ? 79.198 49.045 59.524 1.00 47.46 384 VAL B CA 1
ATOM 5408 C C . VAL B 1 384 ? 77.861 48.357 59.741 1.00 44.61 384 VAL B C 1
ATOM 5409 O O . VAL B 1 384 ? 77.704 47.547 60.662 1.00 46.36 384 VAL B O 1
ATOM 5413 N N . GLY B 1 385 ? 76.900 48.700 58.891 1.00 47.45 385 GLY B N 1
ATOM 5414 C CA . GLY B 1 385 ? 75.593 48.086 58.922 1.00 45.24 385 GLY B CA 1
ATOM 5415 C C . GLY B 1 385 ? 75.602 46.794 58.134 1.00 46.15 385 GLY B C 1
ATOM 5416 O O . GLY B 1 385 ? 76.605 46.435 57.517 1.00 49.16 385 GLY B O 1
ATOM 5417 N N . CYS B 1 386 ? 74.475 46.096 58.156 1.00 45.29 386 CYS B N 1
ATOM 5418 C CA . CYS B 1 386 ? 74.343 44.829 57.459 1.00 44.11 386 CYS B CA 1
ATOM 5419 C C . CYS B 1 386 ? 74.580 44.953 55.947 1.00 46.54 386 CYS B C 1
ATOM 5420 O O . CYS B 1 386 ? 75.299 44.142 55.356 1.00 49.54 386 CYS B O 1
ATOM 5423 N N . LYS B 1 387 ? 73.981 45.963 55.322 1.00 45.87 387 LYS B N 1
ATOM 5424 C CA . LYS B 1 387 ? 74.086 46.108 53.870 1.00 54.13 387 LYS B CA 1
ATOM 5425 C C . LYS B 1 387 ? 75.532 46.381 53.451 1.00 52.48 387 LYS B C 1
ATOM 5426 O O . LYS B 1 387 ? 76.044 45.730 52.543 1.00 50.75 387 LYS B O 1
ATOM 5432 N N . GLU B 1 388 ? 76.196 47.316 54.130 1.00 52.18 388 GLU B N 1
ATOM 5433 C CA . GLU B 1 388 ? 77.588 47.635 53.820 1.00 49.89 388 GLU B CA 1
ATOM 5434 C C . GLU B 1 388 ? 78.522 46.429 54.006 1.00 44.01 388 GLU B C 1
ATOM 5435 O O . GLU B 1 388 ? 79.453 46.234 53.221 1.00 48.06 388 GLU B O 1
ATOM 5441 N N . MET B 1 389 ? 78.283 45.623 55.037 1.00 44.93 389 MET B N 1
ATOM 5442 C CA . MET B 1 389 ? 79.066 44.402 55.211 1.00 43.17 389 MET B CA 1
ATOM 5443 C C . MET B 1 389 ? 78.863 43.472 54.017 1.00 44.51 389 MET B C 1
ATOM 5444 O O . MET B 1 389 ? 79.825 42.930 53.473 1.00 45.99 389 MET B O 1
ATOM 5449 N N . GLY B 1 390 ? 77.607 43.291 53.617 1.00 46.62 390 GLY B N 1
ATOM 5450 C CA . GLY B 1 390 ? 77.292 42.506 52.437 1.00 42.43 390 GLY B CA 1
ATOM 5451 C C . GLY B 1 390 ? 78.037 43.000 51.206 1.00 49.10 390 GLY B C 1
ATOM 5452 O O . GLY B 1 390 ? 78.631 42.214 50.463 1.00 48.61 390 GLY B O 1
ATOM 5453 N N . GLU B 1 391 ? 78.019 44.312 50.999 1.00 46.34 391 GLU B N 1
ATOM 5454 C CA . GLU B 1 391 ? 78.673 44.909 49.837 1.00 57.18 391 GLU B CA 1
ATOM 5455 C C . GLU B 1 391 ? 80.179 44.681 49.849 1.00 54.35 391 GLU B C 1
ATOM 5456 O O . GLU B 1 391 ? 80.781 44.453 48.801 1.00 52.96 391 GLU B O 1
ATOM 5462 N N . GLU B 1 392 ? 80.786 44.746 51.032 1.00 51.23 392 GLU B N 1
ATOM 5463 C CA . GLU B 1 392 ? 82.229 44.565 51.139 1.00 49.24 392 GLU B CA 1
ATOM 5464 C C . GLU B 1 392 ? 82.613 43.148 50.767 1.00 45.82 392 GLU B C 1
ATOM 5465 O O . GLU B 1 392 ? 83.608 42.931 50.076 1.00 48.44 392 GLU B O 1
ATOM 5471 N N . VAL B 1 393 ? 81.822 42.183 51.223 1.00 46.78 393 VAL B N 1
ATOM 5472 C CA . VAL B 1 393 ? 82.030 40.795 50.826 1.00 41.27 393 VAL B CA 1
ATOM 5473 C C . VAL B 1 393 ? 81.870 40.654 49.308 1.00 43.06 393 VAL B C 1
ATOM 5474 O O . VAL B 1 393 ? 82.707 40.038 48.648 1.00 49.16 393 VAL B O 1
ATOM 5478 N N . LEU B 1 394 ? 80.808 41.243 48.762 1.00 45.37 394 LEU B N 1
ATOM 5479 C CA . LEU B 1 394 ? 80.537 41.167 47.324 1.00 54.59 394 LEU B CA 1
ATOM 5480 C C . LEU B 1 394 ? 81.654 41.795 46.496 1.00 57.35 394 LEU B C 1
ATOM 5481 O O . LEU B 1 394 ? 82.017 41.271 45.439 1.00 60.16 394 LEU B O 1
ATOM 5486 N N . LYS B 1 395 ? 82.199 42.910 46.978 1.00 53.97 395 LYS B N 1
ATOM 5487 C CA . LYS B 1 395 ? 83.308 43.572 46.294 1.00 58.56 395 LYS B CA 1
ATOM 5488 C C . LYS B 1 395 ? 84.517 42.652 46.217 1.00 61.65 395 LYS B C 1
ATOM 5489 O O . LYS B 1 395 ? 85.215 42.614 45.208 1.00 63.65 395 LYS B O 1
ATOM 5495 N N . SER B 1 396 ? 84.762 41.906 47.289 1.00 54.12 396 SER B N 1
ATOM 5496 C CA . SER B 1 396 ? 85.926 41.036 47.326 1.00 55.06 396 SER B CA 1
ATOM 5497 C C . SER B 1 396 ? 85.737 39.835 46.410 1.00 57.50 396 SER B C 1
ATOM 5498 O O . SER B 1 396 ? 86.671 39.423 45.721 1.00 67.42 396 SER B O 1
ATOM 5501 N N . VAL B 1 397 ? 84.530 39.275 46.406 1.00 48.55 397 VAL B N 1
ATOM 5502 C CA . VAL B 1 397 ? 84.212 38.181 45.492 1.00 53.29 397 VAL B CA 1
ATOM 5503 C C . VAL B 1 397 ? 84.478 38.583 44.041 1.00 58.75 397 VAL B C 1
ATOM 5504 O O . VAL B 1 397 ? 85.137 37.862 43.294 1.00 56.51 397 VAL B O 1
ATOM 5508 N N . ASP B 1 398 ? 83.966 39.745 43.655 1.00 60.13 398 ASP B N 1
ATOM 5509 C CA . ASP B 1 398 ? 84.040 40.187 42.264 1.00 69.88 398 ASP B CA 1
ATOM 5510 C C . ASP B 1 398 ? 85.399 40.781 41.897 1.00 72.16 398 ASP B C 1
ATOM 5511 O O . ASP B 1 398 ? 85.599 41.238 40.775 1.00 71.29 398 ASP B O 1
ATOM 5516 N N . SER B 1 399 ? 86.334 40.766 42.840 1.00 71.70 399 SER B N 1
ATOM 5517 C CA . SER B 1 399 ? 87.685 41.247 42.575 1.00 85.19 399 SER B CA 1
ATOM 5518 C C . SER B 1 399 ? 88.573 40.125 42.052 1.00 88.69 399 SER B C 1
ATOM 5519 O O . SER B 1 399 ? 89.305 39.496 42.817 1.00 93.29 399 SER B O 1
ATOM 5522 N N . LYS C 1 41 ? 42.079 19.926 -15.769 1.00 80.71 41 LYS C N 1
ATOM 5523 C CA . LYS C 1 41 ? 43.447 19.741 -16.250 1.00 73.20 41 LYS C CA 1
ATOM 5524 C C . LYS C 1 41 ? 44.293 20.972 -15.922 1.00 68.40 41 LYS C C 1
ATOM 5525 O O . LYS C 1 41 ? 45.506 20.857 -15.710 1.00 69.95 41 LYS C O 1
ATOM 5531 N N . ARG C 1 42 ? 43.662 22.147 -15.877 1.00 59.83 42 ARG C N 1
ATOM 5532 C CA . ARG C 1 42 ? 44.321 23.312 -15.297 1.00 55.17 42 ARG C CA 1
ATOM 5533 C C . ARG C 1 42 ? 43.498 23.932 -14.179 1.00 53.07 42 ARG C C 1
ATOM 5534 O O . ARG C 1 42 ? 42.339 24.303 -14.363 1.00 53.17 42 ARG C O 1
ATOM 5542 N N . TYR C 1 43 ? 44.123 24.051 -13.018 1.00 42.08 43 TYR C N 1
ATOM 5543 C CA . TYR C 1 43 ? 43.474 24.650 -11.871 1.00 40.61 43 TYR C CA 1
ATOM 5544 C C . TYR C 1 43 ? 44.168 25.942 -11.470 1.00 41.57 43 TYR C C 1
ATOM 5545 O O . TYR C 1 43 ? 45.354 26.130 -11.721 1.00 52.23 43 TYR C O 1
ATOM 5554 N N . THR C 1 44 ? 43.415 26.815 -10.819 1.00 42.10 44 THR C N 1
ATOM 5555 C CA A THR C 1 44 ? 43.973 28.045 -10.274 0.44 36.91 44 THR C CA 1
ATOM 5556 C CA B THR C 1 44 ? 43.938 28.057 -10.275 0.56 37.34 44 THR C CA 1
ATOM 5557 C C . THR C 1 44 ? 44.113 27.905 -8.766 1.00 38.42 44 THR C C 1
ATOM 5558 O O . THR C 1 44 ? 43.144 27.628 -8.067 1.00 38.20 44 THR C O 1
ATOM 5565 N N . ILE C 1 45 ? 45.342 28.070 -8.277 1.00 33.69 45 ILE C N 1
ATOM 5566 C CA . ILE C 1 45 ? 45.647 27.913 -6.857 1.00 31.19 45 ILE C CA 1
ATOM 5567 C C . ILE C 1 45 ? 46.169 29.216 -6.283 1.00 34.13 45 ILE C C 1
ATOM 5568 O O . ILE C 1 45 ? 47.119 29.803 -6.810 1.00 36.14 45 ILE C O 1
ATOM 5573 N N . THR C 1 46 ? 45.528 29.670 -5.215 1.00 30.29 46 THR C N 1
ATOM 5574 C CA . THR C 1 46 ? 46.023 30.804 -4.454 1.00 30.80 46 THR C CA 1
ATOM 5575 C C . THR C 1 46 ? 46.974 30.300 -3.370 1.00 31.99 46 THR C C 1
ATOM 5576 O O . THR C 1 46 ? 46.619 29.418 -2.585 1.00 31.81 46 THR C O 1
ATOM 5580 N N . LEU C 1 47 ? 48.187 30.844 -3.346 1.00 34.19 47 LEU C N 1
ATOM 5581 C CA . LEU C 1 47 ? 49.145 30.516 -2.290 1.00 28.78 47 LEU C CA 1
ATOM 5582 C C . LEU C 1 47 ? 49.183 31.667 -1.305 1.00 28.70 47 LEU C C 1
ATOM 5583 O O . LEU C 1 47 ? 49.291 32.828 -1.698 1.00 29.56 47 LEU C O 1
ATOM 5588 N N . LEU C 1 48 ? 49.083 31.342 -0.025 1.00 26.98 48 LEU C N 1
ATOM 5589 C CA . LEU C 1 48 ? 49.222 32.337 1.022 1.00 30.49 48 LEU C CA 1
ATOM 5590 C C . LEU C 1 48 ? 50.403 31.948 1.899 1.00 31.53 48 LEU C C 1
ATOM 5591 O O . LEU C 1 48 ? 50.211 31.295 2.919 1.00 32.35 48 LEU C O 1
ATOM 5596 N N . PRO C 1 49 ? 51.625 32.328 1.489 1.00 31.92 49 PRO C N 1
ATOM 5597 C CA . PRO C 1 49 ? 52.850 31.930 2.205 1.00 36.15 49 PRO C CA 1
ATOM 5598 C C . PRO C 1 49 ? 52.814 32.310 3.683 1.00 35.71 49 PRO C C 1
ATOM 5599 O O . PRO C 1 49 ? 53.187 31.516 4.557 1.00 35.84 49 PRO C O 1
ATOM 5603 N N . GLY C 1 50 ? 52.361 33.522 3.963 1.00 31.60 50 GLY C N 1
ATOM 5604 C CA . GLY C 1 50 ? 52.245 33.970 5.341 1.00 32.46 50 GLY C CA 1
ATOM 5605 C C . GLY C 1 50 ? 53.570 34.279 6.012 1.00 32.54 50 GLY C C 1
ATOM 5606 O O . GLY C 1 50 ? 54.487 34.811 5.383 1.00 29.54 50 GLY C O 1
ATOM 5607 N N . ASP C 1 51 ? 53.660 33.918 7.291 1.00 31.71 51 ASP C N 1
ATOM 5608 C CA . ASP C 1 51 ? 54.739 34.345 8.181 1.00 37.48 51 ASP C CA 1
ATOM 5609 C C . ASP C 1 51 ? 55.676 33.209 8.590 1.00 37.47 51 ASP C C 1
ATOM 5610 O O . ASP C 1 51 ? 55.350 32.038 8.422 1.00 34.84 51 ASP C O 1
ATOM 5615 N N . GLY C 1 52 ? 56.834 33.569 9.138 1.00 37.67 52 GLY C N 1
ATOM 5616 C CA . GLY C 1 52 ? 57.750 32.588 9.700 1.00 39.08 52 GLY C CA 1
ATOM 5617 C C . GLY C 1 52 ? 58.208 31.547 8.695 1.00 37.07 52 GLY C C 1
ATOM 5618 O O . GLY C 1 52 ? 58.764 31.891 7.654 1.00 37.67 52 GLY C O 1
ATOM 5619 N N . ILE C 1 53 ? 57.967 30.273 8.996 1.00 37.45 53 ILE C N 1
ATOM 5620 C CA . ILE C 1 53 ? 58.400 29.199 8.107 1.00 38.08 53 ILE C CA 1
ATOM 5621 C C . ILE C 1 53 ? 57.409 28.975 6.971 1.00 39.41 53 ILE C C 1
ATOM 5622 O O . ILE C 1 53 ? 57.648 28.153 6.083 1.00 40.30 53 ILE C O 1
ATOM 5627 N N . GLY C 1 54 ? 56.305 29.715 7.004 1.00 32.61 54 GLY C N 1
ATOM 5628 C CA . GLY C 1 54 ? 55.271 29.626 5.980 1.00 30.01 54 GLY C CA 1
ATOM 5629 C C . GLY C 1 54 ? 55.755 29.655 4.535 1.00 34.10 54 GLY C C 1
ATOM 5630 O O . GLY C 1 54 ? 55.503 28.710 3.779 1.00 32.77 54 GLY C O 1
ATOM 5631 N N . PRO C 1 55 ? 56.453 30.735 4.136 1.00 36.03 55 PRO C N 1
ATOM 5632 C CA . PRO C 1 55 ? 56.931 30.830 2.748 1.00 34.17 55 PRO C CA 1
ATOM 5633 C C . PRO C 1 55 ? 57.818 29.656 2.337 1.00 40.91 55 PRO C C 1
ATOM 5634 O O . PRO C 1 55 ? 57.686 29.105 1.234 1.00 37.86 55 PRO C O 1
ATOM 5638 N N . GLU C 1 56 ? 58.721 29.291 3.236 1.00 35.73 56 GLU C N 1
ATOM 5639 C CA . GLU C 1 56 ? 59.640 28.189 3.036 1.00 41.40 56 GLU C CA 1
ATOM 5640 C C . GLU C 1 56 ? 58.902 26.882 2.738 1.00 43.91 56 GLU C C 1
ATOM 5641 O O . GLU C 1 56 ? 59.218 26.196 1.769 1.00 37.63 56 GLU C O 1
ATOM 5647 N N . VAL C 1 57 ? 57.915 26.536 3.558 1.00 34.67 57 VAL C N 1
ATOM 5648 C CA . VAL C 1 57 ? 57.266 25.236 3.401 1.00 35.44 57 VAL C CA 1
ATOM 5649 C C . VAL C 1 57 ? 56.220 25.257 2.275 1.00 39.80 57 VAL C C 1
ATOM 5650 O O . VAL C 1 57 ? 56.010 24.243 1.604 1.00 33.24 57 VAL C O 1
ATOM 5654 N N . VAL C 1 58 ? 55.591 26.406 2.036 1.00 31.69 58 VAL C N 1
ATOM 5655 C CA . VAL C 1 58 ? 54.671 26.530 0.895 1.00 32.44 58 VAL C CA 1
ATOM 5656 C C . VAL C 1 58 ? 55.411 26.408 -0.444 1.00 35.28 58 VAL C C 1
ATOM 5657 O O . VAL C 1 58 ? 54.901 25.818 -1.396 1.00 36.37 58 VAL C O 1
ATOM 5661 N N . SER C 1 59 ? 56.622 26.951 -0.516 1.00 35.21 59 SER C N 1
ATOM 5662 C CA . SER C 1 59 ? 57.388 26.893 -1.756 1.00 40.01 59 SER C CA 1
ATOM 5663 C C . SER C 1 59 ? 57.715 25.444 -2.138 1.00 44.65 59 SER C C 1
ATOM 5664 O O . SER C 1 59 ? 57.675 25.075 -3.313 1.00 39.78 59 SER C O 1
ATOM 5667 N N . ILE C 1 60 ? 58.034 24.625 -1.140 1.00 37.36 60 ILE C N 1
ATOM 5668 C CA . ILE C 1 60 ? 58.279 23.207 -1.372 1.00 40.41 60 ILE C CA 1
ATOM 5669 C C . ILE C 1 60 ? 56.994 22.448 -1.731 1.00 43.04 60 ILE C C 1
ATOM 5670 O O . ILE C 1 60 ? 56.988 21.640 -2.666 1.00 40.34 60 ILE C O 1
ATOM 5675 N N . ALA C 1 61 ? 55.913 22.706 -0.996 1.00 36.34 61 ALA C N 1
ATOM 5676 C CA . ALA C 1 61 ? 54.627 22.057 -1.272 1.00 35.77 61 ALA C CA 1
ATOM 5677 C C . ALA C 1 61 ? 54.108 22.423 -2.663 1.00 37.88 61 ALA C C 1
ATOM 5678 O O . ALA C 1 61 ? 53.513 21.595 -3.348 1.00 37.35 61 ALA C O 1
ATOM 5680 N N . LYS C 1 62 ? 54.324 23.673 -3.063 1.00 32.95 62 LYS C N 1
ATOM 5681 C CA . LYS C 1 62 ? 53.971 24.123 -4.404 1.00 33.56 62 LYS C CA 1
ATOM 5682 C C . LYS C 1 62 ? 54.611 23.245 -5.480 1.00 40.70 62 LYS C C 1
ATOM 5683 O O . LYS C 1 62 ? 53.954 22.820 -6.431 1.00 42.80 62 LYS C O 1
ATOM 5689 N N . ASN C 1 63 ? 55.903 22.983 -5.326 1.00 38.88 63 ASN C N 1
ATOM 5690 C CA . ASN C 1 63 ? 56.635 22.180 -6.299 1.00 44.25 63 ASN C CA 1
ATOM 5691 C C . ASN C 1 63 ? 56.209 20.714 -6.288 1.00 42.56 63 ASN C C 1
ATOM 5692 O O . ASN C 1 63 ? 56.127 20.073 -7.333 1.00 45.44 63 ASN C O 1
ATOM 5697 N N . VAL C 1 64 ? 55.943 20.186 -5.101 1.00 42.47 64 VAL C N 1
ATOM 5698 C CA . VAL C 1 64 ? 55.500 18.804 -4.984 1.00 44.96 64 VAL C CA 1
ATOM 5699 C C . VAL C 1 64 ? 54.135 18.656 -5.651 1.00 46.04 64 VAL C C 1
ATOM 5700 O O . VAL C 1 64 ? 53.875 17.683 -6.361 1.00 45.01 64 VAL C O 1
ATOM 5704 N N . LEU C 1 65 ? 53.279 19.643 -5.419 1.00 41.21 65 LEU C N 1
ATOM 5705 C CA . LEU C 1 65 ? 51.952 19.699 -6.016 1.00 45.76 65 LEU C CA 1
ATOM 5706 C C . LEU C 1 65 ? 52.047 19.748 -7.541 1.00 48.47 65 LEU C C 1
ATOM 5707 O O . LEU C 1 65 ? 51.340 19.026 -8.248 1.00 42.10 65 LEU C O 1
ATOM 5712 N N . GLN C 1 66 ? 52.940 20.601 -8.034 1.00 45.36 66 GLN C N 1
ATOM 5713 C CA . GLN C 1 66 ? 53.238 20.708 -9.464 1.00 42.26 66 GLN C CA 1
ATOM 5714 C C . GLN C 1 66 ? 53.637 19.379 -10.086 1.00 53.37 66 GLN C C 1
ATOM 5715 O O . GLN C 1 66 ? 53.083 18.964 -11.109 1.00 53.72 66 GLN C O 1
ATOM 5721 N N . GLN C 1 67 ? 54.620 18.721 -9.478 1.00 47.07 67 GLN C N 1
ATOM 5722 C CA . GLN C 1 67 ? 55.155 17.480 -10.036 1.00 46.37 67 GLN C CA 1
ATOM 5723 C C . GLN C 1 67 ? 54.137 16.346 -9.991 1.00 52.80 67 GLN C C 1
ATOM 5724 O O . GLN C 1 67 ? 53.913 15.674 -10.993 1.00 57.05 67 GLN C O 1
ATOM 5730 N N . ALA C 1 68 ? 53.529 16.131 -8.829 1.00 49.84 68 ALA C N 1
ATOM 5731 C CA . ALA C 1 68 ? 52.513 15.094 -8.684 1.00 48.20 68 ALA C CA 1
ATOM 5732 C C . ALA C 1 68 ? 51.336 15.346 -9.621 1.00 48.84 68 ALA C C 1
ATOM 5733 O O . ALA C 1 68 ? 50.833 14.419 -10.258 1.00 50.30 68 ALA C O 1
ATOM 5735 N N . GLY C 1 69 ? 50.899 16.601 -9.697 1.00 48.22 69 GLY C N 1
ATOM 5736 C CA . GLY C 1 69 ? 49.821 16.972 -10.596 1.00 44.37 69 GLY C CA 1
ATOM 5737 C C . GLY C 1 69 ? 50.178 16.650 -12.036 1.00 53.51 69 GLY C C 1
ATOM 5738 O O . GLY C 1 69 ? 49.376 16.080 -12.783 1.00 55.72 69 GLY C O 1
ATOM 5739 N N . SER C 1 70 ? 51.405 16.999 -12.412 1.00 49.63 70 SER C N 1
ATOM 5740 C CA . SER C 1 70 ? 51.902 16.778 -13.766 1.00 51.61 70 SER C CA 1
ATOM 5741 C C . SER C 1 70 ? 51.781 15.325 -14.203 1.00 56.79 70 SER C C 1
ATOM 5742 O O . SER C 1 70 ? 51.438 15.038 -15.349 1.00 57.28 70 SER C O 1
ATOM 5745 N N . LEU C 1 71 ? 52.055 14.407 -13.284 1.00 56.57 71 LEU C N 1
ATOM 5746 C CA . LEU C 1 71 ? 52.039 12.984 -13.602 1.00 60.99 71 LEU C CA 1
ATOM 5747 C C . LEU C 1 71 ? 50.622 12.438 -13.783 1.00 57.48 71 LEU C C 1
ATOM 5748 O O . LEU C 1 71 ? 50.436 11.273 -14.129 1.00 64.78 71 LEU C O 1
ATOM 5753 N N . GLU C 1 72 ? 49.630 13.289 -13.552 1.00 56.89 72 GLU C N 1
ATOM 5754 C CA . GLU C 1 72 ? 48.235 12.922 -13.741 1.00 58.73 72 GLU C CA 1
ATOM 5755 C C . GLU C 1 72 ? 47.598 13.835 -14.777 1.00 59.77 72 GLU C C 1
ATOM 5756 O O . GLU C 1 72 ? 46.374 13.912 -14.882 1.00 62.99 72 GLU C O 1
ATOM 5762 N N . GLY C 1 73 ? 48.436 14.533 -15.536 1.00 56.84 73 GLY C N 1
ATOM 5763 C CA . GLY C 1 73 ? 47.957 15.434 -16.568 1.00 61.39 73 GLY C CA 1
ATOM 5764 C C . GLY C 1 73 ? 47.254 16.663 -16.023 1.00 58.89 73 GLY C C 1
ATOM 5765 O O . GLY C 1 73 ? 46.350 17.204 -16.659 1.00 63.46 73 GLY C O 1
ATOM 5766 N N . VAL C 1 74 ? 47.673 17.107 -14.841 1.00 54.42 74 VAL C N 1
ATOM 5767 C CA . VAL C 1 74 ? 47.086 18.274 -14.197 1.00 53.53 74 VAL C CA 1
ATOM 5768 C C . VAL C 1 74 ? 48.122 19.388 -14.074 1.00 57.80 74 VAL C C 1
ATOM 5769 O O . VAL C 1 74 ? 49.246 19.151 -13.631 1.00 58.91 74 VAL C O 1
ATOM 5773 N N . GLU C 1 75 ? 47.759 20.598 -14.484 1.00 54.90 75 GLU C N 1
ATOM 5774 C CA . GLU C 1 75 ? 48.659 21.733 -14.313 1.00 45.95 75 GLU C CA 1
ATOM 5775 C C . GLU C 1 75 ? 47.975 22.838 -13.524 1.00 47.35 75 GLU C C 1
ATOM 5776 O O . GLU C 1 75 ? 46.754 22.843 -13.367 1.00 54.31 75 GLU C O 1
ATOM 5782 N N . PHE C 1 76 ? 48.775 23.761 -13.009 1.00 51.73 76 PHE C N 1
ATOM 5783 C CA . PHE C 1 76 ? 48.275 24.781 -12.101 1.00 42.54 76 PHE C CA 1
ATOM 5784 C C . PHE C 1 76 ? 48.760 26.171 -12.485 1.00 48.59 76 PHE C C 1
ATOM 5785 O O . PHE C 1 76 ? 49.885 26.334 -12.962 1.00 48.30 76 PHE C O 1
ATOM 5793 N N . ASN C 1 77 ? 47.895 27.161 -12.290 1.00 43.81 77 ASN C N 1
ATOM 5794 C CA . ASN C 1 77 ? 48.303 28.560 -12.258 1.00 42.91 77 ASN C CA 1
ATOM 5795 C C . ASN C 1 77 ? 48.350 28.992 -10.798 1.00 41.60 77 ASN C C 1
ATOM 5796 O O . ASN C 1 77 ? 47.333 28.949 -10.101 1.00 43.70 77 ASN C O 1
ATOM 5801 N N . PHE C 1 78 ? 49.526 29.387 -10.325 1.00 41.12 78 PHE C N 1
ATOM 5802 C CA . PHE C 1 78 ? 49.677 29.821 -8.934 1.00 37.07 78 PHE C CA 1
ATOM 5803 C C . PHE C 1 78 ? 49.732 31.341 -8.820 1.00 42.88 78 PHE C C 1
ATOM 5804 O O . PHE C 1 78 ? 50.328 32.008 -9.658 1.00 39.82 78 PHE C O 1
ATOM 5812 N N A ARG C 1 79 ? 49.093 31.886 -7.791 0.63 33.48 79 ARG C N 1
ATOM 5813 N N B ARG C 1 79 ? 49.111 31.879 -7.777 0.37 34.85 79 ARG C N 1
ATOM 5814 C CA A ARG C 1 79 ? 49.251 33.301 -7.459 0.63 37.64 79 ARG C CA 1
ATOM 5815 C CA B ARG C 1 79 ? 49.235 33.297 -7.450 0.37 37.00 79 ARG C CA 1
ATOM 5816 C C A ARG C 1 79 ? 49.465 33.433 -5.955 0.63 35.68 79 ARG C C 1
ATOM 5817 C C B ARG C 1 79 ? 49.445 33.460 -5.948 0.37 35.26 79 ARG C C 1
ATOM 5818 O O A ARG C 1 79 ? 48.676 32.919 -5.165 0.63 32.55 79 ARG C O 1
ATOM 5819 O O B ARG C 1 79 ? 48.631 32.996 -5.151 0.37 32.58 79 ARG C O 1
ATOM 5834 N N . GLU C 1 80 ? 50.540 34.109 -5.559 1.00 35.95 80 GLU C N 1
ATOM 5835 C CA . GLU C 1 80 ? 50.803 34.335 -4.130 1.00 33.11 80 GLU C CA 1
ATOM 5836 C C . GLU C 1 80 ? 50.147 35.634 -3.694 1.00 31.84 80 GLU C C 1
ATOM 5837 O O . GLU C 1 80 ? 50.230 36.637 -4.397 1.00 33.16 80 GLU C O 1
ATOM 5843 N N . MET C 1 81 ? 49.516 35.620 -2.526 1.00 31.21 81 MET C N 1
ATOM 5844 C CA . MET C 1 81 ? 48.834 36.804 -2.020 1.00 32.07 81 MET C CA 1
ATOM 5845 C C . MET C 1 81 ? 49.167 37.007 -0.552 1.00 32.01 81 MET C C 1
ATOM 5846 O O . MET C 1 81 ? 49.484 36.047 0.155 1.00 32.74 81 MET C O 1
ATOM 5851 N N . PRO C 1 82 ? 49.116 38.260 -0.086 1.00 34.19 82 PRO C N 1
ATOM 5852 C CA . PRO C 1 82 ? 49.508 38.507 1.310 1.00 32.76 82 PRO C CA 1
ATOM 5853 C C . PRO C 1 82 ? 48.439 38.161 2.351 1.00 30.98 82 PRO C C 1
ATOM 5854 O O . PRO C 1 82 ? 47.242 38.327 2.131 1.00 29.70 82 PRO C O 1
ATOM 5858 N N . ILE C 1 83 ? 48.901 37.675 3.498 1.00 29.50 83 ILE C N 1
ATOM 5859 C CA . ILE C 1 83 ? 48.041 37.419 4.652 1.00 32.83 83 ILE C CA 1
ATOM 5860 C C . ILE C 1 83 ? 48.905 37.455 5.904 1.00 31.22 83 ILE C C 1
ATOM 5861 O O . ILE C 1 83 ? 50.124 37.257 5.826 1.00 31.32 83 ILE C O 1
ATOM 5866 N N . GLY C 1 84 ? 48.283 37.733 7.048 1.00 31.63 84 GLY C N 1
ATOM 5867 C CA . GLY C 1 84 ? 48.979 37.681 8.325 1.00 29.03 84 GLY C CA 1
ATOM 5868 C C . GLY C 1 84 ? 49.899 38.865 8.523 1.00 33.62 84 GLY C C 1
ATOM 5869 O O . GLY C 1 84 ? 49.609 39.970 8.064 1.00 33.25 84 GLY C O 1
ATOM 5870 N N . GLY C 1 85 ? 51.022 38.631 9.195 1.00 32.40 85 GLY C N 1
ATOM 5871 C CA . GLY C 1 85 ? 52.005 39.679 9.407 1.00 33.02 85 GLY C CA 1
ATOM 5872 C C . GLY C 1 85 ? 52.581 40.207 8.103 1.00 37.44 85 GLY C C 1
ATOM 5873 O O . GLY C 1 85 ? 52.948 41.382 8.005 1.00 35.75 85 GLY C O 1
ATOM 5874 N N . ALA C 1 86 ? 52.666 39.340 7.098 1.00 35.87 86 ALA C N 1
ATOM 5875 C CA . ALA C 1 86 ? 53.186 39.753 5.798 1.00 38.87 86 ALA C CA 1
ATOM 5876 C C . ALA C 1 86 ? 52.268 40.799 5.168 1.00 33.44 86 ALA C C 1
ATOM 5877 O O . ALA C 1 86 ? 52.738 41.772 4.571 1.00 37.25 86 ALA C O 1
ATOM 5879 N N . ALA C 1 87 ? 50.959 40.601 5.312 1.00 33.28 87 ALA C N 1
ATOM 5880 C CA . ALA C 1 87 ? 49.981 41.578 4.832 1.00 31.48 87 ALA C CA 1
ATOM 5881 C C . ALA C 1 87 ? 50.028 42.854 5.668 1.00 33.73 87 ALA C C 1
ATOM 5882 O O . ALA C 1 87 ? 49.910 43.959 5.143 1.00 35.84 87 ALA C O 1
ATOM 5884 N N . LEU C 1 88 ? 50.200 42.695 6.981 1.00 34.23 88 LEU C N 1
ATOM 5885 C CA . LEU C 1 88 ? 50.288 43.849 7.872 1.00 34.48 88 LEU C CA 1
ATOM 5886 C C . LEU C 1 88 ? 51.448 44.767 7.491 1.00 37.50 88 LEU C C 1
ATOM 5887 O O . LEU C 1 88 ? 51.290 45.989 7.416 1.00 39.84 88 LEU C O 1
ATOM 5892 N N . ASP C 1 89 ? 52.613 44.175 7.247 1.00 40.99 89 ASP C N 1
ATOM 5893 C CA . ASP C 1 89 ? 53.784 44.934 6.821 1.00 41.87 89 ASP C CA 1
ATOM 5894 C C . ASP C 1 89 ? 53.621 45.542 5.429 1.00 42.09 89 ASP C C 1
ATOM 5895 O O . ASP C 1 89 ? 54.061 46.658 5.172 1.00 41.49 89 ASP C O 1
ATOM 5900 N N . LEU C 1 90 ? 52.990 44.799 4.532 1.00 37.04 90 LEU C N 1
ATOM 5901 C CA . LEU C 1 90 ? 52.896 45.209 3.138 1.00 38.32 90 LEU C CA 1
ATOM 5902 C C . LEU C 1 90 ? 51.735 46.180 2.916 1.00 43.54 90 LEU C C 1
ATOM 5903 O O . LEU C 1 90 ? 51.909 47.246 2.315 1.00 42.11 90 LEU C O 1
ATOM 5908 N N . VAL C 1 91 ? 50.559 45.823 3.427 1.00 44.56 91 VAL C N 1
ATOM 5909 C CA . VAL C 1 91 ? 49.337 46.578 3.152 1.00 42.32 91 VAL C CA 1
ATOM 5910 C C . VAL C 1 91 ? 48.803 47.343 4.368 1.00 43.55 91 VAL C C 1
ATOM 5911 O O . VAL C 1 91 ? 48.198 48.408 4.226 1.00 54.61 91 VAL C O 1
ATOM 5915 N N . GLY C 1 92 ? 49.021 46.802 5.563 1.00 41.95 92 GLY C N 1
ATOM 5916 C CA . GLY C 1 92 ? 48.567 47.454 6.782 1.00 42.34 92 GLY C CA 1
ATOM 5917 C C . GLY C 1 92 ? 47.413 46.767 7.502 1.00 40.34 92 GLY C C 1
ATOM 5918 O O . GLY C 1 92 ? 46.991 47.221 8.566 1.00 39.69 92 GLY C O 1
ATOM 5919 N N . VAL C 1 93 ? 46.893 45.684 6.922 1.00 35.12 93 VAL C N 1
ATOM 5920 C CA . VAL C 1 93 ? 45.823 44.903 7.542 1.00 35.10 93 VAL C CA 1
ATOM 5921 C C . VAL C 1 93 ? 46.159 43.423 7.401 1.00 33.16 93 VAL C C 1
ATOM 5922 O O . VAL C 1 93 ? 46.915 43.057 6.506 1.00 38.80 93 VAL C O 1
ATOM 5926 N N . PRO C 1 94 ? 45.597 42.569 8.275 1.00 31.20 94 PRO C N 1
ATOM 5927 C CA . PRO C 1 94 ? 45.892 41.129 8.235 1.00 32.47 94 PRO C CA 1
ATOM 5928 C C . PRO C 1 94 ? 45.367 40.418 6.998 1.00 31.50 94 PRO C C 1
ATOM 5929 O O . PRO C 1 94 ? 45.877 39.345 6.640 1.00 30.71 94 PRO C O 1
ATOM 5933 N N . LEU C 1 95 ? 44.336 40.986 6.377 1.00 31.74 95 LEU C N 1
ATOM 5934 C CA . LEU C 1 95 ? 43.734 40.374 5.205 1.00 32.31 95 LEU C CA 1
ATOM 5935 C C . LEU C 1 95 ? 43.178 41.426 4.236 1.00 32.35 95 LEU C C 1
ATOM 5936 O O . LEU C 1 95 ? 42.059 41.902 4.409 1.00 33.43 95 LEU C O 1
ATOM 5941 N N . PRO C 1 96 ? 43.962 41.791 3.212 1.00 31.36 96 PRO C N 1
ATOM 5942 C CA . PRO C 1 96 ? 43.410 42.741 2.234 1.00 32.78 96 PRO C CA 1
ATOM 5943 C C . PRO C 1 96 ? 42.323 42.126 1.354 1.00 28.39 96 PRO C C 1
ATOM 5944 O O . PRO C 1 96 ? 42.309 40.912 1.128 1.00 27.52 96 PRO C O 1
ATOM 5948 N N . GLU C 1 97 ? 41.424 42.973 0.862 1.00 27.95 97 GLU C N 1
ATOM 5949 C CA . GLU C 1 97 ? 40.332 42.522 0.012 1.00 30.12 97 GLU C CA 1
ATOM 5950 C C . GLU C 1 97 ? 40.851 41.778 -1.226 1.00 32.34 97 GLU C C 1
ATOM 5951 O O . GLU C 1 97 ? 40.258 40.788 -1.654 1.00 29.17 97 GLU C O 1
ATOM 5957 N N . GLU C 1 98 ? 41.965 42.245 -1.788 1.00 30.50 98 GLU C N 1
ATOM 5958 C CA . GLU C 1 98 ? 42.527 41.609 -2.986 1.00 29.40 98 GLU C CA 1
ATOM 5959 C C . GLU C 1 98 ? 42.792 40.126 -2.725 1.00 31.66 98 GLU C C 1
ATOM 5960 O O . GLU C 1 98 ? 42.617 39.293 -3.610 1.00 31.97 98 GLU C O 1
ATOM 5966 N N . THR C 1 99 ? 43.182 39.800 -1.490 1.00 27.45 99 THR C N 1
ATOM 5967 C CA . THR C 1 99 ? 43.482 38.420 -1.130 1.00 26.62 99 THR C CA 1
ATOM 5968 C C . THR C 1 99 ? 42.204 37.588 -1.027 1.00 30.85 99 THR C C 1
ATOM 5969 O O . THR C 1 99 ? 42.157 36.439 -1.485 1.00 30.32 99 THR C O 1
ATOM 5973 N N . ILE C 1 100 ? 41.164 38.168 -0.440 1.00 29.19 100 ILE C N 1
ATOM 5974 C CA . ILE C 1 100 ? 39.852 37.524 -0.435 1.00 26.75 100 ILE C CA 1
ATOM 5975 C C . ILE C 1 100 ? 39.388 37.256 -1.871 1.00 31.82 100 ILE C C 1
ATOM 5976 O O . ILE C 1 100 ? 38.961 36.149 -2.203 1.00 29.53 100 ILE C O 1
ATOM 5981 N N . SER C 1 101 ? 39.497 38.272 -2.722 1.00 29.63 101 SER C N 1
ATOM 5982 C CA . SER C 1 101 ? 39.064 38.151 -4.118 1.00 28.68 101 SER C CA 1
ATOM 5983 C C . SER C 1 101 ? 39.810 37.030 -4.839 1.00 36.84 101 SER C C 1
ATOM 5984 O O . SER C 1 101 ? 39.196 36.171 -5.475 1.00 32.61 101 SER C O 1
ATOM 5987 N N . ALA C 1 102 ? 41.133 37.044 -4.750 1.00 30.56 102 ALA C N 1
ATOM 5988 C CA . ALA C 1 102 ? 41.942 36.029 -5.422 1.00 34.17 102 ALA C CA 1
ATOM 5989 C C . ALA C 1 102 ? 41.601 34.623 -4.920 1.00 34.72 102 ALA C C 1
ATOM 5990 O O . ALA C 1 102 ? 41.467 33.689 -5.709 1.00 33.04 102 ALA C O 1
ATOM 5992 N N . ALA C 1 103 ? 41.450 34.489 -3.605 1.00 29.78 103 ALA C N 1
ATOM 5993 C CA . ALA C 1 103 ? 41.098 33.219 -2.996 1.00 28.90 103 ALA C CA 1
ATOM 5994 C C . ALA C 1 103 ? 39.762 32.723 -3.538 1.00 33.34 103 ALA C C 1
ATOM 5995 O O . ALA C 1 103 ? 39.667 31.591 -4.006 1.00 33.11 103 ALA C O 1
ATOM 5997 N N . LYS C 1 104 ? 38.743 33.585 -3.502 1.00 29.81 104 LYS C N 1
ATOM 5998 C CA . LYS C 1 104 ? 37.401 33.207 -3.929 1.00 33.00 104 LYS C CA 1
ATOM 5999 C C . LYS C 1 104 ? 37.327 32.822 -5.396 1.00 41.20 104 LYS C C 1
ATOM 6000 O O . LYS C 1 104 ? 36.532 31.961 -5.773 1.00 39.23 104 LYS C O 1
ATOM 6006 N N . GLU C 1 105 ? 38.139 33.476 -6.221 1.00 31.34 105 GLU C N 1
ATOM 6007 C CA . GLU C 1 105 ? 38.101 33.227 -7.650 1.00 33.01 105 GLU C CA 1
ATOM 6008 C C . GLU C 1 105 ? 38.952 32.023 -8.048 1.00 32.69 105 GLU C C 1
ATOM 6009 O O . GLU C 1 105 ? 38.966 31.639 -9.203 1.00 37.79 105 GLU C O 1
ATOM 6015 N N . SER C 1 106 ? 39.649 31.424 -7.090 1.00 33.05 106 SER C N 1
ATOM 6016 C CA . SER C 1 106 ? 40.514 30.286 -7.391 1.00 44.01 106 SER C CA 1
ATOM 6017 C C . SER C 1 106 ? 39.819 28.942 -7.137 1.00 40.49 106 SER C C 1
ATOM 6018 O O . SER C 1 106 ? 38.679 28.893 -6.671 1.00 35.93 106 SER C O 1
ATOM 6021 N N . ASP C 1 107 ? 40.509 27.853 -7.461 1.00 35.55 107 ASP C N 1
ATOM 6022 C CA . ASP C 1 107 ? 39.962 26.514 -7.275 1.00 35.47 107 ASP C CA 1
ATOM 6023 C C . ASP C 1 107 ? 40.291 25.955 -5.896 1.00 35.47 107 ASP C C 1
ATOM 6024 O O . ASP C 1 107 ? 39.603 25.072 -5.395 1.00 34.43 107 ASP C O 1
ATOM 6029 N N . ALA C 1 108 ? 41.358 26.471 -5.298 1.00 30.50 108 ALA C N 1
ATOM 6030 C CA . ALA C 1 108 ? 41.755 26.064 -3.956 1.00 31.36 108 ALA C CA 1
ATOM 6031 C C . ALA C 1 108 ? 42.814 27.007 -3.416 1.00 33.00 108 ALA C C 1
ATOM 6032 O O . ALA C 1 108 ? 43.523 27.672 -4.183 1.00 31.38 108 ALA C O 1
ATOM 6034 N N . VAL C 1 109 ? 42.923 27.048 -2.090 1.00 27.68 109 VAL C N 1
ATOM 6035 C CA . VAL C 1 109 ? 43.868 27.923 -1.422 1.00 27.59 109 VAL C CA 1
ATOM 6036 C C . VAL C 1 109 ? 44.817 27.123 -0.536 1.00 29.48 109 VAL C C 1
ATOM 6037 O O . VAL C 1 109 ? 44.382 26.303 0.281 1.00 31.94 109 VAL C O 1
ATOM 6041 N N . LEU C 1 110 ? 46.112 27.361 -0.704 1.00 27.29 110 LEU C N 1
ATOM 6042 C CA . LEU C 1 110 ? 47.123 26.707 0.130 1.00 31.63 110 LEU C CA 1
ATOM 6043 C C . LEU C 1 110 ? 47.821 27.750 0.985 1.00 29.15 110 LEU C C 1
ATOM 6044 O O . LEU C 1 110 ? 48.439 28.679 0.458 1.00 31.31 110 LEU C O 1
ATOM 6049 N N . LEU C 1 111 ? 47.709 27.592 2.304 1.00 24.05 111 LEU C N 1
ATOM 6050 C CA . LEU C 1 111 ? 48.211 28.564 3.274 1.00 25.01 111 LEU C CA 1
ATOM 6051 C C . LEU C 1 111 ? 49.386 27.997 4.064 1.00 25.73 111 LEU C C 1
ATOM 6052 O O . LEU C 1 111 ? 49.401 26.814 4.418 1.00 33.52 111 LEU C O 1
ATOM 6057 N N . GLY C 1 112 ? 50.371 28.845 4.342 1.00 27.53 112 GLY C N 1
ATOM 6058 C CA . GLY C 1 112 ? 51.551 28.422 5.073 1.00 24.12 112 GLY C CA 1
ATOM 6059 C C . GLY C 1 112 ? 51.345 28.490 6.570 1.00 29.76 112 GLY C C 1
ATOM 6060 O O . GLY C 1 112 ? 50.941 27.517 7.208 1.00 33.73 112 GLY C O 1
ATOM 6061 N N . ALA C 1 113 ? 51.632 29.652 7.135 1.00 30.64 113 ALA C N 1
ATOM 6062 C CA . ALA C 1 113 ? 51.480 29.847 8.570 1.00 31.65 113 ALA C CA 1
ATOM 6063 C C . ALA C 1 113 ? 51.254 31.319 8.840 1.00 34.28 113 ALA C C 1
ATOM 6064 O O . ALA C 1 113 ? 51.514 32.165 7.986 1.00 33.82 113 ALA C O 1
ATOM 6066 N N . ILE C 1 114 ? 50.773 31.623 10.035 1.00 32.10 114 ILE C N 1
ATOM 6067 C CA . ILE C 1 114 ? 50.436 32.987 10.395 1.00 35.64 114 ILE C CA 1
ATOM 6068 C C . ILE C 1 114 ? 50.900 33.274 11.824 1.00 33.69 114 ILE C C 1
ATOM 6069 O O . ILE C 1 114 ? 50.711 32.448 12.711 1.00 35.48 114 ILE C O 1
ATOM 6074 N N . GLY C 1 115 ? 51.541 34.422 12.030 1.00 32.72 115 GLY C N 1
ATOM 6075 C CA . GLY C 1 115 ? 51.909 34.868 13.364 1.00 32.34 115 GLY C CA 1
ATOM 6076 C C . GLY C 1 115 ? 53.376 35.223 13.527 1.00 40.56 115 GLY C C 1
ATOM 6077 O O . GLY C 1 115 ? 54.238 34.689 12.826 1.00 41.37 115 GLY C O 1
ATOM 6078 N N . GLY C 1 116 ? 53.661 36.128 14.460 1.00 44.52 116 GLY C N 1
ATOM 6079 C CA . GLY C 1 116 ? 55.029 36.527 14.736 1.00 45.82 116 GLY C CA 1
ATOM 6080 C C . GLY C 1 116 ? 55.146 37.537 15.864 1.00 59.66 116 GLY C C 1
ATOM 6081 O O . GLY C 1 116 ? 54.185 38.248 16.160 1.00 49.72 116 GLY C O 1
ATOM 6082 N N . TYR C 1 117 ? 56.328 37.603 16.481 1.00 57.05 117 TYR C N 1
ATOM 6083 C CA . TYR C 1 117 ? 56.576 38.478 17.630 1.00 58.51 117 TYR C CA 1
ATOM 6084 C C . TYR C 1 117 ? 56.262 39.936 17.328 1.00 56.93 117 TYR C C 1
ATOM 6085 O O . TYR C 1 117 ? 55.753 40.670 18.178 1.00 53.56 117 TYR C O 1
ATOM 6094 N N . LYS C 1 118 ? 56.588 40.339 16.106 1.00 57.49 118 LYS C N 1
ATOM 6095 C CA . LYS C 1 118 ? 56.485 41.720 15.664 1.00 56.37 118 LYS C CA 1
ATOM 6096 C C . LYS C 1 118 ? 55.085 42.302 15.854 1.00 51.50 118 LYS C C 1
ATOM 6097 O O . LYS C 1 118 ? 54.936 43.490 16.143 1.00 58.37 118 LYS C O 1
ATOM 6103 N N . TRP C 1 119 ? 54.064 41.464 15.704 1.00 45.53 119 TRP C N 1
ATOM 6104 C CA . TRP C 1 119 ? 52.691 41.948 15.642 1.00 49.82 119 TRP C CA 1
ATOM 6105 C C . TRP C 1 119 ? 51.869 41.539 16.862 1.00 59.05 119 TRP C C 1
ATOM 6106 O O . TRP C 1 119 ? 50.669 41.805 16.920 1.00 52.40 119 TRP C O 1
ATOM 6117 N N . ASP C 1 120 ? 52.513 40.894 17.832 1.00 63.81 120 ASP C N 1
ATOM 6118 C CA . ASP C 1 120 ? 51.813 40.389 19.015 1.00 65.43 120 ASP C CA 1
ATOM 6119 C C . ASP C 1 120 ? 51.206 41.509 19.855 1.00 64.83 120 ASP C C 1
ATOM 6120 O O . ASP C 1 120 ? 50.177 41.320 20.501 1.00 73.55 120 ASP C O 1
ATOM 6125 N N . ASN C 1 121 ? 51.838 42.677 19.841 1.00 56.65 121 ASN C N 1
ATOM 6126 C CA . ASN C 1 121 ? 51.332 43.808 20.601 1.00 66.35 121 ASN C CA 1
ATOM 6127 C C . ASN C 1 121 ? 50.467 44.748 19.767 1.00 67.66 121 ASN C C 1
ATOM 6128 O O . ASN C 1 121 ? 50.190 45.882 20.175 1.00 61.31 121 ASN C O 1
ATOM 6133 N N . ASN C 1 122 ? 50.052 44.277 18.594 1.00 69.55 122 ASN C N 1
ATOM 6134 C CA . ASN C 1 122 ? 49.027 44.965 17.821 1.00 59.42 122 ASN C CA 1
ATOM 6135 C C . ASN C 1 122 ? 47.675 44.864 18.502 1.00 52.57 122 ASN C C 1
ATOM 6136 O O . ASN C 1 122 ? 47.387 43.887 19.193 1.00 59.79 122 ASN C O 1
ATOM 6141 N N . GLU C 1 123 ? 46.838 45.866 18.284 1.00 53.87 123 GLU C N 1
ATOM 6142 C CA . GLU C 1 123 ? 45.448 45.778 18.684 1.00 60.49 123 GLU C CA 1
ATOM 6143 C C . GLU C 1 123 ? 44.798 44.557 18.010 1.00 58.63 123 GLU C C 1
ATOM 6144 O O . GLU C 1 123 ? 45.219 44.148 16.925 1.00 55.01 123 GLU C O 1
ATOM 6150 N N . LYS C 1 124 ? 43.787 43.985 18.665 1.00 55.58 124 LYS C N 1
ATOM 6151 C CA . LYS C 1 124 ? 43.192 42.704 18.273 1.00 54.46 124 LYS C CA 1
ATOM 6152 C C . LYS C 1 124 ? 42.816 42.571 16.791 1.00 49.80 124 LYS C C 1
ATOM 6153 O O . LYS C 1 124 ? 43.125 41.555 16.166 1.00 48.06 124 LYS C O 1
ATOM 6159 N N . HIS C 1 125 ? 42.151 43.576 16.227 1.00 47.48 125 HIS C N 1
ATOM 6160 C CA . HIS C 1 125 ? 41.674 43.453 14.850 1.00 40.98 125 HIS C CA 1
ATOM 6161 C C . HIS C 1 125 ? 42.806 43.623 13.840 1.00 43.65 125 HIS C C 1
ATOM 6162 O O . HIS C 1 125 ? 42.600 43.477 12.628 1.00 45.34 125 HIS C O 1
ATOM 6169 N N . LEU C 1 126 ? 44.004 43.919 14.337 1.00 41.03 126 LEU C N 1
ATOM 6170 C CA . LEU C 1 126 ? 45.172 44.048 13.471 1.00 42.30 126 LEU C CA 1
ATOM 6171 C C . LEU C 1 126 ? 46.254 43.028 13.826 1.00 44.71 126 LEU C C 1
ATOM 6172 O O . LEU C 1 126 ? 47.426 43.213 13.503 1.00 45.82 126 LEU C O 1
ATOM 6177 N N . ARG C 1 127 ? 45.868 41.953 14.500 1.00 41.66 127 ARG C N 1
ATOM 6178 C CA . ARG C 1 127 ? 46.793 40.848 14.705 1.00 43.64 127 ARG C CA 1
ATOM 6179 C C . ARG C 1 127 ? 46.723 39.881 13.525 1.00 40.00 127 ARG C C 1
ATOM 6180 O O . ARG C 1 127 ? 45.679 39.763 12.865 1.00 36.41 127 ARG C O 1
ATOM 6188 N N . PRO C 1 128 ? 47.844 39.201 13.230 1.00 39.87 128 PRO C N 1
ATOM 6189 C CA . PRO C 1 128 ? 47.874 38.306 12.066 1.00 35.09 128 PRO C CA 1
ATOM 6190 C C . PRO C 1 128 ? 46.750 37.287 12.104 1.00 33.08 128 PRO C C 1
ATOM 6191 O O . PRO C 1 128 ? 46.148 37.006 11.070 1.00 34.73 128 PRO C O 1
ATOM 6195 N N . GLU C 1 129 ? 46.445 36.787 13.302 1.00 30.86 129 GLU C N 1
ATOM 6196 C CA . GLU C 1 129 ? 45.420 35.760 13.482 1.00 33.69 129 GLU C CA 1
ATOM 6197 C C . GLU C 1 129 ? 44.040 36.204 13.008 1.00 28.45 129 GLU C C 1
ATOM 6198 O O . GLU C 1 129 ? 43.234 35.389 12.570 1.00 32.30 129 GLU C O 1
ATOM 6204 N N . LYS C 1 130 ? 43.759 37.496 13.111 1.00 29.29 130 LYS C N 1
ATOM 6205 C CA . LYS C 1 130 ? 42.496 38.030 12.620 1.00 35.32 130 LYS C CA 1
ATOM 6206 C C . LYS C 1 130 ? 42.297 37.708 11.136 1.00 33.30 130 LYS C C 1
ATOM 6207 O O . LYS C 1 130 ? 41.182 37.415 10.693 1.00 30.16 130 LYS C O 1
ATOM 6213 N N . GLY C 1 131 ? 43.384 37.743 10.375 1.00 27.29 131 GLY C N 1
ATOM 6214 C CA . GLY C 1 131 ? 43.306 37.488 8.947 1.00 25.29 131 GLY C CA 1
ATOM 6215 C C . GLY C 1 131 ? 42.857 36.068 8.654 1.00 28.16 131 GLY C C 1
ATOM 6216 O O . GLY C 1 131 ? 42.154 35.810 7.681 1.00 28.97 131 GLY C O 1
ATOM 6217 N N . LEU C 1 132 ? 43.257 35.138 9.510 1.00 29.47 132 LEU C N 1
ATOM 6218 C CA . LEU C 1 132 ? 42.847 33.749 9.338 1.00 25.24 132 LEU C CA 1
ATOM 6219 C C . LEU C 1 132 ? 41.356 33.592 9.631 1.00 25.71 132 LEU C C 1
ATOM 6220 O O . LEU C 1 132 ? 40.651 32.929 8.887 1.00 27.26 132 LEU C O 1
ATOM 6225 N N . LEU C 1 133 ? 40.882 34.186 10.729 1.00 28.48 133 LEU C N 1
ATOM 6226 C CA . LEU C 1 133 ? 39.443 34.213 11.014 1.00 27.56 133 LEU C CA 1
ATOM 6227 C C . LEU C 1 133 ? 38.660 34.841 9.867 1.00 30.38 133 LEU C C 1
ATOM 6228 O O . LEU C 1 133 ? 37.616 34.327 9.459 1.00 26.94 133 LEU C O 1
ATOM 6233 N N . GLN C 1 134 ? 39.163 35.956 9.353 1.00 27.35 134 GLN C N 1
ATOM 6234 C CA . GLN C 1 134 ? 38.478 36.648 8.275 1.00 29.12 134 GLN C CA 1
ATOM 6235 C C . GLN C 1 134 ? 38.441 35.843 6.978 1.00 27.89 134 GLN C C 1
ATOM 6236 O O . GLN C 1 134 ? 37.435 35.880 6.276 1.00 26.53 134 GLN C O 1
ATOM 6242 N N . ILE C 1 135 ? 39.505 35.120 6.636 1.00 24.53 135 ILE C N 1
ATOM 6243 C CA A ILE C 1 135 ? 39.462 34.429 5.349 0.97 23.32 135 ILE C CA 1
ATOM 6244 C CA B ILE C 1 135 ? 39.545 34.328 5.396 0.03 26.69 135 ILE C CA 1
ATOM 6245 C C . ILE C 1 135 ? 38.554 33.191 5.448 1.00 25.18 135 ILE C C 1
ATOM 6246 O O . ILE C 1 135 ? 37.871 32.872 4.486 1.00 26.49 135 ILE C O 1
ATOM 6255 N N . ARG C 1 136 ? 38.496 32.550 6.614 1.00 25.44 136 ARG C N 1
ATOM 6256 C CA . ARG C 1 136 ? 37.584 31.425 6.786 1.00 24.14 136 ARG C CA 1
ATOM 6257 C C . ARG C 1 136 ? 36.139 31.869 6.604 1.00 24.80 136 ARG C C 1
ATOM 6258 O O . ARG C 1 136 ? 35.347 31.181 5.946 1.00 31.29 136 ARG C O 1
ATOM 6266 N N . ALA C 1 137 ? 35.790 32.997 7.223 1.00 22.03 137 ALA C N 1
ATOM 6267 C CA . ALA C 1 137 ? 34.443 33.543 7.110 1.00 25.02 137 ALA C CA 1
ATOM 6268 C C . ALA C 1 137 ? 34.137 33.894 5.653 1.00 27.54 137 ALA C C 1
ATOM 6269 O O . ALA C 1 137 ? 33.063 33.567 5.136 1.00 28.13 137 ALA C O 1
ATOM 6271 N N . ALA C 1 138 ? 35.070 34.580 5.010 1.00 23.79 138 ALA C N 1
ATOM 6272 C CA . ALA C 1 138 ? 34.848 35.043 3.628 1.00 26.30 138 ALA C CA 1
ATOM 6273 C C . ALA C 1 138 ? 34.672 33.873 2.660 1.00 32.33 138 ALA C C 1
ATOM 6274 O O . ALA C 1 138 ? 33.841 33.920 1.750 1.00 29.04 138 ALA C O 1
ATOM 6276 N N . LEU C 1 139 ? 35.456 32.823 2.864 1.00 25.46 139 LEU C N 1
ATOM 6277 C CA . LEU C 1 139 ? 35.399 31.641 1.995 1.00 26.59 139 LEU C CA 1
ATOM 6278 C C . LEU C 1 139 ? 34.267 30.712 2.396 1.00 29.56 139 LEU C C 1
ATOM 6279 O O . LEU C 1 139 ? 34.015 29.707 1.722 1.00 31.18 139 LEU C O 1
ATOM 6284 N N . LYS C 1 140 ? 33.620 31.032 3.520 1.00 27.33 140 LYS C N 1
ATOM 6285 C CA . LYS C 1 140 ? 32.535 30.215 4.076 1.00 27.34 140 LYS C CA 1
ATOM 6286 C C . LYS C 1 140 ? 32.946 28.763 4.281 1.00 23.49 140 LYS C C 1
ATOM 6287 O O . LYS C 1 140 ? 32.152 27.844 4.059 1.00 27.45 140 LYS C O 1
ATOM 6293 N N . VAL C 1 141 ? 34.181 28.552 4.734 1.00 24.55 141 VAL C N 1
ATOM 6294 C CA . VAL C 1 141 ? 34.663 27.201 4.951 1.00 24.09 141 VAL C CA 1
ATOM 6295 C C . VAL C 1 141 ? 34.332 26.772 6.388 1.00 32.65 141 VAL C C 1
ATOM 6296 O O . VAL C 1 141 ? 35.166 26.823 7.284 1.00 29.37 141 VAL C O 1
ATOM 6300 N N . PHE C 1 142 ? 33.091 26.338 6.569 1.00 29.05 142 PHE C N 1
ATOM 6301 C CA . PHE C 1 142 ? 32.534 25.991 7.879 1.00 28.37 142 PHE C CA 1
ATOM 6302 C C . PHE C 1 142 ? 33.001 24.627 8.380 1.00 26.88 142 PHE C C 1
ATOM 6303 O O . PHE C 1 142 ? 32.728 24.258 9.514 1.00 24.60 142 PHE C O 1
ATOM 6311 N N . ALA C 1 143 ? 33.669 23.853 7.532 1.00 25.58 143 ALA C N 1
ATOM 6312 C CA . ALA C 1 143 ? 34.068 22.504 7.930 1.00 24.17 143 ALA C CA 1
ATOM 6313 C C . ALA C 1 143 ? 35.583 22.365 8.023 1.00 27.35 143 ALA C C 1
ATOM 6314 O O . ALA C 1 143 ? 36.257 22.392 7.013 1.00 28.48 143 ALA C O 1
ATOM 6316 N N . ASN C 1 144 ? 36.107 22.190 9.234 1.00 24.09 144 ASN C N 1
ATOM 6317 C CA . ASN C 1 144 ? 37.549 21.990 9.435 1.00 25.33 144 ASN C CA 1
ATOM 6318 C C . ASN C 1 144 ? 37.852 20.501 9.585 1.00 26.09 144 ASN C C 1
ATOM 6319 O O . ASN C 1 144 ? 37.367 19.852 10.505 1.00 25.45 144 ASN C O 1
ATOM 6324 N N . LEU C 1 145 ? 38.653 19.966 8.672 1.00 21.77 145 LEU C N 1
ATOM 6325 C CA . LEU C 1 145 ? 39.021 18.554 8.667 1.00 22.65 145 LEU C CA 1
ATOM 6326 C C . LEU C 1 145 ? 40.465 18.375 9.112 1.00 27.44 145 LEU C C 1
ATOM 6327 O O . LEU C 1 145 ? 41.382 18.832 8.436 1.00 26.64 145 LEU C O 1
ATOM 6332 N N . ARG C 1 146 ? 40.667 17.711 10.243 1.00 24.81 146 ARG C N 1
ATOM 6333 C CA . ARG C 1 146 ? 42.018 17.456 10.741 1.00 26.23 146 ARG C CA 1
ATOM 6334 C C . ARG C 1 146 ? 42.260 15.983 10.987 1.00 23.75 146 ARG C C 1
ATOM 6335 O O . ARG C 1 146 ? 41.784 15.423 11.974 1.00 26.56 146 ARG C O 1
ATOM 6343 N N . PRO C 1 147 ? 43.013 15.352 10.087 1.00 24.50 147 PRO C N 1
ATOM 6344 C CA . PRO C 1 147 ? 43.313 13.931 10.228 1.00 24.32 147 PRO C CA 1
ATOM 6345 C C . PRO C 1 147 ? 44.444 13.716 11.221 1.00 32.34 147 PRO C C 1
ATOM 6346 O O . PRO C 1 147 ? 45.524 14.287 11.058 1.00 37.12 147 PRO C O 1
ATOM 6350 N N . ALA C 1 148 ? 44.182 12.930 12.257 1.00 27.07 148 ALA C N 1
ATOM 6351 C CA . ALA C 1 148 ? 45.223 12.529 13.185 1.00 26.38 148 ALA C CA 1
ATOM 6352 C C . ALA C 1 148 ? 45.636 11.094 12.884 1.00 27.70 148 ALA C C 1
ATOM 6353 O O . ALA C 1 148 ? 44.910 10.142 13.201 1.00 30.81 148 ALA C O 1
ATOM 6355 N N . THR C 1 149 ? 46.813 10.950 12.278 1.00 30.30 149 THR C N 1
ATOM 6356 C CA A THR C 1 149 ? 47.346 9.644 11.918 0.44 33.82 149 THR C CA 1
ATOM 6357 C CA B THR C 1 149 ? 47.338 9.646 11.908 0.56 33.75 149 THR C CA 1
ATOM 6358 C C . THR C 1 149 ? 48.700 9.425 12.560 1.00 34.99 149 THR C C 1
ATOM 6359 O O . THR C 1 149 ? 49.515 10.341 12.640 1.00 40.67 149 THR C O 1
ATOM 6366 N N . VAL C 1 150 ? 48.943 8.214 13.027 1.00 28.00 150 VAL C N 1
ATOM 6367 C CA . VAL C 1 150 ? 50.270 7.874 13.505 1.00 33.05 150 VAL C CA 1
ATOM 6368 C C . VAL C 1 150 ? 50.931 7.088 12.384 1.00 40.02 150 VAL C C 1
ATOM 6369 O O . VAL C 1 150 ? 50.506 5.976 12.056 1.00 36.80 150 VAL C O 1
ATOM 6373 N N . LEU C 1 151 ? 51.946 7.680 11.766 1.00 33.43 151 LEU C N 1
ATOM 6374 C CA . LEU C 1 151 ? 52.675 6.989 10.711 1.00 35.65 151 LEU C CA 1
ATOM 6375 C C . LEU C 1 151 ? 53.582 5.911 11.305 1.00 40.53 151 LEU C C 1
ATOM 6376 O O . LEU C 1 151 ? 54.221 6.139 12.334 1.00 35.00 151 LEU C O 1
ATOM 6381 N N . PRO C 1 152 ? 53.649 4.736 10.651 1.00 37.20 152 PRO C N 1
ATOM 6382 C CA . PRO C 1 152 ? 54.452 3.601 11.124 1.00 39.00 152 PRO C CA 1
ATOM 6383 C C . PRO C 1 152 ? 55.896 3.980 11.447 1.00 42.99 152 PRO C C 1
ATOM 6384 O O . PRO C 1 152 ? 56.486 3.429 12.372 1.00 45.64 152 PRO C O 1
ATOM 6388 N N . GLN C 1 153 ? 56.461 4.911 10.682 1.00 37.69 153 GLN C N 1
ATOM 6389 C CA . GLN C 1 153 ? 57.856 5.293 10.868 1.00 34.22 153 GLN C CA 1
ATOM 6390 C C . GLN C 1 153 ? 58.027 6.189 12.095 1.00 35.20 153 GLN C C 1
ATOM 6391 O O . GLN C 1 153 ? 59.143 6.356 12.589 1.00 37.35 153 GLN C O 1
ATOM 6397 N N . LEU C 1 154 ? 56.928 6.753 12.595 1.00 32.86 154 LEU C N 1
ATOM 6398 C CA . LEU C 1 154 ? 57.020 7.758 13.649 1.00 34.83 154 LEU C CA 1
ATOM 6399 C C . LEU C 1 154 ? 56.258 7.381 14.917 1.00 35.28 154 LEU C C 1
ATOM 6400 O O . LEU C 1 154 ? 55.953 8.246 15.724 1.00 34.34 154 LEU C O 1
ATOM 6405 N N . VAL C 1 155 ? 55.953 6.101 15.087 1.00 36.91 155 VAL C N 1
ATOM 6406 C CA . VAL C 1 155 ? 55.146 5.656 16.226 1.00 36.79 155 VAL C CA 1
ATOM 6407 C C . VAL C 1 155 ? 55.775 6.004 17.580 1.00 31.77 155 VAL C C 1
ATOM 6408 O O . VAL C 1 155 ? 55.068 6.363 18.513 1.00 35.21 155 VAL C O 1
ATOM 6412 N N . ASP C 1 156 ? 57.101 5.914 17.691 1.00 34.97 156 ASP C N 1
ATOM 6413 C CA A ASP C 1 156 ? 57.753 6.140 18.979 0.46 33.38 156 ASP C CA 1
ATOM 6414 C CA B ASP C 1 156 ? 57.772 6.141 18.968 0.54 33.43 156 ASP C CA 1
ATOM 6415 C C . ASP C 1 156 ? 57.713 7.605 19.413 1.00 35.00 156 ASP C C 1
ATOM 6416 O O . ASP C 1 156 ? 58.047 7.927 20.552 1.00 37.66 156 ASP C O 1
ATOM 6425 N N . ALA C 1 157 ? 57.288 8.496 18.518 1.00 32.64 157 ALA C N 1
ATOM 6426 C CA . ALA C 1 157 ? 57.155 9.908 18.884 1.00 30.86 157 ALA C CA 1
ATOM 6427 C C . ALA C 1 157 ? 56.006 10.130 19.863 1.00 33.18 157 ALA C C 1
ATOM 6428 O O . ALA C 1 157 ? 56.031 11.073 20.645 1.00 34.21 157 ALA C O 1
ATOM 6430 N N . SER C 1 158 ? 54.984 9.282 19.791 1.00 30.74 158 SER C N 1
ATOM 6431 C CA . SER C 1 158 ? 53.825 9.413 20.666 1.00 31.60 158 SER C CA 1
ATOM 6432 C C . SER C 1 158 ? 54.209 9.083 22.104 1.00 26.93 158 SER C C 1
ATOM 6433 O O . SER C 1 158 ? 55.058 8.229 22.334 1.00 31.07 158 SER C O 1
ATOM 6436 N N . THR C 1 159 ? 53.610 9.778 23.068 1.00 25.90 159 THR C N 1
ATOM 6437 C CA . THR C 1 159 ? 53.784 9.406 24.478 1.00 29.67 159 THR C CA 1
ATOM 6438 C C . THR C 1 159 ? 52.949 8.176 24.837 1.00 30.44 159 THR C C 1
ATOM 6439 O O . THR C 1 159 ? 53.133 7.587 25.909 1.00 30.88 159 THR C O 1
ATOM 6443 N N . LEU C 1 160 ? 52.032 7.786 23.951 1.00 28.18 160 LEU C N 1
ATOM 6444 C CA . LEU C 1 160 ? 51.274 6.551 24.156 1.00 31.48 160 LEU C CA 1
ATOM 6445 C C . LEU C 1 160 ? 52.129 5.333 23.822 1.00 33.38 160 LEU C C 1
ATOM 6446 O O . LEU C 1 160 ? 52.995 5.399 22.947 1.00 31.57 160 LEU C O 1
ATOM 6451 N N . LYS C 1 161 ? 51.903 4.228 24.534 1.00 29.40 161 LYS C N 1
ATOM 6452 C CA . LYS C 1 161 ? 52.566 2.962 24.223 1.00 31.70 161 LYS C CA 1
ATOM 6453 C C . LYS C 1 161 ? 52.386 2.598 22.755 1.00 28.34 161 LYS C C 1
ATOM 6454 O O . LYS C 1 161 ? 51.370 2.930 22.160 1.00 29.86 161 LYS C O 1
ATOM 6460 N N . ARG C 1 162 ? 53.371 1.911 22.189 1.00 31.67 162 ARG C N 1
ATOM 6461 C CA . ARG C 1 162 ? 53.342 1.578 20.771 1.00 33.77 162 ARG C CA 1
ATOM 6462 C C . ARG C 1 162 ? 52.057 0.850 20.372 1.00 38.43 162 ARG C C 1
ATOM 6463 O O . ARG C 1 162 ? 51.427 1.205 19.384 1.00 33.92 162 ARG C O 1
ATOM 6471 N N . GLU C 1 163 ? 51.648 -0.147 21.155 1.00 34.14 163 GLU C N 1
ATOM 6472 C CA . GLU C 1 163 ? 50.478 -0.947 20.786 1.00 39.05 163 GLU C CA 1
ATOM 6473 C C . GLU C 1 163 ? 49.176 -0.144 20.800 1.00 40.51 163 GLU C C 1
ATOM 6474 O O . GLU C 1 163 ? 48.186 -0.557 20.199 1.00 41.86 163 GLU C O 1
ATOM 6480 N N . VAL C 1 164 ? 49.175 0.999 21.481 1.00 32.79 164 VAL C N 1
ATOM 6481 C CA . VAL C 1 164 ? 48.009 1.876 21.493 1.00 28.64 164 VAL C CA 1
ATOM 6482 C C . VAL C 1 164 ? 48.083 2.920 20.367 1.00 31.19 164 VAL C C 1
ATOM 6483 O O . VAL C 1 164 ? 47.076 3.231 19.733 1.00 32.86 164 VAL C O 1
ATOM 6487 N N . ALA C 1 165 ? 49.277 3.450 20.117 1.00 30.41 165 ALA C N 1
ATOM 6488 C CA . ALA C 1 165 ? 49.446 4.531 19.145 1.00 28.63 165 ALA C CA 1
ATOM 6489 C C . ALA C 1 165 ? 49.491 4.005 17.704 1.00 30.34 165 ALA C C 1
ATOM 6490 O O . ALA C 1 165 ? 49.015 4.671 16.769 1.00 32.90 165 ALA C O 1
ATOM 6492 N N . GLU C 1 166 ? 50.063 2.821 17.526 1.00 30.60 166 GLU C N 1
ATOM 6493 C CA . GLU C 1 166 ? 50.234 2.271 16.182 1.00 29.86 166 GLU C CA 1
ATOM 6494 C C . GLU C 1 166 ? 48.871 2.072 15.517 1.00 39.17 166 GLU C C 1
ATOM 6495 O O . GLU C 1 166 ? 47.969 1.468 16.098 1.00 35.49 166 GLU C O 1
ATOM 6501 N N . GLY C 1 167 ? 48.719 2.591 14.305 1.00 37.09 167 GLY C N 1
ATOM 6502 C CA . GLY C 1 167 ? 47.484 2.405 13.568 1.00 34.16 167 GLY C CA 1
ATOM 6503 C C . GLY C 1 167 ? 46.388 3.427 13.816 1.00 35.59 167 GLY C C 1
ATOM 6504 O O . GLY C 1 167 ? 45.328 3.336 13.197 1.00 38.97 167 GLY C O 1
ATOM 6505 N N . VAL C 1 168 ? 46.613 4.378 14.727 1.00 33.31 168 VAL C N 1
ATOM 6506 C CA . VAL C 1 168 ? 45.668 5.473 14.930 1.00 32.17 168 VAL C CA 1
ATOM 6507 C C . VAL C 1 168 ? 45.503 6.230 13.618 1.00 32.16 168 VAL C C 1
ATOM 6508 O O . VAL C 1 168 ? 46.488 6.533 12.949 1.00 26.72 168 VAL C O 1
ATOM 6512 N N . ASP C 1 169 ? 44.251 6.507 13.262 1.00 26.87 169 ASP C N 1
ATOM 6513 C CA . ASP C 1 169 ? 43.890 7.072 11.964 1.00 28.26 169 ASP C CA 1
ATOM 6514 C C . ASP C 1 169 ? 42.473 7.583 12.063 1.00 25.53 169 ASP C C 1
ATOM 6515 O O . ASP C 1 169 ? 41.506 6.878 11.746 1.00 26.69 169 ASP C O 1
ATOM 6520 N N . LEU C 1 170 ? 42.339 8.808 12.546 1.00 24.07 170 LEU C N 1
ATOM 6521 C CA . LEU C 1 170 ? 41.018 9.364 12.747 1.00 21.15 170 LEU C CA 1
ATOM 6522 C C . LEU C 1 170 ? 40.957 10.727 12.089 1.00 26.47 170 LEU C C 1
ATOM 6523 O O . LEU C 1 170 ? 41.983 11.316 11.766 1.00 28.56 170 LEU C O 1
ATOM 6528 N N . MET C 1 171 ? 39.744 11.207 11.869 1.00 24.80 171 MET C N 1
ATOM 6529 C CA . MET C 1 171 ? 39.542 12.515 11.267 1.00 26.23 171 MET C CA 1
ATOM 6530 C C . MET C 1 171 ? 38.587 13.302 12.138 1.00 26.04 171 MET C C 1
ATOM 6531 O O . MET C 1 171 ? 37.464 12.860 12.356 1.00 26.47 171 MET C O 1
ATOM 6536 N N . VAL C 1 172 ? 39.010 14.462 12.641 1.00 20.89 172 VAL C N 1
ATOM 6537 C CA . VAL C 1 172 ? 38.058 15.327 13.329 1.00 22.82 172 VAL C CA 1
ATOM 6538 C C . VAL C 1 172 ? 37.476 16.344 12.364 1.00 27.63 172 VAL C C 1
ATOM 6539 O O . VAL C 1 172 ? 38.212 17.148 11.779 1.00 26.33 172 VAL C O 1
ATOM 6543 N N . VAL C 1 173 ? 36.154 16.281 12.188 1.00 23.35 173 VAL C N 1
ATOM 6544 C CA . VAL C 1 173 ? 35.420 17.258 11.394 1.00 23.82 173 VAL C CA 1
ATOM 6545 C C . VAL C 1 173 ? 34.805 18.242 12.381 1.00 26.03 173 VAL C C 1
ATOM 6546 O O . VAL C 1 173 ? 33.885 17.907 13.121 1.00 27.25 173 VAL C O 1
ATOM 6550 N N . ARG C 1 174 ? 35.363 19.449 12.401 1.00 23.19 174 ARG C N 1
ATOM 6551 C CA . ARG C 1 174 ? 35.008 20.470 13.382 1.00 23.05 174 ARG C CA 1
ATOM 6552 C C . ARG C 1 174 ? 34.284 21.634 12.707 1.00 25.64 174 ARG C C 1
ATOM 6553 O O . ARG C 1 174 ? 34.753 22.164 11.683 1.00 24.97 174 ARG C O 1
ATOM 6561 N N . GLU C 1 175 ? 33.136 22.023 13.257 1.00 23.11 175 GLU C N 1
ATOM 6562 C CA . GLU C 1 175 ? 32.430 23.211 12.768 1.00 29.46 175 GLU C CA 1
ATOM 6563 C C . GLU C 1 175 ? 33.347 24.411 12.983 1.00 24.10 175 GLU C C 1
ATOM 6564 O O . GLU C 1 175 ? 33.849 24.595 14.073 1.00 24.21 175 GLU C O 1
ATOM 6570 N N . LEU C 1 176 ? 33.595 25.217 11.957 1.00 25.23 176 LEU C N 1
ATOM 6571 C CA . LEU C 1 176 ? 34.719 26.164 12.031 1.00 25.16 176 LEU C CA 1
ATOM 6572 C C . LEU C 1 176 ? 34.338 27.638 12.171 1.00 29.83 176 LEU C C 1
ATOM 6573 O O . LEU C 1 176 ? 35.134 28.447 12.643 1.00 24.88 176 LEU C O 1
ATOM 6578 N N . THR C 1 177 ? 33.136 28.003 11.741 1.00 24.03 177 THR C N 1
ATOM 6579 C CA . THR C 1 177 ? 32.813 29.419 11.657 1.00 26.32 177 THR C CA 1
ATOM 6580 C C . THR C 1 177 ? 31.673 29.863 12.564 1.00 25.78 177 THR C C 1
ATOM 6581 O O . THR C 1 177 ? 31.221 30.999 12.460 1.00 29.38 177 THR C O 1
ATOM 6585 N N . GLY C 1 178 ? 31.213 28.983 13.453 1.00 24.12 178 GLY C N 1
ATOM 6586 C CA . GLY C 1 178 ? 30.124 29.331 14.344 1.00 29.02 178 GLY C CA 1
ATOM 6587 C C . GLY C 1 178 ? 30.349 28.915 15.789 1.00 27.70 178 GLY C C 1
ATOM 6588 O O . GLY C 1 178 ? 31.486 28.719 16.239 1.00 25.49 178 GLY C O 1
ATOM 6589 N N . GLY C 1 179 ? 29.251 28.780 16.521 1.00 24.26 179 GLY C N 1
ATOM 6590 C CA . GLY C 1 179 ? 29.318 28.423 17.926 1.00 23.01 179 GLY C CA 1
ATOM 6591 C C . GLY C 1 179 ? 29.809 29.552 18.818 1.00 27.37 179 GLY C C 1
ATOM 6592 O O . GLY C 1 179 ? 29.875 30.721 18.405 1.00 26.99 179 GLY C O 1
ATOM 6593 N N . ILE C 1 180 ? 30.180 29.190 20.045 1.00 24.49 180 ILE C N 1
ATOM 6594 C CA . ILE C 1 180 ? 30.405 30.165 21.112 1.00 23.83 180 ILE C CA 1
ATOM 6595 C C . ILE C 1 180 ? 31.546 31.151 20.825 1.00 24.77 180 ILE C C 1
ATOM 6596 O O . ILE C 1 180 ? 31.530 32.275 21.334 1.00 25.90 180 ILE C O 1
ATOM 6601 N N . TYR C 1 181 ? 32.509 30.761 19.980 1.00 23.98 181 TYR C N 1
ATOM 6602 C CA . TYR C 1 181 ? 33.593 31.691 19.622 1.00 25.15 181 TYR C CA 1
ATOM 6603 C C . TYR C 1 181 ? 33.050 32.920 18.898 1.00 26.11 181 TYR C C 1
ATOM 6604 O O . TYR C 1 181 ? 33.671 33.990 18.901 1.00 26.70 181 TYR C O 1
ATOM 6613 N N . PHE C 1 182 ? 31.889 32.755 18.268 1.00 24.55 182 PHE C N 1
ATOM 6614 C CA . PHE C 1 182 ? 31.288 33.831 17.488 1.00 27.38 182 PHE C CA 1
ATOM 6615 C C . PHE C 1 182 ? 29.897 34.213 17.981 1.00 30.54 182 PHE C C 1
ATOM 6616 O O . PHE C 1 182 ? 29.264 35.090 17.418 1.00 28.88 182 PHE C O 1
ATOM 6624 N N . GLY C 1 183 ? 29.441 33.569 19.050 1.00 28.88 183 GLY C N 1
ATOM 6625 C CA . GLY C 1 183 ? 28.069 33.724 19.495 1.00 26.79 183 GLY C CA 1
ATOM 6626 C C . GLY C 1 183 ? 27.748 35.040 20.178 1.00 30.16 183 GLY C C 1
ATOM 6627 O O . GLY C 1 183 ? 28.571 35.612 20.898 1.00 30.14 183 GLY C O 1
ATOM 6628 N N . GLU C 1 184 ? 26.527 35.512 19.944 1.00 28.28 184 GLU C N 1
ATOM 6629 C CA . GLU C 1 184 ? 25.987 36.703 20.599 1.00 32.47 184 GLU C CA 1
ATOM 6630 C C . GLU C 1 184 ? 24.769 36.339 21.461 1.00 35.66 184 GLU C C 1
ATOM 6631 O O . GLU C 1 184 ? 24.014 35.439 21.111 1.00 32.59 184 GLU C O 1
ATOM 6637 N N . PRO C 1 185 ? 24.555 37.047 22.578 1.00 33.26 185 PRO C N 1
ATOM 6638 C CA . PRO C 1 185 ? 25.352 38.151 23.117 1.00 33.89 185 PRO C CA 1
ATOM 6639 C C . PRO C 1 185 ? 26.609 37.676 23.838 1.00 30.03 185 PRO C C 1
ATOM 6640 O O . PRO C 1 185 ? 26.759 36.487 24.128 1.00 28.32 185 PRO C O 1
ATOM 6644 N N . ARG C 1 186 ? 27.497 38.621 24.117 1.00 32.88 186 ARG C N 1
ATOM 6645 C CA . ARG C 1 186 ? 28.780 38.327 24.745 1.00 33.14 186 ARG C CA 1
ATOM 6646 C C . ARG C 1 186 ? 29.320 39.614 25.341 1.00 32.40 186 ARG C C 1
ATOM 6647 O O . ARG C 1 186 ? 28.961 40.702 24.900 1.00 37.77 186 ARG C O 1
ATOM 6655 N N . GLY C 1 187 ? 30.174 39.497 26.350 1.00 32.26 187 GLY C N 1
ATOM 6656 C CA . GLY C 1 187 ? 30.758 40.682 26.939 1.00 32.11 187 GLY C CA 1
ATOM 6657 C C . GLY C 1 187 ? 31.153 40.520 28.391 1.00 35.11 187 GLY C C 1
ATOM 6658 O O . GLY C 1 187 ? 31.031 39.444 28.987 1.00 29.34 187 GLY C O 1
ATOM 6659 N N . ILE C 1 188 ? 31.670 41.607 28.940 1.00 31.13 188 ILE C N 1
ATOM 6660 C CA . ILE C 1 188 ? 31.856 41.744 30.370 1.00 32.01 188 ILE C CA 1
ATOM 6661 C C . ILE C 1 188 ? 31.077 42.971 30.784 1.00 38.60 188 ILE C C 1
ATOM 6662 O O . ILE C 1 188 ? 31.370 44.076 30.339 1.00 41.96 188 ILE C O 1
ATOM 6667 N N . LYS C 1 189 ? 30.060 42.778 31.612 1.00 39.16 189 LYS C N 1
ATOM 6668 C CA . LYS C 1 189 ? 29.230 43.897 32.044 1.00 44.59 189 LYS C CA 1
ATOM 6669 C C . LYS C 1 189 ? 29.339 44.067 33.544 1.00 47.30 189 LYS C C 1
ATOM 6670 O O . LYS C 1 189 ? 29.749 43.151 34.251 1.00 41.75 189 LYS C O 1
ATOM 6676 N N . THR C 1 190 ? 28.977 45.247 34.024 1.00 43.62 190 THR C N 1
ATOM 6677 C CA . THR C 1 190 ? 28.934 45.506 35.450 1.00 47.48 190 THR C CA 1
ATOM 6678 C C . THR C 1 190 ? 27.479 45.518 35.883 1.00 59.34 190 THR C C 1
ATOM 6679 O O . THR C 1 190 ? 26.708 46.358 35.426 1.00 59.10 190 THR C O 1
ATOM 6683 N N . ASN C 1 191 ? 27.103 44.581 36.750 1.00 52.63 191 ASN C N 1
ATOM 6684 C CA . ASN C 1 191 ? 25.708 44.436 37.147 1.00 60.25 191 ASN C CA 1
ATOM 6685 C C . ASN C 1 191 ? 25.280 45.382 38.267 1.00 66.06 191 ASN C C 1
ATOM 6686 O O . ASN C 1 191 ? 26.015 46.299 38.642 1.00 58.80 191 ASN C O 1
ATOM 6691 N N . GLU C 1 192 ? 24.059 45.150 38.747 1.00 77.51 192 GLU C N 1
ATOM 6692 C CA . GLU C 1 192 ? 23.511 45.685 39.996 1.00 84.00 192 GLU C CA 1
ATOM 6693 C C . GLU C 1 192 ? 24.545 46.204 41.012 1.00 83.64 192 GLU C C 1
ATOM 6694 O O . GLU C 1 192 ? 24.591 47.393 41.331 1.00 80.33 192 GLU C O 1
ATOM 6700 N N . ASN C 1 193 ? 25.387 45.287 41.481 1.00 84.41 193 ASN C N 1
ATOM 6701 C CA . ASN C 1 193 ? 26.241 45.480 42.643 1.00 79.82 193 ASN C CA 1
ATOM 6702 C C . ASN C 1 193 ? 27.590 46.134 42.380 1.00 75.90 193 ASN C C 1
ATOM 6703 O O . ASN C 1 193 ? 28.377 46.308 43.306 1.00 72.18 193 ASN C O 1
ATOM 6708 N N . GLY C 1 194 ? 27.868 46.493 41.130 1.00 70.80 194 GLY C N 1
ATOM 6709 C CA . GLY C 1 194 ? 29.177 47.026 40.787 1.00 64.04 194 GLY C CA 1
ATOM 6710 C C . GLY C 1 194 ? 30.166 45.899 40.550 1.00 59.06 194 GLY C C 1
ATOM 6711 O O . GLY C 1 194 ? 31.380 46.098 40.519 1.00 67.98 194 GLY C O 1
ATOM 6712 N N . GLU C 1 195 ? 29.628 44.699 40.373 1.00 51.13 195 GLU C N 1
ATOM 6713 C CA . GLU C 1 195 ? 30.433 43.512 40.152 1.00 47.15 195 GLU C CA 1
ATOM 6714 C C . GLU C 1 195 ? 30.423 43.148 38.672 1.00 40.62 195 GLU C C 1
ATOM 6715 O O . GLU C 1 195 ? 29.388 43.238 38.019 1.00 44.47 195 GLU C O 1
ATOM 6721 N N . GLU C 1 196 ? 31.570 42.749 38.139 1.00 33.47 196 GLU C N 1
ATOM 6722 C CA . GLU C 1 196 ? 31.630 42.349 36.734 1.00 32.19 196 GLU C CA 1
ATOM 6723 C C . GLU C 1 196 ? 31.104 40.943 36.508 1.00 37.28 196 GLU C C 1
ATOM 6724 O O . GLU C 1 196 ? 31.287 40.043 37.327 1.00 37.11 196 GLU C O 1
ATOM 6730 N N . VAL C 1 197 ? 30.429 40.770 35.382 1.00 34.04 197 VAL C N 1
ATOM 6731 C CA . VAL C 1 197 ? 29.934 39.476 34.970 1.00 34.72 197 VAL C CA 1
ATOM 6732 C C . VAL C 1 197 ? 30.378 39.234 33.528 1.00 36.41 197 VAL C C 1
ATOM 6733 O O . VAL C 1 197 ? 30.130 40.072 32.663 1.00 34.23 197 VAL C O 1
ATOM 6737 N N . GLY C 1 198 ? 31.038 38.106 33.281 1.00 27.31 198 GLY C N 1
ATOM 6738 C CA . GLY C 1 198 ? 31.543 37.781 31.953 1.00 25.30 198 GLY C CA 1
ATOM 6739 C C . GLY C 1 198 ? 30.717 36.689 31.317 1.00 30.19 198 GLY C C 1
ATOM 6740 O O . GLY C 1 198 ? 30.401 35.703 31.968 1.00 30.76 198 GLY C O 1
ATOM 6741 N N . PHE C 1 199 ? 30.360 36.845 30.044 1.00 27.53 199 PHE C N 1
ATOM 6742 C CA . PHE C 1 199 ? 29.468 35.871 29.437 1.00 28.42 199 PHE C CA 1
ATOM 6743 C C . PHE C 1 199 ? 29.666 35.669 27.939 1.00 32.50 199 PHE C C 1
ATOM 6744 O O . PHE C 1 199 ? 30.144 36.550 27.228 1.00 28.24 199 PHE C O 1
ATOM 6752 N N . ASN C 1 200 ? 29.279 34.481 27.490 1.00 26.48 200 ASN C N 1
ATOM 6753 C CA . ASN C 1 200 ? 29.365 34.082 26.095 1.00 29.90 200 ASN C CA 1
ATOM 6754 C C . ASN C 1 200 ? 28.218 33.149 25.799 1.00 33.25 200 ASN C C 1
ATOM 6755 O O . ASN C 1 200 ? 27.691 32.500 26.708 1.00 28.44 200 ASN C O 1
ATOM 6760 N N . THR C 1 201 ? 27.858 33.061 24.526 1.00 29.92 201 THR C N 1
ATOM 6761 C CA . THR C 1 201 ? 26.697 32.294 24.094 1.00 25.75 201 THR C CA 1
ATOM 6762 C C . THR C 1 201 ? 27.072 31.229 23.085 1.00 27.67 201 THR C C 1
ATOM 6763 O O . THR C 1 201 ? 27.499 31.541 21.976 1.00 27.78 201 THR C O 1
ATOM 6767 N N . GLU C 1 202 ? 26.926 29.967 23.477 1.00 23.81 202 GLU C N 1
ATOM 6768 C CA . GLU C 1 202 ? 27.042 28.864 22.539 1.00 21.78 202 GLU C CA 1
ATOM 6769 C C . GLU C 1 202 ? 25.711 28.780 21.823 1.00 25.60 202 GLU C C 1
ATOM 6770 O O . GLU C 1 202 ? 24.683 28.589 22.457 1.00 27.92 202 GLU C O 1
ATOM 6776 N N . VAL C 1 203 ? 25.715 28.986 20.515 1.00 24.58 203 VAL C N 1
ATOM 6777 C CA . VAL C 1 203 ? 24.460 28.978 19.775 1.00 25.42 203 VAL C CA 1
ATOM 6778 C C . VAL C 1 203 ? 24.686 28.407 18.374 1.00 31.60 203 VAL C C 1
ATOM 6779 O O . VAL C 1 203 ? 25.676 28.731 17.710 1.00 27.65 203 VAL C O 1
ATOM 6783 N N . TYR C 1 204 ? 23.781 27.528 17.952 1.00 28.94 204 TYR C N 1
ATOM 6784 C CA . TYR C 1 204 ? 23.756 27.026 16.582 1.00 26.79 204 TYR C CA 1
ATOM 6785 C C . TYR C 1 204 ? 22.327 26.983 16.066 1.00 29.39 204 TYR C C 1
ATOM 6786 O O . TYR C 1 204 ? 21.417 26.567 16.786 1.00 26.47 204 TYR C O 1
ATOM 6795 N N . ALA C 1 205 ? 22.146 27.396 14.815 1.00 29.68 205 ALA C N 1
ATOM 6796 C CA . ALA C 1 205 ? 20.880 27.226 14.110 1.00 29.49 205 ALA C CA 1
ATOM 6797 C C . ALA C 1 205 ? 20.890 25.861 13.421 1.00 28.91 205 ALA C C 1
ATOM 6798 O O . ALA C 1 205 ? 21.955 25.339 13.115 1.00 30.47 205 ALA C O 1
ATOM 6800 N N . ALA C 1 206 ? 19.713 25.287 13.173 1.00 31.51 206 ALA C N 1
ATOM 6801 C CA . ALA C 1 206 ? 19.628 23.947 12.590 1.00 30.04 206 ALA C CA 1
ATOM 6802 C C . ALA C 1 206 ? 20.434 23.820 11.291 1.00 32.92 206 ALA C C 1
ATOM 6803 O O . ALA C 1 206 ? 21.139 22.822 11.096 1.00 31.46 206 ALA C O 1
ATOM 6805 N N . HIS C 1 207 ? 20.366 24.831 10.423 1.00 29.18 207 HIS C N 1
ATOM 6806 C CA . HIS C 1 207 ? 21.064 24.730 9.135 1.00 31.81 207 HIS C CA 1
ATOM 6807 C C . HIS C 1 207 ? 22.595 24.736 9.283 1.00 31.53 207 HIS C C 1
ATOM 6808 O O . HIS C 1 207 ? 23.298 24.170 8.443 1.00 30.37 207 HIS C O 1
ATOM 6815 N N . GLU C 1 208 ? 23.108 25.361 10.344 1.00 26.96 208 GLU C N 1
ATOM 6816 C CA . GLU C 1 208 ? 24.543 25.339 10.607 1.00 28.35 208 GLU C CA 1
ATOM 6817 C C . GLU C 1 208 ? 25.007 23.934 11.010 1.00 31.99 208 GLU C C 1
ATOM 6818 O O . GLU C 1 208 ? 26.103 23.499 10.655 1.00 26.19 208 GLU C O 1
ATOM 6824 N N . ILE C 1 209 ? 24.177 23.246 11.792 1.00 29.13 209 ILE C N 1
ATOM 6825 C CA . ILE C 1 209 ? 24.478 21.885 12.206 1.00 25.88 209 ILE C CA 1
ATOM 6826 C C . ILE C 1 209 ? 24.355 20.916 11.021 1.00 27.47 209 ILE C C 1
ATOM 6827 O O . ILE C 1 209 ? 25.212 20.059 10.820 1.00 26.69 209 ILE C O 1
ATOM 6832 N N . ASP C 1 210 ? 23.285 21.060 10.247 1.00 26.66 210 ASP C N 1
ATOM 6833 C CA . ASP C 1 210 ? 23.068 20.191 9.093 1.00 27.95 210 ASP C CA 1
ATOM 6834 C C . ASP C 1 210 ? 24.272 20.190 8.144 1.00 33.78 210 ASP C C 1
ATOM 6835 O O . ASP C 1 210 ? 24.711 19.136 7.691 1.00 29.76 210 ASP C O 1
ATOM 6840 N N . ARG C 1 211 ?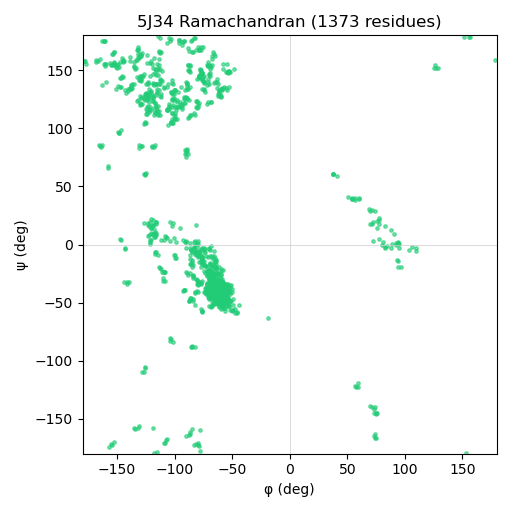 24.810 21.366 7.833 1.00 28.55 211 ARG C N 1
ATOM 6841 C CA . ARG C 1 211 ? 25.825 21.419 6.785 1.00 32.04 211 ARG C CA 1
ATOM 6842 C C . ARG C 1 211 ? 27.163 20.819 7.244 1.00 29.34 211 ARG C C 1
ATOM 6843 O O . ARG C 1 211 ? 27.828 20.155 6.449 1.00 28.54 211 ARG C O 1
ATOM 6851 N N . ILE C 1 212 ? 27.551 21.034 8.502 1.00 25.80 212 ILE C N 1
ATOM 6852 C CA . ILE C 1 212 ? 28.785 20.420 9.023 1.00 25.58 212 ILE C CA 1
ATOM 6853 C C . ILE C 1 212 ? 28.580 18.908 9.140 1.00 29.03 212 ILE C C 1
ATOM 6854 O O . ILE C 1 212 ? 29.488 18.131 8.834 1.00 28.24 212 ILE C O 1
ATOM 6859 N N . ALA C 1 213 ? 27.387 18.485 9.560 1.00 26.71 213 ALA C N 1
ATOM 6860 C CA . ALA C 1 213 ? 27.090 17.052 9.627 1.00 27.72 213 ALA C CA 1
ATOM 6861 C C . ALA C 1 213 ? 27.175 16.386 8.242 1.00 28.48 213 ALA C C 1
ATOM 6862 O O . ALA C 1 213 ? 27.743 15.305 8.107 1.00 27.53 213 ALA C O 1
ATOM 6864 N N . ARG C 1 214 ? 26.599 17.022 7.227 1.00 28.74 214 ARG C N 1
ATOM 6865 C CA . ARG C 1 214 ? 26.653 16.476 5.862 1.00 29.80 214 ARG C CA 1
ATOM 6866 C C . ARG C 1 214 ? 28.084 16.288 5.383 1.00 31.39 214 ARG C C 1
ATOM 6867 O O . ARG C 1 214 ? 28.422 15.250 4.815 1.00 30.79 214 ARG C O 1
ATOM 6875 N N . VAL C 1 215 ? 28.932 17.281 5.620 1.00 25.84 215 VAL C N 1
ATOM 6876 C CA . VAL C 1 215 ? 30.335 17.142 5.252 1.00 28.60 215 VAL C CA 1
ATOM 6877 C C . VAL C 1 215 ? 30.981 15.972 6.004 1.00 26.22 215 VAL C C 1
ATOM 6878 O O . VAL C 1 215 ? 31.760 15.211 5.428 1.00 26.64 215 VAL C O 1
ATOM 6882 N N . ALA C 1 216 ? 30.640 15.817 7.281 1.00 25.75 216 ALA C N 1
ATOM 6883 C CA . ALA C 1 216 ? 31.185 14.711 8.059 1.00 23.71 216 ALA C CA 1
ATOM 6884 C C . ALA C 1 216 ? 30.758 13.351 7.512 1.00 26.26 216 ALA C C 1
ATOM 6885 O O . ALA C 1 216 ? 31.573 12.445 7.454 1.00 26.21 216 ALA C O 1
ATOM 6887 N N . PHE C 1 217 ? 29.484 13.209 7.143 1.00 26.79 217 PHE C N 1
ATOM 6888 C CA . PHE C 1 217 ? 28.984 11.969 6.548 1.00 27.25 217 PHE C CA 1
ATOM 6889 C C . PHE C 1 217 ? 29.710 11.683 5.231 1.00 29.27 217 PHE C C 1
ATOM 6890 O O . PHE C 1 217 ? 30.127 10.551 4.968 1.00 28.74 217 PHE C O 1
ATOM 6898 N N . GLU C 1 218 ? 29.861 12.712 4.403 1.00 27.96 218 GLU C N 1
ATOM 6899 C CA . GLU C 1 218 ? 30.554 12.557 3.120 1.00 28.16 218 GLU C CA 1
ATOM 6900 C C . GLU C 1 218 ? 32.025 12.202 3.327 1.00 27.56 218 GLU C C 1
ATOM 6901 O O . GLU C 1 218 ? 32.621 11.465 2.530 1.00 30.40 218 GLU C O 1
ATOM 6907 N N . THR C 1 219 ? 32.603 12.728 4.400 1.00 26.44 219 THR C N 1
ATOM 6908 C CA . THR C 1 219 ? 33.993 12.451 4.743 1.00 27.90 219 THR C CA 1
ATOM 6909 C C . THR C 1 219 ? 34.171 11.011 5.232 1.00 31.60 219 THR C C 1
ATOM 6910 O O . THR C 1 219 ? 35.143 10.351 4.859 1.00 30.57 219 THR C O 1
ATOM 6914 N N . ALA C 1 220 ? 33.240 10.517 6.050 1.00 28.90 220 ALA C N 1
ATOM 6915 C CA . ALA C 1 220 ? 33.285 9.107 6.469 1.00 26.23 220 ALA C CA 1
ATOM 6916 C C . ALA C 1 220 ? 33.196 8.165 5.268 1.00 28.84 220 ALA C C 1
ATOM 6917 O O . ALA C 1 220 ? 33.806 7.095 5.257 1.00 29.36 220 ALA C O 1
ATOM 6919 N N . ARG C 1 221 ? 32.446 8.576 4.251 1.00 27.09 221 ARG C N 1
ATOM 6920 C CA . ARG C 1 221 ? 32.322 7.784 3.026 1.00 28.26 221 ARG C CA 1
ATOM 6921 C C . ARG C 1 221 ? 33.651 7.652 2.285 1.00 30.68 221 ARG C C 1
ATOM 6922 O O . ARG C 1 221 ? 33.864 6.691 1.524 1.00 29.31 221 ARG C O 1
ATOM 6930 N N . LYS C 1 222 ? 34.541 8.614 2.508 1.00 28.91 222 LYS C N 1
ATOM 6931 C CA . LYS C 1 222 ? 35.855 8.617 1.861 1.00 30.15 222 LYS C CA 1
ATOM 6932 C C . LYS C 1 222 ? 36.908 7.926 2.719 1.00 29.06 222 LYS C C 1
ATOM 6933 O O . LYS C 1 222 ? 38.087 7.900 2.369 1.00 30.51 222 LYS C O 1
ATOM 6939 N N . ARG C 1 223 ? 36.465 7.372 3.840 1.00 30.44 223 ARG C N 1
ATOM 6940 C CA . ARG C 1 223 ? 37.352 6.786 4.834 1.00 30.76 223 ARG C CA 1
ATOM 6941 C C . ARG C 1 223 ? 36.898 5.358 5.177 1.00 30.28 223 ARG C C 1
ATOM 6942 O O . ARG C 1 223 ? 37.038 4.455 4.338 1.00 29.68 223 ARG C O 1
ATOM 6950 N N . ARG C 1 224 ? 36.367 5.128 6.381 1.00 26.60 224 ARG C N 1
ATOM 6951 C CA . ARG C 1 224 ? 35.984 3.757 6.741 1.00 27.56 224 ARG C CA 1
ATOM 6952 C C . ARG C 1 224 ? 34.499 3.613 7.071 1.00 29.94 224 ARG C C 1
ATOM 6953 O O . ARG C 1 224 ? 34.063 2.567 7.562 1.00 29.65 224 ARG C O 1
ATOM 6961 N N . GLY C 1 225 ? 33.723 4.655 6.793 1.00 25.03 225 GLY C N 1
ATOM 6962 C CA . GLY C 1 225 ? 32.272 4.570 6.895 1.00 25.30 225 GLY C CA 1
ATOM 6963 C C . GLY C 1 225 ? 31.732 4.643 8.313 1.00 23.32 225 GLY C C 1
ATOM 6964 O O . GLY C 1 225 ? 30.589 4.271 8.575 1.00 28.13 225 GLY C O 1
ATOM 6965 N N . LYS C 1 226 ? 32.550 5.125 9.240 1.00 25.17 226 LYS C N 1
ATOM 6966 C CA . LYS C 1 226 ? 32.105 5.246 10.630 1.00 26.08 226 LYS C CA 1
ATOM 6967 C C . LYS C 1 226 ? 32.186 6.686 11.106 1.00 28.67 226 LYS C C 1
ATOM 6968 O O . LYS C 1 226 ? 33.235 7.315 11.026 1.00 28.37 226 LYS C O 1
ATOM 6974 N N . LEU C 1 227 ? 31.071 7.199 11.619 1.00 28.78 227 LEU C N 1
ATOM 6975 C CA . LEU C 1 227 ? 31.014 8.579 12.100 1.00 23.44 227 LEU C CA 1
ATOM 6976 C C . LEU C 1 227 ? 30.547 8.634 13.552 1.00 26.28 227 LEU C C 1
ATOM 6977 O O . LEU C 1 227 ? 29.532 8.043 13.897 1.00 27.67 227 LEU C O 1
ATOM 6982 N N . CYS C 1 228 ? 31.306 9.331 14.394 1.00 21.03 228 CYS C N 1
ATOM 6983 C CA . CYS C 1 228 ? 30.953 9.493 15.792 1.00 20.20 228 CYS C CA 1
ATOM 6984 C C . CYS C 1 228 ? 30.675 10.967 16.049 1.00 23.97 228 CYS C C 1
ATOM 6985 O O . CYS C 1 228 ? 31.581 11.794 15.922 1.00 23.60 228 CYS C O 1
ATOM 6988 N N . SER C 1 229 ? 29.433 11.294 16.382 1.00 24.71 229 SER C N 1
ATOM 6989 C CA . SER C 1 229 ? 29.056 12.677 16.638 1.00 23.65 229 SER C CA 1
ATOM 6990 C C . SER C 1 229 ? 29.218 12.945 18.125 1.00 26.54 229 SER C C 1
ATOM 6991 O O . SER C 1 229 ? 28.696 12.193 18.941 1.00 22.83 229 SER C O 1
ATOM 6994 N N . VAL C 1 230 ? 29.960 13.992 18.480 1.00 23.99 230 VAL C N 1
ATOM 6995 C CA A VAL C 1 230 ? 30.351 14.262 19.865 0.99 20.11 230 VAL C CA 1
ATOM 6996 C CA B VAL C 1 230 ? 30.227 14.205 19.897 0.01 22.85 230 VAL C CA 1
ATOM 6997 C C . VAL C 1 230 ? 29.707 15.555 20.380 1.00 24.14 230 VAL C C 1
ATOM 6998 O O . VAL C 1 230 ? 29.826 16.598 19.726 1.00 23.35 230 VAL C O 1
ATOM 7005 N N . ASP C 1 231 ? 29.046 15.499 21.533 1.00 21.01 231 ASP C N 1
ATOM 7006 C CA . ASP C 1 231 ? 28.326 16.658 22.027 1.00 20.82 231 ASP C CA 1
ATOM 7007 C C . ASP C 1 231 ? 28.202 16.571 23.544 1.00 22.62 231 ASP C C 1
ATOM 7008 O O . ASP C 1 231 ? 28.797 15.691 24.158 1.00 24.54 231 ASP C O 1
ATOM 7013 N N . MET C 1 232 ? 27.423 17.473 24.136 1.00 25.57 232 MET C N 1
ATOM 7014 C CA A MET C 1 232 ? 27.081 17.374 25.553 0.55 22.31 232 MET C CA 1
ATOM 7015 C CA B MET C 1 232 ? 27.087 17.394 25.553 0.45 22.66 232 MET C CA 1
ATOM 7016 C C . MET C 1 232 ? 25.574 17.389 25.713 1.00 23.84 232 MET C C 1
ATOM 7017 O O . MET C 1 232 ? 25.020 18.168 26.494 1.00 25.47 232 MET C O 1
ATOM 7026 N N . ALA C 1 233 ? 24.913 16.510 24.965 1.00 22.20 233 ALA C N 1
ATOM 7027 C CA . ALA C 1 233 ? 23.453 16.489 24.920 1.00 24.32 233 ALA C CA 1
ATOM 7028 C C . ALA C 1 233 ? 22.812 16.093 26.246 1.00 28.76 233 ALA C C 1
ATOM 7029 O O . ALA C 1 233 ? 21.596 16.212 26.410 1.00 28.15 233 ALA C O 1
ATOM 7031 N N . ASN C 1 234 ? 23.606 15.631 27.203 1.00 25.17 234 ASN C N 1
ATOM 7032 C CA . ASN C 1 234 ? 23.023 15.348 28.513 1.00 27.81 234 ASN C CA 1
ATOM 7033 C C . ASN C 1 234 ? 22.828 16.612 29.340 1.00 33.89 234 ASN C C 1
ATOM 7034 O O . ASN C 1 234 ? 22.227 16.562 30.409 1.00 31.94 234 ASN C O 1
ATOM 7039 N N . VAL C 1 235 ? 23.323 17.753 28.868 1.00 27.79 235 VAL C N 1
ATOM 7040 C CA . VAL C 1 235 ? 23.189 18.948 29.695 1.00 29.39 235 VAL C CA 1
ATOM 7041 C C . VAL C 1 235 ? 22.931 20.230 28.892 1.00 29.74 235 VAL C C 1
ATOM 7042 O O . VAL C 1 235 ? 22.221 21.122 29.371 1.00 29.24 235 VAL C O 1
ATOM 7046 N N . LEU C 1 236 ? 23.470 20.323 27.672 1.00 24.64 236 LEU C N 1
ATOM 7047 C CA . LEU C 1 236 ? 23.319 21.550 26.887 1.00 27.82 236 LEU C CA 1
ATOM 7048 C C . LEU C 1 236 ? 22.233 21.412 25.829 1.00 27.94 236 LEU C C 1
ATOM 7049 O O . LEU C 1 236 ? 22.285 20.500 24.993 1.00 25.98 236 LEU C O 1
ATOM 7054 N N . GLU C 1 237 ? 21.281 22.340 25.864 1.00 25.18 237 GLU C N 1
ATOM 7055 C CA . GLU C 1 237 ? 20.234 22.459 24.850 1.00 22.58 237 GLU C CA 1
ATOM 7056 C C . GLU C 1 237 ? 20.815 22.562 23.451 1.00 27.32 237 GLU C C 1
ATOM 7057 O O . GLU C 1 237 ? 20.276 21.980 22.513 1.00 30.57 237 GLU C O 1
ATOM 7063 N N . ALA C 1 238 ? 21.909 23.310 23.315 1.00 27.87 238 ALA C N 1
ATOM 7064 C CA . ALA C 1 238 ? 22.569 23.461 22.016 1.00 27.66 238 ALA C CA 1
ATOM 7065 C C . ALA C 1 238 ? 23.052 22.105 21.512 1.00 29.52 238 ALA C C 1
ATOM 7066 O O . ALA C 1 238 ? 23.015 21.842 20.321 1.00 28.28 238 ALA C O 1
ATOM 7068 N N . SER C 1 239 ? 23.478 21.242 22.433 1.00 26.35 239 SER C N 1
ATOM 7069 C CA . SER C 1 239 ? 23.918 19.883 22.083 1.00 24.94 239 SER C CA 1
ATOM 7070 C C . SER C 1 239 ? 22.722 18.953 21.829 1.00 26.69 239 SER C C 1
ATOM 7071 O O . SER C 1 239 ? 22.793 18.030 21.019 1.00 26.50 239 SER C O 1
ATOM 7074 N N . ILE C 1 240 ? 21.623 19.192 22.531 1.00 26.75 240 ILE C N 1
ATOM 7075 C CA . ILE C 1 240 ? 20.396 18.458 22.255 1.00 26.50 240 ILE C CA 1
ATOM 7076 C C . ILE C 1 240 ? 19.975 18.712 20.810 1.00 29.34 240 ILE C C 1
ATOM 7077 O O . ILE C 1 240 ? 19.606 17.782 20.082 1.00 28.43 240 ILE C O 1
ATOM 7082 N N . LEU C 1 241 ? 20.062 19.965 20.377 1.00 27.79 241 LEU C N 1
ATOM 7083 C CA . LEU C 1 241 ? 19.677 20.290 19.005 1.00 27.15 241 LEU C CA 1
ATOM 7084 C C . LEU C 1 241 ? 20.681 19.690 18.036 1.00 27.56 241 LEU C C 1
ATOM 7085 O O . LEU C 1 241 ? 20.297 19.151 17.001 1.00 30.42 241 LEU C O 1
ATOM 7090 N N . TRP C 1 242 ? 21.967 19.795 18.376 1.00 25.13 242 TRP C N 1
ATOM 7091 C CA . TRP C 1 242 ? 23.034 19.169 17.598 1.00 25.32 242 TRP C CA 1
ATOM 7092 C C . TRP C 1 242 ? 22.698 17.703 17.332 1.00 27.22 242 TRP C C 1
ATOM 7093 O O . TRP C 1 242 ? 22.642 17.250 16.178 1.00 28.66 242 TRP C O 1
ATOM 7104 N N . ARG C 1 243 ? 22.464 16.963 18.412 1.00 24.97 243 ARG C N 1
ATOM 7105 C CA . ARG C 1 243 ? 22.225 15.526 18.319 1.00 23.67 243 ARG C CA 1
ATOM 7106 C C . ARG C 1 243 ? 20.948 15.222 17.557 1.00 29.08 243 ARG C C 1
ATOM 7107 O O . ARG C 1 243 ? 20.886 14.251 16.806 1.00 31.69 243 ARG C O 1
ATOM 7115 N N . LYS C 1 244 ? 19.929 16.054 17.738 1.00 28.62 244 LYS C N 1
ATOM 7116 C CA . LYS C 1 244 ? 18.689 15.848 16.997 1.00 25.29 244 LYS C CA 1
ATOM 7117 C C . LYS C 1 244 ? 18.886 15.983 15.472 1.00 28.56 244 LYS C C 1
ATOM 7118 O O . LYS C 1 244 ? 18.381 15.163 14.703 1.00 32.01 244 LYS C O 1
ATOM 7124 N N . ARG C 1 245 ? 19.620 17.002 15.035 1.00 27.31 245 ARG C N 1
ATOM 7125 C CA . ARG C 1 245 ? 19.817 17.208 13.599 1.00 25.90 245 ARG C CA 1
ATOM 7126 C C . ARG C 1 245 ? 20.698 16.109 12.988 1.00 29.46 245 ARG C C 1
ATOM 7127 O O . ARG C 1 245 ? 20.428 15.633 11.887 1.00 31.65 245 ARG C O 1
ATOM 7135 N N . VAL C 1 246 ? 21.751 15.707 13.695 1.00 28.05 246 VAL C N 1
ATOM 7136 C CA . VAL C 1 246 ? 22.647 14.666 13.175 1.00 31.43 246 VAL C CA 1
ATOM 7137 C C . VAL C 1 246 ? 21.913 13.330 13.081 1.00 28.06 246 VAL C C 1
ATOM 7138 O O . VAL C 1 246 ? 22.023 12.611 12.080 1.00 33.10 246 VAL C O 1
ATOM 7142 N N . THR C 1 247 ? 21.155 13.007 14.123 1.00 26.47 247 THR C N 1
ATOM 7143 C CA . THR C 1 247 ? 20.370 11.782 14.155 1.00 29.98 247 THR C CA 1
ATOM 7144 C C . THR C 1 247 ? 19.369 11.745 12.990 1.00 34.80 247 THR C C 1
ATOM 7145 O O . THR C 1 247 ? 19.172 10.700 12.366 1.00 32.95 247 THR C O 1
ATOM 7149 N N . ALA C 1 248 ? 18.785 12.896 12.670 1.00 29.99 248 ALA C N 1
ATOM 7150 C CA . ALA C 1 248 ? 17.773 12.981 11.617 1.00 32.19 248 ALA C CA 1
ATOM 7151 C C . ALA C 1 248 ? 18.385 12.827 10.230 1.00 34.56 248 ALA C C 1
ATOM 7152 O O . ALA C 1 248 ? 17.723 12.380 9.304 1.00 35.38 248 ALA C O 1
ATOM 7154 N N . LEU C 1 249 ? 19.652 13.196 10.092 1.00 31.23 249 LEU C N 1
ATOM 7155 C CA . LEU C 1 249 ? 20.337 13.076 8.804 1.00 37.12 249 LEU C CA 1
ATOM 7156 C C . LEU C 1 249 ? 20.804 11.653 8.507 1.00 36.78 249 LEU C C 1
ATOM 7157 O O . LEU C 1 249 ? 21.151 11.338 7.363 1.00 37.84 249 LEU C O 1
ATOM 7162 N N . ALA C 1 250 ? 20.824 10.802 9.531 1.00 35.31 250 ALA C N 1
ATOM 7163 C CA . ALA C 1 250 ? 21.351 9.447 9.383 1.00 37.52 250 ALA C CA 1
ATOM 7164 C C . ALA C 1 250 ? 20.663 8.689 8.256 1.00 36.13 250 ALA C C 1
ATOM 7165 O O . ALA C 1 250 ? 21.325 8.004 7.489 1.00 36.42 250 ALA C O 1
ATOM 7167 N N . SER C 1 251 ? 19.340 8.826 8.149 1.00 33.38 251 SER C N 1
ATOM 7168 C CA . SER C 1 251 ? 18.565 8.089 7.150 1.00 39.62 251 SER C CA 1
ATOM 7169 C C . SER C 1 251 ? 18.936 8.466 5.718 1.00 39.57 251 SER C C 1
ATOM 7170 O O . SER C 1 251 ? 18.661 7.719 4.774 1.00 37.53 251 SER C O 1
ATOM 7173 N N . GLU C 1 252 ? 19.541 9.637 5.552 1.00 36.15 252 GLU C N 1
ATOM 7174 C CA . GLU C 1 252 ? 19.996 10.076 4.235 1.00 40.38 252 GLU C CA 1
ATOM 7175 C C . GLU C 1 252 ? 21.373 9.508 3.906 1.00 39.65 252 GLU C C 1
ATOM 7176 O O . GLU C 1 252 ? 21.791 9.519 2.753 1.00 38.83 252 GLU C O 1
ATOM 7182 N N . TYR C 1 253 ? 22.079 9.045 4.9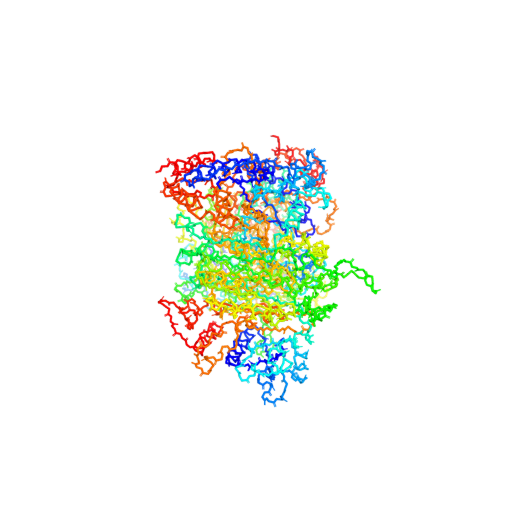34 1.00 36.74 253 TYR C N 1
ATOM 7183 C CA . TYR C 1 253 ? 23.380 8.398 4.775 1.00 32.83 253 TYR C CA 1
ATOM 7184 C C . TYR C 1 253 ? 23.354 7.032 5.449 1.00 32.60 253 TYR C C 1
ATOM 7185 O O . TYR C 1 253 ? 24.130 6.782 6.377 1.00 32.85 253 TYR C O 1
ATOM 7194 N N . PRO C 1 254 ? 22.456 6.141 4.993 1.00 36.46 254 PRO C N 1
ATOM 7195 C CA . PRO C 1 254 ? 22.231 4.890 5.725 1.00 42.51 254 PRO C CA 1
ATOM 7196 C C . PRO C 1 254 ? 23.423 3.949 5.648 1.00 39.20 254 PRO C C 1
ATOM 7197 O O . PRO C 1 254 ? 23.507 3.006 6.431 1.00 36.08 254 PRO C O 1
ATOM 7201 N N . ASP C 1 255 ? 24.323 4.214 4.704 1.00 36.13 255 ASP C N 1
ATOM 7202 C CA . ASP C 1 255 ? 25.531 3.420 4.512 1.00 36.69 255 ASP C CA 1
ATOM 7203 C C . ASP C 1 255 ? 26.587 3.694 5.593 1.00 32.37 255 ASP C C 1
ATOM 7204 O O . ASP C 1 255 ? 27.457 2.864 5.847 1.00 34.39 255 ASP C O 1
ATOM 7209 N N . VAL C 1 256 ? 26.506 4.864 6.220 1.00 30.72 256 VAL C N 1
ATOM 7210 C CA . VAL C 1 256 ? 27.449 5.265 7.254 1.00 32.66 256 VAL C CA 1
ATOM 7211 C C . VAL C 1 256 ? 26.970 4.814 8.635 1.00 33.27 256 VAL C C 1
ATOM 7212 O O . VAL C 1 256 ? 25.792 4.965 8.955 1.00 33.87 256 VAL C O 1
ATOM 7216 N N . GLU C 1 257 ? 27.865 4.230 9.436 1.00 27.01 257 GLU C N 1
ATOM 7217 C CA A GLU C 1 257 ? 27.518 3.841 10.799 0.55 31.71 257 GLU C CA 1
ATOM 7218 C CA B GLU C 1 257 ? 27.521 3.845 10.804 0.45 31.69 257 GLU C CA 1
ATOM 7219 C C . GLU C 1 257 ? 27.657 5.042 11.729 1.00 31.63 257 GLU C C 1
ATOM 7220 O O . GLU C 1 257 ? 28.764 5.531 11.957 1.00 31.04 257 GLU C O 1
ATOM 7231 N N . LEU C 1 258 ? 26.533 5.513 12.258 1.00 30.45 258 LEU C N 1
ATOM 7232 C CA . LEU C 1 258 ? 26.535 6.674 13.141 1.00 31.41 258 LEU C CA 1
ATOM 7233 C C . LEU C 1 258 ? 26.472 6.276 14.604 1.00 28.95 258 LEU C C 1
ATOM 7234 O O . LEU C 1 258 ? 25.663 5.443 14.995 1.00 29.70 258 LEU C O 1
ATOM 7239 N N . SER C 1 259 ? 27.329 6.873 15.413 1.00 26.18 259 SER C N 1
ATOM 7240 C CA . SER C 1 259 ? 27.216 6.727 16.856 1.00 25.94 259 SER C CA 1
ATOM 7241 C C . SER C 1 259 ? 27.325 8.119 17.483 1.00 24.45 259 SER C C 1
ATOM 7242 O O . SER C 1 259 ? 27.677 9.073 16.794 1.00 23.82 259 SER C O 1
ATOM 7245 N N . HIS C 1 260 ? 26.992 8.232 18.773 1.00 24.51 260 HIS C N 1
ATOM 7246 C CA . HIS C 1 260 ? 27.077 9.499 19.495 1.00 27.19 260 HIS C CA 1
ATOM 7247 C C . HIS C 1 260 ? 27.894 9.312 20.760 1.00 26.91 260 HIS C C 1
ATOM 7248 O O . HIS C 1 260 ? 27.821 8.262 21.397 1.00 28.26 260 HIS C O 1
ATOM 7255 N N . MET C 1 261 ? 28.653 10.333 21.132 1.00 24.98 261 MET C N 1
ATOM 7256 C CA . MET C 1 261 ? 29.487 10.245 22.328 1.00 26.68 261 MET C CA 1
ATOM 7257 C C . MET C 1 261 ? 29.553 11.587 23.033 1.00 23.04 261 MET C C 1
ATOM 7258 O O . MET C 1 261 ? 29.555 12.630 22.387 1.00 23.05 261 MET C O 1
ATOM 7263 N N . TYR C 1 262 ? 29.591 11.580 24.361 1.00 24.45 262 TYR C N 1
ATOM 7264 C CA . TYR C 1 262 ? 29.719 12.838 25.081 1.00 23.03 262 TYR C CA 1
ATOM 7265 C C . TYR C 1 262 ? 31.165 13.305 25.026 1.00 26.90 262 TYR C C 1
ATOM 7266 O O . TYR C 1 262 ? 32.091 12.497 24.952 1.00 24.37 262 TYR C O 1
ATOM 7275 N N . VAL C 1 263 ? 31.352 14.616 25.075 1.00 21.35 263 VAL C N 1
ATOM 7276 C CA . VAL C 1 263 ? 32.671 15.220 24.936 1.00 23.26 263 VAL C CA 1
ATOM 7277 C C . VAL C 1 263 ? 33.669 14.710 25.975 1.00 25.71 263 VAL C C 1
ATOM 7278 O O . VAL C 1 263 ? 34.800 14.368 25.635 1.00 23.73 263 VAL C O 1
ATOM 7282 N N . ASP C 1 264 ? 33.273 14.655 27.246 1.00 22.73 264 ASP C N 1
ATOM 7283 C CA . ASP C 1 264 ? 34.262 14.238 28.239 1.00 20.31 264 ASP C CA 1
ATOM 7284 C C . ASP C 1 264 ? 34.633 12.761 28.016 1.00 27.62 264 ASP C C 1
ATOM 7285 O O . ASP C 1 264 ? 35.793 12.378 28.181 1.00 27.22 264 ASP C O 1
ATOM 7290 N N A ASN C 1 265 ? 33.670 11.948 27.596 0.55 22.92 265 ASN C N 1
ATOM 7291 N N B ASN C 1 265 ? 33.675 11.944 27.592 0.45 23.41 265 ASN C N 1
ATOM 7292 C CA A ASN C 1 265 ? 33.979 10.561 27.252 0.55 25.51 265 ASN C CA 1
ATOM 7293 C CA B ASN C 1 265 ? 34.007 10.561 27.254 0.45 24.95 265 ASN C CA 1
ATOM 7294 C C A ASN C 1 265 ? 34.918 10.459 26.037 0.55 24.99 265 ASN C C 1
ATOM 7295 C C B ASN C 1 265 ? 34.952 10.481 26.048 0.45 24.52 265 ASN C C 1
ATOM 7296 O O A ASN C 1 265 ? 35.816 9.611 26.008 0.55 26.70 265 ASN C O 1
ATOM 7297 O O B ASN C 1 265 ? 35.877 9.663 26.030 0.45 26.23 265 ASN C O 1
ATOM 7306 N N . ALA C 1 266 ? 34.719 11.320 25.041 1.00 22.76 266 ALA C N 1
ATOM 7307 C CA . ALA C 1 266 ? 35.600 11.343 23.872 1.00 24.18 266 ALA C CA 1
ATOM 7308 C C . ALA C 1 266 ? 37.038 11.711 24.272 1.00 25.42 266 ALA C C 1
ATOM 7309 O O . ALA C 1 266 ? 38.003 11.129 23.769 1.00 25.31 266 ALA C O 1
ATOM 7311 N N . ALA C 1 267 ? 37.177 12.656 25.194 1.00 23.15 267 ALA C N 1
ATOM 7312 C CA . ALA C 1 267 ? 38.498 13.052 25.666 1.00 23.21 267 ALA C CA 1
ATOM 7313 C C . ALA C 1 267 ? 39.188 11.871 26.355 1.00 26.92 267 ALA C C 1
ATOM 7314 O O . ALA C 1 267 ? 40.395 11.713 26.261 1.00 24.75 267 ALA C O 1
ATOM 7316 N N . MET C 1 268 ? 38.415 11.040 27.048 1.00 23.60 268 MET C N 1
ATOM 7317 C CA . MET C 1 268 ? 38.969 9.843 27.661 1.00 22.45 268 MET C CA 1
ATOM 7318 C C . MET C 1 268 ? 39.308 8.784 26.607 1.00 25.90 268 MET C C 1
ATOM 7319 O O . MET C 1 268 ? 40.359 8.145 26.671 1.00 21.79 268 MET C O 1
ATOM 7324 N N . GLN C 1 269 ? 38.420 8.607 25.636 1.00 22.38 269 GLN C N 1
ATOM 7325 C CA . GLN C 1 269 ? 38.570 7.516 24.670 1.00 25.86 269 GLN C CA 1
ATOM 7326 C C . GLN C 1 269 ? 39.755 7.755 23.735 1.00 25.95 269 GLN C C 1
ATOM 7327 O O . GLN C 1 269 ? 40.375 6.804 23.246 1.00 25.43 269 GLN C O 1
ATOM 7333 N N . LEU C 1 270 ? 40.074 9.023 23.484 1.00 24.28 270 LEU C N 1
ATOM 7334 C CA . LEU C 1 270 ? 41.242 9.359 22.671 1.00 24.07 270 LEU C CA 1
ATOM 7335 C C . LEU C 1 270 ? 42.520 8.918 23.358 1.00 31.08 270 LEU C C 1
ATOM 7336 O O . LEU C 1 270 ? 43.502 8.593 22.710 1.00 26.43 270 LEU C O 1
ATOM 7341 N N . VAL C 1 271 ? 42.501 8.920 24.688 1.00 23.44 271 VAL C N 1
ATOM 7342 C CA . VAL C 1 271 ? 43.637 8.447 25.463 1.00 21.69 271 VAL C CA 1
ATOM 7343 C C . VAL C 1 271 ? 43.633 6.922 25.590 1.00 25.73 271 VAL C C 1
ATOM 7344 O O . VAL C 1 271 ? 44.678 6.269 25.492 1.00 26.38 271 VAL C O 1
ATOM 7348 N N . ARG C 1 272 ? 42.456 6.347 25.817 1.00 24.69 272 ARG C N 1
ATOM 7349 C CA . ARG C 1 272 ? 42.370 4.909 26.099 1.00 25.51 272 ARG C CA 1
ATOM 7350 C C . ARG C 1 272 ? 42.422 4.008 24.861 1.00 25.22 272 ARG C C 1
ATOM 7351 O O . ARG C 1 272 ? 43.012 2.925 24.897 1.00 28.63 272 ARG C O 1
ATOM 7359 N N . ASP C 1 273 ? 41.760 4.424 23.789 1.00 26.43 273 ASP C N 1
ATOM 7360 C CA . ASP C 1 273 ? 41.668 3.584 22.589 1.00 30.88 273 ASP C CA 1
ATOM 7361 C C . ASP C 1 273 ? 41.377 4.435 21.366 1.00 26.86 273 ASP C C 1
ATOM 7362 O O . ASP C 1 273 ? 40.282 4.376 20.797 1.00 29.31 273 ASP C O 1
ATOM 7367 N N . PRO C 1 274 ? 42.346 5.272 20.978 1.00 28.74 274 PRO C N 1
ATOM 7368 C CA . PRO C 1 274 ? 42.105 6.180 19.856 1.00 27.35 274 PRO C CA 1
ATOM 7369 C C . PRO C 1 274 ? 41.876 5.449 18.522 1.00 26.40 274 PRO C C 1
ATOM 7370 O O . PRO C 1 274 ? 41.257 6.023 17.628 1.00 25.42 274 PRO C O 1
ATOM 7374 N N . LYS C 1 275 ? 42.323 4.199 18.405 1.00 24.09 275 LYS C N 1
ATOM 7375 C CA . LYS C 1 275 ? 42.104 3.442 17.169 1.00 26.42 275 LYS C CA 1
ATOM 7376 C C . LYS C 1 275 ? 40.619 3.183 16.876 1.00 33.57 275 LYS C C 1
ATOM 7377 O O . LYS C 1 275 ? 40.257 2.831 15.755 1.00 32.08 275 LYS C O 1
ATOM 7383 N N . GLN C 1 276 ? 39.763 3.351 17.880 1.00 28.12 276 GLN C N 1
ATOM 7384 C CA . GLN C 1 276 ? 38.335 3.073 17.712 1.00 27.87 276 GLN C CA 1
ATOM 7385 C C . GLN C 1 276 ? 37.665 4.066 16.760 1.00 33.99 276 GLN C C 1
ATOM 7386 O O . GLN C 1 276 ? 36.615 3.775 16.187 1.00 32.02 276 GLN C O 1
ATOM 7392 N N . PHE C 1 277 ? 38.260 5.246 16.612 1.00 22.58 277 PHE C N 1
ATOM 7393 C CA . PHE C 1 277 ? 37.661 6.307 15.795 1.00 27.93 277 PHE C CA 1
ATOM 7394 C C . PHE C 1 277 ? 38.043 6.297 14.315 1.00 30.22 277 PHE C C 1
ATOM 7395 O O . PHE C 1 277 ? 39.197 6.088 13.969 1.00 25.25 277 PHE C O 1
ATOM 7403 N N . ASP C 1 278 ? 37.050 6.545 13.461 1.00 22.98 278 ASP C N 1
ATOM 7404 C CA . ASP C 1 278 ? 37.260 6.844 12.047 1.00 25.01 278 ASP C CA 1
ATOM 7405 C C . ASP C 1 278 ? 37.055 8.340 11.875 1.00 26.91 278 ASP C C 1
ATOM 7406 O O . ASP C 1 278 ? 38.012 9.102 11.883 1.00 28.12 278 ASP C O 1
ATOM 7411 N N . THR C 1 279 ? 35.800 8.758 11.732 1.00 22.76 279 THR C N 1
ATOM 7412 C CA . THR C 1 279 ? 35.491 10.176 11.584 1.00 22.12 279 THR C CA 1
ATOM 7413 C C . THR C 1 279 ? 34.714 10.638 12.817 1.00 25.52 279 THR C C 1
ATOM 7414 O O . THR C 1 279 ? 33.869 9.918 13.339 1.00 25.62 279 THR C O 1
ATOM 7418 N N . ILE C 1 280 ? 35.067 11.821 13.305 1.00 22.86 280 ILE C N 1
ATOM 7419 C CA . ILE C 1 280 ? 34.380 12.462 14.415 1.00 25.67 280 ILE C CA 1
ATOM 7420 C C . ILE C 1 280 ? 33.763 13.743 13.884 1.00 24.66 280 ILE C C 1
ATOM 7421 O O . ILE C 1 280 ? 34.399 14.440 13.096 1.00 27.60 280 ILE C O 1
ATOM 7426 N N . VAL C 1 281 ? 32.527 14.057 14.273 1.00 22.51 281 VAL C N 1
ATOM 7427 C CA . VAL C 1 281 ? 32.010 15.393 13.979 1.00 21.44 281 VAL C CA 1
ATOM 7428 C C . VAL C 1 281 ? 31.587 16.070 15.266 1.00 22.74 281 VAL C C 1
ATOM 7429 O O . VAL C 1 281 ? 31.014 15.441 16.156 1.00 23.54 281 VAL C O 1
ATOM 7433 N N . THR C 1 282 ? 31.877 17.362 15.376 1.00 21.84 282 THR C N 1
ATOM 7434 C CA . THR C 1 282 ? 31.550 18.049 16.617 1.00 22.57 282 THR C CA 1
ATOM 7435 C C . THR C 1 282 ? 31.586 19.550 16.363 1.00 25.65 282 THR C C 1
ATOM 7436 O O . THR C 1 282 ? 31.908 19.985 15.253 1.00 22.85 282 THR C O 1
ATOM 7440 N N . ASN C 1 283 ? 31.221 20.342 17.362 1.00 20.71 283 ASN C N 1
ATOM 7441 C CA . ASN C 1 283 ? 31.110 21.784 17.148 1.00 22.54 283 ASN C CA 1
ATOM 7442 C C . ASN C 1 283 ? 32.473 22.466 17.221 1.00 25.09 283 ASN C C 1
ATOM 7443 O O . ASN C 1 283 ? 33.512 21.807 17.303 1.00 23.13 283 ASN C O 1
ATOM 7448 N N . ASN C 1 284 ? 32.470 23.793 17.214 1.00 23.12 284 ASN C N 1
ATOM 7449 C CA . ASN C 1 284 ? 33.720 24.525 17.082 1.00 23.83 284 ASN C CA 1
ATOM 7450 C C . ASN C 1 284 ? 34.592 24.362 18.341 1.00 23.75 284 ASN C C 1
ATOM 7451 O O . ASN C 1 284 ? 35.750 23.932 18.258 1.00 24.35 284 ASN C O 1
ATOM 7456 N N . ILE C 1 285 ? 34.039 24.655 19.510 1.00 21.58 285 ILE C N 1
ATOM 7457 C CA . ILE C 1 285 ? 34.878 24.628 20.702 1.00 22.80 285 ILE C CA 1
ATOM 7458 C C . ILE C 1 285 ? 35.298 23.198 21.089 1.00 21.64 285 ILE C C 1
ATOM 7459 O O . ILE C 1 285 ? 36.452 22.971 21.463 1.00 22.48 285 ILE C O 1
ATOM 7464 N N . PHE C 1 286 ? 34.377 22.239 21.002 1.00 21.67 286 PHE C N 1
ATOM 7465 C CA . PHE C 1 286 ? 34.717 20.853 21.321 1.00 23.18 286 PHE C CA 1
ATOM 7466 C C . PHE C 1 286 ? 35.687 20.286 20.284 1.00 23.92 286 PHE C C 1
ATOM 7467 O O . PHE C 1 286 ? 36.602 19.513 20.611 1.00 22.33 286 PHE C O 1
ATOM 7475 N N . GLY C 1 287 ? 35.506 20.694 19.034 1.00 22.38 287 GLY C N 1
ATOM 7476 C CA . GLY C 1 287 ? 36.380 20.250 17.959 1.00 22.39 287 GLY C CA 1
ATOM 7477 C C . GLY C 1 287 ? 37.791 20.757 18.140 1.00 25.31 287 GLY C C 1
ATOM 7478 O O . GLY C 1 287 ? 38.756 20.042 17.910 1.00 25.22 287 GLY C O 1
ATOM 7479 N N . ASP C 1 288 ? 37.895 22.013 18.551 1.00 20.54 288 ASP C N 1
ATOM 7480 C CA . ASP C 1 288 ? 39.174 22.637 18.844 1.00 21.30 288 ASP C CA 1
ATOM 7481 C C . ASP C 1 288 ? 39.916 21.808 19.912 1.00 25.52 288 ASP C C 1
ATOM 7482 O O . ASP C 1 288 ? 41.051 21.361 19.704 1.00 23.43 288 ASP C O 1
ATOM 7487 N N . ILE C 1 289 ? 39.254 21.582 21.044 1.00 25.00 289 ILE C N 1
ATOM 7488 C CA . ILE C 1 289 ? 39.873 20.834 22.150 1.00 21.28 289 ILE C CA 1
ATOM 7489 C C . ILE C 1 289 ? 40.233 19.403 21.757 1.00 23.15 289 ILE C C 1
ATOM 7490 O O . ILE C 1 289 ? 41.371 18.973 21.930 1.00 20.88 289 ILE C O 1
ATOM 7495 N N . LEU C 1 290 ? 39.264 18.662 21.234 1.00 21.31 290 LEU C N 1
ATOM 7496 C CA . LEU C 1 290 ? 39.482 17.241 20.956 1.00 21.20 290 LEU C CA 1
ATOM 7497 C C . LEU C 1 290 ? 40.485 17.014 19.815 1.00 20.65 290 LEU C C 1
ATOM 7498 O O . LEU C 1 290 ? 41.280 16.070 19.865 1.00 22.31 290 LEU C O 1
ATOM 7503 N N . SER C 1 291 ? 40.461 17.874 18.793 1.00 20.32 291 SER C N 1
ATOM 7504 C CA . SER C 1 291 ? 41.442 17.712 17.713 1.00 22.28 291 SER C CA 1
ATOM 7505 C C . SER C 1 291 ? 42.853 17.982 18.214 1.00 21.79 291 SER C C 1
ATOM 7506 O O . SER C 1 291 ? 43.787 17.278 17.840 1.00 23.34 291 SER C O 1
ATOM 7509 N N . ASP C 1 292 ? 43.014 18.996 19.066 1.00 23.95 292 ASP C N 1
ATOM 7510 C CA . ASP C 1 292 ? 44.338 19.278 19.595 1.00 22.67 292 ASP C CA 1
ATOM 7511 C C . ASP C 1 292 ? 44.822 18.118 20.460 1.00 22.79 292 ASP C C 1
ATOM 7512 O O . ASP C 1 292 ? 45.994 17.732 20.386 1.00 22.07 292 ASP C O 1
ATOM 7517 N N . GLU C 1 293 ? 43.935 17.571 21.286 1.00 20.30 293 GLU C N 1
ATOM 7518 C CA . GLU C 1 293 ? 44.280 16.365 22.039 1.00 22.74 293 GLU C CA 1
ATOM 7519 C C . GLU C 1 293 ? 44.739 15.258 21.078 1.00 22.72 293 GLU C C 1
ATOM 7520 O O . GLU C 1 293 ? 45.774 14.620 21.286 1.00 24.12 293 GLU C O 1
ATOM 7526 N N . ALA C 1 294 ? 43.954 15.022 20.036 1.00 22.71 294 ALA C N 1
ATOM 7527 C CA . ALA C 1 294 ? 44.278 13.960 19.073 1.00 23.19 294 ALA C CA 1
ATOM 7528 C C . ALA C 1 294 ? 45.618 14.215 18.385 1.00 22.67 294 ALA C C 1
ATOM 7529 O O . ALA C 1 294 ? 46.433 13.298 18.204 1.00 25.61 294 ALA C O 1
ATOM 7531 N N . SER C 1 295 ? 45.848 15.468 18.004 1.00 23.16 295 SER C N 1
ATOM 7532 C CA . SER C 1 295 ? 47.115 15.849 17.392 1.00 25.22 295 SER C CA 1
ATOM 7533 C C . SER C 1 295 ? 48.301 15.477 18.273 1.00 24.06 295 SER C C 1
ATOM 7534 O O . SER C 1 295 ? 49.277 14.884 17.817 1.00 24.33 295 SER C O 1
ATOM 7537 N N . MET C 1 296 ? 48.223 15.830 19.551 1.00 24.85 296 MET C N 1
ATOM 7538 C CA A MET C 1 296 ? 49.336 15.559 20.450 0.48 24.23 296 MET C CA 1
ATOM 7539 C CA B MET C 1 296 ? 49.322 15.557 20.467 0.52 24.68 296 MET C CA 1
ATOM 7540 C C . MET C 1 296 ? 49.515 14.061 20.662 1.00 23.99 296 MET C C 1
ATOM 7541 O O . MET C 1 296 ? 50.641 13.580 20.801 1.00 25.52 296 MET C O 1
ATOM 7550 N N . ILE C 1 297 ? 48.406 13.331 20.685 1.00 22.72 297 ILE C N 1
ATOM 7551 C CA . ILE C 1 297 ? 48.452 11.879 20.811 1.00 25.03 297 ILE C CA 1
ATOM 7552 C C . ILE C 1 297 ? 49.267 11.238 19.665 1.00 26.91 297 ILE C C 1
ATOM 7553 O O . ILE C 1 297 ? 49.984 10.261 19.876 1.00 28.44 297 ILE C O 1
ATOM 7558 N N . THR C 1 298 ? 49.184 11.796 18.460 1.00 27.80 298 THR C N 1
ATOM 7559 C CA . THR C 1 298 ? 49.972 11.237 17.353 1.00 23.65 298 THR C CA 1
ATOM 7560 C C . THR C 1 298 ? 51.477 11.413 17.592 1.00 29.82 298 THR C C 1
ATOM 7561 O O . THR C 1 298 ? 52.288 10.628 17.089 1.00 30.71 298 THR C O 1
ATOM 7565 N N . GLY C 1 299 ? 51.852 12.451 18.340 1.00 31.24 299 GLY C N 1
ATOM 7566 C CA . GLY C 1 299 ? 53.244 12.623 18.731 1.00 29.89 299 GLY C CA 1
ATOM 7567 C C . GLY C 1 299 ? 54.065 13.568 17.854 1.00 39.18 299 GLY C C 1
ATOM 7568 O O . GLY C 1 299 ? 55.121 14.049 18.272 1.00 36.91 299 GLY C O 1
ATOM 7569 N N . SER C 1 300 ? 53.599 13.834 16.637 1.00 32.38 300 SER C N 1
ATOM 7570 C CA . SER C 1 300 ? 54.381 14.643 15.692 1.00 31.50 300 SER C CA 1
ATOM 7571 C C . SER C 1 300 ? 53.588 15.790 15.065 1.00 32.98 300 SER C C 1
ATOM 7572 O O . SER C 1 300 ? 53.073 15.668 13.954 1.00 30.72 300 SER C O 1
ATOM 7575 N N . ILE C 1 301 ? 53.515 16.920 15.766 1.00 32.29 301 ILE C N 1
ATOM 7576 C CA . ILE C 1 301 ? 52.680 18.037 15.323 1.00 28.65 301 ILE C CA 1
ATOM 7577 C C . ILE C 1 301 ? 53.117 18.534 13.943 1.00 32.91 301 ILE C C 1
ATOM 7578 O O . ILE C 1 301 ? 52.286 18.942 13.130 1.00 31.76 301 ILE C O 1
ATOM 7583 N N . GLY C 1 302 ? 54.413 18.454 13.660 1.00 30.54 302 GLY C N 1
ATOM 7584 C CA . GLY C 1 302 ? 54.942 18.933 12.390 1.00 31.83 302 GLY C CA 1
ATOM 7585 C C . GLY C 1 302 ? 54.545 18.110 11.175 1.00 33.39 302 GLY C C 1
ATOM 7586 O O . GLY C 1 302 ? 54.863 18.469 10.048 1.00 34.91 302 GLY C O 1
ATOM 7587 N N . MET C 1 303 ? 53.847 17.001 11.401 1.00 30.64 303 MET C N 1
ATOM 7588 C CA . MET C 1 303 ? 53.426 16.124 10.314 1.00 26.47 303 MET C CA 1
ATOM 7589 C C . MET C 1 303 ? 51.965 16.341 9.886 1.00 28.77 303 MET C C 1
ATOM 7590 O O . MET C 1 303 ? 51.537 15.843 8.844 1.00 30.28 303 MET C O 1
ATOM 7595 N N . LEU C 1 304 ? 51.212 17.097 10.677 1.00 25.91 304 LEU C N 1
ATOM 7596 C CA . LEU C 1 304 ? 49.745 17.108 10.552 1.00 23.64 304 LEU C CA 1
ATOM 7597 C C . LEU C 1 304 ? 49.162 18.172 9.618 1.00 27.67 304 LEU C C 1
ATOM 7598 O O . LEU C 1 304 ? 49.358 19.370 9.826 1.00 26.70 304 LEU C O 1
ATOM 7603 N N . PRO C 1 305 ? 48.407 17.733 8.589 1.00 29.55 305 PRO C N 1
ATOM 7604 C CA . PRO C 1 305 ? 47.780 18.682 7.667 1.00 24.12 305 PRO C CA 1
ATOM 7605 C C . PRO C 1 305 ? 46.357 19.074 8.083 1.00 25.91 305 PRO C C 1
ATOM 7606 O O . PRO C 1 305 ? 45.822 18.527 9.052 1.00 27.31 305 PRO C O 1
ATOM 7610 N N . SER C 1 306 ? 45.749 20.010 7.357 1.00 27.81 306 SER C N 1
ATOM 7611 C CA . SER C 1 306 ? 44.333 20.308 7.585 1.00 26.63 306 SER C CA 1
ATOM 7612 C C . SER C 1 306 ? 43.667 20.852 6.335 1.00 25.80 306 SER C C 1
ATOM 7613 O O . SER C 1 306 ? 44.329 21.384 5.436 1.00 23.37 306 SER C O 1
ATOM 7616 N N . ALA C 1 307 ? 42.348 20.678 6.287 1.00 25.51 307 ALA C N 1
ATOM 7617 C CA . ALA C 1 307 ? 41.515 21.188 5.207 1.00 27.70 307 ALA C CA 1
ATOM 7618 C C . ALA C 1 307 ? 40.329 21.927 5.819 1.00 28.40 307 ALA C C 1
ATOM 7619 O O . ALA C 1 307 ? 39.782 21.510 6.836 1.00 29.24 307 ALA C O 1
ATOM 7621 N N . SER C 1 308 ? 39.946 23.032 5.201 1.00 26.18 308 SER C N 1
ATOM 7622 C CA . SER C 1 308 ? 38.727 23.724 5.576 1.00 23.18 308 SER C CA 1
ATOM 7623 C C . SER C 1 308 ? 37.864 23.825 4.337 1.00 25.14 308 SER C C 1
ATOM 7624 O O . SER C 1 308 ? 38.280 24.382 3.318 1.00 27.71 308 SER C O 1
ATOM 7627 N N . LEU C 1 309 ? 36.678 23.236 4.411 1.00 25.24 309 LEU C N 1
ATOM 7628 C CA . LEU C 1 309 ? 35.835 23.089 3.232 1.00 25.33 309 LEU C CA 1
ATOM 7629 C C . LEU C 1 309 ? 34.557 23.894 3.332 1.00 27.63 309 LEU C C 1
ATOM 7630 O O . LEU C 1 309 ? 34.019 24.085 4.417 1.00 30.97 309 LEU C O 1
ATOM 7635 N N . SER C 1 310 ? 34.065 24.322 2.172 1.00 25.69 310 SER C N 1
ATOM 7636 C CA . SER C 1 310 ? 32.812 25.050 2.061 1.00 26.72 310 SER C CA 1
ATOM 7637 C C . SER C 1 310 ? 31.815 24.207 1.283 1.00 36.82 310 SER C C 1
ATOM 7638 O O . SER C 1 310 ? 32.138 23.106 0.833 1.00 36.32 310 SER C O 1
ATOM 7641 N N . ASP C 1 311 ? 30.613 24.732 1.105 1.00 32.85 311 ASP C N 1
ATOM 7642 C CA . ASP C 1 311 ? 29.580 24.022 0.359 1.00 33.38 311 ASP C CA 1
ATOM 7643 C C . ASP C 1 311 ? 29.887 23.939 -1.148 1.00 36.18 311 ASP C C 1
ATOM 7644 O O . ASP C 1 311 ? 29.674 22.899 -1.769 1.00 37.19 311 ASP C O 1
ATOM 7649 N N . SER C 1 312 ? 30.386 25.013 -1.749 1.00 40.72 312 SER C N 1
ATOM 7650 C CA . SER C 1 312 ? 30.597 24.972 -3.195 1.00 44.32 312 SER C CA 1
ATOM 7651 C C . SER C 1 312 ? 31.790 25.768 -3.727 1.00 49.88 312 SER C C 1
ATOM 7652 O O . SER C 1 312 ? 31.990 25.835 -4.941 1.00 67.34 312 SER C O 1
ATOM 7655 N N . GLY C 1 313 ? 32.580 26.369 -2.850 1.00 38.40 313 GLY C N 1
ATOM 7656 C CA . GLY C 1 313 ? 33.692 27.183 -3.317 1.00 39.97 313 GLY C CA 1
ATOM 7657 C C . GLY C 1 313 ? 35.039 26.536 -3.048 1.00 37.18 313 GLY C C 1
ATOM 7658 O O . GLY C 1 313 ? 35.099 25.375 -2.653 1.00 33.80 313 GLY C O 1
ATOM 7659 N N . PRO C 1 314 ? 36.128 27.288 -3.260 1.00 31.31 314 PRO C N 1
ATOM 7660 C CA . PRO C 1 314 ? 37.477 26.788 -2.985 1.00 29.60 314 PRO C CA 1
ATOM 7661 C C . PRO C 1 314 ? 37.689 26.469 -1.503 1.00 32.46 314 PRO C C 1
ATOM 7662 O O . PRO C 1 314 ? 37.213 27.210 -0.636 1.00 30.36 314 PRO C O 1
ATOM 7666 N N . GLY C 1 315 ? 38.391 25.372 -1.233 1.00 27.24 315 GLY C N 1
ATOM 7667 C CA . GLY C 1 315 ? 38.770 25.022 0.128 1.00 25.43 315 GLY C CA 1
ATOM 7668 C C . GLY C 1 315 ? 40.059 25.718 0.531 1.00 31.88 315 GLY C C 1
ATOM 7669 O O . GLY C 1 315 ? 40.782 26.263 -0.316 1.00 26.26 315 GLY C O 1
ATOM 7670 N N . LEU C 1 316 ? 40.339 25.704 1.830 1.00 26.05 316 LEU C N 1
ATOM 7671 C CA . LEU C 1 316 ? 41.556 26.286 2.380 1.00 26.32 316 LEU C CA 1
ATOM 7672 C C . LEU C 1 316 ? 42.370 25.192 3.073 1.00 28.66 316 LEU C C 1
ATOM 7673 O O . LEU C 1 316 ? 41.877 24.514 3.977 1.00 30.93 316 LEU C O 1
ATOM 7678 N N . PHE C 1 317 ? 43.618 25.031 2.648 1.00 26.58 317 PHE C N 1
ATOM 7679 C CA . PHE C 1 317 ? 44.451 23.913 3.087 1.00 26.95 317 PHE C CA 1
ATOM 7680 C C . PHE C 1 317 ? 45.719 24.441 3.754 1.00 29.25 317 PHE C C 1
ATOM 7681 O O . PHE C 1 317 ? 46.380 25.324 3.228 1.00 28.34 317 PHE C O 1
ATOM 7689 N N . GLU C 1 318 ? 46.036 23.916 4.937 1.00 29.12 318 GLU C N 1
ATOM 7690 C CA A GLU C 1 318 ? 47.059 24.514 5.786 0.58 28.87 318 GLU C CA 1
ATOM 7691 C CA B GLU C 1 318 ? 47.104 24.484 5.747 0.42 27.73 318 GLU C CA 1
ATOM 7692 C C . GLU C 1 318 ? 47.616 23.490 6.774 1.00 27.64 318 GLU C C 1
ATOM 7693 O O . GLU C 1 318 ? 46.866 22.665 7.279 1.00 25.58 318 GLU C O 1
ATOM 7704 N N . PRO C 1 319 ? 48.921 23.552 7.069 1.00 24.43 319 PRO C N 1
ATOM 7705 C CA . PRO C 1 319 ? 49.427 22.674 8.125 1.00 22.95 319 PRO C CA 1
ATOM 7706 C C . PRO C 1 319 ? 48.912 23.172 9.481 1.00 28.56 319 PRO C C 1
ATOM 7707 O O . PRO C 1 319 ? 48.631 24.370 9.610 1.00 27.42 319 PRO C O 1
ATOM 7711 N N . ILE C 1 320 ? 48.793 22.316 10.485 1.00 26.96 320 ILE C N 1
ATOM 7712 C CA . ILE C 1 320 ? 48.288 22.849 11.749 1.00 26.39 320 ILE C CA 1
ATOM 7713 C C . ILE C 1 320 ? 49.365 23.464 12.625 1.00 29.94 320 ILE C C 1
ATOM 7714 O O . ILE C 1 320 ? 49.033 24.179 13.570 1.00 29.99 320 ILE C O 1
ATOM 7719 N N . HIS C 1 321 ? 50.638 23.200 12.332 1.00 26.30 321 HIS C N 1
ATOM 7720 C CA . HIS C 1 321 ? 51.718 23.802 13.115 1.00 27.26 321 HIS C CA 1
ATOM 7721 C C . HIS C 1 321 ? 51.725 25.310 12.907 1.00 32.06 321 HIS C C 1
ATOM 7722 O O . HIS C 1 321 ? 51.107 25.813 11.974 1.00 36.12 321 HIS C O 1
ATOM 7729 N N . GLY C 1 322 ? 52.417 26.033 13.778 1.00 36.71 322 GLY C N 1
ATOM 7730 C CA . GLY C 1 322 ? 52.447 27.481 13.671 1.00 39.27 322 GLY C CA 1
ATOM 7731 C C . GLY C 1 322 ? 53.545 27.991 12.755 1.00 33.96 322 GLY C C 1
ATOM 7732 O O . GLY C 1 322 ? 54.121 27.227 11.971 1.00 31.74 322 GLY C O 1
ATOM 7733 N N . SER C 1 323 ? 53.849 29.283 12.868 1.00 30.95 323 SER C N 1
ATOM 7734 C CA . SER C 1 323 ? 54.837 29.919 11.998 1.00 36.00 323 SER C CA 1
ATOM 7735 C C . SER C 1 323 ? 56.275 29.677 12.449 1.00 38.25 323 SER C C 1
ATOM 7736 O O . SER C 1 323 ? 57.211 30.007 11.721 1.00 35.74 323 SER C O 1
ATOM 7739 N N . ALA C 1 324 ? 56.432 29.101 13.645 1.00 35.45 324 ALA C N 1
ATOM 7740 C CA . ALA C 1 324 ? 57.746 28.771 14.224 1.00 38.96 324 ALA C CA 1
ATOM 7741 C C . ALA C 1 324 ? 58.816 29.815 13.914 1.00 39.78 324 ALA C C 1
ATOM 7742 O O . ALA C 1 324 ? 59.812 29.506 13.265 1.00 41.50 324 ALA C O 1
ATOM 7744 N N . PRO C 1 325 ? 58.607 31.063 14.360 1.00 42.03 325 PRO C N 1
ATOM 7745 C CA . PRO C 1 325 ? 59.513 32.144 13.957 1.00 47.04 325 PRO C CA 1
ATOM 7746 C C . PRO C 1 325 ? 60.973 31.949 14.396 1.00 50.63 325 PRO C C 1
ATOM 7747 O O . PRO C 1 325 ? 61.866 32.566 13.817 1.00 56.94 325 PRO C O 1
ATOM 7751 N N . ASP C 1 326 ? 61.213 31.094 15.384 1.00 52.09 326 ASP C N 1
ATOM 7752 C CA . ASP C 1 326 ? 62.571 30.900 15.888 1.00 54.90 326 ASP C CA 1
ATOM 7753 C C . ASP C 1 326 ? 63.463 30.096 14.942 1.00 53.08 326 ASP C C 1
ATOM 7754 O O . ASP C 1 326 ? 64.685 30.126 15.073 1.00 56.70 326 ASP C O 1
ATOM 7759 N N . ILE C 1 327 ? 62.867 29.378 13.994 1.00 50.29 327 ILE C N 1
ATOM 7760 C CA . ILE C 1 327 ? 63.668 28.614 13.040 1.00 51.57 327 ILE C CA 1
ATOM 7761 C C . ILE C 1 327 ? 63.484 29.082 11.599 1.00 50.48 327 ILE C C 1
ATOM 7762 O O . ILE C 1 327 ? 63.982 28.446 10.668 1.00 49.59 327 ILE C O 1
ATOM 7767 N N . ALA C 1 328 ? 62.778 30.192 11.415 1.00 47.12 328 ALA C N 1
ATOM 7768 C CA . ALA C 1 328 ? 62.577 30.739 10.080 1.00 48.94 328 ALA C CA 1
ATOM 7769 C C . ALA C 1 328 ? 63.918 31.113 9.448 1.00 57.97 328 ALA C C 1
ATOM 7770 O O . ALA C 1 328 ? 64.762 31.738 10.090 1.00 63.58 328 ALA C O 1
ATOM 7772 N N . GLY C 1 329 ? 64.120 30.702 8.198 1.00 51.85 329 GLY C N 1
ATOM 7773 C CA . GLY C 1 329 ? 65.332 31.034 7.468 1.00 54.33 329 GLY C CA 1
ATOM 7774 C C . GLY C 1 329 ? 66.526 30.167 7.819 1.00 56.90 329 GLY C C 1
ATOM 7775 O O . GLY C 1 329 ? 67.600 30.329 7.252 1.00 67.35 329 GLY C O 1
ATOM 7776 N N . GLN C 1 330 ? 66.334 29.234 8.746 1.00 56.19 330 GLN C N 1
ATOM 7777 C CA . GLN C 1 330 ? 67.421 28.379 9.215 1.00 58.22 330 GLN C CA 1
ATOM 7778 C C . GLN C 1 330 ? 67.409 27.008 8.545 1.00 55.66 330 GLN C C 1
ATOM 7779 O O . GLN C 1 330 ? 68.226 26.152 8.879 1.00 57.04 330 GLN C O 1
ATOM 7785 N N . ASP C 1 331 ? 66.467 26.804 7.622 1.00 50.85 331 ASP C N 1
ATOM 7786 C CA . ASP C 1 331 ? 66.359 25.561 6.857 1.00 48.61 331 ASP C CA 1
ATOM 7787 C C . ASP C 1 331 ? 66.139 24.359 7.781 1.00 48.81 331 ASP C C 1
ATOM 7788 O O . ASP C 1 331 ? 66.699 23.284 7.575 1.00 59.24 331 ASP C O 1
ATOM 7793 N N . LYS C 1 332 ? 65.323 24.549 8.811 1.00 47.43 332 LYS C N 1
ATOM 7794 C CA . LYS C 1 332 ? 65.074 23.488 9.779 1.00 47.37 332 LYS C CA 1
ATOM 7795 C C . LYS C 1 332 ? 63.646 22.958 9.715 1.00 46.40 332 LYS C C 1
ATOM 7796 O O . LYS C 1 332 ? 63.372 21.846 10.175 1.00 44.69 332 LYS C O 1
ATOM 7802 N N . ALA C 1 333 ? 62.743 23.758 9.154 1.00 39.57 333 ALA C N 1
ATOM 7803 C CA . ALA C 1 333 ? 61.315 23.446 9.161 1.00 37.82 333 ALA C CA 1
ATOM 7804 C C . ALA C 1 333 ? 60.994 22.062 8.597 1.00 36.36 333 ALA C C 1
ATOM 7805 O O . ALA C 1 333 ? 61.693 21.561 7.715 1.00 38.79 333 ALA C O 1
ATOM 7807 N N . ASN C 1 334 ? 59.929 21.454 9.110 1.00 31.84 334 ASN C N 1
ATOM 7808 C CA . ASN C 1 334 ? 59.388 20.231 8.526 1.00 34.58 334 ASN C CA 1
ATOM 7809 C C . ASN C 1 334 ? 58.377 20.596 7.430 1.00 34.35 334 ASN C C 1
ATOM 7810 O O . ASN C 1 334 ? 57.304 21.111 7.725 1.00 34.93 334 ASN C O 1
ATOM 7815 N N . PRO C 1 335 ? 58.723 20.344 6.154 1.00 33.23 335 PRO C N 1
ATOM 7816 C CA . PRO C 1 335 ? 57.796 20.688 5.069 1.00 35.03 335 PRO C CA 1
ATOM 7817 C C . PRO C 1 335 ? 56.667 19.663 4.874 1.00 34.19 335 PRO C C 1
ATOM 7818 O O . PRO C 1 335 ? 55.745 19.918 4.095 1.00 31.74 335 PRO C O 1
ATOM 7822 N N . LEU C 1 336 ? 56.733 18.526 5.563 1.00 32.89 336 LEU C N 1
ATOM 7823 C CA . LEU C 1 336 ? 55.808 17.422 5.280 1.00 31.90 336 LEU C CA 1
ATOM 7824 C C . LEU C 1 336 ? 54.333 17.723 5.594 1.00 30.88 336 LEU C C 1
ATOM 7825 O O . LEU C 1 336 ? 53.455 17.261 4.869 1.00 32.69 336 LEU C O 1
ATOM 7830 N N . ALA C 1 337 ? 54.045 18.486 6.650 1.00 30.59 337 ALA C N 1
ATOM 7831 C CA . ALA C 1 337 ? 52.648 18.834 6.943 1.00 29.18 337 ALA C CA 1
ATOM 7832 C C . ALA C 1 337 ? 52.033 19.652 5.809 1.00 26.22 337 ALA C C 1
ATOM 7833 O O . ALA C 1 337 ? 50.875 19.453 5.448 1.00 31.50 337 ALA C O 1
ATOM 7835 N N . THR C 1 338 ? 52.802 20.593 5.274 1.00 24.61 338 THR C N 1
ATOM 7836 C CA . THR C 1 338 ? 52.308 21.438 4.192 1.00 29.77 338 THR C CA 1
ATOM 7837 C C . THR C 1 338 ? 52.204 20.606 2.921 1.00 31.27 338 THR C C 1
ATOM 7838 O O . THR C 1 338 ? 51.265 20.755 2.132 1.00 30.34 338 THR C O 1
ATOM 7842 N N . ILE C 1 339 ? 53.166 19.711 2.730 1.00 32.18 339 ILE C N 1
ATOM 7843 C CA . ILE C 1 339 ? 53.108 18.809 1.585 1.00 32.78 339 ILE C CA 1
ATOM 7844 C C . ILE C 1 339 ? 51.849 17.942 1.689 1.00 27.34 339 ILE C C 1
ATOM 7845 O O . ILE C 1 339 ? 51.113 17.774 0.714 1.00 32.15 339 ILE C O 1
ATOM 7850 N N . LEU C 1 340 ? 51.566 17.438 2.886 1.00 27.52 340 LEU C N 1
ATOM 7851 C CA . LEU C 1 340 ? 50.377 16.621 3.073 1.00 28.71 340 LEU C CA 1
ATOM 7852 C C . LEU C 1 340 ? 49.113 17.484 3.006 1.00 29.74 340 LEU C C 1
ATOM 7853 O O . LEU C 1 340 ? 48.036 16.983 2.708 1.00 28.96 340 LEU C O 1
ATOM 7858 N N . SER C 1 341 ? 49.244 18.778 3.277 1.00 30.05 341 SER C N 1
ATOM 7859 C CA . SER C 1 341 ? 48.107 19.684 3.116 1.00 25.92 341 SER C CA 1
ATOM 7860 C C . SER C 1 341 ? 47.799 19.865 1.634 1.00 26.44 341 SER C C 1
ATOM 7861 O O . SER C 1 341 ? 46.631 19.994 1.244 1.00 27.11 341 SER C O 1
ATOM 7864 N N . ALA C 1 342 ? 48.840 19.850 0.807 1.00 27.79 342 ALA C N 1
ATOM 7865 C CA . ALA C 1 342 ? 48.635 19.922 -0.638 1.00 28.60 342 ALA C CA 1
ATOM 7866 C C . ALA C 1 342 ? 48.000 18.623 -1.153 1.00 28.98 342 ALA C C 1
ATOM 7867 O O . ALA C 1 342 ? 47.224 18.640 -2.105 1.00 32.13 342 ALA C O 1
ATOM 7869 N N . ALA C 1 343 ? 48.309 17.497 -0.517 1.00 31.96 343 ALA C N 1
ATOM 7870 C CA . ALA C 1 343 ? 47.610 16.256 -0.845 1.00 32.56 343 ALA C CA 1
ATOM 7871 C C . ALA C 1 343 ? 46.116 16.344 -0.487 1.00 31.49 343 ALA C C 1
ATOM 7872 O O . ALA C 1 343 ? 45.269 15.894 -1.261 1.00 31.35 343 ALA C O 1
ATOM 7874 N N . MET C 1 344 ? 45.781 16.920 0.670 1.00 29.63 344 MET C N 1
ATOM 7875 C CA . MET C 1 344 ? 44.370 17.134 1.006 1.00 30.74 344 MET C CA 1
ATOM 7876 C C . MET C 1 344 ? 43.698 18.089 0.006 1.00 25.91 344 MET C C 1
ATOM 7877 O O . MET C 1 344 ? 42.543 17.894 -0.383 1.00 29.11 344 MET C O 1
ATOM 7882 N N . LEU C 1 345 ? 44.426 19.127 -0.392 1.00 28.62 345 LEU C N 1
ATOM 7883 C CA . LEU C 1 345 ? 43.962 20.038 -1.437 1.00 28.70 345 LEU C CA 1
ATOM 7884 C C . LEU C 1 345 ? 43.543 19.273 -2.690 1.00 31.63 345 LEU C C 1
ATOM 7885 O O . LEU C 1 345 ? 42.473 19.507 -3.245 1.00 31.45 345 LEU C O 1
ATOM 7890 N N . LEU C 1 346 ? 44.387 18.355 -3.142 1.00 33.71 346 LEU C N 1
ATOM 7891 C CA . LEU C 1 346 ? 44.087 17.587 -4.349 1.00 31.99 346 LEU C CA 1
ATOM 7892 C C . LEU C 1 346 ? 42.860 16.703 -4.130 1.00 38.34 346 LEU C C 1
ATOM 7893 O O . LEU C 1 346 ? 41.948 16.663 -4.954 1.00 39.40 346 LEU C O 1
ATOM 7898 N N . LYS C 1 347 ? 42.841 16.009 -2.999 1.00 35.23 347 LYS C N 1
ATOM 7899 C CA . LYS C 1 347 ? 41.804 15.026 -2.720 1.00 32.99 347 LYS C CA 1
ATOM 7900 C C . LYS C 1 347 ? 40.482 15.672 -2.324 1.00 31.81 347 LYS C C 1
ATOM 7901 O O . LYS C 1 347 ? 39.459 15.426 -2.960 1.00 37.50 347 LYS C O 1
ATOM 7907 N N . TYR C 1 348 ? 40.507 16.478 -1.260 1.00 30.48 348 TYR C N 1
ATOM 7908 C CA . TYR C 1 348 ? 39.288 17.080 -0.719 1.00 33.09 348 TYR C CA 1
ATOM 7909 C C . TYR C 1 348 ? 38.891 18.362 -1.434 1.00 36.44 348 TYR C C 1
ATOM 7910 O O . TYR C 1 348 ? 37.714 18.709 -1.485 1.00 40.28 348 TYR C O 1
ATOM 7919 N N . GLY C 1 349 ? 39.875 19.069 -1.973 1.00 32.89 349 GLY C N 1
ATOM 7920 C CA . GLY C 1 349 ? 39.606 20.312 -2.670 1.00 32.55 349 GLY C CA 1
ATOM 7921 C C . GLY C 1 349 ? 39.205 20.106 -4.117 1.00 39.46 349 GLY C C 1
ATOM 7922 O O . GLY C 1 349 ? 38.215 20.685 -4.578 1.00 36.98 349 GLY C O 1
ATOM 7923 N N . LEU C 1 350 ? 39.956 19.272 -4.834 1.00 33.47 350 LEU C N 1
ATOM 7924 C CA . LEU C 1 350 ? 39.801 19.172 -6.293 1.00 33.76 350 LEU C CA 1
ATOM 7925 C C . LEU C 1 350 ? 39.330 17.801 -6.806 1.00 40.20 350 LEU C C 1
ATOM 7926 O O . LEU C 1 350 ? 39.060 17.644 -7.992 1.00 41.29 350 LEU C O 1
ATOM 7931 N N . GLY C 1 351 ? 39.237 16.808 -5.931 1.00 43.88 351 GLY C N 1
ATOM 7932 C CA . GLY C 1 351 ? 38.820 15.485 -6.371 1.00 39.77 351 GLY C CA 1
ATOM 7933 C C . GLY C 1 351 ? 39.874 14.766 -7.199 1.00 48.40 351 GLY C C 1
ATOM 7934 O O . GLY C 1 351 ? 39.576 13.803 -7.907 1.00 51.55 351 GLY C O 1
ATOM 7935 N N . GLU C 1 352 ? 41.113 15.238 -7.115 1.00 42.94 352 GLU C N 1
ATOM 7936 C CA . GLU C 1 352 ? 42.222 14.604 -7.815 1.00 43.05 352 GLU C CA 1
ATOM 7937 C C . GLU C 1 352 ? 42.881 13.556 -6.922 1.00 46.41 352 GLU C C 1
ATOM 7938 O O . GLU C 1 352 ? 43.946 13.792 -6.347 1.00 41.37 352 GLU C O 1
ATOM 7944 N N . GLU C 1 353 ? 42.246 12.392 -6.811 1.00 48.06 353 GLU C N 1
ATOM 7945 C CA . GLU C 1 353 ? 42.674 11.393 -5.833 1.00 50.71 353 GLU C CA 1
ATOM 7946 C C . GLU C 1 353 ? 44.005 10.746 -6.170 1.00 50.16 353 GLU C C 1
ATOM 7947 O O . GLU C 1 353 ? 44.846 10.574 -5.296 1.00 47.58 353 GLU C O 1
ATOM 7953 N N . LYS C 1 354 ? 44.202 10.390 -7.431 1.00 47.15 354 LYS C N 1
ATOM 7954 C CA . LYS C 1 354 ? 45.440 9.726 -7.823 1.00 48.68 354 LYS C CA 1
ATOM 7955 C C . LYS C 1 354 ? 46.653 10.621 -7.582 1.00 51.31 354 LYS C C 1
ATOM 7956 O O . LYS C 1 354 ? 47.686 10.155 -7.108 1.00 50.67 354 LYS C O 1
ATOM 7962 N N . ALA C 1 355 ? 46.524 11.907 -7.894 1.00 40.06 355 ALA C N 1
ATOM 7963 C CA . ALA C 1 355 ? 47.616 12.850 -7.668 1.00 46.69 355 ALA C CA 1
ATOM 7964 C C . ALA C 1 355 ? 47.877 13.020 -6.168 1.00 46.94 355 ALA C C 1
ATOM 7965 O O . ALA C 1 355 ? 49.020 13.162 -5.728 1.00 45.36 355 ALA C O 1
ATOM 7967 N N . ALA C 1 356 ? 46.811 12.989 -5.380 1.00 42.75 356 ALA C N 1
ATOM 7968 C CA . ALA C 1 356 ? 46.951 13.101 -3.931 1.00 35.88 356 ALA C CA 1
ATOM 7969 C C . ALA C 1 356 ? 47.708 11.903 -3.363 1.00 41.07 356 ALA C C 1
ATOM 7970 O O . ALA C 1 356 ? 48.549 12.058 -2.474 1.00 39.40 356 ALA C O 1
ATOM 7972 N N . LYS C 1 357 ? 47.405 10.713 -3.882 1.00 39.70 357 LYS C N 1
ATOM 7973 C CA . LYS C 1 357 ? 48.092 9.488 -3.474 1.00 47.19 357 LYS C CA 1
ATOM 7974 C C . LYS C 1 357 ? 49.574 9.536 -3.839 1.00 45.25 357 LYS C C 1
ATOM 7975 O O . LYS C 1 357 ? 50.415 9.061 -3.080 1.00 48.62 357 LYS C O 1
ATOM 7981 N N . ARG C 1 358 ? 49.890 10.112 -4.998 1.00 46.18 358 ARG C N 1
ATOM 7982 C CA . ARG C 1 358 ? 51.284 10.274 -5.399 1.00 43.57 358 ARG C CA 1
ATOM 7983 C C . ARG C 1 358 ? 52.071 11.049 -4.340 1.00 44.73 358 ARG C C 1
ATOM 7984 O O . ARG C 1 358 ? 53.185 10.674 -3.984 1.00 43.75 358 ARG C O 1
ATOM 7992 N N . ILE C 1 359 ? 51.480 12.124 -3.830 1.00 39.92 359 ILE C N 1
ATOM 7993 C CA . ILE C 1 359 ? 52.120 12.914 -2.791 1.00 39.22 359 ILE C CA 1
ATOM 7994 C C . ILE C 1 359 ? 52.276 12.105 -1.500 1.00 42.03 359 ILE C C 1
ATOM 7995 O O . ILE C 1 359 ? 53.357 12.040 -0.920 1.00 39.98 359 ILE C O 1
ATOM 8000 N N . GLU C 1 360 ? 51.193 11.472 -1.067 1.00 37.28 360 GLU C N 1
ATOM 8001 C CA . GLU C 1 360 ? 51.212 10.697 0.169 1.00 37.99 360 GLU C CA 1
ATOM 8002 C C . GLU C 1 360 ? 52.236 9.566 0.105 1.00 42.13 360 GLU C C 1
ATOM 8003 O O . GLU C 1 360 ? 52.980 9.339 1.062 1.00 38.37 360 GLU C O 1
ATOM 8009 N N . ASP C 1 361 ? 52.279 8.864 -1.023 1.00 40.34 361 ASP C N 1
ATOM 8010 C CA . ASP C 1 361 ? 53.223 7.768 -1.185 1.00 47.69 361 ASP C CA 1
ATOM 8011 C C . ASP C 1 361 ? 54.666 8.257 -1.114 1.00 47.17 361 ASP C C 1
ATOM 8012 O O . ASP C 1 361 ? 55.531 7.579 -0.562 1.00 45.63 361 ASP C O 1
ATOM 8017 N N . ALA C 1 362 ? 54.928 9.432 -1.678 1.00 41.10 362 ALA C N 1
ATOM 8018 C CA . ALA C 1 362 ? 56.295 9.941 -1.727 1.00 46.15 362 ALA C CA 1
ATOM 8019 C C . ALA C 1 362 ? 56.785 10.328 -0.339 1.00 41.21 362 ALA C C 1
ATOM 8020 O O . ALA C 1 362 ? 57.959 10.151 -0.020 1.00 43.02 362 ALA C O 1
ATOM 8022 N N . VAL C 1 363 ? 55.884 10.866 0.478 1.00 40.25 363 VAL C N 1
ATOM 8023 C CA . VAL C 1 363 ? 56.222 11.198 1.858 1.00 40.63 363 VAL C CA 1
ATOM 8024 C C . VAL C 1 363 ? 56.614 9.936 2.620 1.00 42.38 363 VAL C C 1
ATOM 8025 O O . VAL C 1 363 ? 57.626 9.913 3.323 1.00 39.01 363 VAL C O 1
ATOM 8029 N N . LEU C 1 364 ? 55.828 8.876 2.460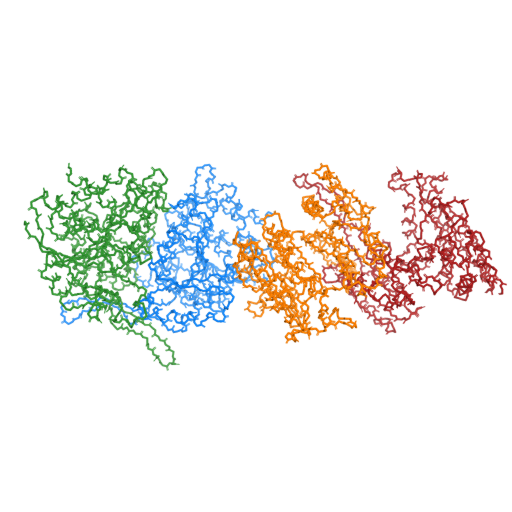 1.00 38.56 364 LEU C N 1
ATOM 8030 C CA . LEU C 1 364 ? 56.156 7.606 3.101 1.00 47.01 364 LEU C CA 1
ATOM 8031 C C . LEU C 1 364 ? 57.517 7.082 2.640 1.00 49.42 364 LEU C C 1
ATOM 8032 O O . LEU C 1 364 ? 58.281 6.549 3.446 1.00 45.48 364 LEU C O 1
ATOM 8037 N N . VAL C 1 365 ? 57.829 7.239 1.351 1.00 44.93 365 VAL C N 1
ATOM 8038 C CA . VAL C 1 365 ? 59.110 6.770 0.835 1.00 46.66 365 VAL C CA 1
ATOM 8039 C C . VAL C 1 365 ? 60.268 7.539 1.464 1.00 42.87 365 VAL C C 1
ATOM 8040 O O . VAL C 1 365 ? 61.270 6.948 1.867 1.00 44.46 365 VAL C O 1
ATOM 8044 N N . ALA C 1 366 ? 60.125 8.858 1.547 1.00 43.22 366 ALA C N 1
ATOM 8045 C CA . ALA C 1 366 ? 61.129 9.698 2.187 1.00 45.87 366 ALA C CA 1
ATOM 8046 C C . ALA C 1 366 ? 61.373 9.245 3.625 1.00 44.03 366 ALA C C 1
ATOM 8047 O O . ALA C 1 366 ? 62.521 9.123 4.065 1.00 44.33 366 ALA C O 1
ATOM 8049 N N . LEU C 1 367 ? 60.286 8.985 4.349 1.00 40.38 367 LEU C N 1
ATOM 8050 C CA . LEU C 1 367 ? 60.370 8.511 5.729 1.00 40.75 367 LEU C CA 1
ATOM 8051 C C . LEU C 1 367 ? 60.988 7.115 5.819 1.00 47.57 367 LEU C C 1
ATOM 8052 O O . LEU C 1 367 ? 61.839 6.860 6.681 1.00 45.05 367 LEU C O 1
ATOM 8057 N N . ASN C 1 368 ? 60.556 6.221 4.927 1.00 43.38 368 ASN C N 1
ATOM 8058 C CA . ASN C 1 368 ? 61.112 4.869 4.835 1.00 49.54 368 ASN C CA 1
ATOM 8059 C C . ASN C 1 368 ? 62.601 4.876 4.556 1.00 51.86 368 ASN C C 1
ATOM 8060 O O . ASN C 1 368 ? 63.323 3.983 4.988 1.00 54.73 368 ASN C O 1
ATOM 8065 N N . ASN C 1 369 ? 63.057 5.883 3.819 1.00 51.55 369 ASN C N 1
ATOM 8066 C CA . ASN C 1 369 ? 64.469 5.994 3.491 1.00 54.36 369 ASN C CA 1
ATOM 8067 C C . ASN C 1 369 ? 65.273 6.627 4.629 1.00 52.49 369 ASN C C 1
ATOM 8068 O O . ASN C 1 369 ? 66.476 6.848 4.504 1.00 54.48 369 ASN C O 1
ATOM 8073 N N . GLY C 1 370 ? 64.602 6.909 5.743 1.00 53.76 370 GLY C N 1
ATOM 8074 C CA . GLY C 1 370 ? 65.287 7.313 6.958 1.00 45.70 370 GLY C CA 1
ATOM 8075 C C . GLY C 1 370 ? 65.414 8.806 7.186 1.00 49.98 370 GLY C C 1
ATOM 8076 O O . GLY C 1 370 ? 65.986 9.230 8.194 1.00 51.07 370 GLY C O 1
ATOM 8077 N N . PHE C 1 371 ? 64.879 9.613 6.273 1.00 43.51 371 PHE C N 1
ATOM 8078 C CA . PHE C 1 371 ? 65.057 11.057 6.371 1.00 45.72 371 PHE C CA 1
ATOM 8079 C C . PHE C 1 371 ? 64.167 11.664 7.436 1.00 43.65 371 PHE C C 1
ATOM 8080 O O . PHE C 1 371 ? 62.975 11.360 7.517 1.00 41.63 371 PHE C O 1
ATOM 8088 N N . ARG C 1 372 ? 64.758 12.527 8.255 1.00 41.55 372 ARG C N 1
ATOM 8089 C CA . ARG C 1 372 ? 64.016 13.204 9.320 1.00 39.56 372 ARG C CA 1
ATOM 8090 C C . ARG C 1 372 ? 64.483 14.646 9.481 1.00 41.60 372 ARG C C 1
ATOM 8091 O O . ARG C 1 372 ? 65.680 14.908 9.586 1.00 46.37 372 ARG C O 1
ATOM 8099 N N . THR C 1 373 ? 63.545 15.583 9.514 1.00 35.79 373 THR C N 1
ATOM 8100 C CA . THR C 1 373 ? 63.870 16.923 9.980 1.00 48.42 373 THR C CA 1
ATOM 8101 C C . THR C 1 373 ? 63.981 16.857 11.508 1.00 47.39 373 THR C C 1
ATOM 8102 O O . THR C 1 373 ? 63.641 15.835 12.110 1.00 42.93 373 THR C O 1
ATOM 8106 N N . GLY C 1 374 ? 64.468 17.927 12.132 1.00 43.71 374 GLY C N 1
ATOM 8107 C CA . GLY C 1 374 ? 64.813 17.887 13.546 1.00 46.21 374 GLY C CA 1
ATOM 8108 C C . GLY C 1 374 ? 63.679 17.477 14.466 1.00 42.66 374 GLY C C 1
ATOM 8109 O O . GLY C 1 374 ? 63.880 16.759 15.446 1.00 42.78 374 GLY C O 1
ATOM 8110 N N . ASP C 1 375 ? 62.476 17.920 14.127 1.00 36.45 375 ASP C N 1
ATOM 8111 C CA . ASP C 1 375 ? 61.297 17.684 14.959 1.00 39.88 375 ASP C CA 1
ATOM 8112 C C . ASP C 1 375 ? 60.849 16.219 14.993 1.00 42.51 375 ASP C C 1
ATOM 8113 O O . ASP C 1 375 ? 60.143 15.811 15.910 1.00 45.05 375 ASP C O 1
ATOM 8118 N N . ILE C 1 376 ? 61.236 15.437 13.989 1.00 33.26 376 ILE C N 1
ATOM 8119 C CA . ILE C 1 376 ? 60.889 14.013 13.962 1.00 36.23 376 ILE C CA 1
ATOM 8120 C C . ILE C 1 376 ? 62.122 13.120 13.970 1.00 39.37 376 ILE C C 1
ATOM 8121 O O . ILE C 1 376 ? 62.050 11.932 13.646 1.00 42.46 376 ILE C O 1
ATOM 8126 N N . TYR C 1 377 ? 63.259 13.690 14.340 1.00 41.77 377 TYR C N 1
ATOM 8127 C CA . TYR C 1 377 ? 64.504 12.932 14.340 1.00 40.08 377 TYR C CA 1
ATOM 8128 C C . TYR C 1 377 ? 64.561 11.906 15.477 1.00 42.56 377 TYR C C 1
ATOM 8129 O O . TYR C 1 377 ? 64.173 12.190 16.605 1.00 45.25 377 TYR C O 1
ATOM 8138 N N . SER C 1 378 ? 65.046 10.711 15.166 1.00 42.79 378 SER C N 1
ATOM 8139 C CA . SER C 1 378 ? 65.308 9.700 16.184 1.00 55.34 378 SER C CA 1
ATOM 8140 C C . SER C 1 378 ? 66.621 8.997 15.872 1.00 56.78 378 SER C C 1
ATOM 8141 O O . SER C 1 378 ? 67.076 9.009 14.729 1.00 54.44 378 SER C O 1
ATOM 8144 N N . ALA C 1 379 ? 67.232 8.388 16.884 1.00 57.42 379 ALA C N 1
ATOM 8145 C CA . ALA C 1 379 ? 68.523 7.740 16.688 1.00 55.95 379 ALA C CA 1
ATOM 8146 C C . ALA C 1 379 ? 68.446 6.688 15.584 1.00 62.13 379 ALA C C 1
ATOM 8147 O O . ALA C 1 379 ? 67.492 5.910 15.509 1.00 61.84 379 ALA C O 1
ATOM 8149 N N . GLY C 1 380 ? 69.450 6.691 14.712 1.00 59.59 380 GLY C N 1
ATOM 8150 C CA . GLY C 1 380 ? 69.514 5.736 13.623 1.00 61.50 380 GLY C CA 1
ATOM 8151 C C . GLY C 1 380 ? 68.941 6.274 12.329 1.00 60.56 380 GLY C C 1
ATOM 8152 O O . GLY C 1 380 ? 68.968 5.590 11.306 1.00 61.98 380 GLY C O 1
ATOM 8153 N N . THR C 1 381 ? 68.416 7.495 12.368 1.00 55.57 381 THR C N 1
ATOM 8154 C CA . THR C 1 381 ? 67.861 8.113 11.167 1.00 53.99 381 THR C CA 1
ATOM 8155 C C . THR C 1 381 ? 68.763 9.225 10.631 1.00 57.27 381 THR C C 1
ATOM 8156 O O . THR C 1 381 ? 69.765 9.585 11.252 1.00 58.08 381 THR C O 1
ATOM 8160 N N . LYS C 1 382 ? 68.410 9.753 9.462 1.00 53.78 382 LYS C N 1
ATOM 8161 C CA . LYS C 1 382 ? 69.209 10.783 8.809 1.00 57.52 382 LYS C CA 1
ATOM 8162 C C . LYS C 1 382 ? 68.629 12.168 9.052 1.00 54.95 382 LYS C C 1
ATOM 8163 O O . LYS C 1 382 ? 67.586 12.507 8.503 1.00 56.21 382 LYS C O 1
ATOM 8169 N N . LEU C 1 383 ? 69.307 12.962 9.874 1.00 53.80 383 LEU C N 1
ATOM 8170 C CA . LEU C 1 383 ? 68.867 14.325 10.142 1.00 56.33 383 LEU C CA 1
ATOM 8171 C C . LEU C 1 383 ? 69.098 15.187 8.909 1.00 53.24 383 LEU C C 1
ATOM 8172 O O . LEU C 1 383 ? 70.216 15.279 8.414 1.00 56.63 383 LEU C O 1
ATOM 8177 N N . VAL C 1 384 ? 68.040 15.800 8.396 1.00 47.31 384 VAL C N 1
ATOM 8178 C CA . VAL C 1 384 ? 68.175 16.659 7.226 1.00 49.80 384 VAL C CA 1
ATOM 8179 C C . VAL C 1 384 ? 67.469 17.988 7.438 1.00 45.86 384 VAL C C 1
ATOM 8180 O O . VAL C 1 384 ? 66.619 18.122 8.323 1.00 46.52 384 VAL C O 1
ATOM 8184 N N . GLY C 1 385 ? 67.838 18.968 6.622 1.00 47.98 385 GLY C N 1
ATOM 8185 C CA . GLY C 1 385 ? 67.185 20.259 6.645 1.00 47.35 385 GLY C CA 1
ATOM 8186 C C . GLY C 1 385 ? 65.900 20.233 5.844 1.00 46.44 385 GLY C C 1
ATOM 8187 O O . GLY C 1 385 ? 65.547 19.221 5.236 1.00 49.28 385 GLY C O 1
ATOM 8188 N N . CYS C 1 386 ? 65.201 21.360 5.844 1.00 41.11 386 CYS C N 1
ATOM 8189 C CA . CYS C 1 386 ? 63.931 21.484 5.148 1.00 39.21 386 CYS C CA 1
ATOM 8190 C C . CYS C 1 386 ? 64.069 21.247 3.640 1.00 43.53 386 CYS C C 1
ATOM 8191 O O . CYS C 1 386 ? 63.282 20.513 3.043 1.00 46.84 386 CYS C O 1
ATOM 8194 N N . LYS C 1 387 ? 65.070 21.875 3.032 1.00 47.32 387 LYS C N 1
ATOM 8195 C CA . LYS C 1 387 ? 65.281 21.766 1.590 1.00 49.94 387 LYS C CA 1
ATOM 8196 C C . LYS C 1 387 ? 65.524 20.323 1.157 1.00 51.70 387 LYS C C 1
ATOM 8197 O O . LYS C 1 387 ? 64.893 19.836 0.219 1.00 49.52 387 LYS C O 1
ATOM 8203 N N . GLU C 1 388 ? 66.436 19.643 1.847 1.00 48.18 388 GLU C N 1
ATOM 8204 C CA . GLU C 1 388 ? 66.767 18.261 1.519 1.00 50.43 388 GLU C CA 1
ATOM 8205 C C . GLU C 1 388 ? 65.575 17.321 1.705 1.00 47.62 388 GLU C C 1
ATOM 8206 O O . GLU C 1 388 ? 65.385 16.391 0.920 1.00 45.24 388 GLU C O 1
ATOM 8212 N N . MET C 1 389 ? 64.771 17.550 2.740 1.00 50.45 389 MET C N 1
ATOM 8213 C CA . MET C 1 389 ? 63.554 16.760 2.899 1.00 47.87 389 MET C CA 1
ATOM 8214 C C . MET C 1 389 ? 62.620 16.974 1.707 1.00 45.30 389 MET C C 1
ATOM 8215 O O . MET C 1 389 ? 62.077 16.017 1.154 1.00 44.36 389 MET C O 1
ATOM 8220 N N . GLY C 1 390 ? 62.440 18.231 1.311 1.00 45.99 390 GLY C N 1
ATOM 8221 C CA . GLY C 1 390 ? 61.655 18.546 0.132 1.00 42.59 390 GLY C CA 1
ATOM 8222 C C . GLY C 1 390 ? 62.192 17.842 -1.106 1.00 48.29 390 GLY C C 1
ATOM 8223 O O . GLY C 1 390 ? 61.428 17.304 -1.914 1.00 48.20 390 GLY C O 1
ATOM 8224 N N . GLU C 1 391 ? 63.513 17.831 -1.249 1.00 48.06 391 GLU C N 1
ATOM 8225 C CA . GLU C 1 391 ? 64.153 17.180 -2.391 1.00 56.00 391 GLU C CA 1
ATOM 8226 C C . GLU C 1 391 ? 63.893 15.676 -2.408 1.00 52.48 391 GLU C C 1
ATOM 8227 O O . GLU C 1 391 ? 63.675 15.093 -3.468 1.00 49.00 391 GLU C O 1
ATOM 8233 N N . GLU C 1 392 ? 63.908 15.046 -1.236 1.00 47.70 392 GLU C N 1
ATOM 8234 C CA . GLU C 1 392 ? 63.693 13.605 -1.167 1.00 52.33 392 GLU C CA 1
ATOM 8235 C C . GLU C 1 392 ? 62.257 13.248 -1.544 1.00 52.33 392 GLU C C 1
ATOM 8236 O O . GLU C 1 392 ? 62.024 12.260 -2.238 1.00 51.07 392 GLU C O 1
ATOM 8242 N N . VAL C 1 393 ? 61.297 14.048 -1.087 1.00 47.07 393 VAL C N 1
ATOM 8243 C CA . VAL C 1 393 ? 59.905 13.848 -1.483 1.00 39.48 393 VAL C CA 1
ATOM 8244 C C . VAL C 1 393 ? 59.774 13.996 -3.004 1.00 43.76 393 VAL C C 1
ATOM 8245 O O . VAL C 1 393 ? 59.138 13.176 -3.665 1.00 46.53 393 VAL C O 1
ATOM 8249 N N . LEU C 1 394 ? 60.395 15.035 -3.549 1.00 46.14 394 LEU C N 1
ATOM 8250 C CA . LEU C 1 394 ? 60.325 15.300 -4.987 1.00 53.31 394 LEU C CA 1
ATOM 8251 C C . LEU C 1 394 ? 60.962 14.177 -5.805 1.00 56.74 394 LEU C C 1
ATOM 8252 O O . LEU C 1 394 ? 60.447 13.817 -6.866 1.00 58.27 394 LEU C O 1
ATOM 8257 N N . LYS C 1 395 ? 62.073 13.626 -5.314 1.00 56.77 395 LYS C N 1
ATOM 8258 C CA . LYS C 1 395 ? 62.726 12.493 -5.980 1.00 58.78 395 LYS C CA 1
ATOM 8259 C C . LYS C 1 395 ? 61.752 11.332 -6.105 1.00 59.56 395 LYS C C 1
ATOM 8260 O O . LYS C 1 395 ? 61.648 10.702 -7.152 1.00 63.05 395 LYS C O 1
ATOM 8266 N N . SER C 1 396 ? 61.039 11.053 -5.018 1.00 54.02 396 SER C N 1
ATOM 8267 C CA . SER C 1 396 ? 60.141 9.910 -4.983 1.00 56.70 396 SER C CA 1
ATOM 8268 C C . SER C 1 396 ? 58.945 10.117 -5.905 1.00 60.57 396 SER C C 1
ATOM 8269 O O . SER C 1 396 ? 58.514 9.184 -6.584 1.00 69.67 396 SER C O 1
ATOM 8272 N N . VAL C 1 397 ? 58.411 11.335 -5.929 1.00 50.40 397 VAL C N 1
ATOM 8273 C CA . VAL C 1 397 ? 57.337 11.661 -6.860 1.00 54.24 397 VAL C CA 1
ATOM 8274 C C . VAL C 1 397 ? 57.777 11.423 -8.305 1.00 60.26 397 VAL C C 1
ATOM 8275 O O . VAL C 1 397 ? 57.085 10.757 -9.075 1.00 56.45 397 VAL C O 1
ATOM 8279 N N . ASP C 1 398 ? 58.942 11.954 -8.659 1.00 58.98 398 ASP C N 1
ATOM 8280 C CA . ASP C 1 398 ? 59.400 11.944 -10.049 1.00 66.97 398 ASP C CA 1
ATOM 8281 C C . ASP C 1 398 ? 60.033 10.616 -10.473 1.00 66.52 398 ASP C C 1
ATOM 8282 O O . ASP C 1 398 ? 60.718 10.543 -11.493 1.00 67.92 398 ASP C O 1
ATOM 8287 N N . SER C 1 399 ? 59.790 9.565 -9.700 1.00 68.28 399 SER C N 1
ATOM 8288 C CA . SER C 1 399 ? 60.230 8.230 -10.079 1.00 80.70 399 SER C CA 1
ATOM 8289 C C . SER C 1 399 ? 59.027 7.312 -10.271 1.00 88.15 399 SER C C 1
ATOM 8290 O O . SER C 1 399 ? 59.174 6.095 -10.380 1.00 93.93 399 SER C O 1
ATOM 8293 N N . LYS D 1 41 ? 81.553 19.205 122.432 1.00 78.85 41 LYS D N 1
ATOM 8294 C CA . LYS D 1 41 ? 81.009 18.476 121.290 1.00 65.05 41 LYS D CA 1
ATOM 8295 C C . LYS D 1 41 ? 81.930 17.353 120.835 1.00 66.31 41 LYS D C 1
ATOM 8296 O O . LYS D 1 41 ? 83.099 17.591 120.525 1.00 63.93 41 LYS D O 1
ATOM 8302 N N . ARG D 1 42 ? 81.404 16.134 120.784 1.00 60.30 42 ARG D N 1
ATOM 8303 C CA . ARG D 1 42 ? 82.127 15.040 120.146 1.00 57.56 42 ARG D CA 1
ATOM 8304 C C . ARG D 1 42 ? 81.331 14.474 118.976 1.00 52.66 42 ARG D C 1
ATOM 8305 O O . ARG D 1 42 ? 80.148 14.163 119.103 1.00 53.07 42 ARG D O 1
ATOM 8313 N N . TYR D 1 43 ? 81.991 14.358 117.832 1.00 40.63 43 TYR D N 1
ATOM 8314 C CA . TYR D 1 43 ? 81.377 13.772 116.650 1.00 37.72 43 TYR D CA 1
ATOM 8315 C C . TYR D 1 43 ? 82.095 12.499 116.245 1.00 44.29 43 TYR D C 1
ATOM 8316 O O . TYR D 1 43 ? 83.299 12.364 116.448 1.00 48.73 43 TYR D O 1
ATOM 8325 N N . THR D 1 44 ? 81.359 11.577 115.640 1.00 38.18 44 THR D N 1
ATOM 8326 C CA . THR D 1 44 ? 81.966 10.385 115.077 1.00 37.35 44 THR D CA 1
ATOM 8327 C C . THR D 1 44 ? 82.115 10.571 113.578 1.00 41.27 44 THR D C 1
ATOM 8328 O O . THR D 1 44 ? 81.142 10.887 112.893 1.00 36.16 44 THR D O 1
ATOM 8332 N N . ILE D 1 45 ? 83.337 10.391 113.084 1.00 32.53 45 ILE D N 1
ATOM 8333 C CA . ILE D 1 45 ? 83.635 10.552 111.661 1.00 30.83 45 ILE D CA 1
ATOM 8334 C C . ILE D 1 45 ? 84.138 9.242 111.088 1.00 33.94 45 ILE D C 1
ATOM 8335 O O . ILE D 1 45 ? 85.075 8.638 111.616 1.00 38.19 45 ILE D O 1
ATOM 8340 N N . THR D 1 46 ? 83.501 8.799 110.010 1.00 29.69 46 THR D N 1
ATOM 8341 C CA . THR D 1 46 ? 83.997 7.661 109.262 1.00 31.94 46 THR D CA 1
ATOM 8342 C C . THR D 1 46 ? 84.970 8.159 108.191 1.00 31.02 46 THR D C 1
ATOM 8343 O O . THR D 1 46 ? 84.631 9.030 107.386 1.00 31.50 46 THR D O 1
ATOM 8347 N N . LEU D 1 47 ? 86.185 7.622 108.198 1.00 33.08 47 LEU D N 1
ATOM 8348 C CA . LEU D 1 47 ? 87.159 7.936 107.157 1.00 29.31 47 LEU D CA 1
ATOM 8349 C C . LEU D 1 47 ? 87.198 6.791 106.159 1.00 28.02 47 LEU D C 1
ATOM 8350 O O . LEU D 1 47 ? 87.305 5.629 106.542 1.00 30.12 47 LEU D O 1
ATOM 8355 N N . LEU D 1 48 ? 87.105 7.117 104.881 1.00 30.14 48 LEU D N 1
ATOM 8356 C CA . LEU D 1 48 ? 87.249 6.117 103.840 1.00 29.84 48 LEU D CA 1
ATOM 8357 C C . LEU D 1 48 ? 88.439 6.516 102.976 1.00 30.07 48 LEU D C 1
ATOM 8358 O O . LEU D 1 48 ? 88.263 7.179 101.964 1.00 30.23 48 LEU D O 1
ATOM 8363 N N . PRO D 1 49 ? 89.658 6.130 103.393 1.00 31.49 49 PRO D N 1
ATOM 8364 C CA . PRO D 1 49 ? 90.871 6.510 102.659 1.00 37.50 49 PRO D CA 1
ATOM 8365 C C . PRO D 1 49 ? 90.835 6.091 101.187 1.00 34.22 49 PRO D C 1
ATOM 8366 O O . PRO D 1 49 ? 91.229 6.865 100.313 1.00 36.85 49 PRO D O 1
ATOM 8370 N N . GLY D 1 50 ? 90.368 4.878 100.912 1.00 30.49 50 GLY D N 1
ATOM 8371 C CA . GLY D 1 50 ? 90.281 4.413 99.536 1.00 34.01 50 GLY D CA 1
ATOM 8372 C C . GLY D 1 50 ? 91.617 4.144 98.856 1.00 33.45 50 GLY D C 1
ATOM 8373 O O . GLY D 1 50 ? 92.537 3.605 99.467 1.00 30.89 50 GLY D O 1
ATOM 8374 N N . ASP D 1 51 ? 91.722 4.545 97.588 1.00 29.94 51 ASP D N 1
ATOM 8375 C CA . ASP D 1 51 ? 92.803 4.113 96.708 1.00 35.10 51 ASP D CA 1
ATOM 8376 C C . ASP D 1 51 ? 93.758 5.236 96.299 1.00 35.02 51 ASP D C 1
ATOM 8377 O O . ASP D 1 51 ? 93.450 6.413 96.470 1.00 36.13 51 ASP D O 1
ATOM 8382 N N . GLY D 1 52 ? 94.904 4.859 95.739 1.00 32.41 52 GLY D N 1
ATOM 8383 C CA . GLY D 1 52 ? 95.847 5.824 95.185 1.00 35.86 52 GLY D CA 1
ATOM 8384 C C . GLY D 1 52 ? 96.310 6.854 96.203 1.00 43.36 52 GLY D C 1
ATOM 8385 O O . GLY D 1 52 ? 96.847 6.492 97.250 1.00 40.57 52 GLY D O 1
ATOM 8386 N N . ILE D 1 53 ? 96.095 8.135 95.906 1.00 37.15 53 ILE D N 1
ATOM 8387 C CA . ILE D 1 53 ? 96.524 9.203 96.802 1.00 38.13 53 ILE D CA 1
ATOM 8388 C C . ILE D 1 53 ? 95.522 9.419 97.927 1.00 40.37 53 ILE D C 1
ATOM 8389 O O . ILE D 1 53 ? 95.757 10.223 98.829 1.00 38.15 53 ILE D O 1
ATOM 8394 N N . GLY D 1 54 ? 94.409 8.693 97.863 1.00 30.67 54 GLY D N 1
ATOM 8395 C CA . GLY D 1 54 ? 93.351 8.773 98.863 1.00 29.87 54 GLY D CA 1
ATOM 8396 C C . GLY D 1 54 ? 93.803 8.759 100.316 1.00 33.47 54 GLY D C 1
ATOM 8397 O O . GLY D 1 54 ? 93.504 9.687 101.074 1.00 33.55 54 GLY D O 1
ATOM 8398 N N . PRO D 1 55 ? 94.523 7.703 100.721 1.00 36.33 55 PRO D N 1
ATOM 8399 C CA . PRO D 1 55 ? 94.972 7.607 102.114 1.00 35.06 55 PRO D CA 1
ATOM 8400 C C . PRO D 1 55 ? 95.851 8.780 102.546 1.00 38.72 55 PRO D C 1
ATOM 8401 O O . PRO D 1 55 ? 95.717 9.287 103.667 1.00 37.15 55 PRO D O 1
ATOM 8405 N N . GLU D 1 56 ? 96.734 9.200 101.650 1.00 37.14 56 GLU D N 1
ATOM 8406 C CA . GLU D 1 56 ? 97.655 10.293 101.910 1.00 42.41 56 GLU D CA 1
ATOM 8407 C C . GLU D 1 56 ? 96.929 11.606 102.181 1.00 41.48 56 GLU D C 1
ATOM 8408 O O . GLU D 1 56 ? 97.260 12.319 103.121 1.00 39.29 56 GLU D O 1
ATOM 8414 N N . VAL D 1 57 ? 95.943 11.941 101.356 1.00 35.25 57 VAL D N 1
ATOM 8415 C CA . VAL D 1 57 ? 95.309 13.244 101.497 1.00 37.02 57 VAL D CA 1
ATOM 8416 C C . VAL D 1 57 ? 94.271 13.232 102.633 1.00 38.25 57 VAL D C 1
ATOM 8417 O O . VAL D 1 57 ? 94.071 14.252 103.295 1.00 35.34 57 VAL D O 1
ATOM 8421 N N . VAL D 1 58 ? 93.643 12.081 102.881 1.00 31.99 58 VAL D N 1
ATOM 8422 C CA . VAL D 1 58 ? 92.702 11.946 104.010 1.00 34.14 58 VAL D CA 1
ATOM 8423 C C . VAL D 1 58 ? 93.408 12.038 105.360 1.00 33.63 58 VAL D C 1
ATOM 8424 O O . VAL D 1 58 ? 92.896 12.650 106.299 1.00 34.66 58 VAL D O 1
ATOM 8428 N N . SER D 1 59 ? 94.590 11.441 105.459 1.00 33.15 59 SER D N 1
ATOM 8429 C CA . SER D 1 59 ? 95.365 11.516 106.689 1.00 37.03 59 SER D CA 1
ATOM 8430 C C . SER D 1 59 ? 95.685 12.971 107.046 1.00 43.38 59 SER D C 1
ATOM 8431 O O . SER D 1 59 ? 95.603 13.374 108.208 1.00 37.21 59 SER D O 1
ATOM 8434 N N . ILE D 1 60 ? 96.040 13.765 106.042 1.00 37.57 60 ILE D N 1
ATOM 8435 C CA . ILE D 1 60 ? 96.290 15.181 106.281 1.00 40.52 60 ILE D CA 1
ATOM 8436 C C . ILE D 1 60 ? 95.000 15.921 106.645 1.00 41.21 60 ILE D C 1
ATOM 8437 O O . ILE D 1 60 ? 94.983 16.691 107.610 1.00 38.99 60 ILE D O 1
ATOM 8442 N N . ALA D 1 61 ? 93.926 15.677 105.890 1.00 35.04 61 ALA D N 1
ATOM 8443 C CA . ALA D 1 61 ? 92.640 16.323 106.161 1.00 34.49 61 ALA D CA 1
ATOM 8444 C C . ALA D 1 61 ? 92.111 15.968 107.553 1.00 31.62 61 ALA D C 1
ATOM 8445 O O . ALA D 1 61 ? 91.539 16.814 108.235 1.00 36.99 61 ALA D O 1
ATOM 8447 N N . LYS D 1 62 ? 92.300 14.715 107.962 1.00 32.38 62 LYS D N 1
ATOM 8448 C CA . LYS D 1 62 ? 91.950 14.283 109.313 1.00 32.66 62 LYS D CA 1
ATOM 8449 C C . LYS D 1 62 ? 92.608 15.175 110.376 1.00 41.42 62 LYS D C 1
ATOM 8450 O O . LYS D 1 62 ? 91.956 15.638 111.322 1.00 42.09 62 LYS D O 1
ATOM 8456 N N . ASN D 1 63 ? 93.903 15.422 110.217 1.00 37.15 63 ASN D N 1
ATOM 8457 C CA . ASN D 1 63 ? 94.639 16.232 111.182 1.00 43.80 63 ASN D CA 1
ATOM 8458 C C . ASN D 1 63 ? 94.226 17.701 111.179 1.00 42.56 63 ASN D C 1
ATOM 8459 O O . ASN D 1 63 ? 94.136 18.335 112.231 1.00 45.36 63 ASN D O 1
ATOM 8464 N N . VAL D 1 64 ? 93.979 18.245 109.995 1.00 43.66 64 VAL D N 1
ATOM 8465 C CA . VAL D 1 64 ? 93.517 19.620 109.883 1.00 43.78 64 VAL D CA 1
ATOM 8466 C C . VAL D 1 64 ? 92.151 19.759 110.552 1.00 40.23 64 VAL D C 1
ATOM 8467 O O . VAL D 1 64 ? 91.874 20.747 111.234 1.00 40.92 64 VAL D O 1
ATOM 8471 N N . LEU D 1 65 ? 91.307 18.755 110.346 1.00 39.76 65 LEU D N 1
ATOM 8472 C CA . LEU D 1 65 ? 89.968 18.715 110.918 1.00 43.73 65 LEU D CA 1
ATOM 8473 C C . LEU D 1 65 ? 90.030 18.730 112.441 1.00 48.56 65 LEU D C 1
ATOM 8474 O O . LEU D 1 65 ? 89.340 19.506 113.101 1.00 47.67 65 LEU D O 1
ATOM 8479 N N . GLN D 1 66 ? 90.876 17.857 112.978 1.00 43.83 66 GLN D N 1
ATOM 8480 C CA . GLN D 1 66 ? 91.141 17.763 114.410 1.00 40.59 66 GLN D CA 1
ATOM 8481 C C . GLN D 1 66 ? 91.527 19.101 115.014 1.00 51.75 66 GLN D C 1
ATOM 8482 O O . GLN D 1 66 ? 90.943 19.544 116.008 1.00 55.82 66 GLN D O 1
ATOM 8488 N N . GLN D 1 67 ? 92.531 19.737 114.416 1.00 45.31 67 GLN D N 1
ATOM 8489 C CA . GLN D 1 67 ? 93.068 20.984 114.950 1.00 48.50 67 GLN D CA 1
ATOM 8490 C C . GLN D 1 67 ? 92.053 22.121 114.881 1.00 47.61 67 GLN D C 1
ATOM 8491 O O . GLN D 1 67 ? 91.840 22.826 115.865 1.00 53.37 67 GLN D O 1
ATOM 8497 N N . ALA D 1 68 ? 91.432 22.299 113.717 1.00 50.85 68 ALA D N 1
ATOM 8498 C CA . ALA D 1 68 ? 90.415 23.333 113.549 1.00 48.33 68 ALA D CA 1
ATOM 8499 C C . ALA D 1 68 ? 89.249 23.095 114.500 1.00 45.80 68 ALA D C 1
ATOM 8500 O O . ALA D 1 68 ? 88.770 24.024 115.147 1.00 48.65 68 ALA D O 1
ATOM 8502 N N . GLY D 1 69 ? 88.794 21.846 114.575 1.00 43.34 69 GLY D N 1
ATOM 8503 C CA . GLY D 1 69 ? 87.735 21.476 115.498 1.00 44.47 69 GLY D CA 1
ATOM 8504 C C . GLY D 1 69 ? 88.103 21.784 116.939 1.00 47.20 69 GLY D C 1
ATOM 8505 O O . GLY D 1 69 ? 87.309 22.356 117.688 1.00 53.98 69 GLY D O 1
ATOM 8506 N N . SER D 1 70 ? 89.325 21.414 117.312 1.00 50.94 70 SER D N 1
ATOM 8507 C CA . SER D 1 70 ? 89.848 21.645 118.656 1.00 53.40 70 SER D CA 1
ATOM 8508 C C . SER D 1 70 ? 89.760 23.107 119.089 1.00 61.33 70 SER D C 1
ATOM 8509 O O . SER D 1 70 ? 89.454 23.404 120.243 1.00 63.38 70 SER D O 1
ATOM 8512 N N . LEU D 1 71 ? 90.022 24.020 118.162 1.00 59.81 71 LEU D N 1
ATOM 8513 C CA . LEU D 1 71 ? 90.030 25.442 118.484 1.00 62.73 71 LEU D CA 1
ATOM 8514 C C . LEU D 1 71 ? 88.626 26.014 118.661 1.00 58.27 71 LEU D C 1
ATOM 8515 O O . LEU D 1 71 ? 88.461 27.178 119.023 1.00 61.50 71 LEU D O 1
ATOM 8520 N N . GLU D 1 72 ? 87.622 25.184 118.420 1.00 56.48 72 GLU D N 1
ATOM 8521 C CA . GLU D 1 72 ? 86.228 25.572 118.590 1.00 61.87 72 GLU D CA 1
ATOM 8522 C C . GLU D 1 72 ? 85.553 24.662 119.608 1.00 64.05 72 GLU D C 1
ATOM 8523 O O . GLU D 1 72 ? 84.325 24.621 119.708 1.00 64.52 72 GLU D O 1
ATOM 8529 N N . GLY D 1 73 ? 86.370 23.922 120.351 1.00 60.29 73 GLY D N 1
ATOM 8530 C CA . GLY D 1 73 ? 85.873 23.036 121.385 1.00 64.87 73 GLY D CA 1
ATOM 8531 C C . GLY D 1 73 ? 85.161 21.810 120.849 1.00 58.88 73 GLY D C 1
ATOM 8532 O O . GLY D 1 73 ? 84.263 21.277 121.500 1.00 65.14 73 GLY D O 1
ATOM 8533 N N . VAL D 1 74 ? 85.568 21.360 119.664 1.00 53.22 74 VAL D N 1
ATOM 8534 C CA . VAL D 1 74 ? 84.973 20.192 119.031 1.00 49.31 74 VAL D CA 1
ATOM 8535 C C . VAL D 1 74 ? 85.982 19.050 118.899 1.00 57.07 74 VAL D C 1
ATOM 8536 O O . VAL D 1 74 ? 87.102 19.252 118.428 1.00 56.90 74 VAL D O 1
ATOM 8540 N N . GLU D 1 75 ? 85.580 17.852 119.315 1.00 55.91 75 GLU D N 1
ATOM 8541 C CA . GLU D 1 75 ? 86.447 16.679 119.237 1.00 46.15 75 GLU D CA 1
ATOM 8542 C C . GLU D 1 75 ? 85.831 15.596 118.375 1.00 46.51 75 GLU D C 1
ATOM 8543 O O . GLU D 1 75 ? 84.618 15.573 118.164 1.00 53.23 75 GLU D O 1
ATOM 8549 N N . PHE D 1 76 ? 86.674 14.702 117.869 1.00 48.40 76 PHE D N 1
ATOM 8550 C CA . PHE D 1 76 ? 86.225 13.687 116.920 1.00 42.59 76 PHE D CA 1
ATOM 8551 C C . PHE D 1 76 ? 86.691 12.290 117.302 1.00 49.05 76 PHE D C 1
ATOM 8552 O O . PHE D 1 76 ? 87.803 12.109 117.797 1.00 50.01 76 PHE D O 1
ATOM 8560 N N . ASN D 1 77 ? 85.831 11.307 117.062 1.00 45.58 77 ASN D N 1
ATOM 8561 C CA . ASN D 1 77 ? 86.239 9.910 117.050 1.00 40.89 77 ASN D CA 1
ATOM 8562 C C . ASN D 1 77 ? 86.299 9.453 115.601 1.00 41.92 77 ASN D C 1
ATOM 8563 O O . ASN D 1 77 ? 85.291 9.496 114.895 1.00 42.72 77 ASN D O 1
ATOM 8568 N N . PHE D 1 78 ? 87.474 9.029 115.150 1.00 38.45 78 PHE D N 1
ATOM 8569 C CA . PHE D 1 78 ? 87.628 8.588 113.762 1.00 36.35 78 PHE D CA 1
ATOM 8570 C C . PHE D 1 78 ? 87.661 7.067 113.636 1.00 41.46 78 PHE D C 1
ATOM 8571 O O . PHE D 1 78 ? 88.238 6.385 114.472 1.00 39.47 78 PHE D O 1
ATOM 8579 N N A ARG D 1 79 ? 87.030 6.539 112.592 0.67 35.04 79 ARG D N 1
ATOM 8580 N N B ARG D 1 79 ? 87.047 6.549 112.578 0.33 35.77 79 ARG D N 1
ATOM 8581 C CA A ARG D 1 79 ? 87.150 5.118 112.266 0.67 38.72 79 ARG D CA 1
ATOM 8582 C CA B ARG D 1 79 ? 87.142 5.130 112.260 0.33 37.51 79 ARG D CA 1
ATOM 8583 C C A ARG D 1 79 ? 87.427 4.977 110.773 0.67 34.10 79 ARG D C 1
ATOM 8584 C C B ARG D 1 79 ? 87.423 4.975 110.769 0.33 34.22 79 ARG D C 1
ATOM 8585 O O A ARG D 1 79 ? 86.668 5.478 109.949 0.67 33.21 79 ARG D O 1
ATOM 8586 O O B ARG D 1 79 ? 86.661 5.466 109.939 0.33 32.93 79 ARG D O 1
ATOM 8601 N N . GLU D 1 80 ? 88.520 4.308 110.426 1.00 33.45 80 GLU D N 1
ATOM 8602 C CA . GLU D 1 80 ? 88.831 4.071 109.012 1.00 34.15 80 GLU D CA 1
ATOM 8603 C C . GLU D 1 80 ? 88.165 2.781 108.552 1.00 34.17 80 GLU D C 1
ATOM 8604 O O . GLU D 1 80 ? 88.206 1.771 109.256 1.00 36.41 80 GLU D O 1
ATOM 8610 N N . MET D 1 81 ? 87.536 2.822 107.381 1.00 33.07 81 MET D N 1
ATOM 8611 C CA . MET D 1 81 ? 86.838 1.652 106.862 1.00 35.25 81 MET D CA 1
ATOM 8612 C C . MET D 1 81 ? 87.186 1.441 105.393 1.00 31.61 81 MET D C 1
ATOM 8613 O O . MET D 1 81 ? 87.515 2.399 104.684 1.00 31.88 81 MET D O 1
ATOM 8618 N N . PRO D 1 82 ? 87.134 0.184 104.932 1.00 31.55 82 PRO D N 1
ATOM 8619 C CA . PRO D 1 82 ? 87.507 -0.102 103.534 1.00 30.37 82 PRO D CA 1
ATOM 8620 C C . PRO D 1 82 ? 86.458 0.278 102.480 1.00 32.15 82 PRO D C 1
ATOM 8621 O O . PRO D 1 82 ? 85.259 0.120 102.697 1.00 30.79 82 PRO D O 1
ATOM 8625 N N . ILE D 1 83 ? 86.930 0.771 101.333 1.00 31.68 83 ILE D N 1
ATOM 8626 C CA . ILE D 1 83 ? 86.080 1.030 100.176 1.00 31.84 83 ILE D CA 1
ATOM 8627 C C . ILE D 1 83 ? 86.957 0.972 98.929 1.00 27.86 83 ILE D C 1
ATOM 8628 O O . ILE D 1 83 ? 88.175 1.182 99.013 1.00 30.74 83 ILE D O 1
ATOM 8633 N N . GLY D 1 84 ? 86.348 0.661 97.788 1.00 29.26 84 GLY D N 1
ATOM 8634 C CA . GLY D 1 84 ? 87.040 0.717 96.503 1.00 29.23 84 GLY D CA 1
ATOM 8635 C C . GLY D 1 84 ? 88.006 -0.433 96.311 1.00 33.82 84 GLY D C 1
ATOM 8636 O O . GLY D 1 84 ? 87.739 -1.545 96.752 1.00 31.67 84 GLY D O 1
ATOM 8637 N N . GLY D 1 85 ? 89.128 -0.164 95.650 1.00 32.79 85 GLY D N 1
ATOM 8638 C CA . GLY D 1 85 ? 90.150 -1.173 95.446 1.00 34.95 85 GLY D CA 1
ATOM 8639 C C . GLY D 1 85 ? 90.668 -1.734 96.764 1.00 41.17 85 GLY D C 1
ATOM 8640 O O . GLY D 1 85 ? 90.978 -2.926 96.870 1.00 38.33 85 GLY D O 1
ATOM 8641 N N . ALA D 1 86 ? 90.759 -0.871 97.771 1.00 34.30 86 ALA D N 1
ATOM 8642 C CA . ALA D 1 86 ? 91.228 -1.279 99.091 1.00 40.38 86 ALA D CA 1
ATOM 8643 C C . ALA D 1 86 ? 90.306 -2.330 99.695 1.00 35.10 86 ALA D C 1
ATOM 8644 O O . ALA D 1 86 ? 90.769 -3.288 100.322 1.00 39.85 86 ALA D O 1
ATOM 8646 N N . ALA D 1 87 ? 89.003 -2.149 99.501 1.00 30.31 87 ALA D N 1
ATOM 8647 C CA . ALA D 1 87 ? 88.014 -3.118 99.983 1.00 28.06 87 ALA D CA 1
ATOM 8648 C C . ALA D 1 87 ? 88.060 -4.389 99.148 1.00 29.99 87 ALA D C 1
ATOM 8649 O O . ALA D 1 87 ? 87.901 -5.490 99.665 1.00 33.78 87 ALA D O 1
ATOM 8651 N N . LEU D 1 88 ? 88.267 -4.228 97.842 1.00 33.10 88 LEU D N 1
ATOM 8652 C CA . LEU D 1 88 ? 88.355 -5.379 96.952 1.00 32.92 88 LEU D CA 1
ATOM 8653 C C . LEU D 1 88 ? 89.501 -6.312 97.358 1.00 35.81 88 LEU D C 1
ATOM 8654 O O . LEU D 1 88 ? 89.340 -7.534 97.386 1.00 37.86 88 LEU D O 1
ATOM 8659 N N . ASP D 1 89 ? 90.653 -5.727 97.678 1.00 35.07 89 ASP D N 1
ATOM 8660 C CA . ASP D 1 89 ? 91.828 -6.493 98.081 1.00 41.14 89 ASP D CA 1
ATOM 8661 C C . ASP D 1 89 ? 91.664 -7.115 99.465 1.00 41.09 89 ASP D C 1
ATOM 8662 O O . ASP D 1 89 ? 92.112 -8.227 99.721 1.00 41.75 89 ASP D O 1
ATOM 8667 N N . LEU D 1 90 ? 91.023 -6.378 100.355 1.00 39.48 90 LEU D N 1
ATOM 8668 C CA . LEU D 1 90 ? 90.900 -6.791 101.746 1.00 42.04 90 LEU D CA 1
ATOM 8669 C C . LEU D 1 90 ? 89.748 -7.779 101.948 1.00 43.05 90 LEU D C 1
ATOM 8670 O O . LEU D 1 90 ? 89.932 -8.866 102.507 1.00 42.24 90 LEU D O 1
ATOM 8675 N N . VAL D 1 91 ? 88.568 -7.401 101.463 1.00 39.64 91 VAL D N 1
ATOM 8676 C CA . VAL D 1 91 ? 87.341 -8.146 101.721 1.00 42.79 91 VAL D CA 1
ATOM 8677 C C . VAL D 1 91 ? 86.811 -8.895 100.490 1.00 45.31 91 VAL D C 1
ATOM 8678 O O . VAL D 1 91 ? 86.191 -9.948 100.621 1.00 54.39 91 VAL D O 1
ATOM 8682 N N . GLY D 1 92 ? 87.044 -8.353 99.298 1.00 41.37 92 GLY D N 1
ATOM 8683 C CA . GLY D 1 92 ? 86.599 -9.008 98.078 1.00 40.85 92 GLY D CA 1
ATOM 8684 C C . GLY D 1 92 ? 85.455 -8.333 97.328 1.00 39.52 92 GLY D C 1
ATOM 8685 O O . GLY D 1 92 ? 85.077 -8.776 96.243 1.00 42.62 92 GLY D O 1
ATOM 8686 N N . VAL D 1 93 ? 84.893 -7.274 97.905 1.00 37.09 93 VAL D N 1
ATOM 8687 C CA . VAL D 1 93 ? 83.845 -6.495 97.248 1.00 35.43 93 VAL D CA 1
ATOM 8688 C C . VAL D 1 93 ? 84.187 -5.018 97.396 1.00 32.19 93 VAL D C 1
ATOM 8689 O O . VAL D 1 93 ? 84.954 -4.658 98.282 1.00 37.39 93 VAL D O 1
ATOM 8693 N N . PRO D 1 94 ? 83.626 -4.154 96.526 1.00 32.75 94 PRO D N 1
ATOM 8694 C CA . PRO D 1 94 ? 83.973 -2.726 96.576 1.00 31.78 94 PRO D CA 1
ATOM 8695 C C . PRO D 1 94 ? 83.438 -1.988 97.794 1.00 32.33 94 PRO D C 1
ATOM 8696 O O . PRO D 1 94 ? 83.970 -0.926 98.143 1.00 31.87 94 PRO D O 1
ATOM 8700 N N . LEU D 1 95 ? 82.398 -2.531 98.418 1.00 32.40 95 LEU D N 1
ATOM 8701 C CA . LEU D 1 95 ? 81.798 -1.890 99.576 1.00 28.67 95 LEU D CA 1
ATOM 8702 C C . LEU D 1 95 ? 81.228 -2.929 100.542 1.00 29.44 95 LEU D C 1
ATOM 8703 O O . LEU D 1 95 ? 80.107 -3.397 100.356 1.00 32.47 95 LEU D O 1
ATOM 8708 N N . PRO D 1 96 ? 82.000 -3.306 101.571 1.00 29.22 96 PRO D N 1
ATOM 8709 C CA . PRO D 1 96 ? 81.445 -4.283 102.520 1.00 34.82 96 PRO D CA 1
ATOM 8710 C C . PRO D 1 96 ? 80.348 -3.684 103.385 1.00 28.33 96 PRO D C 1
ATOM 8711 O O . PRO D 1 96 ? 80.311 -2.465 103.605 1.00 26.95 96 PRO D O 1
ATOM 8715 N N . GLU D 1 97 ? 79.452 -4.545 103.855 1.00 27.36 97 GLU D N 1
ATOM 8716 C CA . GLU D 1 97 ? 78.359 -4.118 104.715 1.00 33.84 97 GLU D CA 1
ATOM 8717 C C . GLU D 1 97 ? 78.858 -3.371 105.963 1.00 36.41 97 GLU D C 1
ATOM 8718 O O . GLU D 1 97 ? 78.270 -2.367 106.357 1.00 28.92 97 GLU D O 1
ATOM 8724 N N . GLU D 1 98 ? 79.943 -3.849 106.574 1.00 32.25 98 GLU D N 1
ATOM 8725 C CA . GLU D 1 98 ? 80.505 -3.178 107.755 1.00 33.39 98 GLU D CA 1
ATOM 8726 C C . GLU D 1 98 ? 80.774 -1.689 107.484 1.00 28.17 98 GLU D C 1
ATOM 8727 O O . GLU D 1 98 ? 80.605 -0.842 108.364 1.00 30.43 98 GLU D O 1
ATOM 8733 N N . THR D 1 99 ? 81.169 -1.368 106.257 1.00 25.07 99 THR D N 1
ATOM 8734 C CA . THR D 1 99 ? 81.493 0.015 105.918 1.00 26.68 99 THR D CA 1
ATOM 8735 C C . THR D 1 99 ? 80.224 0.862 105.811 1.00 29.49 99 THR D C 1
ATOM 8736 O O . THR D 1 99 ? 80.185 2.002 106.271 1.00 30.41 99 THR D O 1
ATOM 8740 N N . ILE D 1 100 ? 79.187 0.297 105.205 1.00 28.23 100 ILE D N 1
ATOM 8741 C CA . ILE D 1 100 ? 77.877 0.940 105.181 1.00 23.65 100 ILE D CA 1
ATOM 8742 C C . ILE D 1 100 ? 77.382 1.196 106.600 1.00 31.35 100 ILE D C 1
ATOM 8743 O O . ILE D 1 100 ? 76.933 2.294 106.930 1.00 27.67 100 ILE D O 1
ATOM 8748 N N . SER D 1 101 ? 77.469 0.175 107.442 1.00 28.12 101 SER D N 1
ATOM 8749 C CA . SER D 1 101 ? 77.027 0.315 108.831 1.00 26.96 101 SER D CA 1
ATOM 8750 C C . SER D 1 101 ? 77.768 1.435 109.561 1.00 35.64 101 SER D C 1
ATOM 8751 O O . SER D 1 101 ? 77.146 2.298 110.191 1.00 32.81 101 SER D O 1
ATOM 8754 N N . ALA D 1 102 ? 79.094 1.414 109.489 1.00 32.64 102 ALA D N 1
ATOM 8755 C CA . ALA D 1 102 ? 79.903 2.424 110.166 1.00 32.29 102 ALA D CA 1
ATOM 8756 C C . ALA D 1 102 ? 79.568 3.829 109.666 1.00 34.57 102 ALA D C 1
ATOM 8757 O O . ALA D 1 102 ? 79.442 4.756 110.462 1.00 31.56 102 ALA D O 1
ATOM 8759 N N . ALA D 1 103 ? 79.417 3.974 108.351 1.00 28.18 103 ALA D N 1
ATOM 8760 C CA . ALA D 1 103 ? 79.068 5.252 107.759 1.00 30.75 103 ALA D CA 1
ATOM 8761 C C . ALA D 1 103 ? 77.728 5.741 108.289 1.00 32.53 103 ALA D C 1
ATOM 8762 O O . ALA D 1 103 ? 77.625 6.865 108.775 1.00 32.50 103 ALA D O 1
ATOM 8764 N N . LYS D 1 104 ? 76.710 4.885 108.221 1.00 29.95 104 LYS D N 1
ATOM 8765 C CA . LYS D 1 104 ? 75.365 5.279 108.625 1.00 31.96 104 LYS D CA 1
ATOM 8766 C C . LYS D 1 104 ? 75.279 5.651 110.099 1.00 41.89 104 LYS D C 1
ATOM 8767 O O . LYS D 1 104 ? 74.465 6.503 110.478 1.00 34.77 104 LYS D O 1
ATOM 8773 N N . GLU D 1 105 ? 76.108 5.010 110.926 1.00 31.58 105 GLU D N 1
ATOM 8774 C CA . GLU D 1 105 ? 76.070 5.252 112.364 1.00 37.22 105 GLU D CA 1
ATOM 8775 C C . GLU D 1 105 ? 76.921 6.452 112.776 1.00 32.99 105 GLU D C 1
ATOM 8776 O O . GLU D 1 105 ? 76.913 6.843 113.935 1.00 40.53 105 GLU D O 1
ATOM 8782 N N . SER D 1 106 ? 77.641 7.038 111.831 1.00 31.57 106 SER D N 1
ATOM 8783 C CA . SER D 1 106 ? 78.504 8.173 112.149 1.00 40.31 106 SER D CA 1
ATOM 8784 C C . SER D 1 106 ? 77.804 9.512 111.880 1.00 35.94 106 SER D C 1
ATOM 8785 O O . SER D 1 106 ? 76.670 9.551 111.388 1.00 33.13 106 SER D O 1
ATOM 8788 N N . ASP D 1 107 ? 78.467 10.610 112.233 1.00 30.95 107 ASP D N 1
ATOM 8789 C CA . ASP D 1 107 ? 77.900 11.936 112.034 1.00 33.35 107 ASP D CA 1
ATOM 8790 C C . ASP D 1 107 ? 78.244 12.497 110.659 1.00 29.84 107 ASP D C 1
ATOM 8791 O O . ASP D 1 107 ? 77.529 13.345 110.138 1.00 33.69 107 ASP D O 1
ATOM 8796 N N . ALA D 1 108 ? 79.354 12.032 110.100 1.00 29.04 108 ALA D N 1
ATOM 8797 C CA . ALA D 1 108 ? 79.745 12.404 108.743 1.00 29.66 108 ALA D CA 1
ATOM 8798 C C . ALA D 1 108 ? 80.821 11.468 108.228 1.00 28.87 108 ALA D C 1
ATOM 8799 O O . ALA D 1 108 ? 81.530 10.819 109.004 1.00 30.25 108 ALA D O 1
ATOM 8801 N N . VAL D 1 109 ? 80.955 11.439 106.901 1.00 27.79 109 VAL D N 1
ATOM 8802 C CA . VAL D 1 109 ? 81.889 10.554 106.235 1.00 30.01 109 VAL D CA 1
ATOM 8803 C C . VAL D 1 109 ? 82.840 11.355 105.340 1.00 28.67 109 VAL D C 1
ATOM 8804 O O . VAL D 1 109 ? 82.406 12.183 104.540 1.00 27.61 109 VAL D O 1
ATOM 8808 N N . LEU D 1 110 ? 84.133 11.105 105.484 1.00 26.64 110 LEU D N 1
ATOM 8809 C CA . LEU D 1 110 ? 85.139 11.757 104.652 1.00 30.86 110 LEU D CA 1
ATOM 8810 C C . LEU D 1 110 ? 85.857 10.708 103.818 1.00 30.21 110 LEU D C 1
ATOM 8811 O O . LEU D 1 110 ? 86.495 9.812 104.366 1.00 29.76 110 LEU D O 1
ATOM 8816 N N . LEU D 1 111 ? 85.757 10.838 102.497 1.00 28.14 111 LEU D N 1
ATOM 8817 C CA . LEU D 1 111 ? 86.290 9.848 101.570 1.00 28.18 111 LEU D CA 1
ATOM 8818 C C . LEU D 1 111 ? 87.463 10.425 100.775 1.00 29.46 111 LEU D C 1
ATOM 8819 O O . LEU D 1 111 ? 87.461 11.597 100.411 1.00 32.42 111 LEU D O 1
ATOM 8824 N N . GLY D 1 112 ? 88.470 9.599 100.517 1.00 32.45 112 GLY D N 1
ATOM 8825 C CA . GLY D 1 112 ? 89.630 10.035 99.767 1.00 29.84 112 GLY D CA 1
ATOM 8826 C C . GLY D 1 112 ? 89.432 9.949 98.273 1.00 32.22 112 GLY D C 1
ATOM 8827 O O . GLY D 1 112 ? 89.018 10.909 97.630 1.00 33.76 112 GLY D O 1
ATOM 8828 N N . ALA D 1 113 ? 89.739 8.792 97.714 1.00 31.54 113 ALA D N 1
ATOM 8829 C CA . ALA D 1 113 ? 89.568 8.588 96.284 1.00 34.09 113 ALA D CA 1
ATOM 8830 C C . ALA D 1 113 ? 89.338 7.115 96.004 1.00 29.53 113 ALA D C 1
ATOM 8831 O O . ALA D 1 113 ? 89.564 6.272 96.862 1.00 34.84 113 ALA D O 1
ATOM 8833 N N . ILE D 1 114 ? 88.875 6.815 94.799 1.00 32.22 114 ILE D N 1
ATOM 8834 C CA . ILE D 1 114 ? 88.514 5.454 94.444 1.00 35.99 114 ILE D CA 1
ATOM 8835 C C . ILE D 1 114 ? 89.001 5.164 93.024 1.00 33.38 114 ILE D C 1
ATOM 8836 O O . ILE D 1 114 ? 88.852 6.001 92.132 1.00 35.26 114 ILE D O 1
ATOM 8841 N N . GLY D 1 115 ? 89.622 4.001 92.830 1.00 33.07 115 GLY D N 1
ATOM 8842 C CA . GLY D 1 115 ? 90.029 3.571 91.498 1.00 33.03 115 GLY D CA 1
ATOM 8843 C C . GLY D 1 115 ? 91.502 3.221 91.354 1.00 41.45 115 GLY D C 1
ATOM 8844 O O . GLY D 1 115 ? 92.355 3.751 92.064 1.00 42.44 115 GLY D O 1
ATOM 8845 N N . GLY D 1 116 ? 91.806 2.325 90.421 1.00 43.76 116 GLY D N 1
ATOM 8846 C CA . GLY D 1 116 ? 93.183 1.940 90.172 1.00 48.19 116 GLY D CA 1
ATOM 8847 C C . GLY D 1 116 ? 93.305 0.926 89.052 1.00 55.57 116 GLY D C 1
ATOM 8848 O O . GLY D 1 116 ? 92.342 0.221 88.748 1.00 46.77 116 GLY D O 1
ATOM 8849 N N . TYR D 1 117 ? 94.495 0.857 88.456 1.00 51.02 117 TYR D N 1
ATOM 8850 C CA . TYR D 1 117 ? 94.782 -0.024 87.324 1.00 57.52 117 TYR D CA 1
ATOM 8851 C C . TYR D 1 117 ? 94.446 -1.477 87.614 1.00 58.10 117 TYR D C 1
ATOM 8852 O O . TYR D 1 117 ? 93.932 -2.193 86.755 1.00 54.81 117 TYR D O 1
ATOM 8861 N N . LYS D 1 118 ? 94.751 -1.894 88.838 1.00 57.62 118 LYS D N 1
ATOM 8862 C CA . LYS D 1 118 ? 94.645 -3.283 89.254 1.00 59.69 118 LYS D CA 1
ATOM 8863 C C . LYS D 1 118 ? 93.248 -3.859 89.028 1.00 53.85 118 LYS D C 1
ATOM 8864 O O . LYS D 1 118 ? 93.104 -5.024 88.658 1.00 60.76 118 LYS D O 1
ATOM 8870 N N . TRP D 1 119 ? 92.222 -3.038 89.238 1.00 50.02 119 TRP D N 1
ATOM 8871 C CA . TRP D 1 119 ? 90.851 -3.536 89.247 1.00 45.90 119 TRP D CA 1
ATOM 8872 C C . TRP D 1 119 ? 90.070 -3.101 88.009 1.00 55.68 119 TRP D C 1
ATOM 8873 O O . TRP D 1 119 ? 88.864 -3.331 87.918 1.00 50.97 119 TRP D O 1
ATOM 8884 N N . ASP D 1 120 ? 90.765 -2.488 87.054 1.00 61.05 120 ASP D N 1
ATOM 8885 C CA . ASP D 1 120 ? 90.117 -1.949 85.859 1.00 68.98 120 ASP D CA 1
ATOM 8886 C C . ASP D 1 120 ? 89.398 -3.021 85.045 1.00 71.34 120 ASP D C 1
ATOM 8887 O O . ASP D 1 120 ? 88.362 -2.754 84.439 1.00 80.70 120 ASP D O 1
ATOM 8892 N N . ASN D 1 121 ? 89.939 -4.232 85.035 1.00 61.03 121 ASN D N 1
ATOM 8893 C CA . ASN D 1 121 ? 89.347 -5.297 84.238 1.00 66.80 121 ASN D CA 1
ATOM 8894 C C . ASN D 1 121 ? 88.509 -6.274 85.049 1.00 67.23 121 ASN D C 1
ATOM 8895 O O . ASN D 1 121 ? 88.239 -7.392 84.597 1.00 64.74 121 ASN D O 1
ATOM 8900 N N . ASN D 1 122 ? 88.102 -5.848 86.244 1.00 63.32 122 ASN D N 1
ATOM 8901 C CA . ASN D 1 122 ? 87.105 -6.577 87.014 1.00 55.67 122 ASN D CA 1
ATOM 8902 C C . ASN D 1 122 ? 85.751 -6.503 86.324 1.00 54.97 122 ASN D C 1
ATOM 8903 O O . ASN D 1 122 ? 85.510 -5.609 85.514 1.00 58.15 122 ASN D O 1
ATOM 8908 N N . GLU D 1 123 ? 84.862 -7.431 86.657 1.00 59.25 123 GLU D N 1
ATOM 8909 C CA . GLU D 1 123 ? 83.473 -7.312 86.240 1.00 62.79 123 GLU D CA 1
ATOM 8910 C C . GLU D 1 123 ? 82.892 -6.005 86.775 1.00 58.19 123 GLU D C 1
ATOM 8911 O O . GLU D 1 123 ? 83.386 -5.463 87.773 1.00 52.54 123 GLU D O 1
ATOM 8917 N N . LYS D 1 124 ? 81.855 -5.510 86.102 1.00 60.74 124 LYS D N 1
ATOM 8918 C CA . LYS D 1 124 ? 81.172 -4.267 86.456 1.00 55.12 124 LYS D CA 1
ATOM 8919 C C . LYS D 1 124 ? 80.908 -4.113 87.959 1.00 45.04 124 LYS D C 1
ATOM 8920 O O . LYS D 1 124 ? 81.292 -3.119 88.565 1.00 46.27 124 LYS D O 1
ATOM 8926 N N . HIS D 1 125 ? 80.291 -5.124 88.560 1.00 48.10 125 HIS D N 1
ATOM 8927 C CA . HIS D 1 125 ? 79.814 -5.009 89.926 1.00 48.92 125 HIS D CA 1
ATOM 8928 C C . HIS D 1 125 ? 80.951 -5.153 90.927 1.00 45.79 125 HIS D C 1
ATOM 8929 O O . HIS D 1 125 ? 80.756 -4.966 92.128 1.00 44.90 125 HIS D O 1
ATOM 8936 N N . LEU D 1 126 ? 82.144 -5.471 90.435 1.00 41.73 126 LEU D N 1
ATOM 8937 C CA . LEU D 1 126 ? 83.311 -5.604 91.311 1.00 41.43 126 LEU D CA 1
ATOM 8938 C C . LEU D 1 126 ? 84.380 -4.569 90.985 1.00 42.31 126 LEU D C 1
ATOM 8939 O O . LEU D 1 126 ? 85.549 -4.733 91.328 1.00 44.29 126 LEU D O 1
ATOM 8944 N N . ARG D 1 127 ? 83.982 -3.507 90.302 1.00 42.03 127 ARG D N 1
ATOM 8945 C CA . ARG D 1 127 ? 84.896 -2.401 90.077 1.00 40.82 127 ARG D CA 1
ATOM 8946 C C . ARG D 1 127 ? 84.810 -1.437 91.251 1.00 44.46 127 ARG D C 1
ATOM 8947 O O . ARG D 1 127 ? 83.762 -1.325 91.891 1.00 38.87 127 ARG D O 1
ATOM 8955 N N . PRO D 1 128 ? 85.923 -0.755 91.557 1.00 42.07 128 PRO D N 1
ATOM 8956 C CA . PRO D 1 128 ? 85.947 0.143 92.714 1.00 39.60 128 PRO D CA 1
ATOM 8957 C C . PRO D 1 128 ? 84.828 1.175 92.675 1.00 37.84 128 PRO D C 1
ATOM 8958 O O . PRO D 1 128 ? 84.225 1.439 93.714 1.00 36.55 128 PRO D O 1
ATOM 8962 N N . GLU D 1 129 ? 84.535 1.704 91.486 1.00 28.56 129 GLU D N 1
ATOM 8963 C CA . GLU D 1 129 ? 83.515 2.738 91.299 1.00 29.52 129 GLU D CA 1
ATOM 8964 C C . GLU D 1 129 ? 82.130 2.286 91.763 1.00 26.59 129 GLU D C 1
ATOM 8965 O O . GLU D 1 129 ? 81.304 3.103 92.172 1.00 31.08 129 GLU D O 1
ATOM 8971 N N . LYS D 1 130 ? 81.874 0.983 91.679 1.00 29.67 130 LYS D N 1
ATOM 8972 C CA . LYS D 1 130 ? 80.614 0.420 92.143 1.00 32.70 130 LYS D CA 1
ATOM 8973 C C . LYS D 1 130 ? 80.391 0.728 93.631 1.00 30.54 130 LYS D C 1
ATOM 8974 O O . LYS D 1 130 ? 79.272 0.998 94.058 1.00 28.20 130 LYS D O 1
ATOM 8980 N N . GLY D 1 131 ? 81.465 0.690 94.408 1.00 25.54 131 GLY D N 1
ATOM 8981 C CA . GLY D 1 131 ? 81.376 0.974 95.837 1.00 25.89 131 GLY D CA 1
ATOM 8982 C C . GLY D 1 131 ? 80.942 2.400 96.115 1.00 29.71 131 GLY D C 1
ATOM 8983 O O . GLY D 1 131 ? 80.243 2.677 97.089 1.00 29.97 131 GLY D O 1
ATOM 8984 N N . LEU D 1 132 ? 81.364 3.322 95.261 1.00 27.01 132 LEU D N 1
ATOM 8985 C CA . LEU D 1 132 ? 80.940 4.704 95.414 1.00 24.33 132 LEU D CA 1
ATOM 8986 C C . LEU D 1 132 ? 79.449 4.853 95.115 1.00 28.65 132 LEU D C 1
ATOM 8987 O O . LEU D 1 132 ? 78.731 5.490 95.870 1.00 26.44 132 LEU D O 1
ATOM 8992 N N . LEU D 1 133 ? 78.972 4.254 94.026 1.00 29.26 133 LEU D N 1
ATOM 8993 C CA . LEU D 1 133 ? 77.537 4.305 93.733 1.00 25.94 133 LEU D CA 1
ATOM 8994 C C . LEU D 1 133 ? 76.733 3.663 94.862 1.00 23.50 133 LEU D C 1
ATOM 8995 O O . LEU D 1 133 ? 75.688 4.178 95.268 1.00 27.20 133 LEU D O 1
ATOM 9000 N N . GLN D 1 134 ? 77.228 2.539 95.367 1.00 24.78 134 GLN D N 1
ATOM 9001 C CA . GLN D 1 134 ? 76.536 1.824 96.432 1.00 26.97 134 GLN D CA 1
ATOM 9002 C C . GLN D 1 134 ? 76.479 2.620 97.739 1.00 30.93 134 GLN D C 1
ATOM 9003 O O . GLN D 1 134 ? 75.463 2.576 98.438 1.00 28.77 134 GLN D O 1
ATOM 9009 N N . ILE D 1 135 ? 77.554 3.319 98.103 1.00 26.43 135 ILE D N 1
ATOM 9010 C CA A ILE D 1 135 ? 77.515 4.008 99.395 0.89 30.53 135 ILE D CA 1
ATOM 9011 C CA B ILE D 1 135 ? 77.594 4.093 99.355 0.11 28.52 135 ILE D CA 1
ATOM 9012 C C . ILE D 1 135 ? 76.634 5.262 99.283 1.00 25.14 135 ILE D C 1
ATOM 9013 O O . ILE D 1 135 ? 75.945 5.602 100.238 1.00 28.55 135 ILE D O 1
ATOM 9022 N N . ARG D 1 136 ? 76.608 5.900 98.117 1.00 24.85 136 ARG D N 1
ATOM 9023 C CA . ARG D 1 136 ? 75.705 7.032 97.913 1.00 24.79 136 ARG D CA 1
ATOM 9024 C C . ARG D 1 136 ? 74.259 6.591 98.081 1.00 27.49 136 ARG D C 1
ATOM 9025 O O . ARG D 1 136 ? 73.468 7.266 98.743 1.00 28.89 136 ARG D O 1
ATOM 9033 N N . ALA D 1 137 ? 73.921 5.452 97.475 1.00 22.95 137 ALA D N 1
ATOM 9034 C CA . ALA D 1 137 ? 72.569 4.908 97.582 1.00 25.41 137 ALA D CA 1
ATOM 9035 C C . ALA D 1 137 ? 72.254 4.570 99.036 1.00 28.73 137 ALA D C 1
ATOM 9036 O O . ALA D 1 137 ? 71.213 4.954 99.568 1.00 30.73 137 ALA D O 1
ATOM 9038 N N . ALA D 1 138 ? 73.154 3.835 99.673 1.00 25.31 138 ALA D N 1
ATOM 9039 C CA . ALA D 1 138 ? 72.914 3.390 101.054 1.00 25.90 138 ALA D CA 1
ATOM 9040 C C . ALA D 1 138 ? 72.739 4.571 102.026 1.00 34.84 138 ALA D C 1
ATOM 9041 O O . ALA D 1 138 ? 71.910 4.525 102.940 1.00 32.50 138 ALA D O 1
ATOM 9043 N N . LEU D 1 139 ? 73.513 5.632 101.822 1.00 25.18 139 LEU D N 1
ATOM 9044 C CA . LEU D 1 139 ? 73.428 6.819 102.688 1.00 30.08 139 LEU D CA 1
ATOM 9045 C C . LEU D 1 139 ? 72.297 7.753 102.258 1.00 28.39 139 LEU D C 1
ATOM 9046 O O . LEU D 1 139 ? 72.030 8.756 102.928 1.00 31.71 139 LEU D O 1
ATOM 9051 N N . LYS D 1 140 ? 71.659 7.441 101.126 1.00 25.33 140 LYS D N 1
ATOM 9052 C CA . LYS D 1 140 ? 70.575 8.274 100.577 1.00 28.91 140 LYS D CA 1
ATOM 9053 C C . LYS D 1 140 ? 70.989 9.729 100.394 1.00 27.06 140 LYS D C 1
ATOM 9054 O O . LYS D 1 140 ? 70.198 10.649 100.636 1.00 28.89 140 LYS D O 1
ATOM 9060 N N . VAL D 1 141 ? 72.227 9.940 99.960 1.00 27.97 141 VAL D N 1
ATOM 9061 C CA . VAL D 1 141 ? 72.730 11.291 99.738 1.00 25.51 141 VAL D CA 1
ATOM 9062 C C . VAL D 1 141 ? 72.411 11.718 98.299 1.00 28.72 141 VAL D C 1
ATOM 9063 O O . VAL D 1 141 ? 73.250 11.646 97.404 1.00 28.56 141 VAL D O 1
ATOM 9067 N N . PHE D 1 142 ? 71.170 12.153 98.098 1.00 27.28 142 PHE D N 1
ATOM 9068 C CA . PHE D 1 142 ? 70.655 12.505 96.768 1.00 26.55 142 PHE D CA 1
ATOM 9069 C C . PHE D 1 142 ? 71.139 13.862 96.269 1.00 24.96 142 PHE D C 1
ATOM 9070 O O . PHE D 1 142 ? 70.899 14.209 95.124 1.00 25.78 142 PHE D O 1
ATOM 9078 N N . ALA D 1 143 ? 71.769 14.651 97.132 1.00 27.62 143 ALA D N 1
ATOM 9079 C CA . ALA D 1 143 ? 72.176 16.001 96.742 1.00 24.25 143 ALA D CA 1
ATOM 9080 C C . ALA D 1 143 ? 73.690 16.125 96.674 1.00 29.21 143 ALA D C 1
ATOM 9081 O O . ALA D 1 143 ? 74.353 16.088 97.694 1.00 27.67 143 ALA D O 1
ATOM 9083 N N . ASN D 1 144 ? 74.232 16.286 95.472 1.00 26.15 144 ASN D N 1
ATOM 9084 C CA . ASN D 1 144 ? 75.674 16.462 95.304 1.00 23.32 144 ASN D CA 1
ATOM 9085 C C . ASN D 1 144 ? 75.988 17.955 95.173 1.00 23.74 144 ASN D C 1
ATOM 9086 O O . ASN D 1 144 ? 75.508 18.600 94.248 1.00 25.47 144 ASN D O 1
ATOM 9091 N N . LEU D 1 145 ? 76.781 18.489 96.104 1.00 22.67 145 LEU D N 1
ATOM 9092 C CA . LEU D 1 145 ? 77.159 19.903 96.110 1.00 21.39 145 LEU D CA 1
ATOM 9093 C C . LEU D 1 145 ? 78.610 20.057 95.681 1.00 27.16 145 LEU D C 1
ATOM 9094 O O . LEU D 1 145 ? 79.510 19.589 96.365 1.00 26.20 145 LEU D O 1
ATOM 9099 N N . ARG D 1 146 ? 78.833 20.718 94.551 1.00 24.72 146 ARG D N 1
ATOM 9100 C CA . ARG D 1 146 ? 80.181 20.966 94.062 1.00 22.42 146 ARG D CA 1
ATOM 9101 C C . ARG D 1 146 ? 80.399 22.439 93.808 1.00 23.28 146 ARG D C 1
ATOM 9102 O O . ARG D 1 146 ? 79.912 22.972 92.800 1.00 25.97 146 ARG D O 1
ATOM 9110 N N . PRO D 1 147 ? 81.130 23.091 94.709 1.00 30.18 147 PRO D N 1
ATOM 9111 C CA . PRO D 1 147 ? 81.429 24.517 94.562 1.00 28.72 147 PRO D CA 1
ATOM 9112 C C . PRO D 1 147 ? 82.581 24.733 93.598 1.00 35.40 147 PRO D C 1
ATOM 9113 O O . PRO D 1 147 ? 83.666 24.173 93.790 1.00 37.47 147 PRO D O 1
ATOM 9117 N N . ALA D 1 148 ? 82.334 25.516 92.555 1.00 26.79 148 ALA D N 1
ATOM 9118 C CA . ALA D 1 148 ? 83.389 25.917 91.643 1.00 24.95 148 ALA D CA 1
ATOM 9119 C C . ALA D 1 148 ? 83.776 27.364 91.949 1.00 28.20 148 ALA D C 1
ATOM 9120 O O . ALA D 1 148 ? 83.038 28.294 91.636 1.00 28.41 148 ALA D O 1
ATOM 9122 N N . THR D 1 149 ? 84.925 27.533 92.597 1.00 26.09 149 THR D N 1
ATOM 9123 C CA A THR D 1 149 ? 85.438 28.855 92.930 0.56 32.91 149 THR D CA 1
ATOM 9124 C CA B THR D 1 149 ? 85.450 28.848 92.935 0.44 34.06 149 THR D CA 1
ATOM 9125 C C . THR D 1 149 ? 86.807 29.053 92.287 1.00 36.81 149 THR D C 1
ATOM 9126 O O . THR D 1 149 ? 87.601 28.113 92.176 1.00 42.35 149 THR D O 1
ATOM 9133 N N . VAL D 1 150 ? 87.070 30.270 91.845 1.00 31.56 150 VAL D N 1
ATOM 9134 C CA . VAL D 1 150 ? 88.399 30.603 91.380 1.00 35.40 150 VAL D CA 1
ATOM 9135 C C . VAL D 1 150 ? 89.063 31.388 92.500 1.00 38.01 150 VAL D C 1
ATOM 9136 O O . VAL D 1 150 ? 88.627 32.487 92.847 1.00 37.23 150 VAL D O 1
ATOM 9140 N N . LEU D 1 151 ? 90.094 30.802 93.095 1.00 33.25 151 LEU D N 1
ATOM 9141 C CA . LEU D 1 151 ? 90.823 31.480 94.157 1.00 32.08 151 LEU D CA 1
ATOM 9142 C C . LEU D 1 151 ? 91.724 32.550 93.559 1.00 36.18 151 LEU D C 1
ATOM 9143 O O . LEU D 1 151 ? 92.330 32.330 92.507 1.00 33.60 151 LEU D O 1
ATOM 9148 N N . PRO D 1 152 ? 91.813 33.713 94.232 1.00 37.23 152 PRO D N 1
ATOM 9149 C CA . PRO D 1 152 ? 92.616 34.856 93.784 1.00 40.56 152 PRO D CA 1
ATOM 9150 C C . PRO D 1 152 ? 94.054 34.468 93.458 1.00 42.78 152 PRO D C 1
ATOM 9151 O O . PRO D 1 152 ? 94.631 35.008 92.515 1.00 43.17 152 PRO D O 1
ATOM 9155 N N . GLN D 1 153 ? 94.622 33.547 94.235 1.00 37.27 153 GLN D N 1
ATOM 9156 C CA . GLN D 1 153 ? 96.018 33.152 94.056 1.00 33.59 153 GLN D CA 1
ATOM 9157 C C . GLN D 1 153 ? 96.219 32.254 92.822 1.00 36.29 153 GLN D C 1
ATOM 9158 O O . GLN D 1 153 ? 97.347 32.048 92.374 1.00 36.42 153 GLN D O 1
ATOM 9164 N N . LEU D 1 154 ? 95.125 31.730 92.276 1.00 33.73 154 LEU D N 1
ATOM 9165 C CA . LEU D 1 154 ? 95.207 30.705 91.237 1.00 33.35 154 LEU D CA 1
ATOM 9166 C C . LEU D 1 154 ? 94.423 31.050 89.972 1.00 38.41 154 LEU D C 1
ATOM 9167 O O . LEU D 1 154 ? 94.117 30.163 89.168 1.00 34.44 154 LEU D O 1
ATOM 9172 N N . VAL D 1 155 ? 94.097 32.324 89.789 1.00 34.22 155 VAL D N 1
ATOM 9173 C CA A VAL D 1 155 ? 93.296 32.769 88.646 0.65 36.88 155 VAL D CA 1
ATOM 9174 C CA B VAL D 1 155 ? 93.271 32.718 88.652 0.35 35.81 155 VAL D CA 1
ATOM 9175 C C . VAL D 1 155 ? 93.935 32.421 87.302 1.00 34.71 155 VAL D C 1
ATOM 9176 O O . VAL D 1 155 ? 93.246 32.082 86.343 1.00 34.22 155 VAL D O 1
ATOM 9183 N N . ASP D 1 156 ? 95.264 32.513 87.217 1.00 33.47 156 ASP D N 1
ATOM 9184 C CA A ASP D 1 156 ? 95.925 32.328 85.926 0.48 36.06 156 ASP D CA 1
ATOM 9185 C CA B ASP D 1 156 ? 95.939 32.335 85.933 0.52 35.34 156 ASP D CA 1
ATOM 9186 C C . ASP D 1 156 ? 95.915 30.872 85.474 1.00 32.32 156 ASP D C 1
ATOM 9187 O O . ASP D 1 156 ? 96.281 30.566 84.339 1.00 34.53 156 ASP D O 1
ATOM 9196 N N . ALA D 1 157 ? 95.484 29.970 86.354 1.00 30.65 157 ALA D N 1
ATOM 9197 C CA . ALA D 1 157 ? 95.370 28.558 85.993 1.00 30.40 157 ALA D CA 1
ATOM 9198 C C . ALA D 1 157 ? 94.197 28.320 85.047 1.00 36.08 157 ALA D C 1
ATOM 9199 O O . ALA D 1 157 ? 94.195 27.356 84.286 1.00 34.49 157 ALA D O 1
ATOM 9201 N N . SER D 1 158 ? 93.189 29.185 85.105 1.00 28.69 158 SER D N 1
ATOM 9202 C CA . SER D 1 158 ? 92.039 29.050 84.204 1.00 26.52 158 SER D CA 1
ATOM 9203 C C . SER D 1 158 ? 92.443 29.374 82.760 1.00 27.12 158 SER D C 1
ATOM 9204 O O . SER D 1 158 ? 93.312 30.198 82.541 1.00 32.81 158 SER D O 1
ATOM 9207 N N . THR D 1 159 ? 91.812 28.722 81.781 1.00 26.31 159 THR D N 1
ATOM 9208 C CA . THR D 1 159 ? 92.011 29.107 80.384 1.00 29.27 159 THR D CA 1
ATOM 9209 C C . THR D 1 159 ? 91.164 30.334 80.017 1.00 29.45 159 THR D C 1
ATOM 9210 O O . THR D 1 159 ? 91.350 30.928 78.951 1.00 29.14 159 THR D O 1
ATOM 9214 N N . LEU D 1 160 ? 90.250 30.722 80.906 1.00 25.34 160 LEU D N 1
ATOM 9215 C CA . LEU D 1 160 ? 89.486 31.953 80.709 1.00 34.20 160 LEU D CA 1
ATOM 9216 C C . LEU D 1 160 ? 90.353 33.167 81.043 1.00 36.12 160 LEU D C 1
ATOM 9217 O O . LEU D 1 160 ? 91.238 33.088 81.897 1.00 32.61 160 LEU D O 1
ATOM 9222 N N . LYS D 1 161 ? 90.117 34.281 80.348 1.00 30.68 161 LYS D N 1
ATOM 9223 C CA . LYS D 1 161 ? 90.778 35.537 80.673 1.00 31.86 161 LYS D CA 1
ATOM 9224 C C . LYS D 1 161 ? 90.579 35.893 82.141 1.00 28.12 161 LYS D C 1
ATOM 9225 O O . LYS D 1 161 ? 89.550 35.561 82.726 1.00 29.65 161 LYS D O 1
ATOM 9231 N N . ARG D 1 162 ? 91.569 36.567 82.721 1.00 32.39 162 ARG D N 1
ATOM 9232 C CA . ARG D 1 162 ? 91.545 36.890 84.141 1.00 36.16 162 ARG D CA 1
ATOM 9233 C C . ARG D 1 162 ? 90.260 37.612 84.538 1.00 36.11 162 ARG D C 1
ATOM 9234 O O . ARG D 1 162 ? 89.637 37.264 85.532 1.00 35.76 162 ARG D O 1
ATOM 9242 N N . GLU D 1 163 ? 89.840 38.594 83.745 1.00 33.68 163 GLU D N 1
ATOM 9243 C CA . GLU D 1 163 ? 88.684 39.402 84.130 1.00 39.03 163 GLU D CA 1
ATOM 9244 C C . GLU D 1 163 ? 87.382 38.600 84.090 1.00 41.83 163 GLU D C 1
ATOM 9245 O O . GLU D 1 163 ? 86.389 39.002 84.691 1.00 38.80 163 GLU D O 1
ATOM 9251 N N . VAL D 1 164 ? 87.392 37.459 83.402 1.00 33.64 164 VAL D N 1
ATOM 9252 C CA . VAL D 1 164 ? 86.227 36.585 83.361 1.00 31.81 164 VAL D CA 1
ATOM 9253 C C . VAL D 1 164 ? 86.294 35.531 84.470 1.00 33.66 164 VAL D C 1
ATOM 9254 O O . VAL D 1 164 ? 85.283 35.212 85.094 1.00 34.26 164 VAL D O 1
ATOM 9258 N N . ALA D 1 165 ? 87.491 35.003 84.720 1.00 27.22 165 ALA D N 1
ATOM 9259 C CA . ALA D 1 165 ? 87.658 33.933 85.706 1.00 28.51 165 ALA D CA 1
ATOM 9260 C C . ALA D 1 165 ? 87.677 34.463 87.146 1.00 28.42 165 ALA D C 1
ATOM 9261 O O . ALA D 1 165 ? 87.204 33.791 88.072 1.00 30.11 165 ALA D O 1
ATOM 9263 N N . GLU D 1 166 ? 88.240 35.652 87.334 1.00 31.38 166 GLU D N 1
ATOM 9264 C CA . GLU D 1 166 ? 88.401 36.205 88.678 1.00 31.26 166 GLU D CA 1
ATOM 9265 C C . GLU D 1 166 ? 87.038 36.383 89.343 1.00 36.67 166 GLU D C 1
ATOM 9266 O O . GLU D 1 166 ? 86.121 36.951 88.754 1.00 39.56 166 GLU D O 1
ATOM 9272 N N . GLY D 1 167 ? 86.898 35.878 90.563 1.00 37.04 167 GLY D N 1
ATOM 9273 C CA . GLY D 1 167 ? 85.661 36.036 91.298 1.00 32.30 167 GLY D CA 1
ATOM 9274 C C . GLY D 1 167 ? 84.565 35.020 91.017 1.00 38.09 167 GLY D C 1
ATOM 9275 O O . GLY D 1 167 ? 83.498 35.110 91.622 1.00 35.93 167 GLY D O 1
ATOM 9276 N N . VAL D 1 168 ? 84.797 34.072 90.103 1.00 30.03 168 VAL D N 1
ATOM 9277 C CA . VAL D 1 168 ? 83.834 32.997 89.879 1.00 29.09 168 VAL D CA 1
ATOM 9278 C C . VAL D 1 168 ? 83.642 32.241 91.187 1.00 31.30 168 VAL D C 1
ATOM 9279 O O . VAL D 1 168 ? 84.618 31.928 91.880 1.00 26.81 168 VAL D O 1
ATOM 9283 N N . ASP D 1 169 ? 82.384 31.972 91.520 1.00 26.51 169 ASP D N 1
ATOM 9284 C CA . ASP D 1 169 ? 82.013 31.419 92.826 1.00 27.12 169 ASP D CA 1
ATOM 9285 C C . ASP D 1 169 ? 80.604 30.879 92.731 1.00 25.48 169 ASP D C 1
ATOM 9286 O O . ASP D 1 169 ? 79.641 31.576 93.050 1.00 28.10 169 ASP D O 1
ATOM 9291 N N . LEU D 1 170 ? 80.478 29.645 92.253 1.00 23.56 170 LEU D N 1
ATOM 9292 C CA . LEU D 1 170 ? 79.160 29.075 92.034 1.00 22.52 170 LEU D CA 1
ATOM 9293 C C . LEU D 1 170 ? 79.093 27.716 92.698 1.00 27.59 170 LEU D C 1
ATOM 9294 O O . LEU D 1 170 ? 80.112 27.128 93.043 1.00 27.28 170 LEU D O 1
ATOM 9299 N N . MET D 1 171 ? 77.880 27.229 92.886 1.00 22.53 171 MET D N 1
ATOM 9300 C CA . MET D 1 171 ? 77.676 25.930 93.508 1.00 23.42 171 MET D CA 1
ATOM 9301 C C . MET D 1 171 ? 76.732 25.141 92.641 1.00 27.62 171 MET D C 1
ATOM 9302 O O . MET D 1 171 ? 75.603 25.591 92.416 1.00 24.53 171 MET D O 1
ATOM 9307 N N . VAL D 1 172 ? 77.166 23.981 92.139 1.00 22.01 172 VAL D N 1
ATOM 9308 C CA . VAL D 1 172 ? 76.226 23.141 91.402 1.00 23.80 172 VAL D CA 1
ATOM 9309 C C . VAL D 1 172 ? 75.603 22.136 92.361 1.00 30.09 172 VAL D C 1
ATOM 9310 O O . VAL D 1 172 ? 76.321 21.346 92.983 1.00 24.81 172 VAL D O 1
ATOM 9314 N N . VAL D 1 173 ? 74.274 22.185 92.489 1.00 22.62 173 VAL D N 1
ATOM 9315 C CA . VAL D 1 173 ? 73.537 21.208 93.284 1.00 23.99 173 VAL D CA 1
ATOM 9316 C C . VAL D 1 173 ? 72.936 20.209 92.313 1.00 25.13 173 VAL D C 1
ATOM 9317 O O . VAL D 1 173 ? 72.008 20.523 91.568 1.00 26.61 173 VAL D O 1
ATOM 9321 N N . ARG D 1 174 ? 73.501 19.008 92.317 1.00 24.35 174 ARG D N 1
ATOM 9322 C CA . ARG D 1 174 ? 73.175 17.981 91.332 1.00 23.64 174 ARG D CA 1
ATOM 9323 C C . ARG D 1 174 ? 72.433 16.808 91.978 1.00 27.71 174 ARG D C 1
ATOM 9324 O O . ARG D 1 174 ? 72.899 16.247 92.972 1.00 25.06 174 ARG D O 1
ATOM 9332 N N . GLU D 1 175 ? 71.273 16.446 91.428 1.00 22.81 175 GLU D N 1
ATOM 9333 C CA . GLU D 1 175 ? 70.562 15.258 91.899 1.00 25.34 175 GLU D CA 1
ATOM 9334 C C . GLU D 1 175 ? 71.479 14.054 91.699 1.00 24.32 175 GLU D C 1
ATOM 9335 O O . GLU D 1 175 ? 72.007 13.865 90.622 1.00 26.60 175 GLU D O 1
ATOM 9341 N N . LEU D 1 176 ? 71.724 13.261 92.735 1.00 24.65 176 LEU D N 1
ATOM 9342 C CA . LEU D 1 176 ? 72.852 12.319 92.670 1.00 25.29 176 LEU D CA 1
ATOM 9343 C C . LEU D 1 176 ? 72.482 10.841 92.525 1.00 26.29 176 LEU D C 1
ATOM 9344 O O . LEU D 1 176 ? 73.278 10.041 92.032 1.00 27.51 176 LEU D O 1
ATOM 9349 N N . THR D 1 177 ? 71.280 10.465 92.939 1.00 25.86 177 THR D N 1
ATOM 9350 C CA . THR D 1 177 ? 70.960 9.044 93.012 1.00 24.55 177 THR D CA 1
ATOM 9351 C C . THR D 1 177 ? 69.830 8.597 92.084 1.00 25.43 177 THR D C 1
ATOM 9352 O O . THR D 1 177 ? 69.397 7.449 92.154 1.00 28.27 177 THR D O 1
ATOM 9356 N N . GLY D 1 178 ? 69.355 9.491 91.218 1.00 26.27 178 GLY D N 1
ATOM 9357 C CA . GLY D 1 178 ? 68.260 9.145 90.324 1.00 30.18 178 GLY D CA 1
ATOM 9358 C C . GLY D 1 178 ? 68.516 9.532 88.877 1.00 28.72 178 GLY D C 1
ATOM 9359 O O . GLY D 1 178 ? 69.668 9.710 88.458 1.00 25.02 178 GLY D O 1
ATOM 9360 N N . GLY D 1 179 ? 67.431 9.669 88.117 1.00 24.85 179 GLY D N 1
ATOM 9361 C CA . GLY D 1 179 ? 67.514 10.035 86.711 1.00 22.40 179 GLY D CA 1
ATOM 9362 C C . GLY D 1 179 ? 67.997 8.916 85.810 1.00 24.07 179 GLY D C 1
ATOM 9363 O O . GLY D 1 179 ? 68.029 7.745 86.198 1.00 26.44 179 GLY D O 1
ATOM 9364 N N . ILE D 1 180 ? 68.412 9.290 84.602 1.00 24.05 180 ILE D N 1
ATOM 9365 C CA . ILE D 1 180 ? 68.650 8.321 83.542 1.00 24.20 180 ILE D CA 1
ATOM 9366 C C . ILE D 1 180 ? 69.780 7.328 83.847 1.00 24.46 180 ILE D C 1
ATOM 9367 O O . ILE D 1 180 ? 69.762 6.204 83.346 1.00 27.21 180 ILE D O 1
ATOM 9372 N N . TYR D 1 181 ? 70.743 7.719 84.684 1.00 25.11 181 TYR D N 1
ATOM 9373 C CA . TYR D 1 181 ? 71.815 6.791 85.057 1.00 26.80 181 TYR D CA 1
ATOM 9374 C C . TYR D 1 181 ? 71.267 5.562 85.794 1.00 25.31 181 TYR D C 1
ATOM 9375 O O . TYR D 1 181 ? 71.891 4.496 85.792 1.00 30.13 181 TYR D O 1
ATOM 9384 N N . PHE D 1 182 ? 70.103 5.720 86.428 1.00 24.08 182 PHE D N 1
ATOM 9385 C CA . PHE D 1 182 ? 69.493 4.630 87.185 1.00 26.59 182 PHE D CA 1
ATOM 9386 C C . PHE D 1 182 ? 68.108 4.241 86.675 1.00 32.13 182 PHE D C 1
ATOM 9387 O O . PHE D 1 182 ? 67.460 3.375 87.243 1.00 29.05 182 PHE D O 1
ATOM 9395 N N . GLY D 1 183 ? 67.669 4.871 85.591 1.00 27.87 183 GLY D N 1
ATOM 9396 C CA . GLY D 1 183 ? 66.304 4.703 85.126 1.00 27.42 183 GLY D CA 1
ATOM 9397 C C . GLY D 1 183 ? 65.983 3.391 84.436 1.00 30.38 183 GLY D C 1
ATOM 9398 O O . GLY D 1 183 ? 66.802 2.832 83.702 1.00 28.86 183 GLY D O 1
ATOM 9399 N N . GLU D 1 184 ? 64.762 2.915 84.669 1.00 29.90 184 GLU D N 1
ATOM 9400 C CA . GLU D 1 184 ? 64.219 1.725 84.014 1.00 34.78 184 GLU D CA 1
ATOM 9401 C C . GLU D 1 184 ? 63.011 2.119 83.157 1.00 34.81 184 GLU D C 1
ATOM 9402 O O . GLU D 1 184 ? 62.253 3.002 83.533 1.00 34.01 184 GLU D O 1
ATOM 9408 N N . PRO D 1 185 ? 62.807 1.445 82.020 1.00 31.21 185 PRO D N 1
ATOM 9409 C CA . PRO D 1 185 ? 63.619 0.351 81.481 1.00 38.03 185 PRO D CA 1
ATOM 9410 C C . PRO D 1 185 ? 64.894 0.830 80.791 1.00 32.55 185 PRO D C 1
ATOM 9411 O O . PRO D 1 185 ? 65.063 2.027 80.530 1.00 29.97 185 PRO D O 1
ATOM 9415 N N . ARG D 1 186 ? 65.785 -0.116 80.514 1.00 33.39 186 ARG D N 1
ATOM 9416 C CA . ARG D 1 186 ? 67.067 0.173 79.876 1.00 35.58 186 ARG D CA 1
ATOM 9417 C C . ARG D 1 186 ? 67.571 -1.125 79.276 1.00 34.06 186 ARG D C 1
ATOM 9418 O O . ARG D 1 186 ? 67.194 -2.200 79.731 1.00 35.37 186 ARG D O 1
ATOM 9426 N N . GLY D 1 187 ? 68.408 -1.041 78.250 1.00 29.25 187 GLY D N 1
ATOM 9427 C CA . GLY D 1 187 ? 68.971 -2.249 77.689 1.00 32.25 187 GLY D CA 1
ATOM 9428 C C . GLY D 1 187 ? 69.417 -2.081 76.256 1.00 33.98 187 GLY D C 1
ATOM 9429 O O . GLY D 1 187 ? 69.317 -1.003 75.666 1.00 29.28 187 GLY D O 1
ATOM 9430 N N . ILE D 1 188 ? 69.960 -3.159 75.719 1.00 30.06 188 ILE D N 1
ATOM 9431 C CA . ILE D 1 188 ? 70.158 -3.294 74.293 1.00 30.50 188 ILE D CA 1
ATOM 9432 C C . ILE D 1 188 ? 69.369 -4.513 73.880 1.00 40.46 188 ILE D C 1
ATOM 9433 O O . ILE D 1 188 ? 69.644 -5.619 74.332 1.00 39.78 188 ILE D O 1
ATOM 9438 N N . LYS D 1 189 ? 68.355 -4.304 73.054 1.00 34.74 189 LYS D N 1
ATOM 9439 C CA . LYS D 1 189 ? 67.505 -5.396 72.609 1.00 40.15 189 LYS D CA 1
ATOM 9440 C C . LYS D 1 189 ? 67.704 -5.589 71.116 1.00 46.23 189 LYS D C 1
ATOM 9441 O O . LYS D 1 189 ? 68.099 -4.664 70.415 1.00 42.44 189 LYS D O 1
ATOM 9447 N N . THR D 1 190 ? 67.448 -6.797 70.637 1.00 46.62 190 THR D N 1
ATOM 9448 C CA . THR D 1 190 ? 67.380 -7.047 69.213 1.00 49.01 190 THR D CA 1
ATOM 9449 C C . THR D 1 190 ? 65.913 -7.023 68.805 1.00 60.34 190 THR D C 1
ATOM 9450 O O . THR D 1 190 ? 65.097 -7.784 69.343 1.00 59.57 190 THR D O 1
ATOM 9454 N N . ASN D 1 191 ? 65.579 -6.145 67.861 1.00 52.55 191 ASN D N 1
ATOM 9455 C CA . ASN D 1 191 ? 64.188 -6.006 67.438 1.00 57.63 191 ASN D CA 1
ATOM 9456 C C . ASN D 1 191 ? 63.760 -6.907 66.280 1.00 64.46 191 ASN D C 1
ATOM 9457 O O . ASN D 1 191 ? 64.434 -7.903 65.918 1.00 58.41 191 ASN D O 1
ATOM 9462 N N . GLU D 1 192 ? 62.618 -6.556 65.693 1.00 73.80 192 GLU D N 1
ATOM 9463 C CA . GLU D 1 192 ? 61.960 -7.458 64.746 1.00 81.93 192 GLU D CA 1
ATOM 9464 C C . GLU D 1 192 ? 62.910 -7.890 63.637 1.00 85.78 192 GLU D C 1
ATOM 9465 O O . GLU D 1 192 ? 62.886 -9.032 63.197 1.00 86.37 192 GLU D O 1
ATOM 9471 N N . ASN D 1 193 ? 63.769 -6.964 63.227 1.00 86.12 193 ASN D N 1
ATOM 9472 C CA . ASN D 1 193 ? 64.607 -7.117 62.046 1.00 80.53 193 ASN D CA 1
ATOM 9473 C C . ASN D 1 193 ? 65.971 -7.744 62.286 1.00 73.40 193 ASN D C 1
ATOM 9474 O O . ASN D 1 193 ? 66.716 -7.942 61.340 1.00 67.85 193 ASN D O 1
ATOM 9479 N N . GLY D 1 194 ? 66.313 -8.039 63.537 1.00 60.30 194 GLY D N 1
ATOM 9480 C CA . GLY D 1 194 ? 67.645 -8.538 63.847 1.00 61.91 194 GLY D CA 1
ATOM 9481 C C . GLY D 1 194 ? 68.605 -7.388 64.097 1.00 60.81 194 GLY D C 1
ATOM 9482 O O . GLY D 1 194 ? 69.822 -7.560 64.150 1.00 71.15 194 GLY D O 1
ATOM 9483 N N . GLU D 1 195 ? 68.038 -6.199 64.256 1.00 48.47 195 GLU D N 1
ATOM 9484 C CA . GLU D 1 195 ? 68.819 -4.995 64.498 1.00 44.73 195 GLU D CA 1
ATOM 9485 C C . GLU D 1 195 ? 68.789 -4.634 65.976 1.00 41.57 195 GLU D C 1
ATOM 9486 O O . GLU D 1 195 ? 67.743 -4.709 66.614 1.00 43.30 195 GLU D O 1
ATOM 9492 N N . GLU D 1 196 ? 69.932 -4.235 66.521 1.00 37.20 196 GLU D N 1
ATOM 9493 C CA . GLU D 1 196 ? 69.978 -3.843 67.918 1.00 37.54 196 GLU D CA 1
ATOM 9494 C C . GLU D 1 196 ? 69.435 -2.441 68.125 1.00 38.14 196 GLU D C 1
ATOM 9495 O O . GLU D 1 196 ? 69.606 -1.550 67.293 1.00 39.07 196 GLU D O 1
ATOM 9501 N N . VAL D 1 197 ? 68.761 -2.266 69.250 1.00 32.22 197 VAL D N 1
ATOM 9502 C CA . VAL D 1 197 ? 68.263 -0.973 69.674 1.00 32.01 197 VAL D CA 1
ATOM 9503 C C . VAL D 1 197 ? 68.698 -0.748 71.117 1.00 35.40 197 VAL D C 1
ATOM 9504 O O . VAL D 1 197 ? 68.472 -1.608 71.965 1.00 34.02 197 VAL D O 1
ATOM 9508 N N . GLY D 1 198 ? 69.327 0.395 71.386 1.00 28.55 198 GLY D N 1
ATOM 9509 C CA . GLY D 1 198 ? 69.837 0.713 72.713 1.00 26.67 198 GLY D CA 1
ATOM 9510 C C . GLY D 1 198 ? 69.012 1.809 73.340 1.00 29.60 198 GLY D C 1
ATOM 9511 O O . GLY D 1 198 ? 68.705 2.801 72.685 1.00 29.88 198 GLY D O 1
ATOM 9512 N N . PHE D 1 199 ? 68.650 1.649 74.610 1.00 27.60 199 PHE D N 1
ATOM 9513 C CA . PHE D 1 199 ? 67.739 2.610 75.216 1.00 28.44 199 PHE D CA 1
ATOM 9514 C C . PHE D 1 199 ? 67.934 2.802 76.713 1.00 32.01 199 PHE D C 1
ATOM 9515 O O . PHE D 1 199 ? 68.408 1.913 77.419 1.00 28.09 199 PHE D O 1
ATOM 9523 N N . ASN D 1 200 ? 67.575 3.999 77.165 1.00 26.37 200 ASN D N 1
ATOM 9524 C CA . ASN D 1 200 ? 67.671 4.401 78.562 1.00 29.72 200 ASN D CA 1
ATOM 9525 C C . ASN D 1 200 ? 66.510 5.309 78.863 1.00 29.86 200 ASN D C 1
ATOM 9526 O O . ASN D 1 200 ? 65.945 5.910 77.950 1.00 26.93 200 ASN D O 1
ATOM 9531 N N . THR D 1 201 ? 66.158 5.404 80.140 1.00 28.18 201 THR D N 1
ATOM 9532 C CA . THR D 1 201 ? 64.993 6.161 80.561 1.00 29.25 201 THR D CA 1
ATOM 9533 C C . THR D 1 201 ? 65.344 7.225 81.581 1.00 28.99 201 THR D C 1
ATOM 9534 O O . THR D 1 201 ? 65.738 6.913 82.702 1.00 27.60 201 THR D O 1
ATOM 9538 N N . GLU D 1 202 ? 65.213 8.482 81.183 1.00 26.50 202 GLU D N 1
ATOM 9539 C CA . GLU D 1 202 ? 65.285 9.591 82.120 1.00 23.51 202 GLU D CA 1
ATOM 9540 C C . GLU D 1 202 ? 63.937 9.687 82.811 1.00 32.61 202 GLU D C 1
ATOM 9541 O O . GLU D 1 202 ? 62.907 9.879 82.158 1.00 29.00 202 GLU D O 1
ATOM 9547 N N . VAL D 1 203 ? 63.925 9.513 84.128 1.00 25.60 203 VAL D N 1
ATOM 9548 C CA . VAL D 1 203 ? 62.663 9.508 84.843 1.00 25.50 203 VAL D CA 1
ATOM 9549 C C . VAL D 1 203 ? 62.883 10.059 86.249 1.00 28.54 203 VAL D C 1
ATOM 9550 O O . VAL D 1 203 ? 63.877 9.739 86.908 1.00 28.61 203 VAL D O 1
ATOM 9554 N N . TYR D 1 204 ? 61.969 10.919 86.678 1.00 28.05 204 TYR D N 1
ATOM 9555 C CA . TYR D 1 204 ? 61.932 11.413 88.051 1.00 28.75 204 TYR D CA 1
ATOM 9556 C C . TYR D 1 204 ? 60.505 11.446 88.545 1.00 31.91 204 TYR D C 1
ATOM 9557 O O . TYR D 1 204 ? 59.611 11.862 87.810 1.00 29.32 204 TYR D O 1
ATOM 9566 N N . ALA D 1 205 ? 60.305 11.012 89.791 1.00 31.54 205 ALA D N 1
ATOM 9567 C CA . ALA D 1 205 ? 59.045 11.199 90.491 1.00 34.34 205 ALA D CA 1
ATOM 9568 C C . ALA D 1 205 ? 59.077 12.563 91.169 1.00 31.95 205 ALA D C 1
ATOM 9569 O O . ALA D 1 205 ? 60.151 13.069 91.490 1.00 28.33 205 ALA D O 1
ATOM 9571 N N . ALA D 1 206 ? 57.906 13.156 91.385 1.00 31.82 206 ALA D N 1
ATOM 9572 C CA . ALA D 1 206 ? 57.822 14.489 91.982 1.00 33.67 206 ALA D CA 1
ATOM 9573 C C . ALA D 1 206 ? 58.599 14.605 93.298 1.00 35.54 206 ALA D C 1
ATOM 9574 O O . ALA D 1 206 ? 59.269 15.610 93.534 1.00 29.55 206 ALA D O 1
ATOM 9576 N N . HIS D 1 207 ? 58.527 13.588 94.155 1.00 30.99 207 HIS D N 1
ATOM 9577 C CA . HIS D 1 207 ? 59.186 13.707 95.459 1.00 33.21 207 HIS D CA 1
ATOM 9578 C C . HIS D 1 207 ? 60.720 13.735 95.332 1.00 31.12 207 HIS D C 1
ATOM 9579 O O . HIS D 1 207 ? 61.401 14.319 96.176 1.00 29.76 207 HIS D O 1
ATOM 9586 N N . GLU D 1 208 ? 61.255 13.123 94.276 1.00 28.24 208 GLU D N 1
ATOM 9587 C CA . GLU D 1 208 ? 62.692 13.171 94.011 1.00 30.74 208 GLU D CA 1
ATOM 9588 C C . GLU D 1 208 ? 63.153 14.571 93.620 1.00 26.37 208 GLU D C 1
ATOM 9589 O O . GLU D 1 208 ? 64.243 15.008 94.000 1.00 24.96 208 GLU D O 1
ATOM 9595 N N . ILE D 1 209 ? 62.337 15.244 92.812 1.00 26.03 209 ILE D N 1
ATOM 9596 C CA . ILE D 1 209 ? 62.624 16.617 92.408 1.00 26.56 209 ILE D CA 1
ATOM 9597 C C . ILE D 1 209 ? 62.489 17.568 93.608 1.00 24.91 209 ILE D C 1
ATOM 9598 O O . ILE D 1 209 ? 63.349 18.421 93.831 1.00 27.81 209 ILE D O 1
ATOM 9603 N N . ASP D 1 210 ? 61.421 17.401 94.381 1.00 29.07 210 ASP D N 1
ATOM 9604 C CA . ASP D 1 210 ? 61.176 18.268 95.533 1.00 26.91 210 ASP D CA 1
ATOM 9605 C C . ASP D 1 210 ? 62.368 18.264 96.482 1.00 34.35 210 ASP D C 1
ATOM 9606 O O . ASP D 1 210 ? 62.817 19.316 96.922 1.00 31.37 210 ASP D O 1
ATOM 9611 N N . ARG D 1 211 ? 62.895 17.084 96.794 1.00 27.83 211 ARG D N 1
ATOM 9612 C CA . ARG D 1 211 ? 63.903 17.019 97.850 1.00 29.81 211 ARG D CA 1
ATOM 9613 C C . ARG D 1 211 ? 65.244 17.619 97.393 1.00 28.62 211 ARG D C 1
ATOM 9614 O O . ARG D 1 211 ? 65.901 18.301 98.189 1.00 26.86 211 ARG D O 1
ATOM 9622 N N . ILE D 1 212 ? 65.648 17.393 96.135 1.00 26.55 212 ILE D N 1
ATOM 9623 C CA . ILE D 1 212 ? 66.869 18.030 95.623 1.00 29.03 212 ILE D CA 1
ATOM 9624 C C . ILE D 1 212 ? 66.656 19.541 95.514 1.00 27.90 212 ILE D C 1
ATOM 9625 O O . ILE D 1 212 ? 67.553 20.308 95.842 1.00 24.75 212 ILE D O 1
ATOM 9630 N N . ALA D 1 213 ? 65.473 19.973 95.071 1.00 22.44 213 ALA D N 1
ATOM 9631 C CA . ALA D 1 213 ? 65.168 21.403 95.022 1.00 29.09 213 ALA D CA 1
ATOM 9632 C C . ALA D 1 213 ? 65.253 22.057 96.412 1.00 28.29 213 ALA D C 1
ATOM 9633 O O . ALA D 1 213 ? 65.827 23.142 96.552 1.00 27.82 213 ALA D O 1
ATOM 9635 N N . ARG D 1 214 ? 64.688 21.409 97.431 1.00 25.73 214 ARG D N 1
ATOM 9636 C CA . ARG D 1 214 ? 64.723 21.965 98.787 1.00 27.53 214 ARG D CA 1
ATOM 9637 C C . ARG D 1 214 ? 66.150 22.147 99.278 1.00 32.98 214 ARG D C 1
ATOM 9638 O O . ARG D 1 214 ? 66.482 23.173 99.871 1.00 29.72 214 ARG D O 1
ATOM 9646 N N . VAL D 1 215 ? 66.998 21.159 99.026 1.00 25.84 215 VAL D N 1
ATOM 9647 C CA . VAL D 1 215 ? 68.396 21.288 99.423 1.00 26.09 215 VAL D CA 1
ATOM 9648 C C . VAL D 1 215 ? 69.056 22.460 98.690 1.00 24.30 215 VAL D C 1
ATOM 9649 O O . VAL D 1 215 ? 69.824 23.228 99.283 1.00 25.48 215 VAL D O 1
ATOM 9653 N N . ALA D 1 216 ? 68.735 22.617 97.408 1.00 23.15 216 ALA D N 1
ATOM 9654 C CA . ALA D 1 216 ? 69.307 23.724 96.645 1.00 24.41 216 ALA D CA 1
ATOM 9655 C C . ALA D 1 216 ? 68.844 25.089 97.172 1.00 27.78 216 ALA D C 1
ATOM 9656 O O . ALA D 1 216 ? 69.644 26.012 97.255 1.00 28.71 216 ALA D O 1
ATOM 9658 N N . PHE D 1 217 ? 67.562 25.230 97.504 1.00 27.67 217 PHE D N 1
ATOM 9659 C CA . PHE D 1 217 ? 67.071 26.474 98.107 1.00 26.82 217 PHE D CA 1
ATOM 9660 C C . PHE D 1 217 ? 67.792 26.751 99.433 1.00 29.19 217 PHE D C 1
ATOM 9661 O O . PHE D 1 217 ? 68.205 27.886 99.713 1.00 29.00 217 PHE D O 1
ATOM 9669 N N . GLU D 1 218 ? 67.940 25.715 100.252 1.00 28.76 218 GLU D N 1
ATOM 9670 C CA . GLU D 1 218 ? 68.599 25.871 101.551 1.00 30.94 218 GLU D CA 1
ATOM 9671 C C . GLU D 1 218 ? 70.073 26.219 101.370 1.00 27.16 218 GLU D C 1
ATOM 9672 O O . GLU D 1 218 ? 70.668 26.933 102.183 1.00 30.09 218 GLU D O 1
ATOM 9678 N N . THR D 1 219 ? 70.654 25.710 100.293 1.00 26.85 219 THR D N 1
ATOM 9679 C CA . THR D 1 219 ? 72.055 25.968 99.978 1.00 30.29 219 THR D CA 1
ATOM 9680 C C . THR D 1 219 ? 72.251 27.405 99.491 1.00 27.18 219 THR D C 1
ATOM 9681 O O . THR D 1 219 ? 73.216 28.070 99.887 1.00 27.84 219 THR D O 1
ATOM 9685 N N . ALA D 1 220 ? 71.326 27.899 98.667 1.00 27.91 220 ALA D N 1
ATOM 9686 C CA . ALA D 1 220 ? 71.355 29.315 98.253 1.00 30.35 220 ALA D CA 1
ATOM 9687 C C . ALA D 1 220 ? 71.262 30.259 99.447 1.00 30.18 220 ALA D C 1
ATOM 9688 O O . ALA D 1 220 ? 71.881 31.330 99.460 1.00 28.70 220 ALA D O 1
ATOM 9690 N N . ARG D 1 221 ? 70.497 29.865 100.463 1.00 26.00 221 ARG D N 1
ATOM 9691 C CA . ARG D 1 221 ? 70.374 30.679 101.677 1.00 28.41 221 ARG D CA 1
ATOM 9692 C C . ARG D 1 221 ? 71.699 30.820 102.435 1.00 34.22 221 ARG D C 1
ATOM 9693 O O . ARG D 1 221 ? 71.906 31.789 103.179 1.00 30.90 221 ARG D O 1
ATOM 9701 N N . LYS D 1 222 ? 72.579 29.841 102.253 1.00 27.96 222 LYS D N 1
ATOM 9702 C CA . LYS D 1 222 ? 73.899 29.828 102.894 1.00 29.87 222 LYS D CA 1
ATOM 9703 C C . LYS D 1 222 ? 74.958 30.526 102.037 1.00 30.56 222 LYS D C 1
ATOM 9704 O O . LYS D 1 222 ? 76.138 30.567 102.396 1.00 29.33 222 LYS D O 1
ATOM 9710 N N . ARG D 1 223 ? 74.523 31.068 100.904 1.00 28.91 223 ARG D N 1
ATOM 9711 C CA . ARG D 1 223 ? 75.420 31.681 99.934 1.00 28.31 223 ARG D CA 1
ATOM 9712 C C . ARG D 1 223 ? 74.979 33.110 99.603 1.00 29.74 223 ARG D C 1
ATOM 9713 O O . ARG D 1 223 ? 75.106 34.009 100.451 1.00 30.35 223 ARG D O 1
ATOM 9721 N N . ARG D 1 224 ? 74.468 33.339 98.395 1.00 25.44 224 ARG D N 1
ATOM 9722 C CA . ARG D 1 224 ? 74.085 34.702 98.021 1.00 28.77 224 ARG D CA 1
ATOM 9723 C C . ARG D 1 224 ? 72.596 34.818 97.684 1.00 30.00 224 ARG D C 1
ATOM 9724 O O . ARG D 1 224 ? 72.141 35.855 97.192 1.00 28.03 224 ARG D O 1
ATOM 9732 N N . GLY D 1 225 ? 71.844 33.754 97.948 1.00 24.43 225 GLY D N 1
ATOM 9733 C CA . GLY D 1 225 ? 70.393 33.807 97.833 1.00 28.89 225 GLY D CA 1
ATOM 9734 C C . GLY D 1 225 ? 69.851 33.769 96.420 1.00 29.60 225 GLY D C 1
ATOM 9735 O O . GLY D 1 225 ? 68.711 34.172 96.166 1.00 29.82 225 GLY D O 1
ATOM 9736 N N . LYS D 1 226 ? 70.656 33.278 95.485 1.00 24.97 226 LYS D N 1
ATOM 9737 C CA . LYS D 1 226 ? 70.214 33.218 94.097 1.00 25.32 226 LYS D CA 1
ATOM 9738 C C . LYS D 1 226 ? 70.302 31.799 93.593 1.00 30.64 226 LYS D C 1
ATOM 9739 O O . LYS D 1 226 ? 71.353 31.171 93.678 1.00 29.41 226 LYS D O 1
ATOM 9745 N N . LEU D 1 227 ? 69.190 31.296 93.065 1.00 27.24 227 LEU D N 1
ATOM 9746 C CA . LEU D 1 227 ? 69.131 29.908 92.606 1.00 25.61 227 LEU D CA 1
ATOM 9747 C C . LEU D 1 227 ? 68.678 29.826 91.152 1.00 25.91 227 LEU D C 1
ATOM 9748 O O . LEU D 1 227 ? 67.637 30.377 90.797 1.00 25.96 227 LEU D O 1
ATOM 9753 N N . CYS D 1 228 ? 69.455 29.135 90.319 1.00 24.27 228 CYS D N 1
ATOM 9754 C CA . CYS D 1 228 ? 69.078 28.957 88.923 1.00 23.69 228 CYS D CA 1
ATOM 9755 C C . CYS D 1 228 ? 68.819 27.480 88.653 1.00 24.25 228 CYS D C 1
ATOM 9756 O O . CYS D 1 228 ? 69.729 26.653 88.782 1.00 23.86 228 CYS D O 1
ATOM 9759 N N . SER D 1 229 ? 67.573 27.149 88.316 1.00 24.32 229 SER D N 1
ATOM 9760 C CA . SER D 1 229 ? 67.187 25.772 88.046 1.00 24.58 229 SER D CA 1
ATOM 9761 C C . SER D 1 229 ? 67.378 25.543 86.551 1.00 24.96 229 SER D C 1
ATOM 9762 O O . SER D 1 229 ? 66.873 26.317 85.736 1.00 24.57 229 SER D O 1
ATOM 9765 N N . VAL D 1 230 ? 68.136 24.515 86.199 1.00 22.83 230 VAL D N 1
ATOM 9766 C CA A VAL D 1 230 ? 68.558 24.252 84.823 0.86 19.92 230 VAL D CA 1
ATOM 9767 C CA B VAL D 1 230 ? 68.413 24.314 84.787 0.14 22.07 230 VAL D CA 1
ATOM 9768 C C . VAL D 1 230 ? 67.935 22.949 84.307 1.00 25.84 230 VAL D C 1
ATOM 9769 O O . VAL D 1 230 ? 68.089 21.906 84.960 1.00 24.37 230 VAL D O 1
ATOM 9776 N N . ASP D 1 231 ? 67.259 22.996 83.162 1.00 25.00 231 ASP D N 1
ATOM 9777 C CA . ASP D 1 231 ? 66.547 21.830 82.642 1.00 22.37 231 ASP D CA 1
ATOM 9778 C C . ASP D 1 231 ? 66.444 21.906 81.127 1.00 23.58 231 ASP D C 1
ATOM 9779 O O . ASP D 1 231 ? 67.051 22.774 80.505 1.00 24.15 231 ASP D O 1
ATOM 9784 N N . MET D 1 232 ? 65.645 21.012 80.543 1.00 25.25 232 MET D N 1
ATOM 9785 C CA A MET D 1 232 ? 65.322 21.101 79.121 0.55 23.11 232 MET D CA 1
ATOM 9786 C CA B MET D 1 232 ? 65.325 21.057 79.128 0.45 24.34 232 MET D CA 1
ATOM 9787 C C . MET D 1 232 ? 63.813 21.085 78.934 1.00 24.09 232 MET D C 1
ATOM 9788 O O . MET D 1 232 ? 63.275 20.293 78.167 1.00 24.99 232 MET D O 1
ATOM 9797 N N . ALA D 1 233 ? 63.139 21.988 79.642 1.00 23.79 233 ALA D N 1
ATOM 9798 C CA . ALA D 1 233 ? 61.676 22.014 79.679 1.00 25.10 233 ALA D CA 1
ATOM 9799 C C . ALA D 1 233 ? 61.039 22.389 78.353 1.00 26.82 233 ALA D C 1
ATOM 9800 O O . ALA D 1 233 ? 59.827 22.220 78.169 1.00 27.88 233 ALA D O 1
ATOM 9802 N N . ASN D 1 234 ? 61.837 22.873 77.415 1.00 26.28 234 ASN D N 1
ATOM 9803 C CA . ASN D 1 234 ? 61.297 23.152 76.094 1.00 31.18 234 ASN D CA 1
ATOM 9804 C C . ASN D 1 234 ? 61.082 21.884 75.266 1.00 38.55 234 ASN D C 1
ATOM 9805 O O . ASN D 1 234 ? 60.434 21.936 74.221 1.00 32.33 234 ASN D O 1
ATOM 9810 N N . VAL D 1 235 ? 61.608 20.744 75.719 1.00 27.52 235 VAL D N 1
ATOM 9811 C CA . VAL D 1 235 ? 61.476 19.527 74.911 1.00 30.13 235 VAL D CA 1
ATOM 9812 C C . VAL D 1 235 ? 61.208 18.247 75.727 1.00 34.06 235 VAL D C 1
ATOM 9813 O O . VAL D 1 235 ? 60.507 17.346 75.247 1.00 29.08 235 VAL D O 1
ATOM 9817 N N . LEU D 1 236 ? 61.730 18.162 76.951 1.00 27.18 236 LEU D N 1
ATOM 9818 C CA . LEU D 1 236 ? 61.588 16.934 77.746 1.00 27.07 236 LEU D CA 1
ATOM 9819 C C . LEU D 1 236 ? 60.512 17.052 78.813 1.00 28.71 236 LEU D C 1
ATOM 9820 O O . LEU D 1 236 ? 60.567 17.955 79.649 1.00 26.58 236 LEU D O 1
ATOM 9825 N N . GLU D 1 237 ? 59.556 16.123 78.779 1.00 26.38 237 GLU D N 1
ATOM 9826 C CA . GLU D 1 237 ? 58.508 16.018 79.793 1.00 26.12 237 GLU D CA 1
ATOM 9827 C C . GLU D 1 237 ? 59.077 15.889 81.193 1.00 28.16 237 GLU D C 1
ATOM 9828 O O . GLU D 1 237 ? 58.542 16.480 82.132 1.00 28.50 237 GLU D O 1
ATOM 9834 N N . ALA D 1 238 ? 60.154 15.114 81.334 1.00 26.47 238 ALA D N 1
ATOM 9835 C CA . ALA D 1 238 ? 60.830 14.988 82.622 1.00 30.65 238 ALA D CA 1
ATOM 9836 C C . ALA D 1 238 ? 61.276 16.368 83.126 1.00 30.10 238 ALA D C 1
ATOM 9837 O O . ALA D 1 238 ? 61.203 16.658 84.319 1.00 29.12 238 ALA D O 1
ATOM 9839 N N . SER D 1 239 ? 61.707 17.221 82.200 1.00 25.23 239 SER D N 1
ATOM 9840 C CA . SER D 1 239 ? 62.138 18.580 82.542 1.00 23.16 239 SER D CA 1
ATOM 9841 C C . SER D 1 239 ? 60.959 19.526 82.795 1.00 27.01 239 SER D C 1
ATOM 9842 O O . SER D 1 239 ? 61.046 20.442 83.608 1.00 26.59 239 SER D O 1
ATOM 9845 N N . ILE D 1 240 ? 59.861 19.319 82.077 1.00 25.20 240 ILE D N 1
ATOM 9846 C CA . ILE D 1 240 ? 58.640 20.062 82.359 1.00 25.47 240 ILE D CA 1
ATOM 9847 C C . ILE D 1 240 ? 58.184 19.807 83.793 1.00 29.13 240 ILE D C 1
ATOM 9848 O O . ILE D 1 240 ? 57.794 20.735 84.518 1.00 26.93 240 ILE D O 1
ATOM 9853 N N . LEU D 1 241 ? 58.244 18.549 84.213 1.00 28.80 241 LEU D N 1
ATOM 9854 C CA . LEU D 1 241 ? 57.864 18.213 85.584 1.00 26.53 241 LEU D CA 1
ATOM 9855 C C . LEU D 1 241 ? 58.880 18.780 86.567 1.00 27.22 241 LEU D C 1
ATOM 9856 O O . LEU D 1 241 ? 58.503 19.294 87.620 1.00 28.58 241 LEU D O 1
ATOM 9861 N N . TRP D 1 242 ? 60.165 18.680 86.225 1.00 25.65 242 TRP D N 1
ATOM 9862 C CA . TRP D 1 242 ? 61.212 19.321 87.020 1.00 28.62 242 TRP D CA 1
ATOM 9863 C C . TRP D 1 242 ? 60.868 20.790 87.271 1.00 26.89 242 TRP D C 1
ATOM 9864 O O . TRP D 1 242 ? 60.772 21.243 88.422 1.00 27.67 242 TRP D O 1
ATOM 9875 N N . ARG D 1 243 ? 60.657 21.532 86.187 1.00 26.63 243 ARG D N 1
ATOM 9876 C CA . ARG D 1 243 ? 60.404 22.958 86.289 1.00 27.44 243 ARG D CA 1
ATOM 9877 C C . ARG D 1 243 ? 59.119 23.243 87.046 1.00 30.65 243 ARG D C 1
ATOM 9878 O O . ARG D 1 243 ? 59.051 24.207 87.810 1.00 31.73 243 ARG D O 1
ATOM 9886 N N . LYS D 1 244 ? 58.105 22.400 86.865 1.00 28.05 244 LYS D N 1
ATOM 9887 C CA . LYS D 1 244 ? 56.858 22.602 87.588 1.00 29.21 244 LYS D CA 1
ATOM 9888 C C . LYS D 1 244 ? 57.061 22.479 89.109 1.00 34.00 244 LYS D C 1
ATOM 9889 O O . LYS D 1 244 ? 56.574 23.313 89.882 1.00 29.83 244 LYS D O 1
ATOM 9895 N N . ARG D 1 245 ? 57.787 21.450 89.540 1.00 29.10 245 ARG D N 1
ATOM 9896 C CA . ARG D 1 245 ? 57.972 21.236 90.977 1.00 30.56 245 ARG D CA 1
ATOM 9897 C C . ARG D 1 245 ? 58.848 22.329 91.589 1.00 30.96 245 ARG D C 1
ATOM 9898 O O . ARG D 1 245 ? 58.561 22.811 92.682 1.00 31.45 245 ARG D O 1
ATOM 9906 N N . VAL D 1 246 ? 59.913 22.718 90.895 1.00 29.47 246 VAL D N 1
ATOM 9907 C CA . VAL D 1 246 ? 60.796 23.765 91.421 1.00 32.57 246 VAL D CA 1
ATOM 9908 C C . VAL D 1 246 ? 60.039 25.083 91.520 1.00 33.38 246 VAL D C 1
ATOM 9909 O O . VAL D 1 246 ? 60.111 25.778 92.539 1.00 34.27 246 VAL D O 1
ATOM 9913 N N . THR D 1 247 ? 59.287 25.410 90.474 1.00 28.18 247 THR D N 1
ATOM 9914 C CA . THR D 1 247 ? 58.504 26.639 90.457 1.00 31.88 247 THR D CA 1
ATOM 9915 C C . THR D 1 247 ? 57.502 26.670 91.619 1.00 36.24 247 THR D C 1
ATOM 9916 O O . THR D 1 247 ? 57.301 27.716 92.242 1.00 33.61 247 THR D O 1
ATOM 9920 N N . ALA D 1 248 ? 56.910 25.520 91.936 1.00 31.73 248 ALA D N 1
ATOM 9921 C CA . ALA D 1 248 ? 55.914 25.443 93.006 1.00 34.29 248 ALA D CA 1
ATOM 9922 C C . ALA D 1 248 ? 56.527 25.650 94.380 1.00 36.72 248 ALA D C 1
ATOM 9923 O O . ALA D 1 248 ? 55.872 26.167 95.286 1.00 34.59 248 ALA D O 1
ATOM 9925 N N . LEU D 1 249 ? 57.776 25.235 94.543 1.00 35.49 249 LEU D N 1
ATOM 9926 C CA . LEU D 1 249 ? 58.442 25.373 95.834 1.00 40.76 249 LEU D CA 1
ATOM 9927 C C . LEU D 1 249 ? 58.904 26.799 96.121 1.00 34.48 249 LEU D C 1
ATOM 9928 O O . LEU D 1 249 ? 59.208 27.130 97.271 1.00 37.49 249 LEU D O 1
ATOM 9933 N N . ALA D 1 250 ? 58.975 27.628 95.081 1.00 31.90 250 ALA D N 1
ATOM 9934 C CA . ALA D 1 250 ? 59.487 28.993 95.225 1.00 32.05 250 ALA D CA 1
ATOM 9935 C C . ALA D 1 250 ? 58.792 29.753 96.353 1.00 35.02 250 ALA D C 1
ATOM 9936 O O . ALA D 1 250 ? 59.451 30.451 97.114 1.00 37.21 250 ALA D O 1
ATOM 9938 N N . SER D 1 251 ? 57.474 29.600 96.479 1.00 37.02 251 SER D N 1
ATOM 9939 C CA . SER D 1 251 ? 56.713 30.359 97.476 1.00 38.79 251 SER D CA 1
ATOM 9940 C C . SER D 1 251 ? 57.064 29.959 98.910 1.00 42.16 251 SER D C 1
ATOM 9941 O O . SER D 1 251 ? 56.780 30.696 99.864 1.00 38.95 251 SER D O 1
ATOM 9944 N N . GLU D 1 252 ? 57.674 28.788 99.071 1.00 35.92 252 GLU D N 1
ATOM 9945 C CA . GLU D 1 252 ? 58.090 28.341 100.396 1.00 43.40 252 GLU D CA 1
ATOM 9946 C C . GLU D 1 252 ? 59.466 28.900 100.737 1.00 39.19 252 GLU D C 1
ATOM 9947 O O . GLU D 1 252 ? 59.881 28.898 101.893 1.00 36.92 252 GLU D O 1
ATOM 9953 N N . TYR D 1 253 ? 60.171 29.366 99.713 1.00 36.59 253 TYR D N 1
ATOM 9954 C CA . TYR D 1 253 ? 61.468 30.015 99.878 1.00 30.15 253 TYR D CA 1
ATOM 9955 C C . TYR D 1 253 ? 61.439 31.374 99.191 1.00 32.60 253 TYR D C 1
ATOM 9956 O O . TYR D 1 253 ? 62.208 31.614 98.252 1.00 32.78 253 TYR D O 1
ATOM 9965 N N . PRO D 1 254 ? 60.540 32.266 99.643 1.00 36.38 254 PRO D N 1
ATOM 9966 C CA . PRO D 1 254 ? 60.309 33.525 98.930 1.00 38.97 254 PRO D CA 1
ATOM 9967 C C . PRO D 1 254 ? 61.497 34.467 99.025 1.00 41.82 254 PRO D C 1
ATOM 9968 O O . PRO D 1 254 ? 61.586 35.419 98.253 1.00 40.31 254 PRO D O 1
ATOM 9972 N N . ASP D 1 255 ? 62.389 34.202 99.974 1.00 35.67 255 ASP D N 1
ATOM 9973 C CA . ASP D 1 255 ? 63.596 34.996 100.155 1.00 35.64 255 ASP D CA 1
ATOM 9974 C C . ASP D 1 255 ? 64.624 34.723 99.060 1.00 32.02 255 ASP D C 1
ATOM 9975 O O . ASP D 1 255 ? 65.470 35.562 98.774 1.00 31.77 255 ASP D O 1
ATOM 9980 N N . VAL D 1 256 ? 64.553 33.543 98.451 1.00 32.01 256 VAL D N 1
ATOM 9981 C CA . VAL D 1 256 ? 65.506 33.154 97.412 1.00 32.41 256 VAL D CA 1
ATOM 9982 C C . VAL D 1 256 ? 65.047 33.602 96.020 1.00 32.06 256 VAL D C 1
ATOM 9983 O O . VAL D 1 256 ? 63.881 33.442 95.673 1.00 31.68 256 VAL D O 1
ATOM 9987 N N . GLU D 1 257 ? 65.956 34.193 95.246 1.00 28.53 257 GLU D N 1
ATOM 9988 C CA . GLU D 1 257 ? 65.647 34.593 93.872 1.00 31.25 257 GLU D CA 1
ATOM 9989 C C . GLU D 1 257 ? 65.777 33.414 92.932 1.00 31.31 257 GLU D C 1
ATOM 9990 O O . GLU D 1 257 ? 66.886 32.941 92.692 1.00 29.90 257 GLU D O 1
ATOM 9996 N N . LEU D 1 258 ? 64.654 32.947 92.393 1.00 29.14 258 LEU D N 1
ATOM 9997 C CA . LEU D 1 258 ? 64.673 31.772 91.527 1.00 29.83 258 LEU D CA 1
ATOM 9998 C C . LEU D 1 258 ? 64.614 32.171 90.065 1.00 26.38 258 LEU D C 1
ATOM 9999 O O . LEU D 1 258 ? 63.797 33.002 89.672 1.00 27.65 258 LEU D O 1
ATOM 10004 N N . SER D 1 259 ? 65.483 31.579 89.261 1.00 24.48 259 SER D N 1
ATOM 10005 C CA . SER D 1 259 ? 65.403 31.748 87.815 1.00 25.00 259 SER D CA 1
ATOM 10006 C C . SER D 1 259 ? 65.499 30.365 87.176 1.00 29.85 259 SER D C 1
ATOM 10007 O O . SER D 1 259 ? 65.818 29.393 87.861 1.00 26.86 259 SER D O 1
ATOM 10010 N N . HIS D 1 260 ? 65.205 30.279 85.877 1.00 26.03 260 HIS D N 1
ATOM 10011 C CA . HIS D 1 260 ? 65.262 29.018 85.150 1.00 25.07 260 HIS D CA 1
ATOM 10012 C C . HIS D 1 260 ? 66.093 29.204 83.901 1.00 23.39 260 HIS D C 1
ATOM 10013 O O . HIS D 1 260 ? 66.046 30.263 83.278 1.00 28.70 260 HIS D O 1
ATOM 10020 N N . MET D 1 261 ? 66.848 28.177 83.533 1.00 25.19 261 MET D N 1
ATOM 10021 C CA . MET D 1 261 ? 67.690 28.266 82.349 1.00 24.37 261 MET D CA 1
ATOM 10022 C C . MET D 1 261 ? 67.767 26.915 81.654 1.00 21.87 261 MET D C 1
ATOM 10023 O O . MET D 1 261 ? 67.744 25.870 82.301 1.00 22.81 261 MET D O 1
ATOM 10028 N N . TYR D 1 262 ? 67.842 26.922 80.327 1.00 23.47 262 TYR D N 1
ATOM 10029 C CA . TYR D 1 262 ? 67.982 25.669 79.604 1.00 21.02 262 TYR D CA 1
ATOM 10030 C C . TYR D 1 262 ? 69.420 25.173 79.687 1.00 24.59 262 TYR D C 1
ATOM 10031 O O . TYR D 1 262 ? 70.356 25.971 79.749 1.00 23.79 262 TYR D O 1
ATOM 10040 N N . VAL D 1 263 ? 69.598 23.855 79.650 1.00 20.85 263 VAL D N 1
ATOM 10041 C CA . VAL D 1 263 ? 70.931 23.264 79.795 1.00 24.05 263 VAL D CA 1
ATOM 10042 C C . VAL D 1 263 ? 71.943 23.762 78.754 1.00 27.27 263 VAL D C 1
ATOM 10043 O O . VAL D 1 263 ? 73.084 24.098 79.099 1.00 23.69 263 VAL D O 1
ATOM 10047 N N . ASP D 1 264 ? 71.556 23.803 77.479 1.00 23.10 264 ASP D N 1
ATOM 10048 C CA . ASP D 1 264 ? 72.545 24.203 76.476 1.00 21.39 264 ASP D CA 1
ATOM 10049 C C . ASP D 1 264 ? 72.917 25.691 76.696 1.00 24.96 264 ASP D C 1
ATOM 10050 O O . ASP D 1 264 ? 74.084 26.074 76.538 1.00 26.43 264 ASP D O 1
ATOM 10055 N N A ASN D 1 265 ? 71.951 26.511 77.099 0.59 22.29 265 ASN D N 1
ATOM 10056 N N B ASN D 1 265 ? 71.954 26.512 77.108 0.41 23.14 265 ASN D N 1
ATOM 10057 C CA A ASN D 1 265 ? 72.267 27.900 77.442 0.59 26.93 265 ASN D CA 1
ATOM 10058 C CA B ASN D 1 265 ? 72.273 27.902 77.444 0.41 26.61 265 ASN D CA 1
ATOM 10059 C C A ASN D 1 265 ? 73.193 28.011 78.663 0.59 25.47 265 ASN D C 1
ATOM 10060 C C B ASN D 1 265 ? 73.209 28.000 78.654 0.41 25.37 265 ASN D C 1
ATOM 10061 O O A ASN D 1 265 ? 74.090 28.852 78.690 0.59 24.61 265 ASN D O 1
ATOM 10062 O O B ASN D 1 265 ? 74.119 28.828 78.671 0.41 24.29 265 ASN D O 1
ATOM 10071 N N . ALA D 1 266 ? 72.994 27.159 79.662 1.00 24.11 266 ALA D N 1
ATOM 10072 C CA . ALA D 1 266 ? 73.871 27.170 80.841 1.00 24.19 266 ALA D CA 1
ATOM 10073 C C . ALA D 1 266 ? 75.306 26.770 80.465 1.00 25.29 266 ALA D C 1
ATOM 10074 O O . ALA D 1 266 ? 76.281 27.334 80.983 1.00 24.52 266 ALA D O 1
ATOM 10076 N N . ALA D 1 267 ? 75.442 25.819 79.546 1.00 22.21 267 ALA D N 1
ATOM 10077 C CA . ALA D 1 267 ? 76.769 25.436 79.077 1.00 25.05 267 ALA D CA 1
ATOM 10078 C C . ALA D 1 267 ? 77.445 26.633 78.405 1.00 28.81 267 ALA D C 1
ATOM 10079 O O . ALA D 1 267 ? 78.646 26.839 78.532 1.00 24.61 267 ALA D O 1
ATOM 10081 N N . MET D 1 268 ? 76.668 27.448 77.706 1.00 24.34 268 MET D N 1
ATOM 10082 C CA . MET D 1 268 ? 77.226 28.653 77.105 1.00 24.42 268 MET D CA 1
ATOM 10083 C C . MET D 1 268 ? 77.540 29.704 78.167 1.00 26.46 268 MET D C 1
ATOM 10084 O O . MET D 1 268 ? 78.598 30.351 78.129 1.00 22.05 268 MET D O 1
ATOM 10089 N N . GLN D 1 269 ? 76.632 29.861 79.127 1.00 22.15 269 GLN D N 1
ATOM 10090 C CA . GLN D 1 269 ? 76.781 30.924 80.126 1.00 26.82 269 GLN D CA 1
ATOM 10091 C C . GLN D 1 269 ? 77.959 30.663 81.068 1.00 26.69 269 GLN D C 1
ATOM 10092 O O . GLN D 1 269 ? 78.606 31.602 81.528 1.00 25.54 269 GLN D O 1
ATOM 10098 N N . LEU D 1 270 ? 78.250 29.394 81.351 1.00 23.31 270 LEU D N 1
ATOM 10099 C CA . LEU D 1 270 ? 79.448 29.058 82.126 1.00 20.26 270 LEU D CA 1
ATOM 10100 C C . LEU D 1 270 ? 80.736 29.523 81.441 1.00 26.57 270 LEU D C 1
ATOM 10101 O O . LEU D 1 270 ? 81.714 29.891 82.104 1.00 25.83 270 LEU D O 1
ATOM 10106 N N . VAL D 1 271 ? 80.741 29.518 80.110 1.00 23.55 271 VAL D N 1
ATOM 10107 C CA . VAL D 1 271 ? 81.878 30.026 79.343 1.00 25.59 271 VAL D CA 1
ATOM 10108 C C . VAL D 1 271 ? 81.877 31.562 79.209 1.00 25.26 271 VAL D C 1
ATOM 10109 O O . VAL D 1 271 ? 82.926 32.207 79.320 1.00 26.52 271 VAL D O 1
ATOM 10113 N N A ARG D 1 272 ? 80.708 32.153 78.971 0.47 23.56 272 ARG D N 1
ATOM 10114 N N B ARG D 1 272 ? 80.696 32.136 78.991 0.53 23.45 272 ARG D N 1
ATOM 10115 C CA A ARG D 1 272 ? 80.640 33.593 78.701 0.47 24.68 272 ARG D CA 1
ATOM 10116 C CA B ARG D 1 272 ? 80.573 33.567 78.697 0.53 25.74 272 ARG D CA 1
ATOM 10117 C C A ARG D 1 272 ? 80.709 34.479 79.948 0.47 26.55 272 ARG D C 1
ATOM 10118 C C B ARG D 1 272 ? 80.648 34.490 79.916 0.53 26.47 272 ARG D C 1
ATOM 10119 O O A ARG D 1 272 ? 81.363 35.521 79.935 0.47 28.50 272 ARG D O 1
ATOM 10120 O O B ARG D 1 272 ? 81.240 35.567 79.851 0.53 26.88 272 ARG D O 1
ATOM 10135 N N . ASP D 1 273 ? 80.017 34.079 81.010 1.00 26.24 273 ASP D N 1
ATOM 10136 C CA . ASP D 1 273 ? 79.914 34.915 82.205 1.00 26.80 273 ASP D CA 1
ATOM 10137 C C . ASP D 1 273 ? 79.614 34.035 83.409 1.00 31.32 273 ASP D C 1
ATOM 10138 O O . ASP D 1 273 ? 78.512 34.076 83.949 1.00 30.27 273 ASP D O 1
ATOM 10143 N N . PRO D 1 274 ? 80.579 33.194 83.806 1.00 27.15 274 PRO D N 1
ATOM 10144 C CA . PRO D 1 274 ? 80.304 32.284 84.921 1.00 26.48 274 PRO D CA 1
ATOM 10145 C C . PRO D 1 274 ? 80.075 33.021 86.250 1.00 24.49 274 PRO D C 1
ATOM 10146 O O . PRO D 1 274 ? 79.486 32.440 87.161 1.00 26.25 274 PRO D O 1
ATOM 10150 N N . LYS D 1 275 ? 80.498 34.279 86.357 1.00 26.36 275 LYS D N 1
ATOM 10151 C CA . LYS D 1 275 ? 80.271 35.025 87.599 1.00 27.56 275 LYS D CA 1
ATOM 10152 C C . LYS D 1 275 ? 78.786 35.268 87.866 1.00 30.71 275 LYS D C 1
ATOM 10153 O O . LYS D 1 275 ? 78.405 35.646 88.970 1.00 30.56 275 LYS D O 1
ATOM 10159 N N . GLN D 1 276 ? 77.937 35.049 86.869 1.00 27.27 276 GLN D N 1
ATOM 10160 C CA . GLN D 1 276 ? 76.521 35.340 87.062 1.00 29.85 276 GLN D CA 1
ATOM 10161 C C . GLN D 1 276 ? 75.857 34.372 88.033 1.00 30.84 276 GLN D C 1
ATOM 10162 O O . GLN D 1 276 ? 74.823 34.690 88.617 1.00 31.85 276 GLN D O 1
ATOM 10168 N N . PHE D 1 277 ? 76.437 33.189 88.189 1.00 23.42 277 PHE D N 1
ATOM 10169 C CA . PHE D 1 277 ? 75.809 32.138 88.998 1.00 25.38 277 PHE D CA 1
ATOM 10170 C C . PHE D 1 277 ? 76.175 32.162 90.478 1.00 30.79 277 PHE D C 1
ATOM 10171 O O . PHE D 1 277 ? 77.329 32.367 90.845 1.00 26.76 277 PHE D O 1
ATOM 10179 N N . ASP D 1 278 ? 75.170 31.931 91.316 1.00 22.96 278 ASP D N 1
ATOM 10180 C CA . ASP D 1 278 ? 75.373 31.646 92.729 1.00 23.53 278 ASP D CA 1
ATOM 10181 C C . ASP D 1 278 ? 75.170 30.144 92.890 1.00 28.54 278 ASP D C 1
ATOM 10182 O O . ASP D 1 278 ? 76.125 29.378 92.914 1.00 26.54 278 ASP D O 1
ATOM 10187 N N . THR D 1 279 ? 73.920 29.725 92.975 1.00 23.54 279 THR D N 1
ATOM 10188 C CA . THR D 1 279 ? 73.613 28.309 93.130 1.00 24.79 279 THR D CA 1
ATOM 10189 C C . THR D 1 279 ? 72.847 27.834 91.905 1.00 24.42 279 THR D C 1
ATOM 10190 O O . THR D 1 279 ? 71.991 28.549 91.385 1.00 24.70 279 THR D O 1
ATOM 10194 N N . ILE D 1 280 ? 73.206 26.652 91.426 1.00 24.10 280 ILE D N 1
ATOM 10195 C CA . ILE D 1 280 ? 72.530 26.017 90.300 1.00 22.73 280 ILE D CA 1
ATOM 10196 C C . ILE D 1 280 ? 71.926 24.721 90.811 1.00 24.53 280 ILE D C 1
ATOM 10197 O O . ILE D 1 280 ? 72.574 24.022 91.580 1.00 26.27 280 ILE D O 1
ATOM 10202 N N . VAL D 1 281 ? 70.689 24.401 90.420 1.00 21.79 281 VAL D N 1
ATOM 10203 C CA . VAL D 1 281 ? 70.164 23.070 90.735 1.00 21.31 281 VAL D CA 1
ATOM 10204 C C . VAL D 1 281 ? 69.740 22.392 89.445 1.00 22.72 281 VAL D C 1
ATOM 10205 O O . VAL D 1 281 ? 69.162 23.020 88.574 1.00 24.02 281 VAL D O 1
ATOM 10209 N N . THR D 1 282 ? 70.054 21.112 89.311 1.00 23.03 282 THR D N 1
ATOM 10210 C CA . THR D 1 282 ? 69.731 20.419 88.076 1.00 22.87 282 THR D CA 1
ATOM 10211 C C . THR D 1 282 ? 69.746 18.914 88.318 1.00 25.88 282 THR D C 1
ATOM 10212 O O . THR D 1 282 ? 70.058 18.470 89.424 1.00 23.34 282 THR D O 1
ATOM 10216 N N . ASN D 1 283 ? 69.371 18.127 87.316 1.00 22.10 283 ASN D N 1
ATOM 10217 C CA . ASN D 1 283 ? 69.275 16.688 87.526 1.00 24.78 283 ASN D CA 1
ATOM 10218 C C . ASN D 1 283 ? 70.652 16.024 87.463 1.00 26.47 283 ASN D C 1
ATOM 10219 O O . ASN D 1 283 ? 71.686 16.695 87.405 1.00 24.07 283 ASN D O 1
ATOM 10224 N N . ASN D 1 284 ? 70.662 14.701 87.480 1.00 21.29 284 ASN D N 1
ATOM 10225 C CA . ASN D 1 284 ? 71.916 13.973 87.615 1.00 24.44 284 ASN D CA 1
ATOM 10226 C C . ASN D 1 284 ? 72.809 14.131 86.362 1.00 25.30 284 ASN D C 1
ATOM 10227 O O . ASN D 1 284 ? 73.973 14.543 86.448 1.00 23.61 284 ASN D O 1
ATOM 10232 N N . ILE D 1 285 ? 72.267 13.845 85.193 1.00 20.28 285 ILE D N 1
ATOM 10233 C CA . ILE D 1 285 ? 73.120 13.857 84.004 1.00 22.51 285 ILE D CA 1
ATOM 10234 C C . ILE D 1 285 ? 73.520 15.299 83.620 1.00 20.98 285 ILE D C 1
ATOM 10235 O O . ILE D 1 285 ? 74.684 15.567 83.287 1.00 24.08 285 ILE D O 1
ATOM 10240 N N . PHE D 1 286 ? 72.589 16.240 83.703 1.00 21.85 286 PHE D N 1
ATOM 10241 C CA . PHE D 1 286 ? 72.936 17.625 83.373 1.00 21.21 286 PHE D CA 1
ATOM 10242 C C . PHE D 1 286 ? 73.905 18.186 84.415 1.00 22.05 286 PHE D C 1
ATOM 10243 O O . PHE D 1 286 ? 74.813 18.954 84.090 1.00 20.67 286 PHE D O 1
ATOM 10251 N N . GLY D 1 287 ? 73.730 17.784 85.673 1.00 22.20 287 GLY D N 1
ATOM 10252 C CA . GLY D 1 287 ? 74.598 18.261 86.736 1.00 21.29 287 GLY D CA 1
ATOM 10253 C C . GLY D 1 287 ? 76.000 17.717 86.606 1.00 23.21 287 GLY D C 1
ATOM 10254 O O . GLY D 1 287 ? 76.979 18.395 86.898 1.00 24.33 287 GLY D O 1
ATOM 10255 N N . ASP D 1 288 ? 76.083 16.477 86.153 1.00 21.46 288 ASP D N 1
ATOM 10256 C CA . ASP D 1 288 ? 77.357 15.839 85.882 1.00 22.63 288 ASP D CA 1
ATOM 10257 C C . ASP D 1 288 ? 78.124 16.658 84.820 1.00 28.17 288 ASP D C 1
ATOM 10258 O O . ASP D 1 288 ? 79.252 17.118 85.049 1.00 24.80 288 ASP D O 1
ATOM 10263 N N . ILE D 1 289 ? 77.482 16.882 83.683 1.00 24.50 289 ILE D N 1
ATOM 10264 C CA . ILE D 1 289 ? 78.097 17.644 82.579 1.00 20.11 289 ILE D CA 1
ATOM 10265 C C . ILE D 1 289 ? 78.435 19.085 82.984 1.00 25.35 289 ILE D C 1
ATOM 10266 O O . ILE D 1 289 ? 79.572 19.519 82.848 1.00 20.78 289 ILE D O 1
ATOM 10271 N N . LEU D 1 290 ? 77.456 19.822 83.503 1.00 20.74 290 LEU D N 1
ATOM 10272 C CA . LEU D 1 290 ? 77.678 21.244 83.804 1.00 23.43 290 LEU D CA 1
ATOM 10273 C C . LEU D 1 290 ? 78.683 21.454 84.942 1.00 25.25 290 LEU D C 1
ATOM 10274 O O . LEU D 1 290 ? 79.500 22.378 84.895 1.00 20.62 290 LEU D O 1
ATOM 10279 N N . SER D 1 291 ? 78.641 20.603 85.967 1.00 23.15 291 SER D N 1
ATOM 10280 C CA . SER D 1 291 ? 79.622 20.767 87.046 1.00 24.18 291 SER D CA 1
ATOM 10281 C C . SER D 1 291 ? 81.044 20.474 86.569 1.00 24.72 291 SER D C 1
ATOM 10282 O O . SER D 1 291 ? 81.985 21.179 86.949 1.00 23.26 291 SER D O 1
ATOM 10285 N N . ASP D 1 292 ? 81.219 19.458 85.721 1.00 22.64 292 ASP D N 1
ATOM 10286 C CA . ASP D 1 292 ? 82.553 19.194 85.190 1.00 23.41 292 ASP D CA 1
ATOM 10287 C C . ASP D 1 292 ? 83.036 20.350 84.330 1.00 21.79 292 ASP D C 1
ATOM 10288 O O . ASP D 1 292 ? 84.206 20.745 84.414 1.00 22.32 292 ASP D O 1
ATOM 10293 N N . GLU D 1 293 ? 82.147 20.901 83.510 1.00 21.35 293 GLU D N 1
ATOM 10294 C CA . GLU D 1 293 ? 82.512 22.108 82.763 1.00 22.84 293 GLU D CA 1
ATOM 10295 C C . GLU D 1 293 ? 82.956 23.227 83.720 1.00 20.68 293 GLU D C 1
ATOM 10296 O O . GLU D 1 293 ? 83.993 23.865 83.509 1.00 24.72 293 GLU D O 1
ATOM 10302 N N . ALA D 1 294 ? 82.155 23.480 84.750 1.00 23.14 294 ALA D N 1
ATOM 10303 C CA . ALA D 1 294 ? 82.484 24.531 85.717 1.00 23.31 294 ALA D CA 1
ATOM 10304 C C . ALA D 1 294 ? 83.825 24.254 86.403 1.00 23.57 294 ALA D C 1
ATOM 10305 O O . ALA D 1 294 ? 84.648 25.159 86.577 1.00 23.36 294 ALA D O 1
ATOM 10307 N N . SER D 1 295 ? 84.037 23.006 86.816 1.00 21.38 295 SER D N 1
ATOM 10308 C CA . SER D 1 295 ? 85.319 22.624 87.420 1.00 26.43 295 SER D CA 1
ATOM 10309 C C . SER D 1 295 ? 86.493 22.980 86.528 1.00 24.15 295 SER D C 1
ATOM 10310 O O . SER D 1 295 ? 87.476 23.567 86.976 1.00 26.32 295 SER D O 1
ATOM 10313 N N . MET D 1 296 ? 86.399 22.631 85.253 1.00 21.45 296 MET D N 1
ATOM 10314 C CA . MET D 1 296 ? 87.511 22.910 84.354 1.00 22.68 296 MET D CA 1
ATOM 10315 C C . MET D 1 296 ? 87.699 24.420 84.158 1.00 25.41 296 MET D C 1
ATOM 10316 O O . MET D 1 296 ? 88.827 24.919 84.057 1.00 24.37 296 MET D O 1
ATOM 10321 N N . ILE D 1 297 ? 86.590 25.145 84.103 1.00 22.32 297 ILE D N 1
ATOM 10322 C CA . ILE D 1 297 ? 86.652 26.607 84.013 1.00 24.90 297 ILE D CA 1
ATOM 10323 C C . ILE D 1 297 ? 87.485 27.236 85.160 1.00 24.11 297 ILE D C 1
ATOM 10324 O O . ILE D 1 297 ? 88.247 28.184 84.941 1.00 28.48 297 ILE D O 1
ATOM 10329 N N . THR D 1 298 ? 87.377 26.691 86.370 1.00 27.17 298 THR D N 1
ATOM 10330 C CA . THR D 1 298 ? 88.159 27.246 87.481 1.00 25.16 298 THR D CA 1
ATOM 10331 C C . THR D 1 298 ? 89.656 27.029 87.263 1.00 31.28 298 THR D C 1
ATOM 10332 O O . THR D 1 298 ? 90.482 27.797 87.771 1.00 31.25 298 THR D O 1
ATOM 10336 N N . GLY D 1 299 ? 90.006 25.975 86.527 1.00 30.27 299 GLY D N 1
ATOM 10337 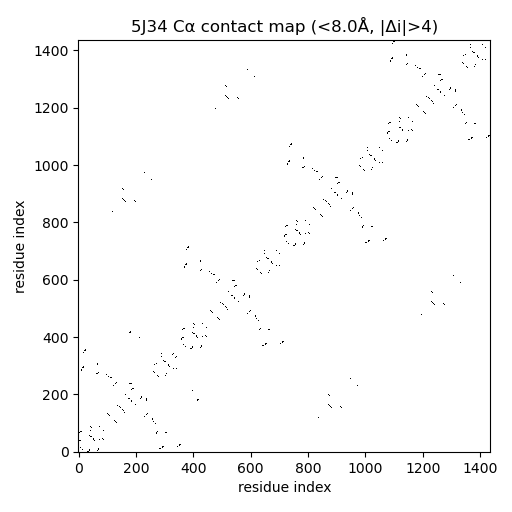C CA . GLY D 1 299 ? 91.384 25.772 86.118 1.00 31.63 299 GLY D CA 1
ATOM 10338 C C . GLY D 1 299 ? 92.237 24.892 87.027 1.00 34.89 299 GLY D C 1
ATOM 10339 O O . GLY D 1 299 ? 93.327 24.483 86.634 1.00 34.95 299 GLY D O 1
ATOM 10340 N N . SER D 1 300 ? 91.763 24.605 88.238 1.00 34.33 300 SER D N 1
ATOM 10341 C CA . SER D 1 300 ? 92.544 23.803 89.179 1.00 29.98 300 SER D CA 1
ATOM 10342 C C . SER D 1 300 ? 91.730 22.661 89.796 1.00 30.03 300 SER D C 1
ATOM 10343 O O . SER D 1 300 ? 91.211 22.790 90.902 1.00 29.46 300 SER D O 1
ATOM 10346 N N . ILE D 1 301 ? 91.629 21.538 89.087 1.00 30.22 301 ILE D N 1
ATOM 10347 C CA . ILE D 1 301 ? 90.801 20.414 89.550 1.00 32.06 301 ILE D CA 1
ATOM 10348 C C . ILE D 1 301 ? 91.212 19.917 90.944 1.00 30.52 301 ILE D C 1
ATOM 10349 O O . ILE D 1 301 ? 90.364 19.517 91.746 1.00 31.37 301 ILE D O 1
ATOM 10354 N N . GLY D 1 302 ? 92.508 19.982 91.245 1.00 30.26 302 GLY D N 1
ATOM 10355 C CA . GLY D 1 302 ? 93.029 19.508 92.519 1.00 32.22 302 GLY D CA 1
ATOM 10356 C C . GLY D 1 302 ? 92.665 20.340 93.740 1.00 35.65 302 GLY D C 1
ATOM 10357 O O . GLY D 1 302 ? 93.013 19.980 94.865 1.00 35.33 302 GLY D O 1
ATOM 10358 N N . MET D 1 303 ? 91.964 21.451 93.521 1.00 32.35 303 MET D N 1
ATOM 10359 C CA . MET D 1 303 ? 91.522 22.321 94.607 1.00 29.82 303 MET D CA 1
ATOM 10360 C C . MET D 1 303 ? 90.057 22.101 95.013 1.00 29.84 303 MET D C 1
ATOM 10361 O O . MET D 1 303 ? 89.615 22.608 96.044 1.00 30.80 303 MET D O 1
ATOM 10366 N N . LEU D 1 304 ? 89.306 21.354 94.200 1.00 25.59 304 LEU D N 1
ATOM 10367 C CA . LEU D 1 304 ? 87.841 21.346 94.301 1.00 22.75 304 LEU D CA 1
ATOM 10368 C C . LEU D 1 304 ? 87.260 20.268 95.227 1.00 28.28 304 LEU D C 1
ATOM 10369 O O . LEU D 1 304 ? 87.488 19.074 95.018 1.00 28.99 304 LEU D O 1
ATOM 10374 N N . PRO D 1 305 ? 86.501 20.694 96.259 1.00 27.33 305 PRO D N 1
ATOM 10375 C CA . PRO D 1 305 ? 85.866 19.765 97.198 1.00 21.38 305 PRO D CA 1
ATOM 10376 C C . PRO D 1 305 ? 84.444 19.398 96.761 1.00 23.33 305 PRO D C 1
ATOM 10377 O O . PRO D 1 305 ? 83.938 19.947 95.791 1.00 25.94 305 PRO D O 1
ATOM 10381 N N . SER D 1 306 ? 83.804 18.478 97.477 1.00 26.55 306 SER D N 1
ATOM 10382 C CA . SER D 1 306 ? 82.407 18.168 97.197 1.00 26.32 306 SER D CA 1
ATOM 10383 C C . SER D 1 306 ? 81.734 17.628 98.444 1.00 25.35 306 SER D C 1
ATOM 10384 O O . SER D 1 306 ? 82.392 17.097 99.335 1.00 24.21 306 SER D O 1
ATOM 10387 N N . ALA D 1 307 ? 80.416 17.799 98.496 1.00 24.20 307 ALA D N 1
ATOM 10388 C CA . ALA D 1 307 ? 79.593 17.278 99.577 1.00 24.05 307 ALA D CA 1
ATOM 10389 C C . ALA D 1 307 ? 78.411 16.526 98.954 1.00 28.42 307 ALA D C 1
ATOM 10390 O O . ALA D 1 307 ? 77.890 16.937 97.926 1.00 29.24 307 ALA D O 1
ATOM 10392 N N . SER D 1 308 ? 78.017 15.409 99.555 1.00 25.65 308 SER D N 1
ATOM 10393 C CA . SER D 1 308 ? 76.805 14.709 99.149 1.00 23.75 308 SER D CA 1
ATOM 10394 C C . SER D 1 308 ? 75.927 14.618 100.372 1.00 26.75 308 SER D C 1
ATOM 10395 O O . SER D 1 308 ? 76.317 14.014 101.379 1.00 27.76 308 SER D O 1
ATOM 10398 N N . LEU D 1 309 ? 74.761 15.256 100.300 1.00 24.90 309 LEU D N 1
ATOM 10399 C CA . LEU D 1 309 ? 73.909 15.404 101.475 1.00 25.30 309 LEU D CA 1
ATOM 10400 C C . LEU D 1 309 ? 72.637 14.590 101.365 1.00 27.94 309 LEU D C 1
ATOM 10401 O O . LEU D 1 309 ? 72.112 14.385 100.276 1.00 27.26 309 LEU D O 1
ATOM 10406 N N . SER D 1 310 ? 72.148 14.144 102.519 1.00 26.39 310 SER D N 1
ATOM 10407 C CA . SER D 1 310 ? 70.895 13.416 102.628 1.00 26.98 310 SER D CA 1
ATOM 10408 C C . SER D 1 310 ? 69.883 14.260 103.386 1.00 35.26 310 SER D C 1
ATOM 10409 O O . SER D 1 310 ? 70.206 15.352 103.850 1.00 36.00 310 SER D O 1
ATOM 10412 N N . ASP D 1 311 ? 68.669 13.749 103.537 1.00 32.31 3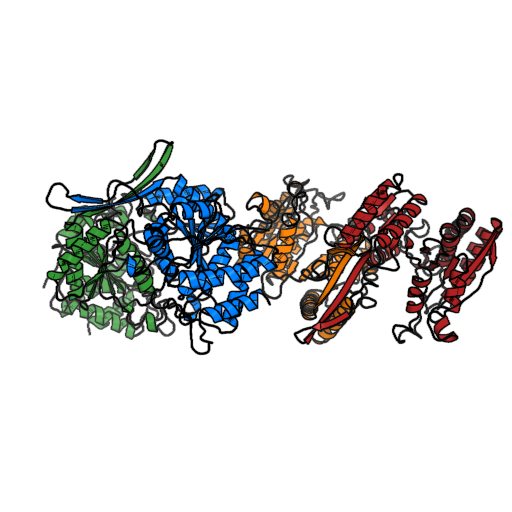11 ASP D N 1
ATOM 10413 C CA . ASP D 1 311 ? 67.638 14.466 104.280 1.00 35.86 311 ASP D CA 1
ATOM 10414 C C . ASP D 1 311 ? 67.918 14.520 105.788 1.00 40.84 311 ASP D C 1
ATOM 10415 O O . ASP D 1 311 ? 67.689 15.548 106.419 1.00 40.21 311 ASP D O 1
ATOM 10420 N N . SER D 1 312 ? 68.393 13.429 106.383 1.00 41.77 312 SER D N 1
ATOM 10421 C CA . SER D 1 312 ? 68.548 13.438 107.841 1.00 50.37 312 SER D CA 1
ATOM 10422 C C . SER D 1 312 ? 69.772 12.711 108.401 1.00 51.45 312 SER D C 1
ATOM 10423 O O . SER D 1 312 ? 69.997 12.729 109.610 1.00 64.87 312 SER D O 1
ATOM 10426 N N . GLY D 1 313 ? 70.560 12.071 107.548 1.00 36.66 313 GLY D N 1
ATOM 10427 C CA . GLY D 1 313 ? 71.700 11.317 108.039 1.00 41.02 313 GLY D CA 1
ATOM 10428 C C . GLY D 1 313 ? 73.035 11.985 107.766 1.00 34.31 313 GLY D C 1
ATOM 10429 O O . GLY D 1 313 ? 73.081 13.158 107.396 1.00 32.82 313 GLY D O 1
ATOM 10430 N N . PRO D 1 314 ? 74.134 11.237 107.956 1.00 29.91 314 PRO D N 1
ATOM 10431 C CA . PRO D 1 314 ? 75.485 11.739 107.697 1.00 28.17 314 PRO D CA 1
ATOM 10432 C C . PRO D 1 314 ? 75.727 12.036 106.219 1.00 30.32 314 PRO D C 1
ATOM 10433 O O . PRO D 1 314 ? 75.303 11.262 105.350 1.00 30.00 314 PRO D O 1
ATOM 10437 N N . GLY D 1 315 ? 76.410 13.144 105.949 1.00 24.27 315 GLY D N 1
ATOM 10438 C CA . GLY D 1 315 ? 76.792 13.482 104.584 1.00 23.36 315 GLY D CA 1
ATOM 10439 C C . GLY D 1 315 ? 78.078 12.774 104.202 1.00 28.04 315 GLY D C 1
ATOM 10440 O O . GLY D 1 315 ? 78.790 12.249 105.068 1.00 27.78 315 GLY D O 1
ATOM 10441 N N . LEU D 1 316 ? 78.362 12.759 102.901 1.00 23.92 316 LEU D N 1
ATOM 10442 C CA . LEU D 1 316 ? 79.569 12.171 102.346 1.00 27.09 316 LEU D CA 1
ATOM 10443 C C . LEU D 1 316 ? 80.398 13.273 101.675 1.00 26.45 316 LEU D C 1
ATOM 10444 O O . LEU D 1 316 ? 79.924 13.943 100.767 1.00 28.25 316 LEU D O 1
ATOM 10449 N N . PHE D 1 317 ? 81.637 13.449 102.126 1.00 25.07 317 PHE D N 1
ATOM 10450 C CA . PHE D 1 317 ? 82.471 14.582 101.697 1.00 24.91 317 PHE D CA 1
ATOM 10451 C C . PHE D 1 317 ? 83.758 14.056 101.067 1.00 28.85 317 PHE D C 1
ATOM 10452 O O . PHE D 1 317 ? 84.385 13.147 101.610 1.00 27.72 317 PHE D O 1
ATOM 10460 N N . GLU D 1 318 ? 84.132 14.607 99.906 1.00 26.06 318 GLU D N 1
ATOM 10461 C CA . GLU D 1 318 ? 85.106 13.962 99.038 1.00 27.31 318 GLU D CA 1
ATOM 10462 C C . GLU D 1 318 ? 85.657 14.957 98.028 1.00 27.13 318 GLU D C 1
ATOM 10463 O O . GLU D 1 318 ? 84.891 15.728 97.463 1.00 25.89 318 GLU D O 1
ATOM 10469 N N . PRO D 1 319 ? 86.975 14.932 97.785 1.00 23.43 319 PRO D N 1
ATOM 10470 C CA . PRO D 1 319 ? 87.501 15.758 96.691 1.00 24.25 319 PRO D CA 1
ATOM 10471 C C . PRO D 1 319 ? 87.001 15.221 95.353 1.00 30.95 319 PRO D C 1
ATOM 10472 O O . PRO D 1 319 ? 86.721 14.018 95.246 1.00 30.38 319 PRO D O 1
ATOM 10476 N N . ILE D 1 320 ? 86.921 16.062 94.333 1.00 29.10 320 ILE D N 1
ATOM 10477 C CA . ILE D 1 320 ? 86.421 15.553 93.064 1.00 27.02 320 ILE D CA 1
ATOM 10478 C C . ILE D 1 320 ? 87.511 14.945 92.199 1.00 27.26 320 ILE D C 1
ATOM 10479 O O . ILE D 1 320 ? 87.198 14.218 91.259 1.00 28.45 320 ILE D O 1
ATOM 10484 N N . HIS D 1 321 ? 88.779 15.231 92.490 1.00 27.07 321 HIS D N 1
ATOM 10485 C CA . HIS D 1 321 ? 89.867 14.615 91.726 1.00 29.00 321 HIS D CA 1
ATOM 10486 C C . HIS D 1 321 ? 89.872 13.110 91.955 1.00 30.80 321 HIS D C 1
ATOM 10487 O O . HIS D 1 321 ? 89.288 12.618 92.915 1.00 34.69 321 HIS D O 1
ATOM 10494 N N . GLY D 1 322 ? 90.535 12.374 91.077 1.00 38.17 322 GLY D N 1
ATOM 10495 C CA . GLY D 1 322 ? 90.563 10.934 91.221 1.00 40.02 322 GLY D CA 1
ATOM 10496 C C . GLY D 1 322 ? 91.657 10.477 92.164 1.00 36.32 322 GLY D C 1
ATOM 10497 O O . GLY D 1 322 ? 92.166 11.251 92.984 1.00 33.09 322 GLY D O 1
ATOM 10498 N N . SER D 1 323 ? 92.033 9.214 92.025 1.00 32.19 323 SER D N 1
ATOM 10499 C CA . SER D 1 323 ? 92.984 8.588 92.931 1.00 37.02 323 SER D CA 1
ATOM 10500 C C . SER D 1 323 ? 94.430 8.808 92.502 1.00 37.73 323 SER D C 1
ATOM 10501 O O . SER D 1 323 ? 95.358 8.475 93.242 1.00 38.81 323 SER D O 1
ATOM 10504 N N . ALA D 1 324 ? 94.602 9.354 91.296 1.00 35.21 324 ALA D N 1
ATOM 10505 C CA . ALA D 1 324 ? 95.915 9.699 90.747 1.00 38.42 324 ALA D CA 1
ATOM 10506 C C . ALA D 1 324 ? 96.978 8.641 91.033 1.00 40.41 324 ALA D C 1
ATOM 10507 O O . ALA D 1 324 ? 97.995 8.937 91.660 1.00 41.16 324 ALA D O 1
ATOM 10509 N N . PRO D 1 325 ? 96.744 7.398 90.578 1.00 43.00 325 PRO D N 1
ATOM 10510 C CA . PRO D 1 325 ? 97.645 6.297 90.925 1.00 43.31 325 PRO D CA 1
ATOM 10511 C C . PRO D 1 325 ? 99.097 6.530 90.514 1.00 52.21 325 PRO D C 1
ATOM 10512 O O . PRO D 1 325 ? 99.991 5.917 91.092 1.00 58.95 325 PRO D O 1
ATOM 10516 N N . ASP D 1 326 ? 99.331 7.408 89.545 1.00 46.71 326 ASP D N 1
ATOM 10517 C CA . ASP D 1 326 ? 100.682 7.610 89.036 1.00 52.41 326 ASP D CA 1
ATOM 10518 C C . ASP D 1 326 ? 101.586 8.398 89.988 1.00 51.37 326 ASP D C 1
ATOM 10519 O O . ASP D 1 326 ? 102.806 8.368 89.843 1.00 56.63 326 ASP D O 1
ATOM 10524 N N . ILE D 1 327 ? 101.000 9.097 90.957 1.00 46.82 327 ILE D N 1
ATOM 10525 C CA . ILE D 1 327 ? 101.799 9.838 91.934 1.00 47.60 327 ILE D CA 1
ATOM 10526 C C . ILE D 1 327 ? 101.585 9.360 93.369 1.00 51.27 327 ILE D C 1
ATOM 10527 O O . ILE D 1 327 ? 102.056 9.996 94.313 1.00 51.04 327 ILE D O 1
ATOM 10532 N N . ALA D 1 328 ? 100.880 8.244 93.534 1.00 44.09 328 ALA D N 1
ATOM 10533 C CA . ALA D 1 328 ? 100.652 7.689 94.865 1.00 47.97 328 ALA D CA 1
ATOM 10534 C C . ALA D 1 328 ? 101.977 7.294 95.515 1.00 55.36 328 ALA D C 1
ATOM 10535 O O . ALA D 1 328 ? 102.799 6.605 94.904 1.00 62.57 328 ALA D O 1
ATOM 10537 N N . GLY D 1 329 ? 102.187 7.750 96.747 1.00 52.31 329 GLY D N 1
ATOM 10538 C CA . GLY D 1 329 ? 103.396 7.431 97.487 1.00 50.87 329 GLY D CA 1
ATOM 10539 C C . GLY D 1 329 ? 104.596 8.283 97.117 1.00 54.89 329 GLY D C 1
ATOM 10540 O O . GLY D 1 329 ? 105.685 8.089 97.649 1.00 64.54 329 GLY D O 1
ATOM 10541 N N . GLN D 1 330 ? 104.403 9.233 96.209 1.00 54.42 330 GLN D N 1
ATOM 10542 C CA . GLN D 1 330 ? 105.504 10.078 95.752 1.00 54.62 330 GLN D CA 1
ATOM 10543 C C . GLN D 1 330 ? 105.495 11.450 96.426 1.00 58.13 330 GLN D C 1
ATOM 10544 O O . GLN D 1 330 ? 106.290 12.321 96.067 1.00 59.81 330 GLN D O 1
ATOM 10550 N N . ASP D 1 331 ? 104.590 11.635 97.389 1.00 52.63 331 ASP D N 1
ATOM 10551 C CA . ASP D 1 331 ? 104.468 12.889 98.137 1.00 50.35 331 ASP D CA 1
ATOM 10552 C C . ASP D 1 331 ? 104.244 14.085 97.201 1.00 47.45 331 ASP D C 1
ATOM 10553 O O . ASP D 1 331 ? 104.807 15.158 97.401 1.00 52.64 331 ASP D O 1
ATOM 10558 N N . LYS D 1 332 ? 103.425 13.894 96.173 1.00 50.20 332 LYS D N 1
ATOM 10559 C CA . LYS D 1 332 ? 103.176 14.954 95.199 1.00 46.32 332 LYS D CA 1
ATOM 10560 C C . LYS D 1 332 ? 101.742 15.466 95.225 1.00 47.23 332 LYS D C 1
ATOM 10561 O O . LYS D 1 332 ? 101.459 16.556 94.730 1.00 46.39 332 LYS D O 1
ATOM 10567 N N . ALA D 1 333 ? 100.840 14.667 95.787 1.00 44.01 333 ALA D N 1
ATOM 10568 C CA . ALA D 1 333 ? 99.413 14.967 95.760 1.00 42.70 333 ALA D CA 1
ATOM 10569 C C . ALA D 1 333 ? 99.086 16.343 96.332 1.00 38.30 333 ALA D C 1
ATOM 10570 O O . ALA D 1 333 ? 99.774 16.830 97.222 1.00 40.74 333 ALA D O 1
ATOM 10572 N N . ASN D 1 334 ? 98.034 16.966 95.806 1.00 34.12 334 ASN D N 1
ATOM 10573 C CA . ASN D 1 334 ? 97.493 18.193 96.393 1.00 34.65 334 ASN D CA 1
ATOM 10574 C C . ASN D 1 334 ? 96.495 17.826 97.495 1.00 32.67 334 ASN D C 1
ATOM 10575 O O . ASN D 1 334 ? 95.427 17.296 97.202 1.00 35.53 334 ASN D O 1
ATOM 10580 N N . PRO D 1 335 ? 96.838 18.101 98.766 1.00 32.09 335 PRO D N 1
ATOM 10581 C CA . PRO D 1 335 ? 95.912 17.758 99.850 1.00 33.89 335 PRO D CA 1
ATOM 10582 C C . PRO D 1 335 ? 94.771 18.775 100.041 1.00 35.99 335 PRO D C 1
ATOM 10583 O O . PRO D 1 335 ? 93.867 18.524 100.834 1.00 32.76 335 PRO D O 1
ATOM 10587 N N . LEU D 1 336 ? 94.801 19.896 99.326 1.00 29.94 336 LEU D N 1
ATOM 10588 C CA . LEU D 1 336 ? 93.889 21.002 99.627 1.00 32.90 336 LEU D CA 1
ATOM 10589 C C . LEU D 1 336 ? 92.422 20.702 99.301 1.00 31.98 336 LEU D C 1
ATOM 10590 O O . LEU D 1 336 ? 91.530 21.164 100.012 1.00 29.83 336 LEU D O 1
ATOM 10595 N N . ALA D 1 337 ? 92.157 19.944 98.240 1.00 26.99 337 ALA D N 1
ATOM 10596 C CA . ALA D 1 337 ? 90.760 19.612 97.929 1.00 28.14 337 ALA D CA 1
ATOM 10597 C C . ALA D 1 337 ? 90.135 18.802 99.062 1.00 26.44 337 ALA D C 1
ATOM 10598 O O . ALA D 1 337 ? 88.974 19.007 99.408 1.00 29.70 337 ALA D O 1
ATOM 10600 N N . THR D 1 338 ? 90.896 17.854 99.602 1.00 27.13 338 THR D N 1
ATOM 10601 C CA . THR D 1 338 ? 90.380 16.997 100.666 1.00 28.68 338 THR D CA 1
ATOM 10602 C C . THR D 1 338 ? 90.249 17.819 101.940 1.00 30.63 338 THR D C 1
ATOM 10603 O O . THR D 1 338 ? 89.283 17.672 102.693 1.00 31.46 338 THR D O 1
ATOM 10607 N N . ILE D 1 339 ? 91.223 18.697 102.173 1.00 31.25 339 ILE D N 1
ATOM 10608 C CA . ILE D 1 339 ? 91.150 19.623 103.298 1.00 32.06 339 ILE D CA 1
ATOM 10609 C C . ILE D 1 339 ? 89.898 20.499 103.181 1.00 27.22 339 ILE D C 1
ATOM 10610 O O . ILE D 1 339 ? 89.148 20.650 104.144 1.00 32.37 339 ILE D O 1
ATOM 10615 N N . LEU D 1 340 ? 89.641 21.032 101.990 1.00 27.21 340 LEU D N 1
ATOM 10616 C CA . LEU D 1 340 ? 88.446 21.841 101.782 1.00 26.19 340 LEU D CA 1
ATOM 10617 C C . LEU D 1 340 ? 87.175 20.980 101.812 1.00 27.97 340 LEU D C 1
ATOM 10618 O O . LEU D 1 340 ? 86.085 21.487 102.059 1.00 29.60 340 LEU D O 1
ATOM 10623 N N . SER D 1 341 ? 87.308 19.682 101.572 1.00 28.76 341 SER D N 1
ATOM 10624 C CA . SER D 1 341 ? 86.163 18.791 101.729 1.00 26.25 341 SER D CA 1
ATOM 10625 C C . SER D 1 341 ? 85.840 18.608 103.210 1.00 25.55 341 SER D C 1
ATOM 10626 O O . SER D 1 341 ? 84.672 18.480 103.582 1.00 28.14 341 SER D O 1
ATOM 10629 N N . ALA D 1 342 ? 86.872 18.609 104.052 1.00 27.89 342 ALA D N 1
ATOM 10630 C CA . ALA D 1 342 ? 86.650 18.527 105.493 1.00 28.65 342 ALA D CA 1
ATOM 10631 C C . ALA D 1 342 ? 86.021 19.828 105.995 1.00 28.01 342 ALA D C 1
ATOM 10632 O O . ALA D 1 342 ? 85.262 19.827 106.963 1.00 29.09 342 ALA D O 1
ATOM 10634 N N . ALA D 1 343 ? 86.327 20.939 105.335 1.00 29.32 343 ALA D N 1
ATOM 10635 C CA . ALA D 1 343 ? 85.646 22.189 105.650 1.00 32.02 343 ALA D CA 1
ATOM 10636 C C . ALA D 1 343 ? 84.156 22.105 105.285 1.00 28.96 343 ALA D C 1
ATOM 10637 O O . ALA D 1 343 ? 83.300 22.572 106.039 1.00 31.86 343 ALA D O 1
ATOM 10639 N N . MET D 1 344 ? 83.837 21.509 104.140 1.00 28.36 344 MET D N 1
ATOM 10640 C CA . MET D 1 344 ? 82.424 21.326 103.791 1.00 28.70 344 MET D CA 1
ATOM 10641 C C . MET D 1 344 ? 81.752 20.363 104.778 1.00 28.11 344 MET D C 1
ATOM 10642 O O . MET D 1 344 ? 80.600 20.552 105.143 1.00 29.46 344 MET D O 1
ATOM 10647 N N . LEU D 1 345 ? 82.484 19.333 105.195 1.00 25.56 345 LEU D N 1
ATOM 10648 C CA . LEU D 1 345 ? 81.998 18.397 106.212 1.00 23.99 345 LEU D CA 1
ATOM 10649 C C . LEU D 1 345 ? 81.558 19.164 107.456 1.00 30.54 345 LEU D C 1
ATOM 10650 O O . LEU D 1 345 ? 80.474 18.945 107.976 1.00 31.81 345 LEU D O 1
ATOM 10655 N N . LEU D 1 346 ? 82.403 20.075 107.920 1.00 35.67 346 LEU D N 1
ATOM 10656 C CA . LEU D 1 346 ? 82.090 20.857 109.111 1.00 36.56 346 LEU D CA 1
ATOM 10657 C C . LEU D 1 346 ? 80.868 21.731 108.865 1.00 36.35 346 LEU D C 1
ATOM 10658 O O . LEU D 1 346 ? 79.940 21.758 109.667 1.00 37.97 346 LEU D O 1
ATOM 10663 N N . LYS D 1 347 ? 80.867 22.437 107.742 1.00 33.59 347 LYS D N 1
ATOM 10664 C CA . LYS D 1 347 ? 79.832 23.429 107.488 1.00 36.55 347 LYS D CA 1
ATOM 10665 C C . LYS D 1 347 ? 78.513 22.793 107.067 1.00 36.81 347 LYS D C 1
ATOM 10666 O O . LYS D 1 347 ? 77.480 23.045 107.684 1.00 38.54 347 LYS D O 1
ATOM 10672 N N . TYR D 1 348 ? 78.550 21.985 106.009 1.00 31.72 348 TYR D N 1
ATOM 10673 C CA . TYR D 1 348 ? 77.331 21.389 105.463 1.00 32.82 348 TYR D CA 1
ATOM 10674 C C . TYR D 1 348 ? 76.924 20.123 106.192 1.00 36.22 348 TYR D C 1
ATOM 10675 O O . TYR D 1 348 ? 75.749 19.774 106.227 1.00 37.94 348 TYR D O 1
ATOM 10684 N N . GLY D 1 349 ? 77.896 19.431 106.770 1.00 31.35 349 GLY D N 1
ATOM 10685 C CA . GLY D 1 349 ? 77.607 18.177 107.431 1.00 27.68 349 GLY D CA 1
ATOM 10686 C C . GLY D 1 349 ? 77.184 18.376 108.877 1.00 34.53 349 GLY D C 1
ATOM 10687 O O . GLY D 1 349 ? 76.183 17.807 109.313 1.00 37.89 349 GLY D O 1
ATOM 10688 N N . LEU D 1 350 ? 77.939 19.187 109.616 1.00 33.28 350 LEU D N 1
ATOM 10689 C CA . LEU D 1 350 ? 77.757 19.290 111.067 1.00 34.67 350 LEU D CA 1
ATOM 10690 C C . LEU D 1 350 ? 77.267 20.661 111.567 1.00 34.35 350 LEU D C 1
ATOM 10691 O O . LEU D 1 350 ? 76.927 20.808 112.738 1.00 36.42 350 LEU D O 1
ATOM 10696 N N . GLY D 1 351 ? 77.230 21.662 110.698 1.00 39.44 351 GLY D N 1
ATOM 10697 C CA . GLY D 1 351 ? 76.802 22.985 111.124 1.00 40.12 351 GLY D CA 1
ATOM 10698 C C . GLY D 1 351 ? 77.862 23.716 111.927 1.00 46.28 351 GLY D C 1
ATOM 10699 O O . GLY D 1 351 ? 77.582 24.722 112.577 1.00 52.22 351 GLY D O 1
ATOM 10700 N N . GLU D 1 352 ? 79.089 23.209 111.884 1.00 45.09 352 GLU D N 1
ATOM 10701 C CA . GLU D 1 352 ? 80.199 23.844 112.583 1.00 44.11 352 GLU D CA 1
ATOM 10702 C C . GLU D 1 352 ? 80.868 24.888 111.695 1.00 45.42 352 GLU D C 1
ATOM 10703 O O . GLU D 1 352 ? 81.940 24.653 111.137 1.00 41.86 352 GLU D O 1
ATOM 10709 N N . GLU D 1 353 ? 80.232 26.050 111.581 1.00 44.55 353 GLU D N 1
ATOM 10710 C CA . GLU D 1 353 ? 80.645 27.053 110.604 1.00 48.24 353 GLU D CA 1
ATOM 10711 C C . GLU D 1 353 ? 81.950 27.755 110.959 1.00 49.29 353 GLU D C 1
ATOM 10712 O O . GLU D 1 353 ? 82.738 28.083 110.074 1.00 47.31 353 GLU D O 1
ATOM 10718 N N . LYS D 1 354 ? 82.182 27.991 112.246 1.00 47.81 354 LYS D N 1
ATOM 10719 C CA . LYS D 1 354 ? 83.417 28.655 112.658 1.00 46.75 354 LYS D CA 1
ATOM 10720 C C . LYS D 1 354 ? 84.629 27.765 112.412 1.00 47.10 354 LYS D C 1
ATOM 10721 O O . LYS D 1 354 ? 85.662 28.235 111.943 1.00 47.62 354 LYS D O 1
ATOM 10727 N N . ALA D 1 355 ? 84.499 26.480 112.728 1.00 40.60 355 ALA D N 1
ATOM 10728 C CA . ALA D 1 355 ? 85.585 25.537 112.507 1.00 41.06 355 ALA D CA 1
ATOM 10729 C C . ALA D 1 355 ? 85.869 25.413 111.008 1.00 42.54 355 ALA D C 1
ATOM 10730 O O . ALA D 1 355 ? 87.018 25.329 110.584 1.00 43.49 355 ALA D O 1
ATOM 10732 N N . ALA D 1 356 ? 84.814 25.421 110.206 1.00 42.17 356 ALA D N 1
ATOM 10733 C CA . ALA D 1 356 ? 84.972 25.331 108.753 1.00 36.31 356 ALA D CA 1
ATOM 10734 C C . ALA D 1 356 ? 85.736 26.543 108.221 1.00 41.75 356 ALA D C 1
ATOM 10735 O O . ALA D 1 356 ? 86.611 26.419 107.360 1.00 37.45 356 ALA D O 1
ATOM 10737 N N . LYS D 1 357 ? 85.390 27.714 108.747 1.00 39.51 357 LYS D N 1
ATOM 10738 C CA . LYS D 1 357 ? 86.040 28.967 108.381 1.00 41.12 357 LYS D CA 1
ATOM 10739 C C . LYS D 1 357 ? 87.533 28.939 108.723 1.00 45.99 357 LYS D C 1
ATOM 10740 O O . LYS D 1 357 ? 88.358 29.438 107.963 1.00 50.25 357 LYS D O 1
ATOM 10746 N N . ARG D 1 358 ? 87.880 28.347 109.863 1.00 46.78 358 ARG D N 1
ATOM 10747 C CA . ARG D 1 358 ? 89.287 28.230 110.246 1.00 44.65 358 ARG D CA 1
ATOM 10748 C C . ARG D 1 358 ? 90.078 27.451 109.194 1.00 45.69 358 ARG D C 1
ATOM 10749 O O . ARG D 1 358 ? 91.201 27.816 108.856 1.00 44.18 358 ARG D O 1
ATOM 10757 N N . ILE D 1 359 ? 89.477 26.385 108.676 1.00 39.18 359 ILE D N 1
ATOM 10758 C CA . ILE D 1 359 ? 90.117 25.574 107.656 1.00 38.18 359 ILE D CA 1
ATOM 10759 C C . ILE D 1 359 ? 90.282 26.364 106.360 1.00 38.45 359 ILE D C 1
ATOM 10760 O O . ILE D 1 359 ? 91.370 26.430 105.795 1.00 37.49 359 ILE D O 1
ATOM 10765 N N . GLU D 1 360 ? 89.196 26.972 105.897 1.00 39.27 360 GLU D N 1
ATOM 10766 C CA . GLU D 1 360 ? 89.240 27.745 104.666 1.00 42.66 360 GLU D CA 1
ATOM 10767 C C . GLU D 1 360 ? 90.248 28.887 104.773 1.00 39.47 360 GLU D C 1
ATOM 10768 O O . GLU D 1 360 ? 90.996 29.146 103.827 1.00 38.61 360 GLU D O 1
ATOM 10774 N N . ASP D 1 361 ? 90.280 29.562 105.919 1.00 37.95 361 ASP D N 1
ATOM 10775 C CA . ASP D 1 361 ? 91.234 30.644 106.114 1.00 47.21 361 ASP D CA 1
ATOM 10776 C C . ASP D 1 361 ? 92.678 30.154 106.014 1.00 48.22 361 ASP D C 1
ATOM 10777 O O . ASP D 1 361 ? 93.525 30.823 105.416 1.00 44.25 361 ASP D O 1
ATOM 10782 N N . ALA D 1 362 ? 92.962 28.993 106.600 1.00 43.81 362 ALA D N 1
ATOM 10783 C CA . ALA D 1 362 ? 94.336 28.500 106.647 1.00 42.88 362 ALA D CA 1
ATOM 10784 C C . ALA D 1 362 ? 94.820 28.086 105.262 1.00 41.44 362 ALA D C 1
ATOM 10785 O O . ALA D 1 362 ? 95.997 28.226 104.941 1.00 45.29 362 ALA D O 1
ATOM 10787 N N . VAL D 1 363 ? 93.913 27.566 104.443 1.00 38.34 363 VAL D N 1
ATOM 10788 C CA . VAL D 1 363 ? 94.270 27.230 103.068 1.00 36.99 363 VAL D CA 1
ATOM 10789 C C . VAL D 1 363 ? 94.660 28.499 102.308 1.00 42.87 363 VAL D C 1
ATOM 10790 O O . VAL D 1 363 ? 95.656 28.512 101.583 1.00 42.51 363 VAL D O 1
ATOM 10794 N N . LEU D 1 364 ? 93.898 29.572 102.503 1.00 40.81 364 LEU D N 1
ATOM 10795 C CA . LEU D 1 364 ? 94.203 30.851 101.863 1.00 46.42 364 LEU D CA 1
ATOM 10796 C C . LEU D 1 364 ? 95.553 31.406 102.320 1.00 47.73 364 LEU D C 1
ATOM 10797 O O . LEU D 1 364 ? 96.294 31.996 101.530 1.00 48.16 364 LEU D O 1
ATOM 10802 N N . VAL D 1 365 ? 95.871 31.226 103.599 1.00 46.88 365 VAL D N 1
ATOM 10803 C CA . VAL D 1 365 ? 97.149 31.688 104.119 1.00 45.10 365 VAL D CA 1
ATOM 10804 C C . VAL D 1 365 ? 98.310 30.933 103.472 1.00 44.70 365 VAL D C 1
ATOM 10805 O O . VAL D 1 365 ? 99.296 31.542 103.054 1.00 48.20 365 VAL D O 1
ATOM 10809 N N . ALA D 1 366 ? 98.188 29.611 103.388 1.00 42.70 366 ALA D N 1
ATOM 10810 C CA . ALA D 1 366 ? 99.217 28.795 102.758 1.00 47.22 366 ALA D CA 1
ATOM 10811 C C . ALA D 1 366 ? 99.444 29.238 101.308 1.00 43.49 366 ALA D C 1
ATOM 10812 O O . ALA D 1 366 ? 100.583 29.382 100.863 1.00 46.07 366 ALA D O 1
ATOM 10814 N N . LEU D 1 367 ? 98.355 29.469 100.583 1.00 40.35 367 LEU D N 1
ATOM 10815 C CA . LEU D 1 367 ? 98.450 29.949 99.204 1.00 39.22 367 LEU D CA 1
ATOM 10816 C C . LEU D 1 367 ? 99.031 31.363 99.149 1.00 45.77 367 LEU D C 1
ATOM 10817 O O . LEU D 1 367 ? 99.877 31.664 98.301 1.00 47.14 367 LEU D O 1
ATOM 10822 N N . ASN D 1 368 ? 98.583 32.223 100.060 1.00 43.14 368 ASN D N 1
ATOM 10823 C CA . ASN D 1 368 ? 99.129 33.576 100.166 1.00 48.62 368 ASN D CA 1
ATOM 10824 C C . ASN D 1 368 ? 100.624 33.572 100.434 1.00 52.60 368 ASN D C 1
ATOM 10825 O O . ASN D 1 368 ? 101.332 34.485 100.016 1.00 52.80 368 ASN D O 1
ATOM 10830 N N . ASN D 1 369 ? 101.100 32.550 101.137 1.00 53.08 369 ASN D N 1
ATOM 10831 C CA . ASN D 1 369 ? 102.522 32.451 101.453 1.00 54.16 369 ASN D CA 1
ATOM 10832 C C . ASN D 1 369 ? 103.319 31.829 100.307 1.00 56.10 369 ASN D C 1
ATOM 10833 O O . ASN D 1 369 ? 104.527 31.628 100.418 1.00 56.08 369 ASN D O 1
ATOM 10838 N N . GLY D 1 370 ? 102.636 31.527 99.206 1.00 49.64 370 GLY D N 1
ATOM 10839 C CA . GLY D 1 370 ? 103.313 31.132 97.983 1.00 45.76 370 GLY D CA 1
ATOM 10840 C C . GLY D 1 370 ? 103.478 29.639 97.775 1.00 48.61 370 GLY D C 1
ATOM 10841 O O . GLY D 1 370 ? 104.061 29.213 96.780 1.00 53.14 370 GLY D O 1
ATOM 10842 N N . PHE D 1 371 ? 102.964 28.839 98.703 1.00 42.57 371 PHE D N 1
ATOM 10843 C CA . PHE D 1 371 ? 103.133 27.390 98.625 1.00 48.08 371 PHE D CA 1
ATOM 10844 C C . PHE D 1 371 ? 102.261 26.776 97.547 1.00 43.62 371 PHE D C 1
ATOM 10845 O O . PHE D 1 371 ? 101.066 27.058 97.471 1.00 41.06 371 PHE D O 1
ATOM 10853 N N . ARG D 1 372 ? 102.865 25.939 96.709 1.00 41.28 372 ARG D N 1
ATOM 10854 C CA . ARG D 1 372 ? 102.112 25.259 95.651 1.00 40.00 372 ARG D CA 1
ATOM 10855 C C . ARG D 1 372 ? 102.578 23.814 95.493 1.00 40.62 372 ARG D C 1
ATOM 10856 O O . ARG D 1 372 ? 103.779 23.550 95.455 1.00 46.08 372 ARG D O 1
ATOM 10864 N N . THR D 1 373 ? 101.641 22.880 95.396 1.00 40.04 373 THR D N 1
ATOM 10865 C CA . THR D 1 373 ? 101.998 21.538 94.957 1.00 41.57 373 THR D CA 1
ATOM 10866 C C . THR D 1 373 ? 102.114 21.599 93.428 1.00 46.39 373 THR D C 1
ATOM 10867 O O . THR D 1 373 ? 101.752 22.612 92.827 1.00 45.67 373 THR D O 1
ATOM 10871 N N . GLY D 1 374 ? 102.623 20.541 92.801 1.00 39.41 374 GLY D N 1
ATOM 10872 C CA . GLY D 1 374 ? 102.944 20.583 91.379 1.00 39.16 374 GLY D CA 1
ATOM 10873 C C . GLY D 1 374 ? 101.802 20.995 90.458 1.00 40.95 374 GLY D C 1
ATOM 10874 O O . GLY D 1 374 ? 102.002 21.709 89.471 1.00 44.27 374 GLY D O 1
ATOM 10875 N N . ASP D 1 375 ? 100.601 20.557 90.802 1.00 34.75 375 ASP D N 1
ATOM 10876 C CA . ASP D 1 375 ? 99.418 20.779 89.972 1.00 40.76 375 ASP D CA 1
ATOM 10877 C C . ASP D 1 375 ? 98.970 22.243 89.935 1.00 40.42 375 ASP D C 1
ATOM 10878 O O . ASP D 1 375 ? 98.252 22.651 89.027 1.00 45.68 375 ASP D O 1
ATOM 10883 N N . ILE D 1 376 ? 99.378 23.027 90.926 1.00 34.66 376 ILE D N 1
ATOM 10884 C CA . ILE D 1 376 ? 99.030 24.446 90.963 1.00 39.02 376 ILE D CA 1
ATOM 10885 C C . ILE D 1 376 ? 100.271 25.337 90.962 1.00 39.80 376 ILE D C 1
ATOM 10886 O O . ILE D 1 376 ? 100.190 26.537 91.242 1.00 45.10 376 ILE D O 1
ATOM 10891 N N . TYR D 1 377 ? 101.422 24.754 90.640 1.00 42.69 377 TYR D N 1
ATOM 10892 C CA . TYR D 1 377 ? 102.671 25.508 90.630 1.00 41.99 377 TYR D CA 1
ATOM 10893 C C . TYR D 1 377 ? 102.724 26.510 89.478 1.00 46.49 377 TYR D C 1
ATOM 10894 O O . TYR D 1 377 ? 102.325 26.205 88.358 1.00 42.73 377 TYR D O 1
ATOM 10903 N N . SER D 1 378 ? 103.223 27.705 89.769 1.00 47.11 378 SER D N 1
ATOM 10904 C CA . SER D 1 378 ? 103.498 28.707 88.746 1.00 49.40 378 SER D CA 1
ATOM 10905 C C . SER D 1 378 ? 104.821 29.385 89.074 1.00 55.48 378 SER D C 1
ATOM 10906 O O . SER D 1 378 ? 105.291 29.311 90.205 1.00 55.51 378 SER D O 1
ATOM 10909 N N . ALA D 1 379 ? 105.427 30.033 88.086 1.00 55.44 379 ALA D N 1
ATOM 10910 C CA . ALA D 1 379 ? 106.715 30.678 88.292 1.00 50.64 379 ALA D CA 1
ATOM 10911 C C . ALA D 1 379 ? 106.660 31.673 89.448 1.00 56.51 379 ALA D C 1
ATOM 10912 O O . ALA D 1 379 ? 105.711 32.448 89.568 1.00 61.33 379 ALA D O 1
ATOM 10914 N N . GLY D 1 380 ? 107.671 31.628 90.311 1.00 56.56 380 GLY D N 1
ATOM 10915 C CA . GLY D 1 380 ? 107.774 32.570 91.409 1.00 57.15 380 GLY D CA 1
ATOM 10916 C C . GLY D 1 380 ? 107.135 32.090 92.696 1.00 60.14 380 GLY D C 1
ATOM 10917 O O . GLY D 1 380 ? 107.128 32.807 93.696 1.00 64.83 380 GLY D O 1
ATOM 10918 N N . THR D 1 381 ? 106.593 30.879 92.679 1.00 52.64 381 THR D N 1
ATOM 10919 C CA . THR D 1 381 ? 105.997 30.313 93.883 1.00 47.59 381 THR D CA 1
ATOM 10920 C C . THR D 1 381 ? 106.906 29.246 94.478 1.00 52.87 381 THR D C 1
ATOM 10921 O O . THR D 1 381 ? 107.975 28.958 93.940 1.00 57.55 381 THR D O 1
ATOM 10925 N N . LYS D 1 382 ? 106.494 28.682 95.606 1.00 51.46 382 LYS D N 1
ATOM 10926 C CA . LYS D 1 382 ? 107.288 27.657 96.271 1.00 58.61 382 LYS D CA 1
ATOM 10927 C C . LYS D 1 382 ? 106.710 26.271 96.013 1.00 56.30 382 LYS D C 1
ATOM 10928 O O . LYS D 1 382 ? 105.682 25.915 96.584 1.00 53.07 382 LYS D O 1
ATOM 10934 N N . LEU D 1 383 ? 107.370 25.495 95.156 1.00 53.11 383 LEU D N 1
ATOM 10935 C CA . LEU D 1 383 ? 106.944 24.123 94.900 1.00 50.55 383 LEU D CA 1
ATOM 10936 C C . LEU D 1 383 ? 107.175 23.276 96.146 1.00 53.13 383 LEU D C 1
ATOM 10937 O O . LEU D 1 383 ? 108.293 23.200 96.657 1.00 50.62 383 LEU D O 1
ATOM 10942 N N . VAL D 1 384 ? 106.115 22.661 96.649 1.00 48.17 384 VAL D N 1
ATOM 10943 C CA . VAL D 1 384 ? 106.230 21.800 97.820 1.00 50.40 384 VAL D CA 1
ATOM 10944 C C . VAL D 1 384 ? 105.542 20.467 97.580 1.00 48.08 384 VAL D C 1
ATOM 10945 O O . VAL D 1 384 ? 104.712 20.336 96.679 1.00 48.80 384 VAL D O 1
ATOM 10949 N N . GLY D 1 385 ? 105.891 19.478 98.395 1.00 50.56 385 GLY D N 1
ATOM 10950 C CA . GLY D 1 385 ? 105.231 18.190 98.336 1.00 49.60 385 GLY D CA 1
ATOM 10951 C C . GLY D 1 385 ? 103.936 18.200 99.119 1.00 50.06 385 GLY D C 1
ATOM 10952 O O . GLY D 1 385 ? 103.590 19.195 99.753 1.00 43.85 385 GLY D O 1
ATOM 10953 N N . CYS D 1 386 ? 103.227 17.077 99.084 1.00 46.50 386 CYS D N 1
ATOM 10954 C CA . CYS D 1 386 ? 101.967 16.932 99.798 1.00 41.52 386 CYS D CA 1
ATOM 10955 C C . CYS D 1 386 ? 102.097 17.162 101.309 1.00 42.94 386 CYS D C 1
ATOM 10956 O O . CYS D 1 386 ? 101.308 17.896 101.906 1.00 46.79 386 CYS D O 1
ATOM 10959 N N . LYS D 1 387 ? 103.088 16.523 101.920 1.00 45.82 387 LYS D N 1
ATOM 10960 C CA . LYS D 1 387 ? 103.304 16.645 103.358 1.00 47.93 387 LYS D CA 1
ATOM 10961 C C . LYS D 1 387 ? 103.534 18.097 103.779 1.00 50.76 387 LYS D C 1
ATOM 10962 O O . LYS D 1 387 ? 102.878 18.592 104.696 1.00 52.48 387 LYS D O 1
ATOM 10968 N N . GLU D 1 388 ? 104.455 18.777 103.101 1.00 52.10 388 GLU D N 1
ATOM 10969 C CA . GLU D 1 388 ? 104.793 20.154 103.451 1.00 46.06 388 GLU D CA 1
ATOM 10970 C C . GLU D 1 388 ? 103.600 21.095 103.275 1.00 42.57 388 GLU D C 1
ATOM 10971 O O . GLU D 1 388 ? 103.386 21.996 104.086 1.00 48.64 388 GLU D O 1
ATOM 10977 N N . MET D 1 389 ? 102.822 20.892 102.219 1.00 45.51 389 MET D N 1
ATOM 10978 C CA . MET D 1 389 ? 101.606 21.679 102.044 1.00 45.81 389 MET D CA 1
ATOM 10979 C C . MET D 1 389 ? 100.679 21.472 103.244 1.00 45.32 389 MET D C 1
ATOM 10980 O O . MET D 1 389 ? 100.163 22.437 103.815 1.00 41.43 389 MET D O 1
ATOM 10985 N N . GLY D 1 390 ? 100.484 20.214 103.629 1.00 46.78 390 GLY D N 1
ATOM 10986 C CA . GLY D 1 390 ? 99.705 19.895 104.813 1.00 41.63 390 GLY D CA 1
ATOM 10987 C C . GLY D 1 390 ? 100.233 20.598 106.056 1.00 45.99 390 GLY D C 1
ATOM 10988 O O . GLY D 1 390 ? 99.463 21.150 106.847 1.00 48.21 390 GLY D O 1
ATOM 10989 N N . GLU D 1 391 ? 101.552 20.593 106.223 1.00 44.96 391 GLU D N 1
ATOM 10990 C CA . GLU D 1 391 ? 102.167 21.232 107.382 1.00 54.30 391 GLU D CA 1
ATOM 10991 C C . GLU D 1 391 ? 101.923 22.742 107.388 1.00 49.50 391 GLU D C 1
ATOM 10992 O O . GLU D 1 391 ? 101.702 23.337 108.443 1.00 51.34 391 GLU D O 1
ATOM 10998 N N . GLU D 1 392 ? 101.950 23.363 106.213 1.00 49.21 392 GLU D N 1
ATOM 10999 C CA . GLU D 1 392 ? 101.737 24.806 106.141 1.00 49.82 392 GLU D CA 1
ATOM 11000 C C . GLU D 1 392 ? 100.299 25.165 106.503 1.00 48.30 392 GLU D C 1
ATOM 11001 O O . GLU D 1 392 ? 100.054 26.177 107.160 1.00 50.13 392 GLU D O 1
ATOM 11007 N N . VAL D 1 393 ? 99.351 24.338 106.073 1.00 47.05 393 VAL D N 1
ATOM 11008 C CA . VAL D 1 393 ? 97.954 24.554 106.433 1.00 43.41 393 VAL D CA 1
ATOM 11009 C C . VAL D 1 393 ? 97.793 24.408 107.952 1.00 44.51 393 VAL D C 1
ATOM 11010 O O . VAL D 1 393 ? 97.177 25.251 108.603 1.00 47.47 393 VAL D O 1
ATOM 11014 N N . LEU D 1 394 ? 98.370 23.345 108.503 1.00 45.90 394 LEU D N 1
ATOM 11015 C CA . LEU D 1 394 ? 98.304 23.091 109.945 1.00 50.87 394 LEU D CA 1
ATOM 11016 C C . LEU D 1 394 ? 98.889 24.235 110.770 1.00 58.69 394 LEU D C 1
ATOM 11017 O O . LEU D 1 394 ? 98.345 24.586 111.820 1.00 58.49 394 LEU D O 1
ATOM 11022 N N . LYS D 1 395 ? 99.993 24.811 110.299 1.00 58.47 395 LYS D N 1
ATOM 11023 C CA . LYS D 1 395 ? 100.625 25.928 110.999 1.00 59.89 395 LYS D CA 1
ATOM 11024 C C . LYS D 1 395 ? 99.685 27.119 111.077 1.00 64.86 395 LYS D C 1
ATOM 11025 O O . LYS D 1 395 ? 99.589 27.781 112.109 1.00 64.40 395 LYS D O 1
ATOM 11031 N N . SER D 1 396 ? 98.987 27.388 109.978 1.00 59.58 396 SER D N 1
ATOM 11032 C CA . SER D 1 396 ? 98.119 28.551 109.921 1.00 58.93 396 SER D CA 1
ATOM 11033 C C . SER D 1 396 ? 96.905 28.371 110.825 1.00 61.09 396 SER D C 1
ATOM 11034 O O . SER D 1 396 ? 96.503 29.307 111.519 1.00 68.54 396 SER D O 1
ATOM 11037 N N . VAL D 1 397 ? 96.326 27.172 110.818 1.00 52.26 397 VAL D N 1
ATOM 11038 C CA . VAL D 1 397 ? 95.243 26.857 111.743 1.00 56.26 397 VAL D CA 1
ATOM 11039 C C . VAL D 1 397 ? 95.666 27.137 113.185 1.00 58.96 397 VAL D C 1
ATOM 11040 O O . VAL D 1 397 ? 94.954 27.803 113.935 1.00 58.40 397 VAL D O 1
ATOM 11044 N N . ASP D 1 398 ? 96.841 26.638 113.555 1.00 62.83 398 ASP D N 1
ATOM 11045 C CA . ASP D 1 398 ? 97.291 26.681 114.944 1.00 66.39 398 ASP D CA 1
ATOM 11046 C C . ASP D 1 398 ? 97.879 28.032 115.348 1.00 64.10 398 ASP D C 1
ATOM 11047 O O . ASP D 1 398 ? 98.258 28.226 116.501 1.00 68.75 398 ASP D O 1
ATOM 11052 N N . SER D 1 399 ? 97.958 28.963 114.404 1.00 66.65 399 SER D N 1
ATOM 11053 C CA . SER D 1 399 ? 98.346 30.329 114.732 1.00 92.18 399 SER D CA 1
ATOM 11054 C C . SER D 1 399 ? 97.237 30.995 115.539 1.00 97.09 399 SER D C 1
ATOM 11055 O O . SER D 1 399 ? 96.053 30.796 115.256 1.00 82.82 399 SER D O 1
#

GO terms:
  GO:0070403 NAD+ binding (F, IDA)
  GO:0003862 3-isopropylmalate dehydrogenase activity (F, IDA)
  GO:0042803 protein homodimerization activity (F, IDA)
  GO:0009098 L-leucine biosynthetic process (P, IDA)
  GO:0003862 3-isopropylmalate dehydrogenase activity (F, IMP)
  GO:0009553 embryo sac development (P, IMP)
  GO:0009555 pollen development (P, IMP)
  GO:0009098 L-leucine biosynthetic process (P, IMP)
  GO:0005829 cytosol (C, HDA)
  GO:0009507 chloroplast (C, HDA)
  GO:0009570 chloroplast stroma (C, HDA)
  GO:0009941 chloroplast envelope (C, HDA)

Nearest PDB structures (foldseek):
  5j34-assembly2_D  TM=1.003E+00  e=2.277E-75  Arabidopsis thaliana
  3r8w-assembly2_D  TM=1.001E+00  e=5.009E-72  Arabidopsis thaliana
  5j33-assembly1_A  TM=9.511E-01  e=8.182E-67  Arabidopsis thaliana
  1cnz-assembly1_B  TM=9.630E-01  e=1.308E-46  Salmonella enterica subsp. enterica serovar Typhimurium
  3wzy-assembly1_A-2  TM=9.448E-01  e=7.762E-46  Shewanella oneidensis MR-1

B-factor: mean 39.79, std 15.37, range [15.22, 121.57]

Radius of gyration: 42.24 Å; Cα contacts (8 Å, |Δi|>4): 3671; chains: 4; bounding box: 98×62×138 Å

InterPro domains:
  IPR004429 Isopropylmalate dehydrogenase [MF_01033] (43-397)
  IPR004429 Isopropylmalate dehydrogenase [PTHR42979] (39-403)
  IPR004429 Isopropylmalate dehydrogenase [TIGR00169] (45-393)
  IPR019818 Isocitrate/isopropylmalate dehydrogenase, conserved site [PS00470] (284-303)
  IPR024084 Isopropylmalate dehydrogenase-like domain [PF00180] (44-393)
  IPR024084 Isopropylmalate dehydrogenase-like domain [SM01329] (44-393)

CATH classification: 3.40.718.10

Organism: Arabidopsis thaliana (NCBI:txid3702)

Secondary structure (DSSP, 8-state):
-EEEEEEEEESTTHHHHHHHHHHHHHHHHHTTT-EEEEEE---THHHHHHTSSSS-HHHHHHHHTSSEEEEEE---GGGTTS-GGGSHHHHHHHHHHHTT--EEEEEEE--GGGGGGSSB-HHHHTT-EEEEEEE-S-STTT-SS-EEEE-SSS-EEEEEEEEEEHHHHHHHHHHHHHHHHTTTSEEEEEE-TTT-HHHHHHHHHHHHHGGGSTTSEEEEEEHHHHHHHHHH-GGG-SEEEE-HHHHHHHHHHHHHHHS-GGG---EEE-SSS-EEE--SS---GGGTTTT----HHHHHHHHHIIIIII--HHHHHHHHHHHHHHHHTTEE-GGG--TTSEE--HHHHHHHHHHHHH-/-EEEEEEEEESTTHHHHHHHHHHHHHHHHHTTT-EEEEEE---HHHHHHHTSSSS-HHHHHHHHHSSEEEEEE---GGGTTS-GGGSHHHHHHHHHHHHT--EEEEEEE--GGGGGGSSB-HHHHTT-EEEEEEE-S-STTT-SS-EEEE-TTS-EEEEEEEEEEHHHHHHHHHHHHHHHHTTTSEEEEEE-TTT-HHHHHHHHHHHHHGGGSTTSEEEEEEHHHHHHHHHH-GGG-SEEEE-HHHHHHHHHHHHHHHS-GGG-EEEEE-SSS-EEEEESS---GGGTTTT----HHHHHHHHHIIIIIH--HHHHHHHHHHHHHHHHTTEE-GGG--TTSEE--HHHHHHHHHHHHT-/-EEEEEEEEESTTHHHHHHHHHHHHHHHHHTTT-EEEEEE---THHHHHHTSSSS-HHHHHHHHHSSEEEEEE---GGGTTS-GGGSHHHHHHHHHHHTT--EEEEEEE--GGGGGGSSB-HHHHTT-EEEEEEE-S-STTT-SS-EEEE-TTS-EEEEEEEEEEHHHHHHHHHHHHHHHHTTTSEEEEEE-TTT-HHHHHHHHHHHHHGGGSTTSEEEEEEHHHHHHHHHH-GGG-SEEEE-HHHHHHHHHHHHHHHS-GGG-EEEEE-SSS-EEEEESS---GGGTTTT----HHHHHHHHHIIIIIT--HHHHHHHHHHHHHHHHTTEE-GGG--TTSEE--HHHHHHHHHHHHT-/-EEEEEEEEESTTHHHHHHHHHHHHHHHHHTTT-EEEEEE---THHHHHHTSSSS-HHHHHHHHHSSEEEEEE---GGGTTS-GGGSHHHHHHHHHHHHT--EEEEEEE--GGGGGGSSB-HHHHTT-EEEEEEE-S-STTT-SS-EEEE-TTS-EEEEEEEEEEHHHHHHHHHHHHHHHHTTTSEEEEEE-TTT-HHHHHHHHHHHHHGGGSTTSEEEEEEHHHHHHHHHH-GGG-SEEEE-HHHHHHHHHHHHHHHS-GGG---EEE-SSS-EEE--SS---GGGTTTT----HHHHHHHHHIIIIII--HHHHHHHHHHHHHHHHTTEE-GGG--TTSEE--HHHHHHHHHHHHH-

Solvent-accessible surface area: 53830 Å² total; per-residue (Å²): 167,148,40,57,2,2,1,0,19,8,7,31,6,0,61,47,0,2,59,23,0,60,63,0,0,67,64,0,0,53,80,55,38,6,73,17,69,46,135,110,10,21,0,0,0,40,0,20,80,139,76,38,59,3,14,9,118,80,0,23,41,14,0,114,143,12,57,0,0,0,0,0,1,24,10,13,139,146,32,72,147,45,117,130,100,46,78,0,80,67,0,28,73,67,0,26,62,28,10,156,0,5,0,2,0,41,17,3,45,10,33,94,46,13,4,100,49,1,22,0,36,138,115,22,0,86,49,2,54,1,3,1,0,19,0,3,36,6,3,6,22,87,4,120,82,61,15,60,107,88,48,178,106,76,40,51,11,0,35,0,6,8,35,2,12,6,97,31,0,19,69,0,0,86,13,0,0,75,2,0,17,73,29,39,0,61,2,10,0,1,3,5,18,71,48,3,38,4,6,75,0,6,59,97,76,0,72,63,8,28,92,94,19,91,13,11,87,41,45,59,38,70,0,26,65,0,0,22,34,0,0,112,47,0,85,67,6,3,0,0,0,0,7,1,12,5,0,22,0,0,3,21,0,2,3,20,1,5,17,10,49,13,7,5,11,5,0,5,20,20,111,116,43,18,4,3,0,24,1,36,26,46,8,39,52,98,54,37,80,91,63,112,1,9,0,0,0,0,0,24,0,0,1,14,0,0,48,26,28,29,54,38,94,147,0,2,113,88,0,68,52,3,2,64,60,0,2,102,70,15,22,16,0,50,84,9,106,59,98,85,29,106,111,13,20,0,128,76,0,1,71,34,0,39,128,22,8,76,122,162,173,42,53,2,2,1,0,21,8,8,31,7,0,59,46,0,3,59,23,0,59,59,0,0,71,65,0,0,71,80,58,35,8,107,25,76,45,69,104,3,12,0,0,0,38,0,19,82,67,43,38,59,3,13,3,78,0,0,24,15,4,0,113,99,12,59,0,0,0,0,0,0,22,7,12,140,143,31,70,147,44,122,122,96,51,80,0,84,71,0,28,72,67,0,24,62,28,11,151,0,10,0,2,0,40,20,4,48,7,32,91,45,13,2,94,50,1,23,0,36,112,117,21,0,74,51,2,51,1,4,1,0,19,0,3,36,6,3,5,23,86,4,122,81,59,15,58,112,86,46,185,128,54,36,49,14,0,34,0,6,7,35,2,12,6,95,32,0,18,82,0,0,85,16,0,0,75,2,0,118,102,59,111,19,104,2,9,0,1,2,6,18,102,44,2,38,4,6,78,0,6,59,100,74,0,71,64,10,29,92,98,17,108,89,10,117,44,58,61,37,70,0,28,67,0,0,21,33,0,0,114,46,1,86,69,6,3,0,0,0,0,8,1,11,5,0,21,0,0,4,19,0,1,4,25,2,5,25,10,49,14,9,9,11,4,0,5,21,20,129,109,42,18,4,3,0,25,0,35,26,47,8,40,52,99,51,38,79,90,51,114,1,9,0,0,0,0,0,25,0,0,2,14,0,0,54,25,29,27,54,39,98,146,0,2,117,86,0,71,71,2,2,62,59,0,2,103,70,15,23,15,0,49,86,10,108,57,101,85,30,107,114,13,21,0,123,73,0,1,75,23,0,39,125,24,8,84,124,177,141,41,52,2,2,0,0,20,8,8,30,6,0,60,45,0,3,59,23,0,57,59,0,0,64,65,0,0,62,77,56,52,3,92,14,74,44,138,107,9,20,0,0,0,40,0,20,79,138,76,39,60,3,14,9,117,81,0,25,45,12,0,114,148,12,57,0,0,0,0,0,0,23,6,13,140,143,32,71,150,44,106,107,95,55,80,0,86,64,0,28,74,64,0,25,62,27,10,154,0,9,0,2,0,39,17,4,46,10,31,92,46,13,2,108,49,1,23,0,36,129,117,21,0,73,48,2,53,1,3,1,0,19,0,3,37,5,3,6,23,88,4,121,83,60,16,60,105,85,41,172,103,59,33,51,12,0,32,0,7,8,37,2,13,7,94,32,0,19,81,0,0,83,18,0,0,75,2,0,120,102,59,111,20,106,2,10,0,1,2,5,18,79,45,2,38,4,6,78,0,7,61,97,78,0,71,63,8,28,94,100,18,108,88,11,117,44,58,58,38,70,0,26,65,0,0,26,37,1,0,110,48,0,85,70,6,3,1,0,0,0,7,1,12,6,0,22,0,0,3,19,0,1,4,24,1,4,25,10,49,13,8,6,12,5,0,5,20,19,129,111,42,19,4,4,0,25,1,37,24,47,8,40,54,98,51,39,78,91,58,115,1,9,0,0,0,0,0,26,0,0,1,14,0,0,66,25,28,28,48,36,94,150,0,1,124,91,0,66,84,2,1,65,59,1,1,103,72,14,21,16,0,49,87,9,108,57,100,86,30,109,114,14,20,0,130,75,0,2,80,26,0,41,124,25,7,78,126,158,130,34,55,1,2,1,0,20,7,7,30,7,0,59,46,0,2,58,24,0,59,57,0,0,64,67,0,0,67,80,58,54,1,99,16,73,45,136,108,8,20,0,0,0,39,0,20,82,134,75,38,62,4,14,9,121,81,0,26,43,13,0,114,144,12,57,0,0,0,0,0,1,24,8,14,140,144,32,72,148,43,116,144,90,48,98,1,82,53,0,27,70,66,0,23,61,27,12,154,0,10,0,2,0,40,21,4,48,7,31,93,44,12,3,107,48,1,23,0,45,133,117,22,0,76,48,1,53,1,3,1,0,18,0,3,36,6,4,5,22,88,4,120,80,58,16,59,109,89,31,158,118,57,34,48,14,0,37,0,8,8,37,2,13,5,93,31,0,20,84,0,0,84,17,0,0,76,2,0,118,99,60,112,20,107,2,10,0,1,2,6,18,71,44,2,37,4,5,79,0,6,60,100,76,0,72,62,9,29,93,99,17,107,89,12,117,44,60,60,38,70,0,27,65,0,0,22,33,0,0,116,46,1,83,69,6,3,1,0,0,0,7,2,12,4,0,22,1,0,3,20,0,1,3,25,1,5,25,11,50,12,9,9,12,4,0,5,20,19,127,110,42,17,4,3,0,24,1,35,26,45,8,38,53,100,50,39,79,89,49,112,0,9,0,0,0,0,0,26,0,0,0,10,0,0,55,25,29,29,53,15,103,148,0,2,118,82,0,69,58,2,1,64,59,0,2,101,72,15,21,16,0,50,84,11,104,58,97,85,32,105,114,12,20,0,121,74,0,1,83,25,0,39,132,21,6,80,118